Protein AF-A0A538GAC8-F1 (afdb_monomer_lite)

Secondary structure (DSSP, 8-state):
-----------SS-EEEEEES-SHHHHHHHHHHHHHTT--TT---TT-S-SEETTEEGGGEEEEEEEE-BTTTTTSBHHHHTTSTT------SPPPP-S-BEEE---TT-S-HHHHTTSPBPPSPPP-HHHHHHHTT--EEEE-PPTT-HHHHHHHHHHHHHHT-EEEE-SSS-STT-HHHHHHHHHHT-EEE-SSBPPTT-HHHHHHHHHHHHHHTTPEEEEEEEEEEE-SHHHHHTT-GGGGHHHHHHHHHHHHTTSSSPPPGGGEEEEEEEE-GGGTTEEEEEEEEEEEETTTEEEEEEEEEEEETTHHHHHHHHHHHHHHHHHHHTT--EE-HHHHHHHBSS-SS---HHHHHHHHHHHHHHH-TT-----SS----------------------PPPPPEEEEE-SS-TTS--HHHHHHHHHHHHHHHTT-EEEEEEEES-HHHHHHHHHHHHH-S--------SS----------------------PPPTT--EEEEEEE-----TT----S-HHHHHHHHHHHHHHT-SEEEEES--SS-HHHHHHHH-SSEEEEEE--GGG--SPPPHHHHHHHHTTEEEEEESSHHHHHHHHTTS-S-EEE----B-TTTS---SPEEEEEEE--TT-HHHHHHHHHHGGG-TT-EEEEEESSS--------GGGTTTEEEEE--SHHHHHHHHTTEEEEE--TT--HHHHHHHHHTT-EE---TTTTT-THHHHHHHHHHHH-HHHHHHHHHHHHHHHTTSBHHHHHHHHHHHHHHHHTTSPP---S-TTTTSPEEEEEEEE--TTSTT----HHHHHHHHHHTT-SEEEE--BT--HHHHHHHHS--SSEEEEEEEEEPSSS-EEEEES-SSPPPTT--HHHHHHHHHHTT-EEEE-STT-TTS----HHHHHHSTTT--EEEEEESS-S-HHHHHHHHHHHHHHTPEEEEE--BSSGGGTTSEEEEEE--SSHHHHHHHHTT-EEEEPPPPHHHHHHHHHHHHHHHH--

Foldseek 3Di:
DDDPLDPDPADPQALEEEEEALAQLVLLQLQVLVVCLPPDQPDDDPQAPTCQFLNHHSVRYAYQEYEDFFQQQAQDFSLNNNPTPPHQFDDPGRHDRRVYGHHHADCQCLQADQNCVVTPTHDDDHDLLLVSCQVSSHAEYEYPGAFLRQVRVVVVLVSCLSNLHEYEEQYLHDQQLDPVNLVSFVVSLAEYADDRFDFQDDQLLVLLVVLLVCQVQVWAWAAKEKEKEAAGPNLSSQVPVVRCPSVQCLSQCLNQVSHPDDHPPVRYYYGYHHHDNVRRQKMKMKMKTWTQDPPRDIDIDIDIDIDRNSNRRSSLVSLVSVLRSLCSVVSHTGYPQLSNQQTYSDGNDHDDNVSSVVSSVVSSVQRRPPPDDPDDDDDDDDDDDDDDDDDDDDDDDDDDDAAFQEEEEEQDACADQDLLNVLSLLLQLLSVVSPHRYEYEYAHQDPVLQVLLVCCLVVFVDDDDDDDDDDDDDDDDDDDDDDDDDDDDDDDDDDDPRGHNYRHLYHNDPPDLPDPDADDPSSLVSLLSCQVRSVGQEYEAELPEPPGSSLSNLLNHLHAYEYEFEALVSRHDADDPVSLVSSLLSHPAAEYQDPSRVVSVCVRRPDDYDHAHSADDLVLQAADAAALEEEEADDPVPLVLVVLQLVLCLVVVRHAYEHEYQDPDPDDRDHDPSCPVRYYYDYDNHSNSLSVPLLRHAEYEADPSGRSHSLLSSLSSLHQYLDDPCCVVPSSSSNVSSNVLSVDVVVSNVRSVVSNVVSVCRHSNNRNVVVVVVSVVVSVLADDQDDDLPLPVFDKFKEAEAEEDPQAPLFDHHLVNLQVLCVVVRGQEYEYAHEQDQVSLVVNVPDDHNHHYWGWYFAAEQQAGTKIWTNADDGDDHHHHPVVSLVRSVVRVTAIEQPLQQQPVTRHHDSVRCSVCVVSHQEFELEEQPDPDCVSSVVRVSNCSHRVHQYDKHQNDRDSLSHSQWIKTWGDDDDDVSVSSGSSPIDIDHHDRDPVNVVVVVVSVVVVVVVD

Structure (mmCIF, N/CA/C/O backbone):
data_AF-A0A538GAC8-F1
#
_entry.id   AF-A0A538GAC8-F1
#
loop_
_atom_site.group_PDB
_atom_site.id
_atom_site.type_symbol
_atom_site.label_atom_id
_atom_site.label_alt_id
_atom_site.label_comp_id
_atom_site.label_asym_id
_atom_site.label_entity_id
_atom_site.label_seq_id
_atom_site.pdbx_PDB_ins_code
_atom_site.Cartn_x
_atom_site.Cartn_y
_atom_site.Cartn_z
_atom_site.occupancy
_atom_site.B_iso_or_equiv
_atom_site.auth_seq_id
_atom_site.auth_comp_id
_atom_site.auth_asym_id
_atom_site.auth_atom_id
_atom_site.pdbx_PDB_model_num
ATOM 1 N N . MET A 1 1 ? -49.533 22.051 21.705 1.00 28.78 1 MET A N 1
ATOM 2 C CA . MET A 1 1 ? -49.902 21.331 20.468 1.00 28.78 1 MET A CA 1
ATOM 3 C C . MET A 1 1 ? -48.692 20.511 20.049 1.00 28.78 1 MET A C 1
ATOM 5 O O . MET A 1 1 ? -47.620 21.085 19.923 1.00 28.78 1 MET A O 1
ATOM 9 N N . ALA A 1 2 ? -48.817 19.185 19.990 1.00 24.05 2 ALA A N 1
ATOM 10 C CA . ALA A 1 2 ? -47.700 18.279 19.722 1.00 24.05 2 ALA A CA 1
ATOM 11 C C . ALA A 1 2 ? -47.305 18.351 18.238 1.00 24.05 2 ALA A C 1
ATOM 13 O O . ALA A 1 2 ? -48.169 18.181 17.379 1.00 24.05 2 ALA A O 1
ATOM 14 N N . SER A 1 3 ? -46.034 18.642 17.933 1.00 29.62 3 SER A N 1
ATOM 15 C CA . SER A 1 3 ? -45.563 18.709 16.549 1.00 29.62 3 SER A CA 1
ATOM 16 C C . SER A 1 3 ? -45.521 17.305 15.947 1.00 29.62 3 SER A C 1
ATOM 18 O O . SER A 1 3 ? -44.838 16.400 16.427 1.00 29.62 3 SER A O 1
ATOM 20 N N . THR A 1 4 ? -46.282 17.113 14.877 1.00 31.70 4 THR A N 1
ATOM 21 C CA . THR A 1 4 ? -46.161 15.968 13.979 1.00 31.70 4 THR A CA 1
ATOM 22 C C . THR A 1 4 ? -44.886 16.157 13.160 1.00 31.70 4 THR A C 1
ATOM 24 O O . THR A 1 4 ? -44.932 16.665 12.040 1.00 31.70 4 THR A O 1
ATOM 27 N N . ASN A 1 5 ? -43.726 15.827 13.735 1.00 37.88 5 ASN A N 1
ATOM 28 C CA . ASN A 1 5 ? -42.452 15.873 13.016 1.00 37.88 5 ASN A CA 1
ATOM 29 C C . ASN A 1 5 ? -42.439 14.789 11.920 1.00 37.88 5 ASN A C 1
ATOM 31 O O . ASN A 1 5 ? -42.078 13.642 12.163 1.00 37.88 5 ASN A O 1
ATOM 35 N N . GLY A 1 6 ? -42.919 15.171 10.733 1.00 38.47 6 GLY A N 1
ATOM 36 C CA . GLY A 1 6 ? -42.546 14.669 9.408 1.00 38.47 6 GLY A CA 1
ATOM 37 C C . GLY A 1 6 ? -42.301 13.168 9.243 1.00 38.47 6 GLY A C 1
ATOM 38 O O . GLY A 1 6 ? -41.176 12.764 8.977 1.00 38.47 6 GLY A O 1
ATOM 39 N N . LYS A 1 7 ? -43.358 12.346 9.254 1.00 40.88 7 LYS A N 1
ATOM 40 C CA . LYS A 1 7 ? -43.355 11.046 8.552 1.00 40.88 7 LYS A CA 1
ATOM 41 C C . LYS A 1 7 ? -43.738 11.248 7.079 1.00 40.88 7 LYS A C 1
ATOM 43 O O . LYS A 1 7 ? -44.753 10.724 6.629 1.00 40.88 7 LYS A O 1
ATOM 48 N N . ALA A 1 8 ? -42.992 12.071 6.344 1.00 47.50 8 ALA A N 1
ATOM 49 C CA . ALA A 1 8 ? -43.181 12.150 4.897 1.00 47.50 8 ALA A CA 1
ATOM 50 C C . ALA A 1 8 ? -42.764 10.809 4.268 1.00 47.50 8 ALA A C 1
ATOM 52 O O . ALA A 1 8 ? -41.764 10.216 4.676 1.00 47.50 8 ALA A O 1
ATOM 53 N N . THR A 1 9 ? -43.526 10.316 3.293 1.00 49.81 9 THR A N 1
ATOM 54 C CA . THR A 1 9 ? -43.126 9.189 2.440 1.00 49.81 9 THR A CA 1
ATOM 55 C C . THR A 1 9 ? -41.904 9.612 1.623 1.00 49.81 9 THR A C 1
ATOM 57 O O . THR A 1 9 ? -42.039 10.372 0.667 1.00 49.81 9 THR A O 1
ATOM 60 N N . ARG A 1 10 ? -40.707 9.189 2.044 1.00 65.50 10 ARG A N 1
ATOM 61 C CA . ARG A 1 10 ? -39.431 9.519 1.388 1.00 65.50 10 ARG A CA 1
ATOM 62 C C . ARG A 1 10 ? -39.167 8.562 0.227 1.00 65.50 10 ARG A C 1
ATOM 64 O O . ARG A 1 10 ? -39.532 7.392 0.298 1.00 65.50 10 ARG A O 1
ATOM 71 N N . SER A 1 11 ? -38.518 9.056 -0.827 1.00 64.56 11 SER A N 1
ATOM 72 C CA . SER A 1 11 ? -38.048 8.198 -1.919 1.00 64.56 11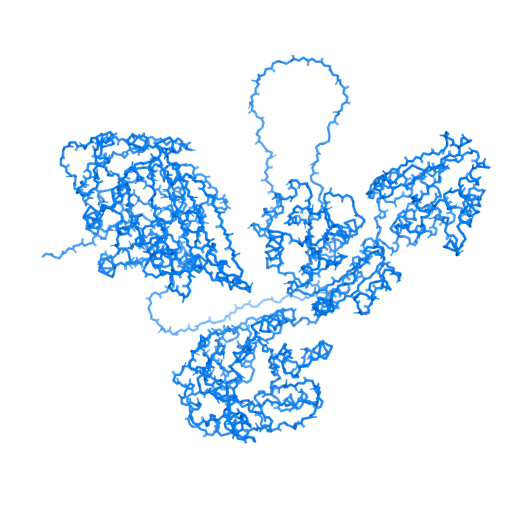 SER A CA 1
ATOM 73 C C . SER A 1 11 ? -36.941 7.276 -1.406 1.00 64.56 11 SER A C 1
ATOM 75 O O . SER A 1 11 ? -35.974 7.747 -0.803 1.00 64.56 11 SER A O 1
ATOM 77 N N . GLU A 1 12 ? -37.080 5.972 -1.637 1.00 68.81 12 GLU A N 1
ATOM 78 C CA . GLU A 1 12 ? -36.031 4.979 -1.366 1.00 68.81 12 GLU A CA 1
ATOM 79 C C . GLU A 1 12 ? -34.940 4.998 -2.451 1.00 68.81 12 GLU A C 1
ATOM 81 O O . GLU A 1 12 ? -33.831 4.539 -2.200 1.00 68.81 12 GLU A O 1
ATOM 86 N N . ASP A 1 13 ? -35.234 5.544 -3.637 1.00 79.75 13 ASP A N 1
ATOM 87 C CA .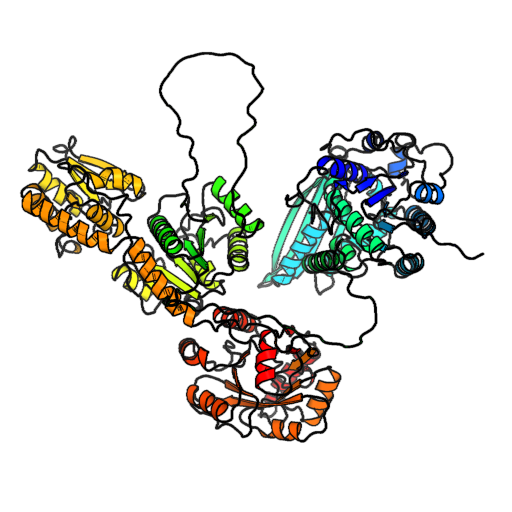 ASP A 1 13 ? -34.379 5.438 -4.827 1.00 79.75 13 ASP A CA 1
ATOM 88 C C . ASP A 1 13 ? -33.536 6.683 -5.116 1.00 79.75 13 ASP A C 1
ATOM 90 O O . ASP A 1 13 ? -32.589 6.606 -5.894 1.00 79.75 13 ASP A O 1
ATOM 94 N N . LYS A 1 14 ? -33.880 7.839 -4.535 1.00 92.50 14 LYS A N 1
ATOM 95 C CA . LYS A 1 14 ? -33.231 9.127 -4.828 1.00 92.50 14 LYS A CA 1
ATOM 96 C C . LYS A 1 14 ? -32.701 9.811 -3.575 1.00 92.50 14 LYS A C 1
ATOM 98 O O . LYS A 1 14 ? -33.267 9.683 -2.491 1.00 92.50 14 LYS A O 1
ATOM 103 N N . VAL A 1 15 ? -31.625 10.569 -3.757 1.00 96.12 15 VAL A N 1
ATOM 104 C CA . VAL A 1 15 ? -30.996 11.445 -2.769 1.00 96.12 15 VAL A CA 1
ATOM 105 C C . VAL A 1 15 ? -31.422 12.878 -3.100 1.00 96.12 15 VAL A C 1
ATOM 107 O O . VAL A 1 15 ? -30.804 13.536 -3.935 1.00 96.12 15 VAL A O 1
ATOM 110 N N . ARG A 1 16 ? -32.511 13.360 -2.492 1.00 97.50 16 ARG A N 1
ATOM 111 C CA . ARG A 1 16 ? -33.078 14.687 -2.791 1.00 97.50 16 ARG A CA 1
ATOM 112 C C . ARG A 1 16 ? -32.345 15.775 -2.004 1.00 97.50 16 ARG A C 1
ATOM 114 O O . ARG A 1 16 ? -32.455 15.825 -0.777 1.00 97.50 16 ARG A O 1
ATOM 121 N N . VAL A 1 17 ? -31.580 16.622 -2.688 1.00 98.50 17 VAL A N 1
ATOM 122 C CA . VAL A 1 17 ? -30.624 17.557 -2.079 1.00 98.50 17 VAL A CA 1
ATOM 123 C C . VAL A 1 17 ? -31.031 19.016 -2.265 1.00 98.50 17 VAL A C 1
ATOM 125 O O . VAL A 1 17 ? -31.218 19.479 -3.390 1.00 98.50 17 VAL A O 1
ATOM 128 N N . ALA A 1 18 ? -31.044 19.781 -1.171 1.00 98.62 18 ALA A N 1
ATOM 129 C CA . ALA A 1 18 ? -31.101 21.240 -1.226 1.00 98.62 18 ALA A CA 1
ATOM 130 C C . ALA A 1 18 ? -29.747 21.885 -0.899 1.00 98.62 18 ALA A C 1
ATOM 132 O O . ALA A 1 18 ? -28.981 21.371 -0.081 1.00 98.62 18 ALA A O 1
ATOM 133 N N . ILE A 1 19 ? -29.462 23.036 -1.511 1.00 98.75 19 ILE A N 1
ATOM 134 C CA . ILE A 1 19 ? -28.207 23.779 -1.324 1.00 98.75 19 ILE A CA 1
ATOM 135 C C . ILE A 1 19 ? -28.479 25.130 -0.660 1.00 98.75 19 ILE A C 1
ATOM 137 O O . ILE A 1 19 ? -29.290 25.919 -1.145 1.00 98.75 19 ILE A O 1
ATOM 141 N N . ILE A 1 20 ? -27.743 25.442 0.405 1.00 98.31 20 ILE A N 1
ATOM 142 C CA . ILE A 1 20 ? -27.698 26.782 1.002 1.00 98.31 20 ILE A CA 1
ATOM 143 C C . ILE A 1 20 ? -26.358 27.427 0.645 1.00 98.31 20 ILE A C 1
ATOM 145 O O . ILE A 1 20 ? -25.307 26.943 1.057 1.00 98.31 20 ILE A O 1
ATOM 149 N N . GLY A 1 21 ? -26.405 28.536 -0.093 1.00 97.50 21 GLY A N 1
ATOM 150 C CA . GLY A 1 21 ? -25.231 29.246 -0.602 1.00 97.50 21 GLY A CA 1
ATOM 151 C C . GLY A 1 21 ? -24.748 28.669 -1.933 1.00 97.50 21 GLY A C 1
ATOM 152 O O . GLY A 1 21 ? -24.025 27.675 -1.978 1.00 97.50 21 GLY A O 1
ATOM 153 N N . VAL A 1 22 ? -25.093 29.321 -3.046 1.00 98.00 22 VAL A N 1
ATOM 154 C CA . VAL A 1 22 ? -24.761 28.855 -4.404 1.00 98.00 22 VAL A CA 1
ATOM 155 C C . VAL A 1 22 ? -23.380 29.392 -4.818 1.00 98.00 22 VAL A C 1
ATOM 157 O O . VAL A 1 22 ? -23.232 30.114 -5.802 1.00 98.00 22 VAL A O 1
ATOM 160 N N . GLY A 1 23 ? -22.352 29.115 -4.009 1.00 96.38 23 GLY A N 1
ATOM 161 C CA . GLY A 1 23 ? -20.958 29.550 -4.210 1.00 96.38 23 GLY A CA 1
ATOM 162 C C . GLY A 1 23 ? -20.136 28.663 -5.162 1.00 96.38 23 GLY A C 1
ATOM 163 O O . GLY A 1 23 ? -20.680 27.800 -5.850 1.00 96.38 23 GLY A O 1
ATOM 164 N N . ASN A 1 24 ? -18.805 28.819 -5.165 1.00 97.62 24 ASN A N 1
ATOM 165 C CA . ASN A 1 24 ? -17.904 27.959 -5.952 1.00 97.62 24 ASN A CA 1
ATOM 166 C C . ASN A 1 24 ? -18.003 26.469 -5.576 1.00 97.62 24 ASN A C 1
ATOM 168 O O . ASN A 1 24 ? -17.979 25.618 -6.467 1.00 97.62 24 ASN A O 1
ATOM 172 N N . CYS A 1 25 ? -18.157 26.146 -4.285 1.00 97.25 25 CYS A N 1
ATOM 173 C CA . CYS A 1 25 ? -18.366 24.767 -3.829 1.00 97.25 25 CYS A CA 1
ATOM 174 C C . CYS A 1 25 ? -19.655 24.174 -4.404 1.00 97.25 25 CYS A C 1
ATOM 176 O O . CYS A 1 25 ? -19.622 23.079 -4.959 1.00 97.25 25 CYS A O 1
ATOM 178 N N . ALA A 1 26 ? -20.760 24.928 -4.367 1.00 98.00 26 ALA A N 1
ATOM 179 C CA . ALA A 1 26 ? -22.017 24.517 -4.990 1.00 98.00 26 ALA A CA 1
ATOM 180 C C . ALA A 1 26 ? -21.866 24.335 -6.507 1.00 98.00 26 ALA A C 1
ATOM 182 O O . ALA A 1 26 ? -22.337 23.342 -7.050 1.00 98.00 26 ALA A O 1
ATOM 183 N N . SER A 1 27 ? -21.154 25.243 -7.183 1.00 98.38 27 SER A N 1
ATOM 184 C CA . SER A 1 27 ? -20.862 25.115 -8.615 1.00 98.38 27 SER A CA 1
ATOM 185 C C . SER A 1 27 ? -20.102 23.829 -8.934 1.00 98.38 27 SER A C 1
ATOM 187 O O . SER A 1 27 ? -20.504 23.081 -9.819 1.00 98.38 27 SER A O 1
ATOM 189 N N . SER A 1 28 ? -19.057 23.515 -8.166 1.00 98.25 28 SER A N 1
ATOM 190 C CA . SER A 1 28 ? -18.277 22.286 -8.353 1.00 98.25 28 SER A CA 1
ATOM 191 C C . SER A 1 28 ? -19.083 21.024 -8.033 1.00 98.25 28 SER A C 1
ATOM 193 O O . SER A 1 28 ? -18.920 20.011 -8.704 1.00 98.25 28 SER A O 1
ATOM 195 N N . PHE A 1 29 ? -19.964 21.075 -7.029 1.00 98.31 29 PHE A N 1
ATOM 196 C CA . PHE A 1 29 ? -20.835 19.960 -6.660 1.00 98.31 29 PHE A CA 1
ATOM 197 C C . PHE A 1 29 ? -21.867 19.659 -7.755 1.00 98.31 29 PHE A C 1
ATOM 199 O O . PHE A 1 29 ? -21.964 18.518 -8.198 1.00 98.31 29 PHE A O 1
ATOM 206 N N . VAL A 1 30 ? -22.569 20.680 -8.257 1.00 98.38 30 VAL A N 1
ATOM 207 C CA . VAL A 1 30 ? -23.552 20.525 -9.343 1.00 98.38 30 VAL A CA 1
ATOM 208 C C . VAL A 1 30 ? -22.874 20.059 -10.636 1.00 98.38 30 VAL A C 1
ATOM 210 O O . VAL A 1 30 ? -23.352 19.122 -11.271 1.00 98.38 30 VAL A O 1
ATOM 213 N N . GLN A 1 31 ? -21.723 20.645 -10.993 1.00 98.25 31 GLN A N 1
ATOM 214 C CA . GLN A 1 31 ? -20.925 20.180 -12.132 1.00 98.25 31 GLN A CA 1
ATOM 215 C C . GLN A 1 31 ? -20.470 18.726 -11.960 1.00 98.25 31 GLN A C 1
ATOM 217 O O . GLN A 1 31 ? -20.518 17.967 -12.920 1.00 98.25 31 GLN A O 1
ATOM 222 N N . GLY A 1 32 ? -20.035 18.335 -10.757 1.00 97.19 32 GLY A N 1
ATOM 223 C CA . GLY A 1 32 ? -19.563 16.984 -10.452 1.00 97.19 32 GLY A CA 1
ATOM 224 C C . GLY A 1 32 ? -20.651 15.925 -10.594 1.00 97.19 32 GLY A C 1
ATOM 225 O O . GLY A 1 32 ? -20.401 14.884 -11.198 1.00 97.19 32 GLY A O 1
ATOM 226 N N . VAL A 1 33 ? -21.860 16.211 -10.100 1.00 97.69 33 VAL A N 1
ATOM 227 C CA . VAL A 1 33 ? -23.018 15.320 -10.274 1.00 97.69 33 VAL A CA 1
ATOM 228 C C . VAL A 1 33 ? -23.343 15.151 -11.756 1.00 97.69 33 VAL A C 1
ATOM 230 O O . VAL A 1 33 ? -23.476 14.023 -12.214 1.00 97.69 33 VAL A O 1
ATOM 233 N N . GLU A 1 34 ? -23.392 16.242 -12.525 1.00 97.56 34 GLU A N 1
ATOM 234 C CA . GLU A 1 34 ? -23.686 16.176 -13.962 1.00 97.56 34 GLU A CA 1
ATOM 235 C C . GLU A 1 34 ? -22.585 15.455 -14.756 1.00 97.56 34 GLU A C 1
ATOM 237 O O . GLU A 1 34 ? -22.880 14.660 -15.644 1.00 97.56 34 GLU A O 1
ATOM 242 N N . TYR A 1 35 ? -21.314 15.706 -14.430 1.00 97.19 35 TYR A N 1
ATOM 243 C CA . TYR A 1 35 ? -20.164 15.140 -15.140 1.00 97.19 35 TYR A CA 1
ATOM 244 C C . TYR A 1 35 ? -20.047 13.622 -14.966 1.00 97.19 35 TYR A C 1
ATOM 246 O O . TYR A 1 35 ? -19.684 12.922 -15.907 1.00 97.19 35 TYR A O 1
ATOM 254 N N . TYR A 1 36 ? -20.353 13.113 -13.768 1.00 97.00 36 TYR A N 1
ATOM 255 C CA . TYR A 1 36 ? -20.182 11.699 -13.418 1.00 97.00 36 TYR A CA 1
ATOM 256 C C . TYR A 1 36 ? -21.499 10.914 -13.330 1.00 97.00 36 TYR A C 1
ATOM 258 O O . TYR A 1 36 ? -21.492 9.768 -12.884 1.00 97.00 36 TYR A O 1
ATOM 266 N N . LYS A 1 37 ? -22.636 11.481 -13.755 1.00 94.31 37 LYS A N 1
ATOM 267 C CA . LYS A 1 37 ? -23.939 10.791 -13.683 1.00 94.31 37 LYS A CA 1
ATOM 268 C C . LYS A 1 37 ? -23.964 9.461 -14.448 1.00 94.31 37 LYS A C 1
ATOM 270 O O . LYS A 1 37 ? -24.620 8.527 -14.002 1.00 94.31 37 LYS A O 1
ATOM 275 N N . ASP A 1 38 ? -23.213 9.368 -15.545 1.00 93.50 38 ASP A N 1
ATOM 276 C CA . ASP A 1 38 ? -23.148 8.189 -16.419 1.00 93.50 38 ASP A CA 1
ATOM 277 C C . ASP A 1 38 ? -21.894 7.324 -16.171 1.00 93.50 38 ASP A C 1
ATOM 279 O O . ASP A 1 38 ? -21.586 6.437 -16.971 1.00 93.50 38 ASP A O 1
ATOM 283 N N . ALA A 1 39 ? -21.146 7.588 -15.089 1.00 92.69 39 ALA A N 1
ATOM 284 C CA . ALA A 1 39 ? -20.005 6.760 -14.693 1.00 92.69 39 ALA A CA 1
ATOM 285 C C . ALA A 1 39 ? -20.456 5.314 -14.436 1.00 92.69 39 ALA A C 1
ATOM 287 O O . ALA A 1 39 ? -21.589 5.077 -14.019 1.00 92.69 39 ALA A O 1
ATOM 288 N N . LYS A 1 40 ? -19.592 4.327 -14.686 1.00 89.00 40 LYS A N 1
ATOM 289 C CA . LYS A 1 40 ? -19.939 2.932 -14.355 1.00 89.00 40 LYS A CA 1
ATOM 290 C C . LYS A 1 40 ? -19.766 2.692 -12.858 1.00 89.00 40 LYS A C 1
ATOM 292 O O . LYS A 1 40 ? -18.844 3.228 -12.253 1.00 89.00 40 LYS A O 1
ATOM 297 N N . ALA A 1 41 ? -20.605 1.843 -12.267 1.00 82.44 41 ALA A N 1
ATOM 298 C CA . ALA A 1 41 ? -20.581 1.578 -10.824 1.00 82.44 41 ALA A CA 1
ATOM 299 C C . ALA A 1 41 ? -19.215 1.082 -10.300 1.00 82.44 41 ALA A C 1
ATOM 301 O O . ALA A 1 41 ? -18.856 1.368 -9.161 1.00 82.44 41 ALA A O 1
ATOM 302 N N . ASP A 1 42 ? -18.453 0.368 -11.131 1.00 82.06 42 ASP A N 1
ATOM 303 C CA . ASP A 1 42 ? -17.111 -0.154 -10.855 1.00 82.06 42 ASP A CA 1
ATOM 304 C C . ASP A 1 42 ? -15.973 0.746 -11.381 1.00 82.06 42 ASP A C 1
ATOM 306 O O . ASP A 1 42 ? -14.795 0.407 -11.259 1.00 82.06 42 ASP A O 1
ATOM 310 N N . GLU A 1 43 ? -16.298 1.900 -11.969 1.00 85.38 43 GLU A N 1
ATOM 311 C CA . GLU A 1 43 ? -15.316 2.849 -12.487 1.00 85.38 43 GLU A CA 1
ATOM 312 C C . GLU A 1 43 ? -14.619 3.604 -11.352 1.00 85.38 43 GLU A C 1
ATOM 314 O O . GLU A 1 43 ? -15.239 4.124 -10.425 1.00 85.38 43 GLU A O 1
ATOM 319 N N . PHE A 1 44 ? -13.297 3.738 -11.448 1.00 86.56 44 PHE A N 1
ATOM 320 C CA . PHE A 1 44 ? -12.558 4.628 -10.562 1.00 86.56 44 PHE A CA 1
ATOM 321 C C . PHE A 1 44 ? -12.779 6.092 -10.969 1.00 86.56 44 PHE A C 1
ATOM 323 O O . PHE A 1 44 ? -12.231 6.554 -11.973 1.00 86.56 44 PHE A O 1
ATOM 330 N N . VAL A 1 45 ? -13.511 6.844 -10.144 1.00 88.06 45 VAL A N 1
ATOM 331 C CA . VAL A 1 45 ? -13.670 8.296 -10.292 1.00 88.06 45 VAL A CA 1
ATOM 332 C C . VAL A 1 45 ? -12.744 9.029 -9.315 1.00 88.06 45 VAL A C 1
ATOM 334 O O . VAL A 1 45 ? -12.900 8.885 -8.098 1.00 88.06 45 VAL A O 1
ATOM 337 N N . PRO A 1 46 ? -11.783 9.844 -9.800 1.00 82.50 46 PRO A N 1
ATOM 338 C CA . PRO A 1 46 ? -10.880 10.581 -8.931 1.00 82.50 46 PRO A CA 1
ATOM 339 C C . PRO A 1 46 ? -11.639 11.460 -7.942 1.00 82.50 46 PRO A C 1
ATOM 341 O O . PRO A 1 46 ? -12.336 12.401 -8.325 1.00 82.50 46 PRO A O 1
ATOM 344 N N . GLY A 1 47 ? -11.444 11.172 -6.655 1.00 82.19 47 GLY A N 1
ATOM 345 C CA . GLY A 1 47 ? -11.960 12.014 -5.592 1.00 82.19 47 GLY A CA 1
ATOM 346 C C . GLY A 1 47 ? -13.325 11.637 -5.020 1.00 82.19 47 GLY A C 1
ATOM 347 O O . GLY A 1 47 ? -13.837 12.394 -4.193 1.00 82.19 47 GLY A O 1
ATOM 348 N N . LEU A 1 48 ? -13.873 10.493 -5.431 1.00 89.12 48 LEU A N 1
ATOM 349 C CA . LEU A 1 48 ? -14.984 9.807 -4.771 1.00 89.12 48 LEU A CA 1
ATOM 350 C C . LEU A 1 48 ? -14.477 8.540 -4.084 1.00 89.12 48 LEU A C 1
ATOM 352 O O . LEU A 1 48 ? -13.529 7.916 -4.564 1.00 89.12 48 LEU A O 1
ATOM 356 N N . MET A 1 49 ? -15.121 8.146 -2.984 1.00 89.75 49 MET A N 1
ATOM 357 C CA . MET A 1 49 ? -14.899 6.820 -2.401 1.00 89.75 49 MET A CA 1
ATOM 358 C C . MET A 1 49 ? -15.457 5.727 -3.311 1.00 89.75 49 MET A C 1
ATOM 360 O O . MET A 1 49 ? -14.735 4.799 -3.665 1.00 89.75 49 MET A O 1
ATOM 364 N N . HIS A 1 50 ? -16.721 5.886 -3.717 1.00 92.12 50 HIS A N 1
ATOM 365 C CA . HIS A 1 50 ? -17.458 4.931 -4.542 1.00 92.12 50 HIS A CA 1
ATOM 366 C C . HIS A 1 50 ? -18.346 5.661 -5.554 1.00 92.12 50 HIS A C 1
ATOM 368 O O . HIS A 1 50 ? -18.953 6.695 -5.236 1.00 92.12 50 HIS A O 1
ATOM 374 N N . VAL A 1 51 ? -18.452 5.118 -6.769 1.00 93.31 51 VAL A N 1
ATOM 375 C CA . VAL A 1 51 ? -19.430 5.591 -7.761 1.00 93.31 51 VAL A CA 1
ATOM 376 C C . VAL A 1 51 ? -20.842 5.181 -7.335 1.00 93.31 51 VAL A C 1
ATOM 378 O O . VAL A 1 51 ? -21.722 6.038 -7.249 1.00 93.31 51 VAL A O 1
ATOM 381 N N . ASP A 1 52 ? -21.025 3.917 -6.947 1.00 92.38 52 ASP A N 1
ATOM 382 C CA . ASP A 1 52 ? -22.210 3.435 -6.231 1.00 92.38 52 ASP A CA 1
ATOM 383 C C . ASP A 1 52 ? -21.904 3.291 -4.729 1.00 92.38 52 ASP A C 1
ATOM 385 O O . ASP A 1 52 ? -21.164 2.402 -4.310 1.00 92.38 52 ASP A O 1
ATOM 389 N N . LEU A 1 53 ? -22.463 4.187 -3.910 1.00 93.94 53 LEU A N 1
ATOM 390 C CA . LEU A 1 53 ? -22.262 4.203 -2.462 1.00 93.94 53 LEU A CA 1
ATOM 391 C C . LEU A 1 53 ? -23.475 3.591 -1.758 1.00 93.94 53 LEU A C 1
ATOM 393 O O . LEU A 1 53 ? -24.501 4.245 -1.571 1.00 93.94 53 LEU A O 1
ATOM 397 N N . GLY A 1 54 ? -23.344 2.331 -1.336 1.00 89.56 54 GLY A N 1
ATOM 398 C CA . GLY A 1 54 ? -24.382 1.630 -0.574 1.00 89.56 54 GLY A CA 1
ATOM 399 C C . GLY A 1 54 ? -25.700 1.440 -1.337 1.00 89.56 54 GLY A C 1
ATOM 400 O O . GLY A 1 54 ? -26.746 1.318 -0.698 1.00 89.56 54 GLY A O 1
ATOM 401 N N . GLY A 1 55 ? -25.665 1.427 -2.675 1.00 89.94 55 GLY A N 1
ATOM 402 C CA . GLY A 1 55 ? -26.834 1.372 -3.555 1.00 89.94 55 GLY A CA 1
ATOM 403 C C . GLY A 1 55 ? -27.327 2.744 -4.037 1.00 89.94 55 GLY A C 1
ATOM 404 O O . GLY A 1 55 ? -28.455 2.836 -4.528 1.00 89.94 55 GLY A O 1
ATOM 405 N N . TYR A 1 56 ? -26.543 3.809 -3.841 1.00 94.44 56 TYR A N 1
ATOM 406 C CA . TYR A 1 56 ? -26.798 5.141 -4.391 1.00 94.44 56 TYR A CA 1
ATOM 407 C C . TYR A 1 56 ? -25.706 5.529 -5.380 1.00 94.44 56 TYR A C 1
ATOM 409 O O . TYR A 1 56 ? -24.581 5.879 -4.997 1.00 94.44 56 TYR A O 1
ATOM 417 N N . HIS A 1 57 ? -26.074 5.548 -6.655 1.00 95.81 57 HIS A N 1
ATOM 418 C CA . HIS A 1 57 ? -25.223 6.073 -7.705 1.00 95.81 57 HIS A CA 1
ATOM 419 C C . HIS A 1 57 ? -25.170 7.607 -7.652 1.00 95.81 57 HIS A C 1
ATOM 421 O O . HIS A 1 57 ? -26.033 8.272 -7.075 1.00 95.81 57 HIS A O 1
ATOM 427 N N . ILE A 1 58 ? -24.185 8.210 -8.316 1.00 95.62 58 ILE A N 1
ATOM 428 C CA . ILE A 1 58 ? -24.074 9.674 -8.447 1.00 95.62 58 ILE A CA 1
ATOM 429 C C . ILE A 1 58 ? -25.329 10.268 -9.115 1.00 95.62 58 ILE A C 1
ATOM 431 O O . ILE A 1 58 ? -25.818 11.311 -8.687 1.00 95.62 58 ILE A O 1
ATOM 435 N N . HIS A 1 59 ? -25.907 9.566 -10.097 1.00 95.38 59 HIS A N 1
ATOM 436 C CA . HIS A 1 59 ? -27.149 9.967 -10.783 1.00 95.38 59 HIS A CA 1
ATOM 437 C C . HIS A 1 59 ? -28.408 9.888 -9.909 1.00 95.38 59 HIS A C 1
ATOM 439 O O . HIS A 1 59 ? -29.497 10.276 -10.338 1.00 95.38 59 HIS A O 1
ATOM 445 N N . ASP A 1 60 ? -28.308 9.320 -8.707 1.00 96.06 60 ASP A N 1
ATOM 446 C CA . ASP A 1 60 ? -29.419 9.308 -7.760 1.00 96.06 60 ASP A CA 1
ATOM 447 C C . ASP A 1 60 ? -29.507 10.599 -6.954 1.00 96.06 60 ASP A C 1
ATOM 449 O O . ASP A 1 60 ? -30.524 10.826 -6.302 1.00 96.06 60 ASP A O 1
ATOM 453 N N . ILE A 1 61 ? -28.496 11.469 -7.042 1.00 97.75 61 ILE A N 1
ATOM 454 C CA . ILE A 1 61 ? -28.542 12.818 -6.484 1.00 97.75 61 ILE A CA 1
ATOM 455 C C . ILE A 1 61 ? -29.425 13.702 -7.366 1.00 97.75 61 ILE A C 1
ATOM 457 O O . ILE A 1 61 ? -29.107 13.985 -8.519 1.00 97.75 61 ILE A O 1
ATOM 461 N N . GLU A 1 62 ? -30.528 14.170 -6.790 1.00 96.62 62 GLU A N 1
ATOM 462 C CA . GLU A 1 62 ? -31.492 15.068 -7.422 1.00 96.62 62 GLU A CA 1
ATOM 463 C C . GLU A 1 62 ? -31.525 16.376 -6.634 1.00 96.62 62 GLU A C 1
ATOM 465 O O . GLU A 1 62 ? -31.845 16.382 -5.446 1.00 96.62 62 GLU A O 1
ATOM 470 N N . PHE A 1 63 ? -31.208 17.498 -7.275 1.00 98.25 63 PHE A N 1
ATOM 471 C CA . PHE A 1 63 ? -31.347 18.798 -6.627 1.00 98.25 63 PHE A CA 1
ATOM 472 C C . PHE A 1 63 ? -32.828 19.183 -6.534 1.00 98.25 63 PHE A C 1
ATOM 474 O O . PHE A 1 63 ? -33.566 19.050 -7.505 1.00 98.25 63 PHE A O 1
ATOM 481 N N . THR A 1 64 ? -33.268 19.682 -5.380 1.00 97.75 64 THR A N 1
ATOM 482 C CA . THR A 1 64 ? -34.685 20.002 -5.127 1.00 97.75 64 THR A CA 1
ATOM 483 C C . THR A 1 64 ? -34.935 21.468 -4.810 1.00 97.75 64 THR A C 1
ATOM 485 O O . THR A 1 64 ? -35.972 22.012 -5.182 1.00 97.75 64 THR A O 1
ATOM 488 N N . ALA A 1 65 ? -33.992 22.128 -4.139 1.00 98.25 65 ALA A N 1
ATOM 489 C CA . ALA A 1 65 ? -34.087 23.539 -3.794 1.00 98.25 65 ALA A CA 1
ATOM 490 C C . ALA A 1 65 ? -32.697 24.176 -3.684 1.00 98.25 65 ALA A C 1
ATOM 492 O O . ALA A 1 65 ? -31.700 23.511 -3.398 1.00 98.25 65 ALA A O 1
ATOM 493 N N . ALA A 1 66 ? -32.624 25.488 -3.877 1.00 98.50 66 ALA A N 1
ATOM 494 C CA . ALA A 1 66 ? -31.402 26.252 -3.672 1.00 98.50 66 ALA A CA 1
ATOM 495 C C . ALA A 1 66 ? -31.722 27.619 -3.063 1.00 98.50 66 ALA A C 1
ATOM 497 O O . ALA A 1 66 ? -32.707 28.249 -3.447 1.00 98.50 66 ALA A O 1
ATOM 498 N N . PHE A 1 67 ? -30.880 28.089 -2.143 1.00 98.50 67 PHE A N 1
ATOM 499 C CA . PHE A 1 67 ? -31.058 29.361 -1.444 1.00 98.50 67 PHE A CA 1
ATOM 500 C C . PHE A 1 67 ? -29.802 30.222 -1.553 1.00 98.50 67 PHE A C 1
ATOM 502 O O . PHE A 1 67 ? -28.694 29.753 -1.295 1.00 98.50 67 PHE A O 1
ATOM 509 N N . ASP A 1 68 ? -29.975 31.499 -1.889 1.00 98.25 68 ASP A N 1
ATOM 510 C CA . ASP A 1 68 ? -28.890 32.482 -1.914 1.00 98.25 68 ASP A CA 1
ATOM 511 C C . ASP A 1 68 ? -29.404 33.874 -1.492 1.00 98.25 68 ASP A C 1
ATOM 513 O O . ASP A 1 68 ? -30.595 34.093 -1.240 1.00 98.25 68 ASP A O 1
ATOM 517 N N . VAL A 1 69 ? -28.488 34.829 -1.363 1.00 97.25 69 VAL A N 1
ATOM 518 C CA . VAL A 1 69 ? -28.763 36.200 -0.921 1.00 97.25 69 VAL A CA 1
ATOM 519 C C . VAL A 1 69 ? -28.255 37.250 -1.906 1.00 97.25 69 VAL A C 1
ATOM 521 O O . VAL A 1 69 ? -28.497 38.435 -1.687 1.00 97.25 69 VAL A O 1
ATOM 524 N N . VAL A 1 70 ? -27.566 36.844 -2.975 1.00 96.44 70 VAL A N 1
ATOM 525 C CA . VAL A 1 70 ? -26.996 37.735 -3.991 1.00 96.44 70 VAL A CA 1
ATOM 526 C C . VAL A 1 70 ? -28.002 37.986 -5.115 1.00 96.44 70 VAL A C 1
ATOM 528 O O . VAL A 1 70 ? -28.560 37.048 -5.682 1.00 96.44 70 VAL A O 1
ATOM 531 N N . GLU A 1 71 ? -28.205 39.256 -5.478 1.00 95.69 71 GLU A N 1
ATOM 532 C CA . GLU A 1 71 ? -29.160 39.692 -6.516 1.00 95.69 71 GLU A CA 1
ATOM 533 C C . GLU A 1 71 ? -28.918 39.007 -7.868 1.00 95.69 71 GLU A C 1
ATOM 535 O O . GLU A 1 71 ? -29.859 38.627 -8.554 1.00 95.69 71 GLU A O 1
ATOM 540 N N . GLY A 1 72 ? -27.655 38.761 -8.224 1.00 94.25 72 GLY A N 1
ATOM 541 C CA . GLY A 1 72 ? -27.282 38.066 -9.457 1.00 94.25 72 GLY A CA 1
ATOM 542 C C . GLY A 1 72 ? -27.556 36.556 -9.477 1.00 94.25 72 GLY A C 1
ATOM 543 O O . GLY A 1 72 ? -27.347 35.949 -10.530 1.00 94.25 72 GLY A O 1
ATOM 544 N N . LYS A 1 73 ? -27.981 35.956 -8.358 1.00 97.75 73 LYS A N 1
ATOM 545 C CA . LYS A 1 73 ? -28.250 34.513 -8.200 1.00 97.75 73 LYS A CA 1
ATOM 546 C C . LYS A 1 73 ? -29.718 34.232 -7.898 1.00 97.75 73 LYS A C 1
ATOM 548 O O . LYS A 1 73 ? -30.299 33.341 -8.506 1.00 97.75 73 LYS A O 1
ATOM 553 N N . VAL A 1 74 ? -30.311 34.992 -6.978 1.00 97.88 74 VAL A N 1
ATOM 554 C CA . VAL A 1 74 ? -31.718 34.842 -6.585 1.00 97.88 74 VAL A CA 1
ATOM 555 C C . VAL A 1 74 ? -32.633 35.057 -7.795 1.00 97.88 74 VAL A C 1
ATOM 557 O O . VAL A 1 74 ? -32.480 36.025 -8.533 1.00 97.88 74 VAL A O 1
ATOM 560 N N . GLY A 1 75 ? -33.587 34.148 -7.994 1.00 96.81 75 GLY A N 1
ATOM 561 C CA . GLY A 1 75 ? -34.528 34.162 -9.116 1.00 96.81 75 GLY A CA 1
ATOM 562 C C . GLY A 1 75 ? -34.014 33.514 -10.406 1.00 96.81 75 GLY A C 1
ATOM 563 O O . GLY A 1 75 ? -34.784 33.399 -11.355 1.00 96.81 75 GLY A O 1
ATOM 564 N N . LYS A 1 76 ? -32.751 33.069 -10.463 1.00 97.75 76 LYS A N 1
ATOM 565 C CA . LYS A 1 76 ? -32.214 32.309 -11.605 1.00 97.75 76 LYS A CA 1
ATOM 566 C C . LYS A 1 76 ? -32.377 30.807 -11.416 1.00 97.75 76 LYS A C 1
ATOM 568 O O . LYS A 1 76 ? -32.497 30.330 -10.289 1.00 97.75 76 LYS A O 1
ATOM 573 N N . ASP A 1 77 ? -32.322 30.071 -12.521 1.00 98.38 77 ASP A N 1
ATOM 574 C CA . ASP A 1 77 ? -32.166 28.616 -12.498 1.00 98.38 77 ASP A CA 1
ATOM 575 C C . ASP A 1 77 ? -30.834 28.239 -11.830 1.00 98.38 77 ASP A C 1
ATOM 577 O O . ASP A 1 77 ? -29.829 28.926 -12.028 1.00 98.38 77 ASP A O 1
ATOM 581 N N . LEU A 1 78 ? -30.793 27.157 -11.050 1.00 98.19 78 LEU A N 1
ATOM 582 C CA . LEU A 1 78 ? -29.573 26.705 -10.379 1.00 98.19 78 LEU A CA 1
ATOM 583 C C . LEU A 1 78 ? -28.429 26.469 -11.380 1.00 98.19 78 LEU A C 1
ATOM 585 O O . LEU A 1 78 ? -27.305 26.886 -11.103 1.00 98.19 78 LEU A O 1
ATOM 589 N N . GLY A 1 79 ? -28.710 25.886 -12.551 1.00 96.50 79 GLY A N 1
ATOM 590 C CA . GLY A 1 79 ? -27.724 25.657 -13.613 1.00 96.50 79 GLY A CA 1
ATOM 591 C C . GLY A 1 79 ? -27.147 26.949 -14.203 1.00 96.50 79 GLY A C 1
ATOM 592 O O . GLY A 1 79 ? -26.023 26.952 -14.697 1.00 96.50 79 GLY A O 1
ATOM 593 N N . GLU A 1 80 ? -27.861 28.072 -14.087 1.00 97.38 80 GLU A N 1
ATOM 594 C CA . GLU A 1 80 ? -27.376 29.409 -14.456 1.00 97.38 80 GLU A CA 1
ATOM 595 C C . GLU A 1 80 ? -26.675 30.109 -13.274 1.00 97.38 80 GLU A C 1
ATOM 597 O O . GLU A 1 80 ? -25.645 30.767 -13.441 1.00 97.38 80 GLU A O 1
ATOM 602 N N . ALA A 1 81 ? -27.212 29.965 -12.061 1.00 98.00 81 ALA A N 1
ATOM 603 C CA . ALA A 1 81 ? -26.732 30.634 -10.854 1.00 98.00 81 ALA A CA 1
ATOM 604 C C . ALA A 1 81 ? -25.344 30.154 -10.405 1.00 98.00 81 ALA A C 1
ATOM 606 O O . ALA A 1 81 ? -24.577 30.949 -9.856 1.00 98.00 81 ALA A O 1
ATOM 607 N N . ILE A 1 82 ? -24.982 28.894 -10.676 1.00 98.06 82 ILE A N 1
ATOM 608 C CA . ILE A 1 82 ? -23.642 28.361 -10.379 1.00 98.06 82 ILE A CA 1
ATOM 609 C C . ILE A 1 82 ? -22.514 29.079 -11.138 1.00 98.06 82 ILE A C 1
ATOM 611 O O . ILE A 1 82 ? -21.363 29.023 -10.698 1.00 98.06 82 ILE A O 1
ATOM 615 N N . TRP A 1 83 ? -22.836 29.791 -12.221 1.00 97.31 83 TRP A N 1
ATOM 616 C CA . TRP A 1 83 ? -21.900 30.602 -13.009 1.00 97.31 83 TRP A CA 1
ATOM 617 C C . TRP A 1 83 ? -21.963 32.093 -12.671 1.00 97.31 83 TRP A C 1
ATOM 619 O O . TRP A 1 83 ? -21.141 32.874 -13.147 1.00 97.31 83 TRP A O 1
ATOM 629 N N . ALA A 1 84 ? -22.949 32.517 -11.880 1.00 96.94 84 ALA A N 1
ATOM 630 C CA . ALA A 1 84 ? -23.126 33.921 -11.558 1.00 96.94 84 ALA A CA 1
ATOM 631 C C . ALA A 1 84 ? -22.039 34.405 -10.588 1.00 96.94 84 ALA A C 1
ATOM 633 O O . ALA A 1 84 ? -21.717 33.756 -9.587 1.00 96.94 84 ALA A O 1
ATOM 634 N N . TYR A 1 85 ? -21.513 35.597 -10.869 1.00 94.00 85 TYR A N 1
ATOM 635 C CA . TYR A 1 85 ? -20.550 36.288 -10.016 1.00 94.00 85 TYR A CA 1
ATOM 636 C C . TYR A 1 85 ? -21.032 36.322 -8.542 1.00 94.00 85 TYR A C 1
ATOM 638 O O . TYR A 1 85 ? -22.224 36.542 -8.298 1.00 94.00 85 TYR A O 1
ATOM 646 N N . PRO A 1 86 ? -20.154 36.097 -7.542 1.00 94.56 86 PRO A N 1
ATOM 647 C CA . PRO A 1 86 ? -18.691 36.061 -7.617 1.00 94.56 86 PRO A CA 1
ATOM 648 C C . PRO A 1 86 ? -18.093 34.673 -7.879 1.00 94.56 86 PRO A C 1
ATOM 650 O O . PRO A 1 86 ? -16.907 34.477 -7.616 1.00 94.56 86 PRO A O 1
ATOM 653 N N . ASN A 1 87 ? -18.880 33.707 -8.368 1.00 97.00 87 ASN A N 1
ATOM 654 C CA . ASN A 1 87 ? -18.341 32.384 -8.668 1.00 97.00 87 ASN A CA 1
ATOM 655 C C . ASN A 1 87 ? -17.292 32.469 -9.791 1.00 97.00 87 ASN A C 1
ATOM 657 O O . ASN A 1 87 ? -17.492 33.149 -10.795 1.00 97.00 87 ASN A O 1
ATOM 661 N N . ASN A 1 88 ? -16.169 31.787 -9.592 1.00 96.62 88 ASN A N 1
ATOM 662 C CA . ASN A 1 88 ? -14.992 31.783 -10.460 1.00 96.62 88 ASN A CA 1
ATOM 663 C C . ASN A 1 88 ? -14.217 30.453 -10.380 1.00 96.62 88 ASN A C 1
ATOM 665 O O . ASN A 1 88 ? -12.998 30.421 -10.533 1.00 96.62 88 ASN A O 1
ATOM 669 N N . THR A 1 89 ? -14.913 29.354 -10.077 1.00 97.31 89 THR A N 1
ATOM 670 C CA . THR A 1 89 ? -14.313 28.018 -10.137 1.00 97.31 89 THR A CA 1
ATOM 671 C C . THR A 1 89 ? -14.154 27.525 -11.570 1.00 97.31 89 THR A C 1
ATOM 673 O O . THR A 1 89 ? -14.795 28.030 -12.494 1.00 97.31 89 THR A O 1
ATOM 676 N N . ILE A 1 90 ? -13.280 26.538 -11.754 1.00 97.06 90 ILE A N 1
ATOM 677 C CA . ILE A 1 90 ? -13.020 25.934 -13.056 1.00 97.06 90 ILE A CA 1
ATOM 678 C C . ILE A 1 90 ? -14.291 25.284 -13.608 1.00 97.06 90 ILE A C 1
ATOM 680 O O . ILE A 1 90 ? -15.017 24.582 -12.903 1.00 97.06 90 ILE A O 1
ATOM 684 N N . LYS A 1 91 ? -14.537 25.511 -14.897 1.00 97.06 91 LYS A N 1
ATOM 685 C CA . LYS A 1 91 ? -15.592 24.842 -15.648 1.00 97.06 91 LYS A CA 1
ATOM 686 C C . LYS A 1 91 ? -15.066 23.520 -16.193 1.00 97.06 91 LYS A C 1
ATOM 688 O O . LYS A 1 91 ? -14.199 23.523 -17.064 1.00 97.06 91 LYS A O 1
ATOM 693 N N . PHE A 1 92 ? -15.592 22.409 -15.690 1.00 96.19 92 PHE A N 1
ATOM 694 C CA . PHE A 1 92 ? -15.266 21.065 -16.179 1.00 96.19 92 PHE A CA 1
ATOM 695 C C . PHE A 1 92 ? -16.489 20.295 -16.692 1.00 96.19 92 PHE A C 1
ATOM 697 O O . PHE A 1 92 ? -16.319 19.259 -17.326 1.00 96.19 92 PHE A O 1
ATOM 704 N N . SER A 1 93 ? -17.701 20.820 -16.478 1.00 95.94 93 SER A N 1
ATOM 705 C CA . SER A 1 93 ? -18.939 20.278 -17.040 1.00 95.94 93 SER A CA 1
ATOM 706 C C . SER A 1 93 ? -19.894 21.387 -17.481 1.00 95.94 93 SER A C 1
ATOM 708 O O . SER A 1 93 ? -19.946 22.457 -16.869 1.00 95.94 93 SER A O 1
ATOM 710 N N . GLU A 1 94 ? -20.654 21.130 -18.545 1.00 94.12 94 GLU A N 1
ATOM 711 C CA . GLU A 1 94 ? -21.811 21.944 -18.919 1.00 94.12 94 GLU A CA 1
ATOM 712 C C . GLU A 1 94 ? -23.023 21.450 -18.133 1.00 94.12 94 GLU A C 1
ATOM 714 O O . GLU A 1 94 ? -23.370 20.276 -18.212 1.00 94.12 94 GLU A O 1
ATOM 719 N N . VAL A 1 95 ? -23.673 22.341 -17.385 1.00 95.81 95 VAL A N 1
ATOM 720 C CA . VAL A 1 95 ? -24.845 21.990 -16.575 1.00 95.81 95 VAL A CA 1
ATOM 721 C C . VAL A 1 95 ? -26.103 22.484 -17.294 1.00 95.81 95 VAL A C 1
ATOM 723 O O . VAL A 1 95 ? -26.219 23.692 -17.526 1.00 95.81 95 VAL A O 1
ATOM 726 N N . PRO A 1 96 ? -27.039 21.592 -17.670 1.00 93.50 96 PRO A N 1
ATOM 727 C CA . PRO A 1 96 ? -28.297 21.998 -18.288 1.00 93.50 96 PRO A CA 1
ATOM 728 C C . PRO A 1 96 ? -29.191 22.751 -17.290 1.00 93.50 96 PRO A C 1
ATOM 730 O O . PRO A 1 96 ? -28.948 22.747 -16.083 1.00 93.50 96 PRO A O 1
ATOM 733 N N . LYS A 1 97 ? -30.261 23.387 -17.787 1.00 94.69 97 LYS A N 1
ATOM 734 C CA . LYS A 1 97 ? -31.279 23.987 -16.910 1.00 94.69 97 LYS A CA 1
ATOM 735 C C . LYS A 1 97 ? -31.859 22.925 -15.986 1.00 94.69 97 LYS A C 1
ATOM 737 O O . LYS A 1 97 ? -32.328 21.894 -16.463 1.00 94.69 97 LYS A O 1
ATOM 742 N N . THR A 1 98 ? -31.843 23.195 -14.687 1.00 94.75 98 THR A N 1
ATOM 743 C CA . THR A 1 98 ? -32.285 22.230 -13.675 1.00 94.75 98 THR A CA 1
ATOM 744 C C . THR A 1 98 ? -33.781 22.334 -13.382 1.00 94.75 98 THR A C 1
ATOM 746 O O . THR A 1 98 ? -34.358 21.412 -12.819 1.00 94.75 98 THR A O 1
ATOM 749 N N . GLY A 1 99 ? -34.415 23.455 -13.741 1.00 95.19 99 GLY A N 1
ATOM 750 C CA . GLY A 1 99 ? -35.790 23.787 -13.368 1.00 95.19 99 GLY A CA 1
ATOM 751 C C . GLY A 1 99 ? -35.923 24.328 -11.940 1.00 95.19 99 GLY A C 1
ATOM 752 O O . GLY A 1 99 ? -37.029 24.645 -11.506 1.00 95.19 99 GLY A O 1
ATOM 753 N N . ILE A 1 100 ? -34.816 24.462 -11.202 1.00 97.81 100 ILE A N 1
ATOM 754 C CA . ILE A 1 100 ? -34.811 24.853 -9.788 1.00 97.81 100 ILE A CA 1
ATOM 755 C C . ILE A 1 100 ? -34.478 26.331 -9.700 1.00 97.81 100 ILE A C 1
ATOM 757 O O . ILE A 1 100 ? -33.347 26.739 -9.962 1.00 97.81 100 ILE A O 1
ATOM 761 N N . THR A 1 101 ? -35.446 27.143 -9.289 1.00 98.06 101 THR A N 1
ATOM 762 C CA . THR A 1 101 ? -35.217 28.577 -9.085 1.00 98.06 101 THR A CA 1
ATOM 763 C C . THR A 1 101 ? -34.558 28.829 -7.730 1.00 98.06 101 THR A C 1
ATOM 765 O O . THR A 1 101 ? -35.069 28.414 -6.689 1.00 98.06 101 THR A O 1
ATOM 768 N N . VAL A 1 102 ? -33.431 29.544 -7.728 1.00 98.50 102 VAL A N 1
ATOM 769 C CA . VAL A 1 102 ? -32.721 29.925 -6.503 1.00 98.50 102 VAL A CA 1
ATOM 770 C C . VAL A 1 102 ? -33.570 30.910 -5.703 1.00 98.50 102 VAL A C 1
ATOM 772 O O . VAL A 1 102 ? -33.831 32.036 -6.131 1.00 98.50 102 VAL A O 1
ATOM 775 N N . SER A 1 103 ? -33.983 30.491 -4.514 1.00 98.25 103 SER A N 1
ATOM 776 C CA . SER A 1 103 ? -34.860 31.245 -3.627 1.00 98.25 103 SER A CA 1
ATOM 777 C C . SER A 1 103 ? -34.093 32.227 -2.740 1.00 98.25 103 SER A C 1
ATOM 779 O O . SER A 1 103 ? -32.912 32.046 -2.427 1.00 98.25 103 SER A O 1
ATOM 781 N N . ARG A 1 104 ? -34.781 33.288 -2.302 1.00 97.81 104 ARG A N 1
ATOM 782 C CA . ARG A 1 104 ? -34.217 34.317 -1.420 1.00 97.81 104 ARG A CA 1
ATOM 783 C C . ARG A 1 104 ? -34.086 33.784 0.013 1.00 97.81 104 ARG A C 1
ATOM 785 O O . ARG A 1 104 ? -35.048 33.803 0.774 1.00 97.81 104 ARG A O 1
ATOM 792 N N . GLY A 1 105 ? -32.889 33.339 0.389 1.00 96.50 105 GLY A N 1
ATOM 793 C CA . GLY A 1 105 ? -32.606 32.788 1.721 1.00 96.50 105 GLY A CA 1
ATOM 794 C C . GLY A 1 105 ? -32.479 33.838 2.834 1.00 96.50 105 GLY A C 1
ATOM 795 O O . GLY A 1 105 ? -32.546 35.040 2.592 1.00 96.50 105 GLY A O 1
ATOM 796 N N . MET A 1 106 ? -32.245 33.422 4.076 1.00 95.56 106 MET A N 1
ATOM 797 C CA . MET A 1 106 ? -31.908 34.352 5.157 1.00 95.56 106 MET A CA 1
ATOM 798 C C . MET A 1 106 ? -30.476 34.875 5.021 1.00 95.56 106 MET A C 1
ATOM 800 O O . MET A 1 106 ? -29.569 34.122 4.670 1.00 95.56 106 MET A O 1
ATOM 804 N N . THR A 1 107 ? -30.277 36.170 5.296 1.00 94.19 107 THR A N 1
ATOM 805 C CA . THR A 1 107 ? -28.953 36.809 5.216 1.00 94.19 107 THR A CA 1
ATOM 806 C C . THR A 1 107 ? -28.156 36.697 6.511 1.00 94.19 107 THR A C 1
ATOM 808 O O . THR A 1 107 ? -27.029 36.228 6.434 1.00 94.19 107 THR A O 1
ATOM 811 N N . HIS A 1 108 ? -28.709 37.116 7.661 1.00 93.69 108 HIS A N 1
ATOM 812 C CA . HIS A 1 108 ? -27.977 37.226 8.939 1.00 93.69 108 HIS A CA 1
ATOM 813 C C . HIS A 1 108 ? -26.543 37.772 8.748 1.00 93.69 108 HIS A C 1
ATOM 815 O O . HIS A 1 108 ? -26.345 38.737 8.005 1.00 93.69 108 HIS A O 1
ATOM 821 N N . ASP A 1 109 ? -25.559 37.129 9.366 1.00 91.69 109 ASP A N 1
ATOM 822 C CA . ASP A 1 109 ? -24.122 37.370 9.279 1.00 91.69 109 ASP A CA 1
ATOM 823 C C . ASP A 1 109 ? -23.461 36.715 8.049 1.00 91.69 109 ASP A C 1
ATOM 825 O O . ASP A 1 109 ? -22.234 36.675 7.946 1.00 91.69 109 ASP A O 1
ATOM 829 N N . GLY A 1 110 ? -24.258 36.246 7.082 1.00 89.38 110 GLY A N 1
ATOM 830 C CA . GLY A 1 110 ? -23.830 35.567 5.857 1.00 89.38 110 GLY A CA 1
ATOM 831 C C . GLY A 1 110 ? -23.072 36.427 4.844 1.00 89.38 110 GLY A C 1
ATOM 832 O O . GLY A 1 110 ? -22.443 35.890 3.938 1.00 89.38 110 GLY A O 1
ATOM 833 N N . LEU A 1 111 ? -23.117 37.756 4.967 1.00 90.06 111 LEU A N 1
ATOM 834 C CA . LEU A 1 111 ? -22.374 38.689 4.114 1.00 90.06 111 LEU A CA 1
ATOM 835 C C . LEU A 1 111 ? -21.382 39.487 4.967 1.00 90.06 111 LEU A C 1
ATOM 837 O O . LEU A 1 111 ? -21.765 40.464 5.605 1.00 90.06 111 LEU A O 1
ATOM 841 N N . GLY A 1 112 ? -20.113 39.066 4.963 1.00 86.00 112 GLY A N 1
ATOM 842 C CA . GLY A 1 112 ? -19.015 39.795 5.608 1.00 86.00 112 GLY A CA 1
ATOM 843 C C . GLY A 1 112 ? -18.688 41.118 4.910 1.00 86.00 112 GLY A C 1
ATOM 844 O O . GLY A 1 112 ? -19.134 41.373 3.784 1.00 86.00 112 GLY A O 1
ATOM 845 N N . LYS A 1 113 ? -17.861 41.947 5.555 1.00 87.44 113 LYS A N 1
ATOM 846 C CA . LYS A 1 113 ? -17.544 43.311 5.105 1.00 87.44 113 LYS A CA 1
ATOM 847 C C . LYS A 1 113 ? -17.027 43.328 3.667 1.00 87.44 113 LYS A C 1
ATOM 849 O O . LYS A 1 113 ? -17.646 43.928 2.792 1.00 87.44 113 LYS A O 1
ATOM 854 N N . TYR A 1 114 ? -15.948 42.596 3.397 1.00 87.88 114 TYR A N 1
ATOM 855 C CA . TYR A 1 114 ? -15.298 42.598 2.081 1.00 87.88 114 TYR A CA 1
ATOM 856 C C . TYR A 1 114 ? -16.150 41.960 0.981 1.00 87.88 114 TYR A C 1
ATOM 858 O O . TYR A 1 114 ? -16.086 42.375 -0.175 1.00 87.88 114 TYR A O 1
ATOM 866 N N . LEU A 1 115 ? -16.966 40.957 1.320 1.00 87.62 115 LEU A N 1
ATOM 867 C CA . LEU A 1 115 ? -17.866 40.339 0.350 1.00 87.62 115 LEU A CA 1
ATOM 868 C C . LEU A 1 115 ? -19.005 41.296 -0.023 1.00 87.62 115 LEU A C 1
ATOM 870 O O . LEU A 1 115 ? -19.335 41.406 -1.203 1.00 87.62 115 LEU A O 1
ATOM 874 N N . SER A 1 116 ? -19.551 42.033 0.949 1.00 89.62 116 SER A N 1
ATOM 875 C CA . SER A 1 116 ? -20.622 43.015 0.727 1.00 89.62 116 SER A CA 1
ATOM 876 C C . SER A 1 116 ? -20.216 44.172 -0.198 1.00 89.62 116 SER A C 1
ATOM 878 O O . SER A 1 116 ? -21.058 44.726 -0.896 1.00 89.62 116 SER A O 1
ATOM 880 N N . GLU A 1 117 ? -18.920 44.484 -0.282 1.00 91.19 117 GLU A N 1
ATOM 881 C CA . GLU A 1 117 ? -18.374 45.462 -1.234 1.00 91.19 117 GLU A CA 1
ATOM 882 C C . GLU A 1 117 ? -18.317 44.927 -2.675 1.00 91.19 117 GLU A C 1
ATOM 884 O O . GLU A 1 117 ? -18.209 45.701 -3.628 1.00 91.19 117 GLU A O 1
ATOM 889 N N . LYS A 1 118 ? -18.356 43.601 -2.857 1.00 90.31 118 LYS A N 1
ATOM 890 C CA . LYS A 1 118 ? -18.278 42.947 -4.171 1.00 90.31 118 LYS A CA 1
ATOM 891 C C . LYS A 1 118 ? -19.634 42.533 -4.720 1.00 90.31 118 LYS A C 1
ATOM 893 O O . LYS A 1 118 ? -19.755 42.429 -5.936 1.00 90.31 118 LYS A O 1
ATOM 898 N N . VAL A 1 119 ? -20.624 42.261 -3.872 1.00 93.62 119 VAL A N 1
ATOM 899 C CA . VAL A 1 119 ? -21.927 41.727 -4.296 1.00 93.62 119 VAL A CA 1
ATOM 900 C C . VAL A 1 119 ? -23.083 42.549 -3.745 1.00 93.62 119 VAL A C 1
ATOM 902 O O . VAL A 1 119 ? -23.050 43.015 -2.610 1.00 93.62 119 VAL A O 1
ATOM 905 N N . THR A 1 120 ? -24.154 42.668 -4.526 1.00 95.00 120 THR A N 1
ATOM 906 C CA . THR A 1 120 ? -25.388 43.327 -4.088 1.00 95.00 120 THR A CA 1
ATOM 907 C C . THR A 1 120 ? -26.346 42.309 -3.475 1.00 95.00 120 THR A C 1
ATOM 909 O O . THR A 1 120 ? -26.636 41.265 -4.067 1.00 95.00 120 THR A O 1
ATOM 912 N N . LYS A 1 121 ? -26.850 42.612 -2.274 1.00 95.31 121 LYS A N 1
ATOM 913 C CA . LYS A 1 121 ? -27.872 41.810 -1.591 1.00 95.31 121 LYS A CA 1
ATOM 914 C C . LYS A 1 121 ? -29.198 41.875 -2.358 1.00 95.31 121 LYS A C 1
ATOM 916 O O . LYS A 1 121 ? -29.699 42.960 -2.644 1.00 95.31 121 LYS A O 1
ATOM 921 N N . ALA A 1 122 ? -29.794 40.719 -2.630 1.00 95.12 122 ALA A N 1
ATOM 922 C CA . ALA A 1 122 ? -31.086 40.594 -3.289 1.00 95.12 122 ALA A CA 1
ATOM 923 C C . ALA A 1 122 ? -32.214 41.250 -2.472 1.00 95.12 122 ALA A C 1
ATOM 925 O O . ALA A 1 122 ? -32.305 41.089 -1.247 1.00 95.12 122 ALA A O 1
ATOM 926 N N . LYS A 1 123 ? -33.099 41.965 -3.174 1.00 91.62 123 LYS A N 1
ATOM 927 C CA . LYS A 1 123 ? -34.296 42.605 -2.607 1.00 91.62 123 LYS A CA 1
ATOM 928 C C . LYS A 1 123 ? -35.342 41.554 -2.201 1.00 91.62 123 LYS A C 1
ATOM 930 O O . LYS A 1 123 ? -35.298 40.418 -2.662 1.00 91.62 123 LYS A O 1
ATOM 935 N N . GLY A 1 124 ? -36.293 41.954 -1.356 1.00 89.31 124 GLY A N 1
ATOM 936 C CA . GLY A 1 124 ? -37.379 41.092 -0.874 1.00 89.31 124 GLY A CA 1
ATOM 937 C C . GLY A 1 124 ? -37.111 40.442 0.488 1.00 89.31 124 GLY A C 1
ATOM 938 O O . GLY A 1 124 ? -36.001 40.511 1.027 1.00 89.31 124 GLY A O 1
ATOM 939 N N . SER A 1 125 ? -38.161 39.851 1.058 1.00 91.44 125 SER A N 1
ATOM 940 C CA . SER A 1 125 ? -38.105 39.098 2.312 1.00 91.44 125 SER A CA 1
ATOM 941 C C . SER A 1 125 ? -37.509 37.706 2.105 1.00 91.44 125 SER A C 1
ATOM 943 O O . SER A 1 125 ? -37.508 37.166 0.999 1.00 91.44 125 SER A O 1
ATOM 945 N N . THR A 1 126 ? -37.005 37.122 3.187 1.00 94.19 126 THR A N 1
ATOM 946 C CA . THR A 1 126 ? -36.630 35.706 3.225 1.00 94.19 126 THR A CA 1
ATOM 947 C C . THR A 1 126 ? -37.860 34.835 2.965 1.00 94.19 126 THR A C 1
ATOM 949 O O . THR A 1 126 ? -38.925 35.112 3.516 1.00 94.19 126 THR A O 1
ATOM 952 N N . VAL A 1 127 ? -37.714 33.805 2.132 1.00 95.25 127 VAL A N 1
ATOM 953 C CA . VAL A 1 127 ? -38.766 32.801 1.892 1.00 95.25 127 VAL A CA 1
ATOM 954 C C . VAL A 1 127 ? -38.973 31.897 3.113 1.00 95.25 127 VAL A C 1
ATOM 956 O O . VAL A 1 127 ? -38.076 31.779 3.951 1.00 95.25 127 VAL A O 1
ATOM 959 N N . ASP A 1 128 ? -40.111 31.203 3.196 1.00 95.94 128 ASP A N 1
ATOM 960 C CA . ASP A 1 128 ? -40.271 30.123 4.174 1.00 95.94 128 ASP A CA 1
ATOM 961 C C . ASP A 1 128 ? -39.443 28.903 3.740 1.00 95.94 128 ASP A C 1
ATOM 963 O O . ASP A 1 128 ? -39.849 28.071 2.929 1.00 95.94 128 ASP A O 1
ATOM 967 N N . VAL A 1 129 ? -38.219 28.829 4.266 1.00 96.75 129 VAL A N 1
ATOM 968 C CA . VAL A 1 129 ? -37.278 27.738 3.980 1.00 96.75 129 VAL A CA 1
ATOM 969 C C . VAL A 1 129 ? -37.844 26.396 4.447 1.00 96.75 129 VAL A C 1
ATOM 971 O O . VAL A 1 129 ? -37.642 25.387 3.776 1.00 96.75 129 VAL A O 1
ATOM 974 N N . THR A 1 130 ? -38.564 26.369 5.572 1.00 96.88 130 THR A N 1
ATOM 975 C CA . THR A 1 130 ? -39.127 25.130 6.122 1.00 96.88 130 THR A CA 1
ATOM 976 C C . THR A 1 130 ? -40.219 24.584 5.205 1.00 96.88 130 THR A C 1
ATOM 978 O O . THR A 1 130 ? -40.252 23.381 4.945 1.00 96.88 130 THR A O 1
ATOM 981 N N . GLU A 1 131 ? -41.105 25.452 4.714 1.00 95.31 131 GLU A N 1
ATOM 982 C CA . GLU A 1 131 ? -42.181 25.087 3.791 1.00 95.31 131 GLU A CA 1
ATOM 983 C C . GLU A 1 131 ? -41.623 24.567 2.463 1.00 95.31 131 GLU A C 1
ATOM 985 O O . GLU A 1 131 ? -41.936 23.442 2.081 1.00 95.31 131 GLU A O 1
ATOM 990 N N . ILE A 1 132 ? -40.685 25.288 1.838 1.00 97.00 132 ILE A N 1
ATOM 991 C CA . ILE A 1 132 ? -40.067 24.865 0.569 1.00 97.00 132 ILE A CA 1
ATOM 992 C C . ILE A 1 132 ? -39.390 23.495 0.701 1.00 97.00 132 ILE A C 1
ATOM 994 O O . ILE A 1 132 ? -39.543 22.636 -0.169 1.00 97.00 132 ILE A O 1
ATOM 998 N N . LEU A 1 133 ? -38.643 23.250 1.784 1.00 97.25 133 LEU A N 1
ATOM 999 C CA . LEU A 1 133 ? -37.982 21.957 1.998 1.00 97.25 133 LEU A CA 1
ATOM 1000 C C . LEU A 1 133 ? -38.994 20.807 2.134 1.00 97.25 133 LEU A C 1
ATOM 1002 O O . LEU A 1 133 ? -38.742 19.711 1.627 1.00 97.25 133 LEU A O 1
ATOM 1006 N N . LYS A 1 134 ? -40.147 21.060 2.771 1.00 94.44 134 LYS A N 1
ATOM 1007 C CA . LYS A 1 134 ? -41.241 20.085 2.898 1.00 94.44 134 LYS A CA 1
ATOM 1008 C C . LYS A 1 134 ? -41.949 19.843 1.568 1.00 94.44 134 LYS A C 1
ATOM 1010 O O . LYS A 1 134 ? -42.129 18.688 1.195 1.00 94.44 134 LYS A O 1
ATOM 1015 N N . GLU A 1 135 ? -42.324 20.902 0.854 1.00 93.94 135 GLU A N 1
ATOM 1016 C CA . GLU A 1 135 ? -43.035 20.825 -0.431 1.00 93.94 135 GLU A CA 1
ATOM 1017 C C . GLU A 1 135 ? -42.211 20.107 -1.498 1.00 93.94 135 GLU A C 1
ATOM 1019 O O . GLU A 1 135 ? -42.724 19.283 -2.252 1.00 93.94 135 GLU A O 1
ATOM 1024 N N . THR A 1 136 ? -40.907 20.373 -1.523 1.00 94.38 136 THR A N 1
ATOM 1025 C CA . THR A 1 136 ? -39.980 19.732 -2.459 1.00 94.38 136 THR A CA 1
ATOM 1026 C C . THR A 1 136 ? -39.577 18.318 -2.035 1.00 94.38 136 THR A C 1
ATOM 1028 O O . THR A 1 136 ? -38.887 17.627 -2.788 1.00 94.38 136 THR A O 1
ATOM 1031 N N . GLY A 1 137 ? -39.997 17.859 -0.850 1.00 93.62 137 GLY A N 1
ATOM 1032 C CA . GLY A 1 137 ? -39.648 16.546 -0.312 1.00 93.62 137 GLY A CA 1
ATOM 1033 C C . GLY A 1 137 ? -38.138 16.351 -0.190 1.00 93.62 137 GLY A C 1
ATOM 1034 O O . GLY A 1 137 ? -37.621 15.323 -0.620 1.00 93.62 137 GLY A O 1
ATOM 1035 N N . THR A 1 138 ? -37.421 17.363 0.299 1.00 96.75 138 THR A N 1
ATOM 1036 C CA . THR A 1 138 ? -35.959 17.318 0.424 1.00 96.75 138 THR A CA 1
ATOM 1037 C C . THR A 1 138 ? -35.525 16.305 1.492 1.00 96.75 138 THR A C 1
ATOM 1039 O O . THR A 1 138 ? -36.133 16.217 2.557 1.00 96.75 138 THR A O 1
ATOM 1042 N N . ASP A 1 139 ? -34.453 15.551 1.225 1.00 96.56 139 ASP A N 1
ATOM 1043 C CA . ASP A 1 139 ? -33.866 14.599 2.174 1.00 96.56 139 ASP A CA 1
ATOM 1044 C C . ASP A 1 139 ? -32.680 15.196 2.938 1.00 96.56 139 ASP A C 1
ATOM 1046 O O . ASP A 1 139 ? -32.600 15.078 4.162 1.00 96.56 139 ASP A O 1
ATOM 1050 N N . VAL A 1 140 ? -31.739 15.807 2.210 1.00 98.25 140 VAL A N 1
ATOM 1051 C CA . VAL A 1 140 ? -30.449 16.269 2.738 1.00 98.25 140 VAL A CA 1
ATOM 1052 C C . VAL A 1 140 ? -30.213 17.717 2.328 1.00 98.25 140 VAL A C 1
ATOM 1054 O O . VAL A 1 140 ? -30.357 18.075 1.162 1.00 98.25 140 VAL A O 1
ATOM 1057 N N . VAL A 1 141 ? -29.806 18.558 3.275 1.00 98.75 141 VAL A N 1
ATOM 1058 C CA . VAL A 1 141 ? -29.458 19.958 3.015 1.00 98.75 141 VAL A CA 1
ATOM 1059 C C . VAL A 1 141 ? -27.956 20.163 3.181 1.00 98.75 141 VAL A C 1
ATOM 1061 O O . VAL A 1 141 ? -27.388 19.845 4.226 1.00 98.75 141 VAL A O 1
ATOM 1064 N N . VAL A 1 142 ? -27.309 20.707 2.151 1.00 98.75 142 VAL A N 1
ATOM 1065 C CA . VAL A 1 142 ? -25.878 21.036 2.152 1.00 98.75 142 VAL A CA 1
ATOM 1066 C C . VAL A 1 142 ? -25.692 22.515 2.480 1.00 98.75 142 VAL A C 1
ATOM 1068 O O . VAL A 1 142 ? -26.228 23.385 1.790 1.00 98.75 142 VAL A O 1
ATOM 1071 N N . ASN A 1 143 ? -24.915 22.804 3.525 1.00 98.25 143 ASN A N 1
ATOM 1072 C CA . ASN A 1 143 ? -24.606 24.168 3.953 1.00 98.25 143 ASN A CA 1
ATOM 1073 C C . ASN A 1 143 ? -23.241 24.639 3.426 1.00 98.25 143 ASN A C 1
ATOM 1075 O O . ASN A 1 143 ? -22.209 24.186 3.920 1.00 98.25 143 ASN A O 1
ATOM 1079 N N . TYR A 1 144 ? -23.249 25.592 2.489 1.00 97.44 144 TYR A N 1
ATOM 1080 C CA . TYR A 1 144 ? -22.078 26.267 1.911 1.00 97.44 144 TYR A CA 1
ATOM 1081 C C . TYR A 1 144 ? -22.071 27.786 2.171 1.00 97.44 144 TYR A C 1
ATOM 1083 O O . TYR A 1 144 ? -21.570 28.567 1.355 1.00 97.44 144 TYR A O 1
ATOM 1091 N N . LEU A 1 145 ? -22.651 28.240 3.285 1.00 95.25 145 LEU A N 1
ATOM 1092 C CA . LEU A 1 145 ? -22.597 29.655 3.667 1.00 95.25 145 LEU A CA 1
ATOM 1093 C C . LEU A 1 145 ? -21.152 30.168 3.789 1.00 95.25 145 LEU A C 1
ATOM 1095 O O . LEU A 1 145 ? -20.246 29.385 4.015 1.00 95.25 145 LEU A O 1
ATOM 1099 N N . PRO A 1 146 ? -20.876 31.475 3.689 1.00 90.62 146 PRO A N 1
ATOM 1100 C CA . PRO A 1 146 ? -19.516 31.979 3.884 1.00 90.62 146 PRO A CA 1
ATOM 1101 C C . PRO A 1 146 ? -18.959 31.691 5.290 1.00 90.62 146 PRO A C 1
ATOM 1103 O O . PRO A 1 146 ? -19.700 31.560 6.265 1.00 90.62 146 PRO A O 1
ATOM 1106 N N . VAL A 1 147 ? -17.635 31.627 5.436 1.00 86.19 147 VAL A N 1
ATOM 1107 C CA . VAL A 1 147 ? -16.981 31.492 6.756 1.00 86.19 147 VAL A CA 1
ATOM 1108 C C . VAL A 1 147 ? -17.411 32.620 7.711 1.00 86.19 147 VAL A C 1
ATOM 1110 O O . VAL A 1 147 ? -17.622 33.762 7.297 1.00 86.19 147 VAL A O 1
ATOM 1113 N N . GLY A 1 148 ? -17.563 32.300 8.997 1.00 82.69 148 GLY A N 1
ATOM 1114 C CA . GLY A 1 148 ? -18.007 33.256 10.018 1.00 82.69 148 GLY A CA 1
ATOM 1115 C C . GLY A 1 148 ? -19.509 33.555 10.004 1.00 82.69 148 GLY A C 1
ATOM 1116 O O . GLY A 1 148 ? -19.924 34.502 10.653 1.00 82.69 148 GLY A O 1
ATOM 1117 N N . SER A 1 149 ? -20.313 32.788 9.257 1.00 91.38 149 SER A N 1
ATOM 1118 C CA . SER A 1 149 ? -21.781 32.919 9.236 1.00 91.38 149 SER A CA 1
ATOM 1119 C C . SER A 1 149 ? -22.422 32.028 10.308 1.00 91.38 149 SER A C 1
ATOM 1121 O O . SER A 1 149 ? -23.035 31.000 9.999 1.00 91.38 149 SER A O 1
ATOM 1123 N N . GLU A 1 150 ? -22.183 32.351 11.575 1.00 91.19 150 GLU A N 1
ATOM 1124 C CA . GLU A 1 150 ? -22.604 31.560 12.730 1.00 91.19 150 GLU A CA 1
ATOM 1125 C C . GLU A 1 150 ? -24.110 31.676 12.995 1.00 91.19 150 GLU A C 1
ATOM 1127 O O . GLU A 1 150 ? -24.787 30.649 13.104 1.00 91.19 150 GLU A O 1
ATOM 1132 N N . GLU A 1 151 ? -24.651 32.896 13.032 1.00 93.44 151 GLU A N 1
ATOM 1133 C CA . GLU A 1 151 ? -26.087 33.137 13.205 1.00 93.44 151 GLU A CA 1
ATOM 1134 C C . GLU A 1 151 ? -26.881 32.521 12.057 1.00 93.44 151 GLU A C 1
ATOM 1136 O O . GLU A 1 151 ? -27.854 31.801 12.289 1.00 93.44 151 GLU A O 1
ATOM 1141 N N . ALA A 1 152 ? -26.436 32.748 10.816 1.00 95.69 152 ALA A N 1
ATOM 1142 C CA . ALA A 1 152 ? -27.066 32.178 9.637 1.00 95.69 152 ALA A CA 1
ATOM 1143 C C . ALA A 1 152 ? -27.067 30.645 9.710 1.00 95.69 152 ALA A C 1
ATOM 1145 O O . ALA A 1 152 ? -28.122 30.031 9.563 1.00 95.69 152 ALA A O 1
ATOM 1146 N N . THR A 1 153 ? -25.918 30.015 9.983 1.00 96.62 153 THR A N 1
ATOM 1147 C CA . THR A 1 153 ? -25.815 28.547 10.033 1.00 96.62 153 THR A CA 1
ATOM 1148 C C . THR A 1 153 ? -26.727 27.955 11.105 1.00 96.62 153 THR A C 1
ATOM 1150 O O . THR A 1 153 ? -27.460 27.005 10.822 1.00 96.62 153 THR A O 1
ATOM 1153 N N . LYS A 1 154 ? -26.746 28.525 12.316 1.00 96.44 154 LYS A N 1
ATOM 1154 C CA . LYS A 1 154 ? -27.632 28.064 13.398 1.00 96.44 154 LYS A CA 1
ATOM 1155 C C . LYS A 1 154 ? -29.106 28.271 13.041 1.00 96.44 154 LYS A C 1
ATOM 1157 O O . LYS A 1 154 ? -29.914 27.367 13.243 1.00 96.44 154 LYS A O 1
ATOM 1162 N N . TRP A 1 155 ? -29.455 29.408 12.437 1.00 97.56 155 TRP A N 1
ATOM 1163 C CA . TRP A 1 155 ? -30.820 29.688 11.990 1.00 97.56 155 TRP A CA 1
ATOM 1164 C C . TRP A 1 155 ? -31.295 28.710 10.908 1.00 97.56 155 TRP A C 1
ATOM 1166 O O . TRP A 1 155 ? -32.397 28.171 11.012 1.00 97.56 155 TRP A O 1
ATOM 1176 N N . TYR A 1 156 ? -30.466 28.428 9.896 1.00 98.25 156 TYR A N 1
ATOM 1177 C CA . TYR A 1 156 ? -30.789 27.431 8.872 1.00 98.25 156 TYR A CA 1
ATOM 1178 C C . TYR A 1 156 ? -30.876 26.025 9.461 1.00 98.25 156 TYR A C 1
ATOM 1180 O O . TYR A 1 156 ? -31.772 25.280 9.081 1.00 98.25 156 TYR A O 1
ATOM 1188 N N . THR A 1 157 ? -30.011 25.677 10.418 1.00 98.00 157 THR A N 1
ATOM 1189 C CA . THR A 1 157 ? -30.074 24.389 11.130 1.00 98.00 157 THR A CA 1
ATOM 1190 C C . THR A 1 157 ? -31.439 24.200 11.797 1.00 98.00 157 THR A C 1
ATOM 1192 O O . THR A 1 157 ? -32.041 23.135 11.678 1.00 98.00 157 THR A O 1
ATOM 1195 N N . GLU A 1 158 ? -31.990 25.245 12.421 1.00 96.62 158 GLU A N 1
ATOM 1196 C CA . GLU A 1 158 ? -33.351 25.216 12.972 1.00 96.62 158 GLU A CA 1
ATOM 1197 C C . GLU A 1 158 ? -34.419 24.984 11.887 1.00 96.62 158 GLU A C 1
ATOM 1199 O O . GLU A 1 158 ? -35.305 24.151 12.076 1.00 96.62 158 GLU A O 1
ATOM 1204 N N . GLN A 1 159 ? -34.321 25.646 10.726 1.00 97.69 159 GLN A N 1
ATOM 1205 C CA . GLN A 1 159 ? -35.274 25.433 9.621 1.00 97.69 159 GLN A CA 1
ATOM 1206 C C . GLN A 1 159 ? -35.197 24.007 9.054 1.00 97.69 159 GLN A C 1
ATOM 1208 O O . GLN A 1 159 ? -36.220 23.374 8.802 1.00 97.69 159 GLN A O 1
ATOM 1213 N N . ILE A 1 160 ? -33.983 23.469 8.909 1.00 97.88 160 ILE A N 1
ATOM 1214 C CA . ILE A 1 160 ? -33.722 22.103 8.436 1.00 97.88 160 ILE A CA 1
ATOM 1215 C C . ILE A 1 160 ? -34.340 21.075 9.395 1.00 97.88 160 ILE A C 1
ATOM 1217 O O . ILE A 1 160 ? -35.034 20.154 8.957 1.00 97.88 160 ILE A O 1
ATOM 1221 N N . LEU A 1 161 ? -34.159 21.262 10.708 1.00 96.19 161 LEU A N 1
ATOM 1222 C CA . LEU A 1 161 ? -34.766 20.407 11.732 1.00 96.19 161 LEU A CA 1
ATOM 1223 C C . LEU A 1 161 ? -36.300 20.492 11.708 1.00 96.19 161 LEU A C 1
ATOM 1225 O O . LEU A 1 161 ? -36.967 19.461 11.796 1.00 96.19 161 LEU A O 1
ATOM 1229 N N . ASN A 1 162 ? -36.870 21.690 11.534 1.00 93.94 162 ASN A N 1
ATOM 1230 C CA . ASN A 1 162 ? -38.321 21.890 11.416 1.00 93.94 162 ASN A CA 1
ATOM 1231 C C . ASN A 1 162 ? -38.914 21.252 10.148 1.00 93.94 162 ASN A C 1
ATOM 1233 O O . ASN A 1 162 ? -40.094 20.876 10.130 1.00 93.94 162 ASN A O 1
ATOM 1237 N N . ALA A 1 163 ? -38.108 21.128 9.091 1.00 94.38 163 ALA A N 1
ATOM 1238 C CA . ALA A 1 163 ? -38.449 20.422 7.860 1.00 94.38 163 ALA A CA 1
ATOM 1239 C C . ALA A 1 163 ? -38.289 18.896 7.968 1.00 94.38 163 ALA A C 1
ATOM 1241 O O . ALA A 1 163 ? -38.827 18.173 7.133 1.00 94.38 163 ALA A O 1
ATOM 1242 N N . GLY A 1 164 ? -37.599 18.390 8.996 1.00 93.94 164 GLY A N 1
ATOM 1243 C CA . GLY A 1 164 ? -37.291 16.963 9.127 1.00 93.94 164 GLY A CA 1
ATOM 1244 C C . GLY A 1 164 ? -36.292 16.477 8.073 1.00 93.94 164 GLY A C 1
ATOM 1245 O O . GLY A 1 164 ? -36.381 15.329 7.627 1.00 93.94 164 GLY A O 1
ATOM 1246 N N . CYS A 1 165 ? -35.374 17.355 7.665 1.00 97.25 165 CYS A N 1
ATOM 1247 C CA . CYS A 1 165 ? -34.301 17.069 6.717 1.00 97.25 165 CYS A CA 1
ATOM 1248 C C . CYS A 1 165 ? -32.991 16.758 7.455 1.00 97.25 165 CYS A C 1
ATOM 1250 O O . CYS A 1 165 ? -32.738 17.264 8.549 1.00 97.25 165 CYS A O 1
ATOM 1252 N N . ALA A 1 166 ? -32.138 15.947 6.839 1.00 97.94 166 ALA A N 1
ATOM 1253 C CA . ALA A 1 166 ? -30.772 15.735 7.290 1.00 97.94 166 ALA A CA 1
ATOM 1254 C C . ALA A 1 166 ? -29.851 16.884 6.847 1.00 97.94 166 ALA A C 1
ATOM 1256 O O . ALA A 1 166 ? -30.204 17.661 5.956 1.00 97.94 166 ALA A O 1
ATOM 1257 N N . MET A 1 167 ? -28.654 16.985 7.431 1.00 98.38 167 MET A N 1
ATOM 1258 C CA . MET A 1 167 ? -27.723 18.080 7.129 1.00 98.38 167 MET A CA 1
ATOM 1259 C C . MET A 1 167 ? -26.297 17.597 6.855 1.00 98.38 167 MET A C 1
ATOM 1261 O O . MET A 1 167 ? -25.761 16.761 7.578 1.00 98.38 167 MET A O 1
ATOM 1265 N N . VAL A 1 168 ? -25.655 18.200 5.854 1.00 98.62 168 VAL A N 1
ATOM 1266 C CA . VAL A 1 168 ? -24.200 18.157 5.659 1.00 98.62 168 VAL A CA 1
ATOM 1267 C C . VAL A 1 168 ? -23.658 19.566 5.884 1.00 98.62 168 VAL A C 1
ATOM 1269 O O . VAL A 1 168 ? -23.913 20.478 5.093 1.00 98.62 168 VAL A O 1
ATOM 1272 N N . ASN A 1 169 ? -22.928 19.761 6.982 1.00 97.75 169 ASN A N 1
ATOM 1273 C CA . ASN A 1 169 ? -22.385 21.064 7.348 1.00 97.75 169 ASN A CA 1
ATOM 1274 C C . ASN A 1 169 ? -20.944 21.226 6.851 1.00 97.75 169 ASN A C 1
ATOM 1276 O O . ASN A 1 169 ? -19.995 20.776 7.495 1.00 97.75 169 ASN A O 1
ATOM 1280 N N . CYS A 1 170 ? -20.763 21.907 5.718 1.00 96.31 170 CYS A N 1
ATOM 1281 C CA . CYS A 1 170 ? -19.433 22.127 5.152 1.00 96.31 170 CYS A CA 1
ATOM 1282 C C . CYS A 1 170 ? -18.667 23.283 5.814 1.00 96.31 170 CYS A C 1
ATOM 1284 O O . CYS A 1 170 ? -17.504 23.503 5.474 1.00 96.31 170 CYS A O 1
ATOM 1286 N N . MET A 1 171 ? -19.283 24.004 6.756 1.00 91.56 171 MET A N 1
ATOM 1287 C CA . MET A 1 171 ? -18.734 25.227 7.339 1.00 91.56 171 MET A CA 1
ATOM 1288 C C . MET A 1 171 ? -18.063 24.994 8.697 1.00 91.56 171 MET A C 1
ATOM 1290 O O . MET A 1 171 ? -18.482 24.106 9.435 1.00 91.56 171 MET A O 1
ATOM 1294 N N . PRO A 1 172 ? -17.060 25.812 9.085 1.00 89.06 172 PRO A N 1
ATOM 1295 C CA . PRO A 1 172 ? -16.402 25.743 10.392 1.00 89.06 172 PRO A CA 1
ATOM 1296 C C . PRO A 1 172 ? -17.236 26.414 11.495 1.00 89.06 172 PRO A C 1
ATOM 1298 O O . PRO A 1 172 ? -16.705 27.151 12.324 1.00 89.06 172 PRO A O 1
ATOM 1301 N N . VAL A 1 173 ? -18.547 26.175 11.475 1.00 90.81 173 VAL A N 1
ATOM 1302 C CA . VAL A 1 173 ? -19.482 26.506 12.551 1.00 90.81 173 VAL A CA 1
ATOM 1303 C C . VAL A 1 173 ? -19.823 25.193 13.233 1.00 90.81 173 VAL A C 1
ATOM 1305 O O . VAL A 1 173 ? -20.223 24.246 12.559 1.00 90.81 173 VAL A O 1
ATOM 1308 N N . PHE A 1 174 ? -19.620 25.122 14.544 1.00 91.81 174 PHE A N 1
ATOM 1309 C CA . PHE A 1 174 ? -19.746 23.871 15.276 1.00 91.81 174 PHE A CA 1
ATOM 1310 C C . PHE A 1 174 ? -21.222 23.517 15.493 1.00 91.81 174 PHE A C 1
ATOM 1312 O O . PHE A 1 174 ? -21.941 24.204 16.210 1.00 91.81 174 PHE A O 1
ATOM 1319 N N . ILE A 1 175 ? -21.665 22.452 14.827 1.00 94.62 175 ILE A N 1
ATOM 1320 C CA . ILE A 1 175 ? -23.009 21.879 14.891 1.00 94.62 175 ILE A CA 1
ATOM 1321 C C . ILE A 1 175 ? -22.858 20.375 15.139 1.00 94.62 175 ILE A C 1
ATOM 1323 O O . ILE A 1 175 ? -23.166 19.893 16.224 1.00 94.62 175 ILE A O 1
ATOM 1327 N N . GLY A 1 176 ? -22.305 19.626 14.179 1.00 91.69 176 GLY A N 1
ATOM 1328 C CA . GLY A 1 176 ? -22.131 18.176 14.269 1.00 91.69 176 GLY A CA 1
ATOM 1329 C C . GLY A 1 176 ? -21.278 17.741 15.462 1.00 91.69 176 GLY A C 1
ATOM 1330 O O . GLY A 1 176 ? -21.604 16.744 16.108 1.00 91.69 176 GLY A O 1
ATOM 1331 N N . ARG A 1 177 ? -20.231 18.500 15.810 1.00 90.19 177 ARG A N 1
ATOM 1332 C CA . ARG A 1 177 ? -19.382 18.187 16.976 1.00 90.19 177 ARG A CA 1
ATOM 1333 C C . ARG A 1 177 ? -19.973 18.596 18.324 1.00 90.19 177 ARG A C 1
ATOM 1335 O O . ARG A 1 177 ? -19.493 18.137 19.358 1.00 90.19 177 ARG A O 1
ATOM 1342 N N . GLU A 1 178 ? -20.966 19.483 18.341 1.00 92.12 178 GLU A N 1
ATOM 1343 C CA . GLU A 1 178 ? -21.565 19.958 19.585 1.00 92.12 178 GLU A CA 1
ATOM 1344 C C . GLU A 1 178 ? -22.659 19.008 20.054 1.00 92.12 178 GLU A C 1
ATOM 1346 O O . GLU A 1 178 ? -23.627 18.721 19.345 1.00 92.12 178 GLU A O 1
ATOM 1351 N N . LYS A 1 179 ? -22.555 18.578 21.314 1.00 91.25 179 LYS A N 1
ATOM 1352 C CA . LYS A 1 179 ? -23.548 17.689 21.920 1.00 91.25 179 LYS A CA 1
ATOM 1353 C C . LYS A 1 179 ? -24.968 18.267 21.853 1.00 91.25 179 LYS A C 1
ATOM 1355 O O . LYS A 1 179 ? -25.903 17.528 21.562 1.00 91.25 179 LYS A O 1
ATOM 1360 N N . TYR A 1 180 ? -25.120 19.578 22.073 1.00 95.31 180 TYR A N 1
ATOM 1361 C CA . TYR A 1 180 ? -26.414 20.269 22.022 1.00 95.31 180 TYR A CA 1
ATOM 1362 C C . TYR A 1 180 ? -27.135 20.051 20.683 1.00 95.31 180 TYR A C 1
ATOM 1364 O O . TYR A 1 180 ? -28.280 19.598 20.659 1.00 95.31 180 TYR A O 1
ATOM 1372 N N . TRP A 1 181 ? -26.457 20.320 19.567 1.00 96.25 181 TRP A N 1
ATOM 1373 C CA . TRP A 1 181 ? -27.030 20.135 18.238 1.00 96.25 181 TRP A CA 1
ATOM 1374 C C . TRP A 1 181 ? -27.185 18.657 17.891 1.00 96.25 181 TRP A C 1
ATOM 1376 O O . TRP A 1 181 ? -28.238 18.266 17.392 1.00 96.25 181 TRP A O 1
ATOM 1386 N N . SER A 1 182 ? -26.211 17.808 18.226 1.00 93.00 182 SER A N 1
ATOM 1387 C CA . SER A 1 182 ? -26.324 16.362 18.000 1.00 93.00 182 SER A CA 1
ATOM 1388 C C . SER A 1 182 ? -27.589 15.771 18.645 1.00 93.00 182 SER A C 1
ATOM 1390 O O . SER A 1 182 ? -28.331 15.026 18.001 1.00 93.00 182 SER A O 1
ATOM 1392 N N . ASP A 1 183 ? -27.908 16.171 19.881 1.00 94.12 183 ASP A N 1
ATOM 1393 C CA . ASP A 1 183 ? -29.118 15.733 20.589 1.00 94.12 183 ASP A CA 1
ATOM 1394 C C . ASP A 1 183 ? -30.408 16.263 19.934 1.00 94.12 183 ASP A C 1
ATOM 1396 O O . ASP A 1 183 ? -31.430 15.571 19.902 1.00 94.12 183 ASP A O 1
ATOM 1400 N N . ARG A 1 184 ? -30.368 17.467 19.351 1.00 97.12 184 ARG A N 1
ATOM 1401 C CA . ARG A 1 184 ? -31.479 18.033 18.569 1.00 97.12 184 ARG A CA 1
ATOM 1402 C C . ARG A 1 184 ? -31.741 17.233 17.289 1.00 97.12 184 ARG A C 1
ATOM 1404 O O . ARG A 1 184 ? -32.900 16.936 17.007 1.00 97.12 184 ARG A O 1
ATOM 1411 N N . PHE A 1 185 ? -30.693 16.843 16.560 1.00 97.06 185 PHE A N 1
ATOM 1412 C CA . PHE A 1 185 ? -30.791 15.979 15.374 1.00 97.06 185 PHE A CA 1
ATOM 1413 C C . PHE A 1 185 ? -31.360 14.595 15.731 1.00 97.06 185 PHE A C 1
ATOM 1415 O O . PHE A 1 185 ? -32.299 14.129 15.082 1.00 97.06 185 PHE A O 1
ATOM 1422 N N . LYS A 1 186 ? -30.902 13.991 16.840 1.00 94.88 186 LYS A N 1
ATOM 1423 C CA . LYS A 1 186 ? -31.481 12.744 17.381 1.00 94.88 186 LYS A CA 1
ATOM 1424 C C . LYS A 1 186 ? -32.972 12.887 17.682 1.00 94.88 186 LYS A C 1
ATOM 1426 O O . LYS A 1 186 ? -33.775 12.073 17.238 1.00 94.88 186 LYS A O 1
ATOM 1431 N N . LYS A 1 187 ? -33.361 13.955 18.388 1.00 93.56 187 LYS A N 1
ATOM 1432 C CA . LYS A 1 187 ? -34.765 14.231 18.736 1.00 93.56 187 LYS A CA 1
ATOM 1433 C C . LYS A 1 187 ? -35.646 14.459 17.504 1.00 93.56 187 LYS A C 1
ATOM 1435 O O . LYS A 1 187 ? -36.815 14.083 17.515 1.00 93.56 187 LYS A O 1
ATOM 1440 N N . ALA A 1 188 ? -35.104 15.085 16.464 1.00 92.75 188 ALA A N 1
ATOM 1441 C CA . ALA A 1 188 ? -35.802 15.308 15.203 1.00 92.75 188 ALA A CA 1
ATOM 1442 C C . ALA A 1 188 ? -35.858 14.057 14.305 1.00 92.75 188 ALA A C 1
ATOM 1444 O O . ALA A 1 188 ? -36.577 14.067 13.310 1.00 92.75 188 ALA A O 1
ATOM 1445 N N . GLY A 1 189 ? -35.150 12.979 14.657 1.00 93.50 189 GLY A N 1
ATOM 1446 C CA . GLY A 1 189 ? -35.160 11.737 13.891 1.00 93.50 189 GLY A CA 1
ATOM 1447 C C . GLY A 1 189 ? -34.335 11.802 12.603 1.00 93.50 189 GLY A C 1
ATOM 1448 O O . GLY A 1 189 ? -34.658 11.104 11.643 1.00 93.50 189 GLY A O 1
ATOM 1449 N N . VAL A 1 190 ? -33.311 12.663 12.551 1.00 96.56 190 VAL A N 1
ATOM 1450 C CA . VAL A 1 190 ? -32.515 12.922 11.340 1.00 96.56 190 VAL A CA 1
ATOM 1451 C C . VAL A 1 190 ? -31.006 12.943 11.633 1.00 96.56 190 VAL A C 1
ATOM 1453 O O . VAL A 1 190 ? -30.604 13.295 12.745 1.00 96.56 190 VAL A O 1
ATOM 1456 N N . PRO A 1 191 ? -30.150 12.542 10.676 1.00 97.75 191 PRO A N 1
ATOM 1457 C CA . PRO A 1 191 ? -28.701 12.545 10.834 1.00 97.75 191 PRO A CA 1
ATOM 1458 C C . PRO A 1 191 ? -28.042 13.872 10.422 1.00 97.75 191 PRO A C 1
ATOM 1460 O O . PRO A 1 191 ? -28.607 14.673 9.672 1.00 97.75 191 PRO A O 1
ATOM 1463 N N . ILE A 1 192 ? -26.806 14.065 10.886 1.00 98.12 192 ILE A N 1
ATOM 1464 C CA . ILE A 1 192 ? -25.898 15.131 10.448 1.00 98.12 192 ILE A CA 1
ATOM 1465 C C . ILE A 1 192 ? -24.480 14.592 10.220 1.00 98.12 192 ILE A C 1
ATOM 1467 O O . ILE A 1 192 ? -23.970 13.803 11.017 1.00 98.12 192 ILE A O 1
ATOM 1471 N N . ILE A 1 193 ? -23.825 15.067 9.157 1.00 98.31 193 ILE A N 1
ATOM 1472 C CA . ILE A 1 193 ? -22.367 14.994 8.988 1.00 98.31 193 ILE A CA 1
ATOM 1473 C C . ILE A 1 193 ? -21.804 16.416 9.108 1.00 98.31 193 ILE A C 1
ATOM 1475 O O . ILE A 1 193 ? -22.236 17.320 8.389 1.00 98.31 193 ILE A O 1
ATOM 1479 N N . GLY A 1 194 ? -20.839 16.620 10.005 1.00 94.19 194 GLY A N 1
ATOM 1480 C CA . GLY A 1 194 ? -20.210 17.921 10.260 1.00 94.19 194 GLY A CA 1
ATOM 1481 C C . GLY A 1 194 ? -19.058 17.824 11.276 1.00 94.19 194 GLY A C 1
ATOM 1482 O O . GLY A 1 194 ? -18.958 16.834 11.994 1.00 94.19 194 GLY A O 1
ATOM 1483 N N . ASP A 1 195 ? -18.139 18.790 11.367 1.00 92.44 195 ASP A N 1
ATOM 1484 C CA . ASP A 1 195 ? -18.168 20.123 10.737 1.00 92.44 195 ASP A CA 1
ATOM 1485 C C . ASP A 1 195 ? -16.865 20.479 9.989 1.00 92.44 195 ASP A C 1
ATOM 1487 O O . ASP A 1 195 ? -15.786 19.968 10.304 1.00 92.44 195 ASP A O 1
ATOM 1491 N N . ASP A 1 196 ? -16.956 21.435 9.055 1.00 91.62 196 ASP A N 1
ATOM 1492 C CA . ASP A 1 196 ? -15.884 21.910 8.158 1.00 91.62 196 ASP A CA 1
ATOM 1493 C C . ASP A 1 196 ? -15.373 20.828 7.189 1.00 91.62 196 ASP A C 1
ATOM 1495 O O . ASP A 1 196 ? -14.455 20.077 7.510 1.00 91.62 196 ASP A O 1
ATOM 1499 N N . ILE A 1 197 ? -15.923 20.767 5.973 1.00 92.69 197 ILE A N 1
ATOM 1500 C CA . ILE A 1 197 ? -15.631 19.699 4.996 1.00 92.69 197 ILE A CA 1
ATOM 1501 C C . ILE A 1 197 ? -14.130 19.577 4.688 1.00 92.69 197 ILE A C 1
ATOM 1503 O O . ILE A 1 197 ? -13.414 20.578 4.549 1.00 92.69 197 ILE A O 1
ATOM 1507 N N . LYS A 1 198 ? -13.617 18.347 4.577 1.00 90.31 198 LYS A N 1
ATOM 1508 C CA . LYS A 1 198 ? -12.256 18.096 4.089 1.00 90.31 198 LYS A CA 1
ATOM 1509 C C . LYS A 1 198 ? -12.169 18.330 2.579 1.00 90.31 198 LYS A C 1
ATOM 1511 O O . LYS A 1 198 ? -13.148 18.286 1.842 1.00 90.31 198 LYS A O 1
ATOM 1516 N N . SER A 1 199 ? -10.946 18.573 2.129 1.00 88.94 199 SER A N 1
ATOM 1517 C CA . SER A 1 199 ? -10.587 18.476 0.715 1.00 88.94 199 SER A CA 1
ATOM 1518 C C . SER A 1 199 ? -9.877 17.140 0.490 1.00 88.94 199 SER A C 1
ATOM 1520 O O . SER A 1 199 ? -9.201 16.682 1.411 1.00 88.94 199 SER A O 1
ATOM 1522 N N . GLN A 1 200 ? -9.962 16.559 -0.708 1.00 85.56 200 GLN A N 1
ATOM 1523 C CA . GLN A 1 200 ? -9.304 15.290 -1.054 1.00 85.56 200 GLN A CA 1
ATOM 1524 C C . GLN A 1 200 ? -7.804 15.365 -0.763 1.00 85.56 200 GLN A C 1
ATOM 1526 O O . GLN A 1 200 ? -7.267 14.579 0.011 1.00 85.56 200 GLN A O 1
ATOM 1531 N N . VAL A 1 201 ? -7.134 16.377 -1.324 1.00 86.75 201 VAL A N 1
ATOM 1532 C CA . VAL A 1 201 ? -5.739 16.696 -1.006 1.00 86.75 201 VAL A CA 1
ATOM 1533 C C . VAL A 1 201 ? -5.636 18.188 -0.724 1.00 86.75 201 VAL A C 1
ATOM 1535 O O . VAL A 1 201 ? -5.386 19.009 -1.602 1.00 86.75 201 VAL A O 1
ATOM 1538 N N . GLY A 1 202 ? -5.906 18.563 0.524 1.00 87.00 202 GLY A N 1
ATOM 1539 C CA . GLY A 1 202 ? -5.773 19.933 1.014 1.00 87.00 202 GLY A CA 1
ATOM 1540 C C . GLY A 1 202 ? -4.450 20.195 1.737 1.00 87.00 202 GLY A C 1
ATOM 1541 O O . GLY A 1 202 ? -3.702 19.282 2.090 1.00 87.00 202 GLY A O 1
ATOM 1542 N N . ALA A 1 203 ? -4.193 21.465 2.044 1.00 89.44 203 ALA A N 1
ATOM 1543 C CA . ALA A 1 203 ? -3.023 21.866 2.822 1.00 89.44 203 ALA A CA 1
ATOM 1544 C C . ALA A 1 203 ? -2.994 21.220 4.222 1.00 89.44 203 ALA A C 1
ATOM 1546 O O . ALA A 1 203 ? -1.960 20.715 4.638 1.00 89.44 203 ALA A O 1
ATOM 1547 N N . THR A 1 204 ? -4.138 21.164 4.915 1.00 85.62 204 THR A N 1
ATOM 1548 C CA . THR A 1 204 ? -4.226 20.608 6.277 1.00 85.62 204 THR A CA 1
ATOM 1549 C C . THR A 1 204 ? -3.914 19.109 6.319 1.00 85.62 204 THR A C 1
ATOM 1551 O O . THR A 1 204 ? -3.087 18.704 7.125 1.00 85.62 204 THR A O 1
ATOM 1554 N N . ILE A 1 205 ? -4.499 18.284 5.438 1.00 84.94 205 ILE A N 1
ATOM 1555 C CA . ILE A 1 205 ? -4.194 16.839 5.398 1.00 84.94 205 ILE A CA 1
ATOM 1556 C C . ILE A 1 205 ? -2.732 16.586 5.012 1.00 84.94 205 ILE A C 1
ATOM 1558 O O . ILE A 1 205 ? -2.051 15.795 5.655 1.00 84.94 205 ILE A O 1
ATOM 1562 N N . THR A 1 206 ? -2.208 17.337 4.040 1.00 89.94 206 THR A N 1
ATOM 1563 C CA . THR A 1 206 ? -0.798 17.245 3.636 1.00 89.94 206 THR A CA 1
ATOM 1564 C C . THR A 1 206 ? 0.137 17.568 4.804 1.00 89.94 206 THR A C 1
ATOM 1566 O O . THR A 1 206 ? 1.119 16.868 5.039 1.00 89.94 206 THR A O 1
ATOM 1569 N N . HIS A 1 207 ? -0.192 18.606 5.571 1.00 91.44 207 HIS A N 1
ATOM 1570 C CA . HIS A 1 207 ? 0.569 19.006 6.743 1.00 91.44 207 HIS A CA 1
ATOM 1571 C C . HIS A 1 207 ? 0.492 17.952 7.865 1.00 91.44 207 HIS A C 1
ATOM 1573 O O . HIS A 1 207 ? 1.534 17.575 8.400 1.00 91.44 207 HIS A O 1
ATOM 1579 N N . ARG A 1 208 ? -0.694 17.392 8.155 1.00 86.56 208 ARG A N 1
ATOM 1580 C CA . ARG A 1 208 ? -0.859 16.284 9.120 1.00 86.56 208 ARG A CA 1
ATOM 1581 C C . ARG A 1 208 ? -0.004 15.077 8.749 1.00 86.56 208 ARG A C 1
ATOM 1583 O O . ARG A 1 208 ? 0.724 14.573 9.595 1.00 86.56 208 ARG A O 1
ATOM 1590 N N . VAL A 1 209 ? -0.027 14.647 7.486 1.00 86.38 209 VAL A N 1
ATOM 1591 C CA . VAL A 1 209 ? 0.781 13.505 7.022 1.00 86.38 209 VAL A CA 1
ATOM 1592 C C . VAL A 1 209 ? 2.278 13.776 7.205 1.00 86.38 209 VAL A C 1
ATOM 1594 O O . VAL A 1 209 ? 3.003 12.909 7.689 1.00 86.38 209 VAL A O 1
ATOM 1597 N N . LEU A 1 210 ? 2.756 14.985 6.887 1.00 91.25 210 LEU A N 1
ATOM 1598 C CA . LEU A 1 210 ? 4.158 15.358 7.108 1.00 91.25 210 LEU A CA 1
ATOM 1599 C C . LEU A 1 210 ? 4.535 15.357 8.596 1.00 91.25 210 LEU A C 1
ATOM 1601 O O . LEU A 1 210 ? 5.587 14.824 8.950 1.00 91.25 210 LEU A O 1
ATOM 1605 N N . MET A 1 211 ? 3.679 15.895 9.469 1.00 89.94 211 MET A N 1
ATOM 1606 C CA . MET A 1 211 ? 3.890 15.828 10.919 1.00 89.94 211 MET A CA 1
ATOM 1607 C C . MET A 1 211 ? 3.882 14.390 11.440 1.00 89.94 211 MET A C 1
ATOM 1609 O O . MET A 1 211 ? 4.722 14.044 12.268 1.00 89.94 211 MET A O 1
ATOM 1613 N N . GLY A 1 212 ? 2.980 13.548 10.927 1.00 85.69 212 GLY A N 1
ATOM 1614 C CA . GLY A 1 212 ? 2.920 12.121 11.232 1.00 85.69 212 GLY A CA 1
ATOM 1615 C C . GLY A 1 212 ? 4.231 11.423 10.882 1.00 85.69 212 GLY A C 1
ATOM 1616 O O . GLY A 1 212 ? 4.799 10.744 11.726 1.00 85.69 212 GLY A O 1
ATOM 1617 N N . ILE A 1 213 ? 4.801 11.694 9.703 1.00 89.56 213 ILE A N 1
ATOM 1618 C CA . ILE A 1 213 ? 6.114 11.154 9.316 1.00 89.56 213 ILE A CA 1
ATOM 1619 C C . ILE A 1 213 ? 7.218 11.619 10.277 1.00 89.56 213 ILE A C 1
ATOM 1621 O O . ILE A 1 213 ? 8.065 10.811 10.652 1.00 89.56 213 ILE A O 1
ATOM 1625 N N . PHE A 1 214 ? 7.240 12.892 10.687 1.00 93.00 214 PHE A N 1
ATOM 1626 C CA . PHE A 1 214 ? 8.233 13.373 11.658 1.00 93.00 214 PHE A CA 1
ATOM 1627 C C . PHE A 1 214 ? 8.099 12.610 12.982 1.00 93.00 214 PHE A C 1
ATOM 1629 O O . PHE A 1 214 ? 9.074 12.014 13.444 1.00 93.00 214 PHE A O 1
ATOM 1636 N N . ARG A 1 215 ? 6.877 12.530 13.520 1.00 88.38 215 ARG A N 1
ATOM 1637 C CA . ARG A 1 215 ? 6.551 11.778 14.739 1.00 88.38 215 ARG A CA 1
ATOM 1638 C C . ARG A 1 215 ? 6.969 10.309 14.637 1.00 88.38 215 ARG A C 1
ATOM 1640 O O . ARG A 1 215 ? 7.728 9.831 15.475 1.00 88.38 215 ARG A O 1
ATOM 1647 N N . ASP A 1 216 ? 6.521 9.608 13.601 1.00 86.50 216 ASP A N 1
ATOM 1648 C CA . ASP A 1 216 ? 6.703 8.159 13.435 1.00 86.50 216 ASP A CA 1
ATOM 1649 C C . ASP A 1 216 ? 8.175 7.776 13.209 1.00 86.50 216 ASP A C 1
ATOM 1651 O O . ASP A 1 216 ? 8.580 6.628 13.400 1.00 86.50 216 ASP A O 1
ATOM 1655 N N . ARG A 1 217 ? 9.009 8.738 12.798 1.00 91.69 217 ARG A N 1
ATOM 1656 C CA . ARG A 1 217 ? 10.457 8.566 12.618 1.00 91.69 217 ARG A CA 1
ATOM 1657 C C . ARG A 1 217 ? 11.284 9.089 13.794 1.00 91.69 217 ARG A C 1
ATOM 1659 O O . ARG A 1 217 ? 12.511 9.070 13.698 1.00 91.69 217 ARG A O 1
ATOM 1666 N N . GLY A 1 218 ? 10.642 9.516 14.882 1.00 90.38 218 GLY A N 1
ATOM 1667 C CA . GLY A 1 218 ? 11.308 10.030 16.080 1.00 90.38 218 GLY A CA 1
ATOM 1668 C C . GLY A 1 218 ? 11.948 11.408 15.892 1.00 90.38 218 GLY A C 1
ATOM 1669 O O . GLY A 1 218 ? 12.895 11.737 16.600 1.00 90.38 218 GLY A O 1
ATOM 1670 N N . VAL A 1 219 ? 11.472 12.202 14.929 1.00 94.19 219 VAL A N 1
ATOM 1671 C CA . VAL A 1 219 ? 11.894 13.592 14.719 1.00 94.19 219 VAL A CA 1
ATOM 1672 C C . VAL A 1 219 ? 10.927 14.503 15.469 1.00 94.19 219 VAL A C 1
ATOM 1674 O O . VAL A 1 219 ? 9.734 14.539 15.165 1.00 94.19 219 VAL A O 1
ATOM 1677 N N . LYS A 1 220 ? 11.435 15.264 16.440 1.00 93.31 220 LYS A N 1
ATOM 1678 C CA . LYS A 1 220 ? 10.627 16.244 17.170 1.00 93.31 220 LYS A CA 1
ATOM 1679 C C . LYS A 1 220 ? 10.396 17.461 16.279 1.00 93.31 220 LYS A C 1
ATOM 1681 O O . LYS A 1 220 ? 11.354 18.113 15.893 1.00 93.31 220 LYS A O 1
ATOM 1686 N N . VAL A 1 221 ? 9.147 17.775 15.952 1.00 95.62 221 VAL A N 1
ATOM 1687 C CA . VAL A 1 221 ? 8.761 19.049 15.322 1.00 95.62 221 VAL A CA 1
ATOM 1688 C C . VAL A 1 221 ? 8.901 20.177 16.345 1.00 95.62 221 VAL A C 1
ATOM 1690 O O . VAL A 1 221 ? 8.257 20.129 17.392 1.00 95.62 221 VAL A O 1
ATOM 1693 N N . ASP A 1 222 ? 9.720 21.175 16.023 1.00 94.00 222 ASP A N 1
ATOM 1694 C CA . ASP A 1 222 ? 9.989 22.344 16.863 1.00 94.00 222 ASP A CA 1
ATOM 1695 C C . ASP A 1 222 ? 9.174 23.562 16.426 1.00 94.00 222 ASP A C 1
ATOM 1697 O O . ASP A 1 222 ? 8.666 24.302 17.266 1.00 94.00 222 ASP A O 1
ATOM 1701 N N . ARG A 1 223 ? 9.066 23.789 15.110 1.00 96.06 223 ARG A N 1
ATOM 1702 C CA . ARG A 1 223 ? 8.337 24.919 14.520 1.00 96.06 223 ARG A CA 1
ATOM 1703 C C . ARG A 1 223 ? 7.628 24.506 13.247 1.00 96.06 223 ARG A C 1
ATOM 1705 O O . ARG A 1 223 ? 8.132 23.690 12.475 1.00 96.06 223 ARG A O 1
ATOM 1712 N N . THR A 1 224 ? 6.486 25.124 12.983 1.00 96.44 224 THR A N 1
ATOM 1713 C CA . THR A 1 224 ? 5.793 24.942 11.719 1.00 96.44 224 THR A CA 1
ATOM 1714 C C . THR A 1 224 ? 4.917 26.126 11.328 1.00 96.44 224 THR A C 1
ATOM 1716 O O . THR A 1 224 ? 4.332 26.809 12.170 1.00 96.44 224 THR A O 1
ATOM 1719 N N . PHE A 1 225 ? 4.787 26.347 10.021 1.00 94.38 225 PHE A N 1
ATOM 1720 C CA . PHE A 1 225 ? 3.727 27.183 9.485 1.00 94.38 225 PHE A CA 1
ATOM 1721 C C . PHE A 1 225 ? 3.027 26.539 8.289 1.00 94.38 225 PHE A C 1
ATOM 1723 O O . PHE A 1 225 ? 3.603 25.739 7.554 1.00 94.38 225 PHE A O 1
ATOM 1730 N N . GLN A 1 226 ? 1.790 26.968 8.062 1.00 94.12 226 GLN A N 1
ATOM 1731 C CA . GLN A 1 226 ? 0.994 26.711 6.873 1.00 94.12 226 GLN A CA 1
ATOM 1732 C C . GLN A 1 226 ? 0.310 28.014 6.447 1.00 94.12 226 GLN A C 1
ATOM 1734 O O . GLN A 1 226 ? -0.699 28.427 7.030 1.00 94.12 226 GLN A O 1
ATOM 1739 N N . LEU A 1 227 ? 0.846 28.624 5.394 1.00 92.00 227 LEU A N 1
ATOM 1740 C CA . LEU A 1 227 ? 0.337 29.848 4.785 1.00 92.00 227 LEU A CA 1
ATOM 1741 C C . LEU A 1 227 ? -0.557 29.488 3.604 1.00 92.00 227 LEU A C 1
ATOM 1743 O O . LEU A 1 227 ? -0.115 28.746 2.733 1.00 92.00 227 LEU A O 1
ATOM 1747 N N . ASN A 1 228 ? -1.799 29.976 3.568 1.00 90.56 228 ASN A N 1
ATOM 1748 C CA . ASN A 1 228 ? -2.753 29.667 2.496 1.00 90.56 228 ASN A CA 1
ATOM 1749 C C . ASN A 1 228 ? -3.173 30.946 1.756 1.00 90.56 228 ASN A C 1
ATOM 1751 O O . ASN A 1 228 ? -3.605 31.904 2.390 1.00 90.56 228 ASN A O 1
ATOM 1755 N N . PHE A 1 229 ? -3.141 30.925 0.428 1.00 89.38 229 PHE A N 1
ATOM 1756 C CA . PHE A 1 229 ? -3.520 32.028 -0.460 1.00 89.38 229 PHE A CA 1
ATOM 1757 C C . PHE A 1 229 ? -4.589 31.551 -1.444 1.00 89.38 229 PHE A C 1
ATOM 1759 O O . PHE A 1 229 ? -4.536 30.397 -1.873 1.00 89.38 229 PHE A O 1
ATOM 1766 N N . GLY A 1 230 ? -5.512 32.420 -1.848 1.00 92.75 230 GLY A N 1
ATOM 1767 C CA . GLY A 1 230 ? -6.500 32.110 -2.886 1.00 92.75 230 GLY A CA 1
ATOM 1768 C C . GLY A 1 230 ? -7.206 33.357 -3.411 1.00 92.75 230 GLY A C 1
ATOM 1769 O O . GLY A 1 230 ? -7.064 34.433 -2.835 1.00 92.75 230 GLY A O 1
ATOM 1770 N N . GLY A 1 231 ? -7.929 33.233 -4.525 1.00 92.56 231 GLY A N 1
ATOM 1771 C CA . GLY A 1 231 ? -8.548 34.371 -5.223 1.00 92.56 231 GLY A CA 1
ATOM 1772 C C . GLY A 1 231 ? -10.078 34.425 -5.165 1.00 92.56 231 GLY A C 1
ATOM 1773 O O . GLY A 1 231 ? -10.672 35.385 -5.659 1.00 92.56 231 GLY A O 1
ATOM 1774 N N . ASN A 1 232 ? -10.737 33.430 -4.570 1.00 92.50 232 ASN A N 1
ATOM 1775 C CA . ASN A 1 232 ? -12.196 33.347 -4.521 1.00 92.50 232 ASN A CA 1
ATOM 1776 C C . ASN A 1 232 ? -12.813 34.200 -3.397 1.00 92.50 232 ASN A C 1
ATOM 1778 O O . ASN A 1 232 ? -12.123 34.796 -2.564 1.00 92.50 232 ASN A O 1
ATOM 1782 N N . SER A 1 233 ? -14.147 34.249 -3.373 1.00 89.44 233 SER A N 1
ATOM 1783 C CA . SER A 1 233 ? -14.911 34.975 -2.355 1.00 89.44 233 SER A CA 1
ATOM 1784 C C . SER A 1 233 ? -14.751 34.408 -0.940 1.00 89.44 233 SER A C 1
ATOM 1786 O O . SER A 1 233 ? -14.912 35.162 0.016 1.00 89.44 233 SER A O 1
ATOM 1788 N N . ASP A 1 234 ? -14.421 33.118 -0.781 1.00 86.00 234 ASP A N 1
ATOM 1789 C CA . ASP A 1 234 ? -14.146 32.530 0.540 1.00 86.00 234 ASP A CA 1
ATOM 1790 C C . ASP A 1 234 ? -12.850 33.113 1.122 1.00 86.00 234 ASP A C 1
ATOM 1792 O O . ASP A 1 234 ? -12.847 33.603 2.247 1.00 86.00 234 ASP A O 1
ATOM 1796 N N . PHE A 1 235 ? -11.770 33.181 0.334 1.00 87.69 235 PHE A N 1
ATOM 1797 C CA . PHE A 1 235 ? -10.519 33.834 0.744 1.00 87.69 235 PHE A CA 1
ATOM 1798 C C . PHE A 1 235 ? -10.676 35.334 0.992 1.00 87.69 235 PHE A C 1
ATOM 1800 O O . PHE A 1 235 ? -10.078 35.857 1.930 1.00 87.69 235 PHE A O 1
ATOM 1807 N N . LEU A 1 236 ? -11.512 36.018 0.207 1.00 85.50 236 LEU A N 1
ATOM 1808 C CA . LEU A 1 236 ? -11.826 37.427 0.446 1.00 85.50 236 LEU A CA 1
ATOM 1809 C C . LEU A 1 236 ? -12.522 37.626 1.801 1.00 85.50 236 LEU A C 1
ATOM 1811 O O . LEU A 1 236 ? -12.171 38.524 2.562 1.00 85.50 236 LEU A O 1
ATOM 1815 N N . ASN A 1 237 ? -13.480 36.758 2.126 1.00 82.69 237 ASN A N 1
ATOM 1816 C CA . ASN A 1 237 ? -14.176 36.768 3.408 1.00 82.69 237 ASN A CA 1
ATOM 1817 C C . ASN A 1 237 ? -13.244 36.393 4.580 1.00 82.69 237 ASN A C 1
ATOM 1819 O O . ASN A 1 237 ? -13.441 36.848 5.702 1.00 82.69 237 ASN A O 1
ATOM 1823 N N . MET A 1 238 ? -12.179 35.631 4.314 1.00 79.44 238 MET A N 1
ATOM 1824 C CA . MET A 1 238 ? -11.126 35.331 5.287 1.00 79.44 238 MET A CA 1
ATOM 1825 C C . MET A 1 238 ? -10.152 36.493 5.551 1.00 79.44 238 MET A C 1
ATOM 1827 O O . MET A 1 238 ? -9.369 36.395 6.489 1.00 79.44 238 MET A O 1
ATOM 1831 N N . LEU A 1 239 ? -10.171 37.602 4.803 1.00 82.69 239 LEU A N 1
ATOM 1832 C CA . LEU A 1 239 ? -9.373 38.782 5.184 1.00 82.69 239 LEU A CA 1
ATOM 1833 C C . LEU A 1 239 ? -9.876 39.425 6.488 1.00 82.69 239 LEU A C 1
ATOM 1835 O O . LEU A 1 239 ? -9.125 40.102 7.193 1.00 82.69 239 LEU A O 1
ATOM 1839 N N . GLU A 1 240 ? -11.142 39.196 6.830 1.00 83.44 240 GLU A N 1
ATOM 1840 C CA . GLU A 1 240 ? -11.768 39.691 8.048 1.00 83.44 240 GLU A CA 1
ATOM 1841 C C . GLU A 1 240 ? -11.399 38.792 9.237 1.00 83.44 240 GLU A C 1
ATOM 1843 O O . GLU A 1 240 ? -12.010 37.750 9.472 1.00 83.44 240 GLU A O 1
ATOM 1848 N N . ARG A 1 241 ? -10.361 39.183 9.989 1.00 76.31 241 ARG A N 1
ATOM 1849 C CA . ARG A 1 241 ? -9.798 38.367 11.084 1.00 76.31 241 ARG A CA 1
ATOM 1850 C C . ARG A 1 241 ? -10.819 37.977 12.157 1.00 76.31 241 ARG A C 1
ATOM 1852 O O . ARG A 1 241 ? -10.730 36.867 12.670 1.00 76.31 241 ARG A O 1
ATOM 1859 N N . GLU A 1 242 ? -11.785 38.844 12.451 1.00 75.88 242 GLU A N 1
ATOM 1860 C CA . GLU A 1 242 ? -12.863 38.587 13.422 1.00 75.88 242 GLU A CA 1
ATOM 1861 C C . GLU A 1 242 ? -13.730 37.381 13.015 1.00 75.88 242 GLU A C 1
ATOM 1863 O O . GLU A 1 242 ? -14.199 36.629 13.861 1.00 75.88 242 GLU A O 1
ATOM 1868 N N . ARG A 1 243 ? -13.858 37.103 11.711 1.00 76.44 243 ARG A N 1
ATOM 1869 C CA . ARG A 1 243 ? -14.635 35.972 11.173 1.00 76.44 243 ARG A CA 1
ATOM 1870 C C . ARG A 1 243 ? -13.851 34.652 11.132 1.00 76.44 243 ARG A C 1
ATOM 1872 O O . ARG A 1 243 ? -14.384 33.632 10.692 1.00 76.44 243 ARG A O 1
ATOM 1879 N N . LEU A 1 244 ? -12.576 34.652 11.537 1.00 75.69 244 LEU A N 1
ATOM 1880 C CA . LEU A 1 244 ? -11.657 33.519 11.377 1.00 75.69 244 LEU A CA 1
ATOM 1881 C C . LEU A 1 244 ? -11.386 32.707 12.636 1.00 75.69 244 LEU A C 1
ATOM 1883 O O . LEU A 1 244 ? -10.770 31.646 12.512 1.00 75.69 244 LEU A O 1
ATOM 1887 N N . GLU A 1 245 ? -11.791 33.175 13.814 1.00 74.12 245 GLU A N 1
ATOM 1888 C CA . GLU A 1 245 ? -11.374 32.592 15.095 1.00 74.12 245 GLU A CA 1
ATOM 1889 C C . GLU A 1 245 ? -11.626 31.077 15.146 1.00 74.12 245 GLU A C 1
ATOM 1891 O O . GLU A 1 245 ? -10.678 30.294 15.266 1.00 74.12 245 GLU A O 1
ATOM 1896 N N . SER A 1 246 ? -12.863 30.646 14.882 1.00 70.25 246 SER A N 1
ATOM 1897 C CA . SER A 1 246 ? -13.254 29.228 14.851 1.00 70.25 246 SER A CA 1
ATOM 1898 C C . SER A 1 246 ? -12.488 28.414 13.799 1.00 70.25 246 SER A C 1
ATOM 1900 O O . SER A 1 246 ? -12.083 27.276 14.051 1.00 70.25 246 SER A O 1
ATOM 1902 N N . LYS A 1 247 ? -12.211 29.002 12.624 1.00 72.56 247 LYS A N 1
ATOM 1903 C CA . LYS A 1 247 ? -11.479 28.337 11.526 1.00 72.56 247 LYS A CA 1
ATOM 1904 C C . LYS A 1 247 ? -9.986 28.202 11.833 1.00 72.56 247 LYS A C 1
ATOM 1906 O O . LYS A 1 247 ? -9.377 27.197 11.462 1.00 72.56 247 LYS A O 1
ATOM 1911 N N . LYS A 1 248 ? -9.385 29.190 12.504 1.00 77.25 248 LYS A N 1
ATOM 1912 C CA . LYS A 1 248 ? -7.992 29.137 12.968 1.00 77.25 248 LYS A CA 1
ATOM 1913 C C . LYS A 1 248 ? -7.841 28.071 14.052 1.00 77.25 248 LYS A C 1
ATOM 1915 O O . LYS A 1 248 ? -6.968 27.220 13.924 1.00 77.25 248 LYS A O 1
ATOM 1920 N N . ILE A 1 249 ? -8.739 28.061 15.041 1.00 74.19 249 ILE A N 1
ATOM 1921 C CA . ILE A 1 249 ? -8.770 27.052 16.111 1.00 74.19 249 ILE A CA 1
ATOM 1922 C C . ILE A 1 249 ? -8.881 25.644 15.518 1.00 74.19 249 ILE A C 1
ATOM 1924 O O . ILE A 1 249 ? -8.048 24.790 15.813 1.00 74.19 249 ILE A O 1
ATOM 1928 N N . SER A 1 250 ? -9.858 25.414 14.633 1.00 70.00 250 SER A N 1
ATOM 1929 C CA . SER A 1 250 ? -10.070 24.114 13.981 1.00 70.00 250 SER A CA 1
ATOM 1930 C C . SER A 1 250 ? -8.812 23.608 13.265 1.00 70.00 250 SER A C 1
ATOM 1932 O O . SER A 1 250 ? -8.381 22.471 13.473 1.00 70.00 250 SER A O 1
ATOM 1934 N N . LYS A 1 251 ? -8.168 24.464 12.461 1.00 77.38 251 LYS A N 1
ATOM 1935 C CA . LYS A 1 251 ? -6.976 24.073 11.703 1.00 77.38 251 LYS A CA 1
ATOM 1936 C C . LYS A 1 251 ? -5.766 23.839 12.598 1.00 77.38 251 LYS A C 1
ATOM 1938 O O . LYS A 1 251 ? -5.095 22.830 12.416 1.00 77.38 251 LYS A O 1
ATOM 1943 N N . THR A 1 252 ? -5.488 24.731 13.547 1.00 83.25 252 THR A N 1
ATOM 1944 C CA . THR A 1 252 ? -4.364 24.559 14.476 1.00 83.25 252 THR A CA 1
ATOM 1945 C C . THR A 1 252 ? -4.536 23.281 15.291 1.00 83.25 252 THR A C 1
ATOM 1947 O O . THR A 1 252 ? -3.609 22.481 15.349 1.00 83.25 252 THR A O 1
ATOM 1950 N N . TYR A 1 253 ? -5.734 23.023 15.822 1.00 78.75 253 TYR A N 1
ATOM 1951 C CA . TYR A 1 253 ? -6.033 21.801 16.571 1.00 78.75 253 TYR A CA 1
ATOM 1952 C C . TYR A 1 253 ? -5.854 20.531 15.723 1.00 78.75 253 TYR A C 1
ATOM 1954 O O . TYR A 1 253 ? -5.263 19.551 16.174 1.00 78.75 253 TYR A O 1
ATOM 1962 N N . SER A 1 254 ? -6.307 20.555 14.466 1.00 77.75 254 SER A N 1
ATOM 1963 C CA . SER A 1 254 ? -6.151 19.435 13.527 1.00 77.75 254 SER A CA 1
ATOM 1964 C C . SER A 1 254 ? -4.678 19.089 13.243 1.00 77.75 254 SER A C 1
ATOM 1966 O O . SER A 1 254 ? -4.334 17.919 13.092 1.00 77.75 254 SER A O 1
ATOM 1968 N N . ILE A 1 255 ? -3.798 20.093 13.207 1.00 82.25 255 ILE A N 1
ATOM 1969 C CA . ILE A 1 255 ? -2.348 19.921 13.035 1.00 82.25 255 ILE A CA 1
ATOM 1970 C C . ILE A 1 255 ? -1.702 19.456 14.352 1.00 82.25 255 ILE A C 1
ATOM 1972 O O . ILE A 1 255 ? -1.047 18.413 14.388 1.00 82.25 255 ILE A O 1
ATOM 1976 N N . GLN A 1 256 ? -1.966 20.167 15.449 1.00 84.94 256 GLN A N 1
ATOM 1977 C CA . GLN A 1 256 ? -1.401 19.913 16.776 1.00 84.94 256 GLN A CA 1
ATOM 1978 C C . GLN A 1 256 ? -1.714 18.509 17.308 1.00 84.94 256 GLN A C 1
ATOM 1980 O O . GLN A 1 256 ? -0.831 17.844 17.839 1.00 84.94 256 GLN A O 1
ATOM 1985 N N . SER A 1 257 ? -2.946 18.028 17.114 1.00 81.88 257 SER A N 1
ATOM 1986 C CA . SER A 1 257 ? -3.390 16.693 17.553 1.00 81.88 257 SER A CA 1
ATOM 1987 C C . SER A 1 257 ? -2.622 15.530 16.912 1.00 81.88 257 SER A C 1
ATOM 1989 O O . SER A 1 257 ? -2.761 14.391 17.347 1.00 81.88 257 SER A O 1
ATOM 1991 N N . THR A 1 258 ? -1.791 15.790 15.897 1.00 81.12 258 THR A N 1
ATOM 1992 C CA . THR A 1 258 ? -0.981 14.749 15.255 1.00 81.12 258 THR A CA 1
ATOM 1993 C C . THR A 1 258 ? 0.228 14.347 16.108 1.00 81.12 258 THR A C 1
ATOM 1995 O O . THR A 1 258 ? 0.701 13.219 15.979 1.00 81.12 258 THR A O 1
ATOM 1998 N N . VAL A 1 259 ? 0.733 15.223 16.985 1.00 83.12 259 VAL A N 1
ATOM 1999 C CA . VAL A 1 259 ? 1.905 14.958 17.841 1.00 83.12 259 VAL A CA 1
ATOM 2000 C C . VAL A 1 259 ? 1.500 14.741 19.306 1.00 83.12 259 VAL A C 1
ATOM 2002 O O . VAL A 1 259 ? 0.549 15.359 19.772 1.00 83.12 259 VAL A O 1
ATOM 2005 N N . PRO A 1 260 ? 2.216 13.891 20.069 1.00 81.56 260 PRO A N 1
ATOM 2006 C CA . PRO A 1 260 ? 1.852 13.559 21.452 1.00 81.56 260 PRO A CA 1
ATOM 2007 C C . PRO A 1 260 ? 2.291 14.614 22.487 1.00 81.56 260 PRO A C 1
ATOM 2009 O O . PRO A 1 260 ? 2.302 14.337 23.682 1.00 81.56 260 PRO A O 1
ATOM 2012 N N . TYR A 1 261 ? 2.715 15.800 22.049 1.00 85.94 261 TYR A N 1
ATOM 2013 C CA . TYR A 1 261 ? 3.221 16.883 22.894 1.00 85.94 261 TYR A CA 1
ATOM 2014 C C . TYR A 1 261 ? 2.725 18.233 22.376 1.00 85.94 261 TYR A C 1
ATOM 2016 O O . TYR A 1 261 ? 2.356 18.355 21.210 1.00 85.94 261 TYR A O 1
ATOM 2024 N N . GLU A 1 262 ? 2.742 19.255 23.228 1.00 85.44 262 GLU A N 1
ATOM 2025 C CA . GLU A 1 262 ? 2.314 20.608 22.874 1.00 85.44 262 GLU A CA 1
ATOM 2026 C C . GLU A 1 262 ? 3.421 21.383 22.137 1.00 85.44 262 GLU A C 1
ATOM 2028 O O . GLU A 1 262 ? 4.594 21.323 22.516 1.00 85.44 262 GLU A O 1
ATOM 2033 N N . ILE A 1 263 ? 3.060 22.099 21.067 1.00 88.88 263 ILE A N 1
ATOM 2034 C CA . ILE A 1 263 ? 3.931 23.062 20.384 1.00 88.88 263 ILE A CA 1
ATOM 2035 C C . ILE A 1 263 ? 3.472 24.448 20.833 1.00 88.88 263 ILE A C 1
ATOM 2037 O O . ILE A 1 263 ? 2.311 24.793 20.642 1.00 88.88 26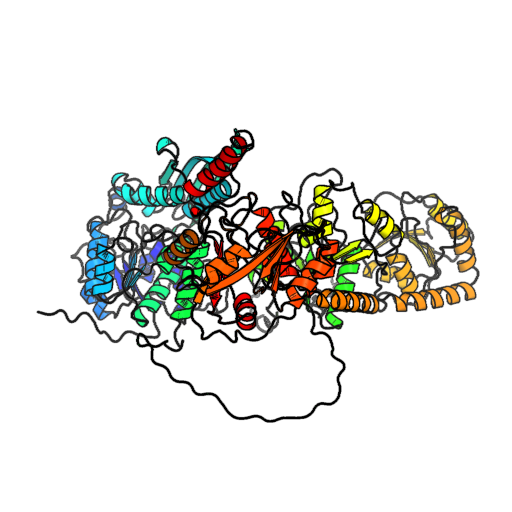3 ILE A O 1
ATOM 2041 N N . GLU A 1 264 ? 4.373 25.239 21.419 1.00 87.31 264 GLU A N 1
ATOM 2042 C CA . GLU A 1 264 ? 4.045 26.596 21.880 1.00 87.31 264 GLU A CA 1
ATOM 2043 C C . GLU A 1 264 ? 3.417 27.435 20.752 1.00 87.31 264 GLU A C 1
ATOM 2045 O O . GLU A 1 264 ? 3.921 27.424 19.629 1.00 87.31 264 GLU A O 1
ATOM 2050 N N . ASP A 1 265 ? 2.389 28.235 21.053 1.00 85.12 265 ASP A N 1
ATOM 2051 C CA . ASP A 1 265 ? 1.621 29.009 20.058 1.00 85.12 265 ASP A CA 1
ATOM 2052 C C . ASP A 1 265 ? 2.480 29.873 19.119 1.00 85.12 265 ASP A C 1
ATOM 2054 O O . ASP A 1 265 ? 2.171 30.034 17.939 1.00 85.12 265 ASP A O 1
ATOM 2058 N N . LYS A 1 266 ? 3.601 30.417 19.609 1.00 89.19 266 LYS A N 1
ATOM 2059 C CA . LYS A 1 266 ? 4.537 31.209 18.787 1.00 89.19 266 LYS A CA 1
ATOM 2060 C C . LYS A 1 266 ? 5.274 30.381 17.719 1.00 89.19 266 LYS A C 1
ATOM 2062 O O . LYS A 1 266 ? 5.843 30.956 16.796 1.00 89.19 266 LYS A O 1
ATOM 2067 N N . ASN A 1 267 ? 5.294 29.056 17.862 1.00 93.06 267 ASN A N 1
ATOM 2068 C CA . ASN A 1 267 ? 5.996 28.105 17.003 1.00 93.06 267 ASN A CA 1
ATOM 2069 C C . ASN A 1 267 ? 5.058 27.380 16.022 1.00 93.06 267 ASN A C 1
ATOM 2071 O O . ASN A 1 267 ? 5.547 26.622 15.185 1.00 93.06 267 ASN A O 1
ATOM 2075 N N . ILE A 1 268 ? 3.743 27.615 16.088 1.00 92.38 268 ILE A N 1
ATOM 2076 C CA . ILE A 1 268 ? 2.751 27.043 15.174 1.00 92.38 268 ILE A CA 1
ATOM 2077 C C . ILE A 1 268 ? 1.898 28.147 14.540 1.00 92.38 268 ILE A C 1
ATOM 2079 O O . ILE A 1 268 ? 1.173 28.882 15.203 1.00 92.38 268 ILE A O 1
ATOM 2083 N N . HIS A 1 269 ? 1.956 28.266 13.214 1.00 89.81 269 HIS A N 1
ATOM 2084 C CA . HIS A 1 269 ? 1.179 29.268 12.485 1.00 89.81 269 HIS A CA 1
ATOM 2085 C C . HIS A 1 269 ? 0.372 28.641 11.350 1.00 89.81 269 HIS A C 1
ATOM 2087 O O . HIS A 1 269 ? 0.908 28.347 10.287 1.00 89.81 269 HIS A O 1
ATOM 2093 N N . VAL A 1 270 ? -0.935 28.462 11.545 1.00 86.69 270 VAL A N 1
ATOM 2094 C CA . VAL A 1 270 ? -1.824 27.858 10.542 1.00 86.69 270 VAL A CA 1
ATOM 2095 C C . VAL A 1 270 ? -2.999 28.787 10.268 1.00 86.69 270 VAL A C 1
ATOM 2097 O O . VAL A 1 270 ? -3.774 29.108 11.167 1.00 86.69 270 VAL A O 1
ATOM 2100 N N . GLY A 1 271 ? -3.167 29.216 9.017 1.00 79.44 271 GLY A N 1
ATOM 2101 C CA . GLY A 1 271 ? -4.275 30.105 8.678 1.00 79.44 271 GLY A CA 1
ATOM 2102 C C . GLY A 1 271 ? -4.295 30.576 7.227 1.00 79.44 271 GLY A C 1
ATOM 2103 O O . GLY A 1 271 ? -3.355 30.325 6.471 1.00 79.44 271 GLY A O 1
ATOM 2104 N N . PRO A 1 272 ? -5.398 31.205 6.795 1.00 76.75 272 PRO A N 1
ATOM 2105 C CA . PRO A 1 272 ? -5.391 32.012 5.580 1.00 76.75 272 PRO A CA 1
ATOM 2106 C C . PRO A 1 272 ? -4.409 33.177 5.739 1.00 76.75 272 PRO A C 1
ATOM 2108 O O . PRO A 1 272 ? -4.290 33.756 6.818 1.00 76.75 272 PRO A O 1
ATOM 2111 N N . SER A 1 273 ? -3.687 33.471 4.668 1.00 80.69 273 SER A N 1
ATOM 2112 C CA . SER A 1 273 ? -2.599 34.444 4.654 1.00 80.69 273 SER A CA 1
ATOM 2113 C C . SER A 1 273 ? -2.962 35.672 3.839 1.00 80.69 273 SER A C 1
ATOM 2115 O O . SER A 1 273 ? -2.778 36.776 4.335 1.00 80.69 273 SER A O 1
ATOM 2117 N N . ASP A 1 274 ? -3.491 35.489 2.624 1.00 87.69 274 ASP A N 1
ATOM 2118 C CA . ASP A 1 274 ? -3.843 36.615 1.756 1.00 87.69 274 ASP A CA 1
ATOM 2119 C C . ASP A 1 274 ? -4.877 36.249 0.676 1.00 87.69 274 ASP A C 1
ATOM 2121 O O . ASP A 1 274 ? -5.118 35.067 0.394 1.00 87.69 274 ASP A O 1
ATOM 2125 N N . HIS A 1 275 ? -5.440 37.282 0.043 1.00 90.69 275 HIS A N 1
ATOM 2126 C CA . HIS A 1 275 ? -6.295 37.194 -1.140 1.00 90.69 275 HIS A CA 1
ATOM 2127 C C . HIS A 1 275 ? -5.527 37.644 -2.385 1.00 90.69 275 HIS A C 1
ATOM 2129 O O . HIS A 1 275 ? -5.034 38.766 -2.464 1.00 90.69 275 HIS A O 1
ATOM 2135 N N . VAL A 1 276 ? -5.440 36.768 -3.386 1.00 93.62 276 VAL A N 1
ATOM 2136 C CA . VAL A 1 276 ? -4.726 37.036 -4.641 1.00 93.62 276 VAL A CA 1
ATOM 2137 C C . VAL A 1 276 ? -5.710 36.873 -5.804 1.00 93.62 276 VAL A C 1
ATOM 2139 O O . VAL A 1 276 ? -5.947 35.744 -6.236 1.00 93.62 276 VAL A O 1
ATOM 2142 N N . PRO A 1 277 ? -6.293 37.967 -6.339 1.00 90.38 277 PRO A N 1
ATOM 2143 C CA . PRO A 1 277 ? -7.461 37.901 -7.223 1.00 90.38 277 PRO A CA 1
ATOM 2144 C C . PRO A 1 277 ? -7.310 36.993 -8.451 1.00 90.38 277 PRO A C 1
ATOM 2146 O O . PRO A 1 277 ? -8.225 36.246 -8.782 1.00 90.38 277 PRO A O 1
ATOM 2149 N N . TRP A 1 278 ? -6.147 37.012 -9.109 1.00 92.94 278 TRP A N 1
ATOM 2150 C CA . TRP A 1 278 ? -5.901 36.237 -10.332 1.00 92.94 278 TRP A CA 1
ATOM 2151 C C . TRP A 1 278 ? -5.754 34.727 -10.089 1.00 92.94 278 TRP A C 1
ATOM 2153 O O . TRP A 1 278 ? -5.733 33.949 -11.045 1.00 92.94 278 TRP A O 1
ATOM 2163 N N . LEU A 1 279 ? -5.655 34.280 -8.830 1.00 94.19 279 LEU A N 1
ATOM 2164 C CA . LEU A 1 279 ? -5.734 32.853 -8.521 1.00 94.19 279 LEU A CA 1
ATOM 2165 C C . LEU A 1 279 ? -7.138 32.296 -8.767 1.00 94.19 279 LEU A C 1
ATOM 2167 O O . LEU A 1 279 ? -7.246 31.093 -8.994 1.00 94.19 279 LEU A O 1
ATOM 2171 N N . GLU A 1 280 ? -8.171 33.144 -8.802 1.00 95.06 280 GLU A N 1
ATOM 2172 C CA . GLU A 1 280 ? -9.568 32.712 -8.906 1.00 95.06 280 GLU A CA 1
ATOM 2173 C C . GLU A 1 280 ? -9.873 31.672 -7.809 1.00 95.06 280 GLU A C 1
ATOM 2175 O O . GLU A 1 280 ? -9.489 31.865 -6.656 1.00 95.06 280 GLU A O 1
ATOM 2180 N N . ASP A 1 281 ? -10.509 30.547 -8.126 1.00 95.88 281 ASP A N 1
ATOM 2181 C CA . ASP A 1 281 ? -10.756 29.471 -7.159 1.00 95.88 281 ASP A CA 1
ATOM 2182 C C . ASP A 1 281 ? -9.539 28.576 -6.867 1.00 95.88 281 ASP A C 1
ATOM 2184 O O . ASP A 1 281 ? -9.638 27.606 -6.110 1.00 95.88 281 ASP A O 1
ATOM 2188 N N . ARG A 1 282 ? -8.361 28.887 -7.422 1.00 95.50 282 ARG A N 1
ATOM 2189 C CA . ARG A 1 282 ? -7.130 28.198 -7.029 1.00 95.50 282 ARG A CA 1
ATOM 2190 C C . ARG A 1 282 ? -6.683 28.645 -5.649 1.00 95.50 282 ARG A C 1
ATOM 2192 O O . ARG A 1 282 ? -6.794 29.808 -5.259 1.00 95.50 282 ARG A O 1
ATOM 2199 N N . LYS A 1 283 ? -6.083 27.695 -4.950 1.00 93.88 283 LYS A N 1
ATOM 2200 C CA . LYS A 1 283 ? -5.490 27.860 -3.638 1.00 93.88 283 LYS A CA 1
ATOM 2201 C C . LYS A 1 283 ? -4.077 27.340 -3.634 1.00 93.88 283 LYS A C 1
ATOM 2203 O O . LYS A 1 283 ? -3.807 26.205 -4.032 1.00 93.88 283 LYS A O 1
ATOM 2208 N N . TRP A 1 284 ? -3.185 28.175 -3.134 1.00 94.56 284 TRP A N 1
ATOM 2209 C CA . TRP A 1 284 ? -1.798 27.827 -2.895 1.00 94.56 284 TRP A CA 1
ATOM 2210 C C . TRP A 1 284 ? -1.569 27.725 -1.400 1.00 94.56 284 TRP A C 1
ATOM 2212 O O . TRP A 1 284 ? -2.042 28.573 -0.645 1.00 94.56 284 TRP A O 1
ATOM 2222 N N . ALA A 1 285 ? -0.828 26.713 -0.965 1.00 95.06 285 ALA A N 1
ATOM 2223 C CA . ALA A 1 285 ? -0.347 26.673 0.402 1.00 95.06 285 ALA A CA 1
ATOM 2224 C C . ALA A 1 285 ? 1.144 26.381 0.477 1.00 95.06 285 ALA A C 1
ATOM 2226 O O . ALA A 1 285 ? 1.644 25.487 -0.203 1.00 95.06 285 ALA A O 1
ATOM 2227 N N . TYR A 1 286 ? 1.827 27.140 1.327 1.00 95.19 286 TYR A N 1
ATOM 2228 C CA . TYR A 1 286 ? 3.221 26.937 1.690 1.00 95.19 286 TYR A CA 1
ATOM 2229 C C . TYR A 1 286 ? 3.267 26.378 3.102 1.00 95.19 286 TYR A C 1
ATOM 2231 O O . TYR A 1 286 ? 2.760 26.998 4.037 1.00 95.19 286 TYR A O 1
ATOM 2239 N N . ILE A 1 287 ? 3.847 25.194 3.238 1.00 95.94 287 ILE A N 1
ATOM 2240 C CA . ILE A 1 287 ? 3.982 24.475 4.497 1.00 95.94 287 ILE A CA 1
ATOM 2241 C C . ILE A 1 287 ? 5.466 24.352 4.797 1.00 95.94 287 ILE A C 1
ATOM 2243 O O . ILE A 1 287 ? 6.235 23.916 3.940 1.00 95.94 287 ILE A O 1
ATOM 2247 N N . ARG A 1 288 ? 5.858 24.692 6.021 1.00 96.44 288 ARG A N 1
ATOM 2248 C CA . ARG A 1 288 ? 7.218 24.495 6.515 1.00 96.44 288 ARG A CA 1
ATOM 2249 C C . ARG A 1 288 ? 7.180 23.781 7.852 1.00 96.44 288 ARG A C 1
ATOM 2251 O O . ARG A 1 288 ? 6.403 24.157 8.724 1.00 96.44 288 ARG A O 1
ATOM 2258 N N . LEU A 1 289 ? 8.033 22.778 8.012 1.00 96.50 289 LEU A N 1
ATOM 2259 C CA . LEU A 1 289 ? 8.286 22.088 9.269 1.00 96.50 289 LEU A CA 1
ATOM 2260 C C . LEU A 1 289 ? 9.777 22.172 9.568 1.00 96.50 289 LEU A C 1
ATOM 2262 O O . LEU A 1 289 ? 10.611 21.903 8.702 1.00 96.50 289 LEU A O 1
ATOM 2266 N N . GLU A 1 290 ? 10.100 22.509 10.802 1.00 97.00 290 GLU A N 1
ATOM 2267 C CA . GLU A 1 290 ? 11.450 22.457 11.340 1.00 97.00 290 GLU A CA 1
ATOM 2268 C C . GLU A 1 290 ? 11.421 21.520 12.536 1.00 97.00 290 GLU A C 1
ATOM 2270 O O . GLU A 1 290 ? 10.551 21.640 13.401 1.00 97.00 290 GLU A O 1
ATOM 2275 N N . GLY A 1 291 ? 12.342 20.568 12.567 1.00 95.25 291 GLY A N 1
ATOM 2276 C CA . GLY A 1 291 ? 12.436 19.607 13.646 1.00 95.25 291 GLY A CA 1
ATOM 2277 C C . GLY A 1 291 ? 13.865 19.225 13.982 1.00 95.25 291 GLY A C 1
ATOM 2278 O O . GLY A 1 291 ? 14.798 19.462 13.215 1.00 95.25 291 GLY A O 1
ATOM 2279 N N . THR A 1 292 ? 14.016 18.592 15.132 1.00 95.12 292 THR A N 1
ATOM 2280 C CA . THR A 1 292 ? 15.283 18.113 15.668 1.00 95.12 292 THR A CA 1
ATOM 2281 C C . THR A 1 292 ? 15.376 16.601 15.459 1.00 95.12 292 THR A C 1
ATOM 2283 O O . THR A 1 292 ? 14.496 15.842 15.873 1.00 95.12 292 THR A O 1
ATOM 2286 N N . SER A 1 293 ? 16.426 16.164 14.758 1.00 93.19 293 SER A N 1
ATOM 2287 C CA . SER A 1 293 ? 16.694 14.759 14.424 1.00 93.19 293 SER A CA 1
ATOM 2288 C C . SER A 1 293 ? 17.834 14.171 15.274 1.00 93.19 293 SER A C 1
ATOM 2290 O O . SER A 1 293 ? 18.282 14.788 16.237 1.00 93.19 293 SER A O 1
ATOM 2292 N N . PHE A 1 294 ? 18.302 12.958 14.950 1.00 89.56 294 PHE A N 1
ATOM 2293 C CA . PHE A 1 294 ? 19.347 12.266 15.715 1.00 89.56 294 PHE A CA 1
ATOM 2294 C C . PHE A 1 294 ? 20.618 13.119 15.885 1.00 89.56 294 PHE A C 1
ATOM 2296 O O . PHE A 1 294 ? 21.158 13.633 14.906 1.00 89.56 294 PHE A O 1
ATOM 2303 N N . GLY A 1 295 ? 21.114 13.209 17.123 1.00 92.44 295 GLY A N 1
ATOM 2304 C CA . GLY A 1 295 ? 22.275 14.036 17.475 1.00 92.44 295 GLY A CA 1
ATOM 2305 C C . GLY A 1 295 ? 21.966 15.533 17.528 1.00 92.44 295 GLY A C 1
ATOM 2306 O O . GLY A 1 295 ? 22.855 16.335 17.262 1.00 92.44 295 GLY A O 1
ATOM 2307 N N . ASP A 1 296 ? 20.707 15.889 17.796 1.00 90.81 296 ASP A N 1
ATOM 2308 C CA . ASP A 1 296 ? 20.197 17.262 17.834 1.00 90.81 296 ASP A CA 1
ATOM 2309 C C . ASP A 1 296 ? 20.409 18.040 16.521 1.00 90.81 296 ASP A C 1
ATOM 2311 O O . ASP A 1 296 ? 20.502 19.268 16.491 1.00 90.81 296 ASP A O 1
ATOM 2315 N N . VAL A 1 297 ? 20.486 17.315 15.399 1.00 93.38 297 VAL A N 1
ATOM 2316 C CA . VAL A 1 297 ? 20.728 17.904 14.079 1.00 93.38 297 VAL A CA 1
ATOM 2317 C C . VAL A 1 297 ? 19.419 18.465 13.511 1.00 93.38 297 VAL A C 1
ATOM 2319 O O . VAL A 1 297 ? 18.445 17.707 13.398 1.00 93.38 297 VAL A O 1
ATOM 2322 N N . PRO A 1 298 ? 19.381 19.743 13.084 1.00 94.81 298 PRO A N 1
ATOM 2323 C CA . PRO A 1 298 ? 18.198 20.335 12.470 1.00 94.81 298 PRO A CA 1
ATOM 2324 C C . PRO A 1 298 ? 17.790 19.629 11.174 1.00 94.81 298 PRO A C 1
ATOM 2326 O O . PRO A 1 298 ? 18.615 19.372 10.293 1.00 94.81 298 PRO A O 1
ATOM 2329 N N . LEU A 1 299 ? 16.493 19.381 11.030 1.00 95.00 299 LEU A N 1
ATOM 2330 C CA . LEU A 1 299 ? 15.854 18.838 9.842 1.00 95.00 299 LEU A CA 1
ATOM 2331 C C . LEU A 1 299 ? 14.714 19.768 9.436 1.00 95.00 299 LEU A C 1
ATOM 2333 O O . LEU A 1 299 ? 13.781 20.001 10.198 1.00 95.00 299 LEU A O 1
ATOM 2337 N N . ASN A 1 300 ? 14.776 20.271 8.206 1.00 95.31 300 ASN A N 1
ATOM 2338 C CA . ASN A 1 300 ? 13.766 21.171 7.662 1.00 95.31 300 ASN A CA 1
ATOM 2339 C C . ASN A 1 300 ? 13.059 20.509 6.478 1.00 95.31 300 ASN A C 1
ATOM 2341 O O . ASN A 1 300 ? 13.709 19.903 5.625 1.00 95.31 300 ASN A O 1
ATOM 2345 N N . ALA A 1 301 ? 11.742 20.672 6.403 1.00 95.38 301 ALA A N 1
ATOM 2346 C CA . ALA A 1 301 ? 10.929 20.301 5.256 1.00 95.38 301 ALA A CA 1
ATOM 2347 C C . ALA A 1 301 ? 10.088 21.503 4.823 1.00 95.38 301 ALA A C 1
ATOM 2349 O O . ALA A 1 301 ? 9.465 22.163 5.651 1.00 95.38 301 ALA A O 1
ATOM 2350 N N . GLU A 1 302 ? 10.059 21.777 3.523 1.00 95.25 302 GLU A N 1
ATOM 2351 C CA . GLU A 1 302 ? 9.246 22.844 2.949 1.00 95.25 302 GLU A CA 1
ATOM 2352 C C . GLU A 1 302 ? 8.527 22.331 1.704 1.00 95.25 302 GLU A C 1
ATOM 2354 O O . GLU A 1 302 ? 9.100 21.594 0.898 1.00 95.25 302 GLU A O 1
ATOM 2359 N N . LEU A 1 303 ? 7.254 22.690 1.575 1.00 95.44 303 LEU A N 1
ATOM 2360 C CA . LEU A 1 303 ? 6.369 22.211 0.527 1.00 95.44 303 LEU A CA 1
ATOM 2361 C C . LEU A 1 303 ? 5.460 23.340 0.047 1.00 95.44 303 LEU A C 1
ATOM 2363 O O . LEU A 1 303 ? 4.883 24.068 0.852 1.00 95.44 303 LEU A O 1
ATOM 2367 N N . LYS A 1 304 ? 5.264 23.416 -1.271 1.00 94.69 304 LYS A N 1
ATOM 2368 C CA . LYS A 1 304 ? 4.173 24.167 -1.893 1.00 94.69 304 LYS A CA 1
ATOM 2369 C C . LYS A 1 304 ? 3.143 23.185 -2.446 1.00 94.69 304 LYS A C 1
ATOM 2371 O O . LYS A 1 304 ? 3.516 22.244 -3.143 1.00 94.69 304 LYS A O 1
ATOM 2376 N N . ILE A 1 305 ? 1.865 23.430 -2.184 1.00 94.06 305 ILE A N 1
ATOM 2377 C CA . ILE A 1 305 ? 0.749 22.732 -2.828 1.00 94.06 305 ILE A CA 1
ATOM 2378 C C . ILE A 1 305 ? -0.132 23.732 -3.576 1.00 94.06 305 ILE A C 1
ATOM 2380 O O . ILE A 1 305 ? -0.409 24.820 -3.071 1.00 94.06 305 ILE A O 1
ATOM 2384 N N . GLU A 1 306 ? -0.567 23.357 -4.777 1.00 94.12 306 GLU A N 1
ATOM 2385 C CA . GLU A 1 306 ? -1.494 24.126 -5.606 1.00 94.12 306 GLU A CA 1
ATOM 2386 C C . GLU A 1 306 ? -2.701 23.260 -5.957 1.00 94.12 306 GLU A C 1
ATOM 2388 O O . GLU A 1 306 ? -2.541 22.151 -6.464 1.00 94.12 306 GLU A O 1
ATOM 2393 N N . VAL A 1 307 ? -3.905 23.758 -5.684 1.00 94.12 307 VAL A N 1
ATOM 2394 C CA . VAL A 1 307 ? -5.164 23.048 -5.947 1.00 94.12 307 VAL A CA 1
ATOM 2395 C C . VAL A 1 307 ? -6.236 24.012 -6.434 1.00 94.12 307 VAL A C 1
ATOM 2397 O O . VAL A 1 307 ? -6.151 25.211 -6.185 1.00 94.12 307 VAL A O 1
ATOM 2400 N N . TRP A 1 308 ? -7.274 23.487 -7.077 1.00 95.25 308 TRP A N 1
ATOM 2401 C CA . TRP A 1 308 ? -8.562 24.174 -7.190 1.00 95.25 308 TRP A CA 1
ATOM 2402 C C . TRP A 1 308 ? -9.364 23.892 -5.917 1.00 95.25 308 TRP A C 1
ATOM 2404 O O . TRP A 1 308 ? -9.617 22.729 -5.623 1.00 95.25 308 TRP A O 1
ATOM 2414 N N . ASP A 1 309 ? -9.698 24.912 -5.121 1.00 92.88 309 ASP A N 1
ATOM 2415 C CA . ASP A 1 309 ? -10.197 24.713 -3.748 1.00 92.88 309 ASP A CA 1
ATOM 2416 C C . ASP A 1 309 ? -11.579 24.046 -3.731 1.00 92.88 309 ASP A C 1
ATOM 2418 O O . ASP A 1 309 ? -11.794 23.091 -2.983 1.00 92.88 309 ASP A O 1
ATOM 2422 N N . SER A 1 310 ? -12.494 24.485 -4.600 1.00 94.69 310 SER A N 1
ATOM 2423 C CA . SER A 1 310 ? -13.882 24.016 -4.573 1.00 94.69 310 SER A CA 1
ATOM 2424 C C . SER A 1 310 ? -14.070 22.597 -5.137 1.00 94.69 310 SER A C 1
ATOM 2426 O O . SER A 1 310 ? -14.642 21.766 -4.420 1.00 94.69 310 SER A O 1
ATOM 2428 N N . PRO A 1 311 ? -13.530 22.230 -6.324 1.00 95.31 311 PRO A N 1
ATOM 2429 C CA . PRO A 1 311 ? -13.602 20.856 -6.839 1.00 95.31 311 PRO A CA 1
ATOM 2430 C C . PRO A 1 311 ? -12.938 19.831 -5.918 1.00 95.31 311 PRO A C 1
ATOM 2432 O O . PRO A 1 311 ? -13.402 18.699 -5.814 1.00 95.31 311 PRO A O 1
ATOM 2435 N N . ASN A 1 312 ? -11.904 20.246 -5.181 1.00 92.06 312 ASN A N 1
ATOM 2436 C CA . ASN A 1 312 ? -11.192 19.405 -4.220 1.00 92.06 312 ASN A CA 1
ATOM 2437 C C . ASN A 1 312 ? -12.068 19.001 -3.015 1.00 92.06 312 ASN A C 1
ATOM 2439 O O . ASN A 1 312 ? -11.687 18.104 -2.273 1.00 92.06 312 ASN A O 1
ATOM 2443 N N . SER A 1 313 ? -13.233 19.627 -2.806 1.00 93.81 313 SER A N 1
ATOM 2444 C CA . SER A 1 313 ? -14.230 19.212 -1.800 1.00 93.81 313 SER A CA 1
ATOM 2445 C C . SER A 1 313 ? -15.506 18.609 -2.399 1.00 93.81 313 SER A C 1
ATOM 2447 O O . SER A 1 313 ? -16.247 17.935 -1.689 1.00 93.81 313 SER A O 1
ATOM 2449 N N . ALA A 1 314 ? -15.762 18.807 -3.698 1.00 95.69 314 ALA A N 1
ATOM 2450 C CA . ALA A 1 314 ? -17.010 18.394 -4.339 1.00 95.69 314 ALA A CA 1
ATOM 2451 C C . ALA A 1 314 ? -17.243 16.882 -4.230 1.00 95.69 314 ALA A C 1
ATOM 2453 O O . ALA A 1 314 ? -18.320 16.466 -3.815 1.00 95.69 314 ALA A O 1
ATOM 2454 N N . GLY A 1 315 ? -16.219 16.066 -4.504 1.00 93.50 315 GLY A N 1
ATOM 2455 C CA . GLY A 1 315 ? -16.328 14.612 -4.358 1.00 93.50 315 GLY A CA 1
ATOM 2456 C C . GLY A 1 315 ? -16.621 14.165 -2.919 1.00 93.50 315 GLY A C 1
ATOM 2457 O O . GLY A 1 315 ? -17.504 13.345 -2.690 1.00 93.50 315 GLY A O 1
ATOM 2458 N N . VAL A 1 316 ? -15.989 14.814 -1.936 1.00 95.69 316 VAL A N 1
ATOM 2459 C CA . VAL A 1 316 ? -16.224 14.555 -0.504 1.00 95.69 316 VAL A CA 1
ATOM 2460 C C . VAL A 1 316 ? -17.679 14.859 -0.120 1.00 95.69 316 VAL A C 1
ATOM 2462 O O . VAL A 1 316 ? -18.275 14.144 0.682 1.00 95.69 316 VAL A O 1
ATOM 2465 N N . VAL A 1 317 ? -18.284 15.897 -0.709 1.00 97.94 317 VAL A N 1
ATOM 2466 C CA . VAL A 1 317 ? -19.699 16.225 -0.472 1.00 97.94 317 VAL A CA 1
ATOM 2467 C C . VAL A 1 317 ? -20.648 15.256 -1.174 1.00 97.94 317 VAL A C 1
ATOM 2469 O O . VAL A 1 317 ? -21.656 14.892 -0.572 1.00 97.94 317 VAL A O 1
ATOM 2472 N N . ILE A 1 318 ? -20.323 14.787 -2.384 1.00 98.12 318 ILE A N 1
ATOM 2473 C CA . ILE A 1 318 ? -21.088 13.726 -3.065 1.00 98.12 318 ILE A CA 1
ATOM 2474 C C . ILE A 1 318 ? -21.127 12.468 -2.174 1.00 98.12 318 ILE A C 1
ATOM 2476 O O . ILE A 1 318 ? -22.197 11.891 -1.976 1.00 98.12 318 ILE A O 1
ATOM 2480 N N . ASP A 1 319 ? -20.005 12.065 -1.566 1.00 97.56 319 ASP A N 1
ATOM 2481 C CA . ASP A 1 319 ? -19.980 10.980 -0.570 1.00 97.56 319 ASP A CA 1
ATOM 2482 C C . ASP A 1 319 ? -20.832 11.314 0.667 1.00 97.56 319 ASP A C 1
ATOM 2484 O O . ASP A 1 319 ? -21.687 10.520 1.070 1.00 97.56 319 ASP A O 1
ATOM 2488 N N . ALA A 1 320 ? -20.668 12.513 1.237 1.00 98.00 320 ALA A N 1
ATOM 2489 C CA . ALA A 1 320 ? -21.374 12.925 2.449 1.00 98.00 320 ALA A CA 1
ATOM 2490 C C . ALA A 1 320 ? -22.906 12.907 2.295 1.00 98.00 320 ALA A C 1
ATOM 2492 O O . ALA A 1 320 ? -23.602 12.410 3.184 1.00 98.00 320 ALA A O 1
ATOM 2493 N N . VAL A 1 321 ? -23.458 13.419 1.186 1.00 98.19 321 VAL A N 1
ATOM 2494 C CA . VAL A 1 321 ? -24.921 13.442 0.986 1.00 98.19 321 VAL A CA 1
ATOM 2495 C C . VAL A 1 321 ? -25.505 12.037 0.847 1.00 98.19 321 VAL A C 1
ATOM 2497 O O . VAL A 1 321 ? -26.564 11.761 1.412 1.00 98.19 321 VAL A O 1
ATOM 2500 N N . ARG A 1 322 ? -24.792 11.123 0.177 1.00 97.56 322 ARG A N 1
ATOM 2501 C CA . ARG A 1 322 ? -25.211 9.722 0.014 1.00 97.56 322 ARG A CA 1
ATOM 2502 C C . ARG A 1 322 ? -25.140 8.960 1.334 1.00 97.56 322 ARG A C 1
ATOM 2504 O O . ARG A 1 322 ? -26.106 8.296 1.691 1.00 97.56 322 ARG A O 1
ATOM 2511 N N . LEU A 1 323 ? -24.070 9.133 2.114 1.00 97.81 323 LEU A N 1
ATOM 2512 C CA . LEU A 1 323 ? -23.949 8.562 3.466 1.00 97.81 323 LEU A CA 1
ATOM 2513 C C . LEU A 1 323 ? -25.043 9.074 4.407 1.00 97.81 323 LEU A C 1
ATOM 2515 O O . LEU A 1 323 ? -25.648 8.301 5.149 1.00 97.81 323 LEU A O 1
ATOM 2519 N N . THR A 1 324 ? -25.336 10.374 4.345 1.00 96.88 324 THR A N 1
ATOM 2520 C CA . THR A 1 324 ? -26.397 10.997 5.146 1.00 96.88 324 THR A CA 1
ATOM 2521 C C . THR A 1 324 ? -27.772 10.443 4.767 1.00 96.88 324 THR A C 1
ATOM 2523 O O . THR A 1 324 ? -28.585 10.155 5.645 1.00 96.88 324 THR A O 1
ATOM 2526 N N . LYS A 1 325 ? -28.035 10.235 3.472 1.00 95.25 325 LYS A N 1
ATOM 2527 C CA . LYS A 1 325 ? -29.268 9.596 2.997 1.00 95.25 325 LYS A CA 1
ATOM 2528 C C . LYS A 1 325 ? -29.348 8.121 3.393 1.00 95.25 325 LYS A C 1
ATOM 2530 O O . LYS A 1 325 ? -30.409 7.662 3.811 1.00 95.25 325 LYS A O 1
ATOM 2535 N N . LEU A 1 326 ? -28.238 7.391 3.323 1.00 94.06 326 LEU A N 1
ATOM 2536 C CA . LEU A 1 326 ? -28.154 5.999 3.763 1.00 94.06 326 LEU A CA 1
ATOM 2537 C C . LEU A 1 326 ? -28.501 5.868 5.253 1.00 94.06 326 LEU A C 1
ATOM 2539 O O . LEU A 1 326 ? -29.312 5.023 5.629 1.00 94.06 326 LEU A O 1
ATOM 2543 N N . ALA A 1 327 ? -27.961 6.760 6.088 1.00 94.88 327 ALA A N 1
ATOM 2544 C CA . ALA A 1 327 ? -28.305 6.863 7.503 1.00 94.88 327 ALA A CA 1
ATOM 2545 C C . ALA A 1 327 ? -29.796 7.166 7.711 1.00 94.88 327 ALA A C 1
ATOM 2547 O O . ALA A 1 327 ? -30.465 6.507 8.508 1.00 94.88 327 ALA A O 1
ATOM 2548 N N . LEU A 1 328 ? -30.320 8.137 6.955 1.00 91.75 328 LEU A N 1
ATOM 2549 C CA . LEU A 1 328 ? -31.708 8.581 7.037 1.00 91.75 328 LEU A CA 1
ATOM 2550 C C . LEU A 1 328 ? -32.696 7.442 6.734 1.00 91.75 328 LEU A C 1
ATOM 2552 O O . LEU A 1 328 ? -33.672 7.281 7.467 1.00 91.75 328 LEU A O 1
ATOM 2556 N N . ASN A 1 329 ? -32.437 6.632 5.701 1.00 90.00 329 ASN A N 1
ATOM 2557 C CA . ASN A 1 329 ? -33.295 5.494 5.340 1.00 90.00 329 ASN A CA 1
ATOM 2558 C C . ASN A 1 329 ? -33.197 4.332 6.341 1.00 90.00 329 ASN A C 1
ATOM 2560 O O . ASN A 1 329 ? -34.165 3.598 6.536 1.00 90.00 329 ASN A O 1
ATOM 2564 N N . ASN A 1 330 ? -32.059 4.189 7.022 1.00 88.94 330 ASN A N 1
ATOM 2565 C CA . ASN A 1 330 ? -31.868 3.177 8.062 1.00 88.94 330 ASN A CA 1
ATOM 2566 C C . ASN A 1 330 ? -32.298 3.647 9.464 1.00 88.94 330 ASN A C 1
ATOM 2568 O O . ASN A 1 330 ? -32.154 2.906 10.434 1.00 88.94 330 ASN A O 1
ATOM 2572 N N . GLY A 1 331 ? -32.867 4.852 9.591 1.00 89.31 331 GLY A N 1
ATOM 2573 C CA . GLY A 1 331 ? -33.341 5.388 10.871 1.00 89.31 331 GLY A CA 1
ATOM 2574 C C . GLY A 1 331 ? -32.218 5.771 11.840 1.00 89.31 331 GLY A C 1
ATOM 2575 O O . GLY A 1 331 ? -32.453 5.857 13.045 1.00 89.31 331 GLY A O 1
ATOM 2576 N N . ILE A 1 332 ? -31.006 6.000 11.331 1.00 94.25 332 ILE A N 1
ATOM 2577 C CA . ILE A 1 332 ? -29.854 6.463 12.108 1.00 94.25 332 ILE A CA 1
ATOM 2578 C C . ILE A 1 332 ? -29.934 7.987 12.236 1.00 94.25 332 ILE A C 1
ATOM 2580 O O . ILE A 1 332 ? -30.218 8.694 11.269 1.00 94.25 332 ILE A O 1
ATOM 2584 N N . THR A 1 333 ? -29.708 8.504 13.444 1.00 96.06 333 THR A N 1
ATOM 2585 C CA . THR A 1 333 ? -29.986 9.906 13.794 1.00 96.06 333 THR A CA 1
ATOM 2586 C C . THR A 1 333 ? -28.848 10.520 14.603 1.00 96.06 333 THR A C 1
ATOM 2588 O O . THR A 1 333 ? -28.046 9.805 15.207 1.00 96.06 333 THR A O 1
ATOM 2591 N N . GLY A 1 334 ? -28.784 11.852 14.644 1.00 95.81 334 GLY A N 1
ATOM 2592 C CA . GLY A 1 334 ? -27.668 12.556 15.274 1.00 95.81 334 GLY A CA 1
ATOM 2593 C C . GLY A 1 334 ? -26.410 12.566 14.412 1.00 95.81 334 GLY A C 1
ATOM 2594 O O . GLY A 1 334 ? -26.458 12.328 13.204 1.00 95.81 334 GLY A O 1
ATOM 2595 N N . THR A 1 335 ? -25.278 12.884 15.032 1.00 97.31 335 THR A N 1
ATOM 2596 C CA . THR A 1 335 ? -24.008 12.986 14.307 1.00 97.31 335 THR A CA 1
ATOM 2597 C C . THR A 1 335 ? -23.495 11.611 13.902 1.00 97.31 335 THR A C 1
ATOM 2599 O O . THR A 1 335 ? -23.323 10.739 14.751 1.00 97.31 335 THR A O 1
ATOM 2602 N N . LEU A 1 336 ? -23.202 11.433 12.613 1.00 97.25 336 LEU A N 1
ATOM 2603 C CA . LEU A 1 336 ? -22.567 10.219 12.108 1.00 97.25 336 LEU A CA 1
ATOM 2604 C C . LEU A 1 336 ? -21.063 10.297 12.373 1.00 97.25 336 LEU A C 1
ATOM 2606 O O . LEU A 1 336 ? -20.337 10.948 11.623 1.00 97.25 336 LEU A O 1
ATOM 2610 N N . GLU A 1 337 ? -20.607 9.680 13.460 1.00 93.56 337 GLU A N 1
ATOM 2611 C CA . GLU A 1 337 ? -19.237 9.827 13.967 1.00 93.56 337 GLU A CA 1
ATOM 2612 C C . GLU A 1 337 ? -18.169 9.382 12.958 1.00 93.56 337 GLU A C 1
ATOM 2614 O O . GLU A 1 337 ? -17.341 10.204 12.571 1.00 93.56 337 GLU A O 1
ATOM 2619 N N . GLY A 1 338 ? -18.239 8.140 12.461 1.00 93.19 338 GLY A N 1
ATOM 2620 C CA . GLY A 1 338 ? -17.305 7.605 11.456 1.00 93.19 338 GLY A CA 1
ATOM 2621 C C . GLY A 1 338 ? -17.262 8.439 10.166 1.00 93.19 338 GLY A C 1
ATOM 2622 O O . GLY A 1 338 ? -16.208 8.987 9.830 1.00 93.19 338 GLY A O 1
ATOM 2623 N N . PRO A 1 339 ? -18.406 8.646 9.480 1.00 96.12 339 PRO A N 1
ATOM 2624 C CA . PRO A 1 339 ? -18.492 9.548 8.329 1.00 96.12 339 PRO A CA 1
ATOM 2625 C C . PRO A 1 339 ? -17.976 10.964 8.589 1.00 96.12 339 PRO A C 1
ATOM 2627 O O . PRO A 1 339 ? -17.264 11.517 7.752 1.00 96.12 339 PRO A O 1
ATOM 2630 N N . SER A 1 340 ? -18.268 11.554 9.751 1.00 95.88 340 SER A N 1
ATOM 2631 C CA . SER A 1 340 ? -17.755 12.885 10.094 1.00 95.88 340 SER A CA 1
ATOM 2632 C C . SER A 1 340 ? -16.240 12.864 10.293 1.00 95.88 340 SER A C 1
ATOM 2634 O O . SER A 1 340 ? -15.559 13.758 9.803 1.00 95.88 340 SER A O 1
ATOM 2636 N N . ALA A 1 341 ? -15.685 11.841 10.945 1.00 91.19 341 ALA A N 1
ATOM 2637 C CA . ALA A 1 341 ? -14.245 11.717 11.161 1.00 91.19 341 ALA A CA 1
ATOM 2638 C C . ALA A 1 341 ? -13.449 11.647 9.854 1.00 91.19 341 ALA A C 1
ATOM 2640 O O . ALA A 1 341 ? -12.386 12.266 9.721 1.00 91.19 341 ALA A O 1
ATOM 2641 N N . TYR A 1 342 ? -13.982 10.933 8.862 1.00 92.25 342 TYR A N 1
ATOM 2642 C CA . TYR A 1 342 ? -13.328 10.816 7.568 1.00 92.25 342 TYR A CA 1
ATOM 2643 C C . TYR A 1 342 ? -13.519 12.056 6.693 1.00 92.25 342 TYR A C 1
ATOM 2645 O O . TYR A 1 342 ? -12.544 12.545 6.122 1.00 92.25 342 TYR A O 1
ATOM 2653 N N . LEU A 1 343 ? -14.736 12.604 6.626 1.00 93.94 343 LEU A N 1
ATOM 2654 C CA . LEU A 1 343 ? -15.109 13.630 5.645 1.00 93.94 343 LEU A CA 1
ATOM 2655 C C . LEU A 1 343 ? -14.977 15.072 6.161 1.00 93.94 343 LEU A C 1
ATOM 2657 O O . LEU A 1 343 ? -14.945 15.998 5.352 1.00 93.94 343 LEU A O 1
ATOM 2661 N N . MET A 1 344 ? -14.874 15.292 7.475 1.00 92.62 344 MET A N 1
ATOM 2662 C CA . MET A 1 344 ? -14.890 16.622 8.105 1.00 92.62 344 MET A CA 1
ATOM 2663 C C . MET A 1 344 ? -13.607 16.894 8.906 1.00 92.62 344 MET A C 1
ATOM 2665 O O . MET A 1 344 ? -12.983 15.986 9.445 1.00 92.62 344 MET A O 1
ATOM 2669 N N . LYS A 1 345 ? -13.165 18.156 8.977 1.00 87.19 345 LYS A N 1
ATOM 2670 C CA . LYS A 1 345 ? -11.953 18.567 9.713 1.00 87.19 345 LYS A CA 1
ATOM 2671 C C . LYS A 1 345 ? -12.183 18.625 11.223 1.00 87.19 345 LYS A C 1
ATOM 2673 O O . LYS A 1 345 ? -11.237 18.440 11.989 1.00 87.19 345 LYS A O 1
ATOM 2678 N N . SER A 1 346 ? -13.418 18.910 11.639 1.00 88.44 346 SER A N 1
ATOM 2679 C CA . SER A 1 346 ? -13.813 19.066 13.044 1.00 88.44 346 SER A CA 1
ATOM 2680 C C . SER A 1 346 ? -14.916 18.072 13.426 1.00 88.44 346 SER A C 1
ATOM 2682 O O . SER A 1 346 ? -16.025 18.500 13.753 1.00 88.44 346 SER A O 1
ATOM 2684 N N . PRO A 1 347 ? -14.652 16.756 13.365 1.00 91.81 347 PRO A N 1
ATOM 2685 C CA . PRO A 1 347 ? -15.586 15.752 13.861 1.00 91.81 347 PRO A CA 1
ATOM 2686 C C . PRO A 1 347 ? -15.735 15.824 15.394 1.00 91.81 347 PRO A C 1
ATOM 2688 O O . PRO A 1 347 ? -14.892 16.430 16.067 1.00 91.81 347 PRO A O 1
ATOM 2691 N N . PRO A 1 348 ? -16.764 15.172 15.972 1.00 87.94 348 PRO A N 1
ATOM 2692 C CA . PRO A 1 348 ? -16.870 14.981 17.422 1.00 87.94 348 PRO A CA 1
ATOM 2693 C C . PRO A 1 348 ? -15.649 14.266 18.016 1.00 87.94 348 PRO A C 1
ATOM 2695 O O . PRO A 1 348 ? -15.155 14.660 19.071 1.00 87.94 348 PRO A O 1
ATOM 2698 N N . VAL A 1 349 ? -15.156 13.243 17.311 1.00 87.00 349 VAL A N 1
ATOM 2699 C CA . VAL A 1 349 ? -13.999 12.425 17.688 1.00 87.00 349 VAL A CA 1
ATOM 2700 C C . VAL A 1 349 ? -13.008 12.423 16.527 1.00 87.00 349 VAL A C 1
ATOM 2702 O O . VAL A 1 349 ? -13.383 12.188 15.379 1.00 87.00 349 VAL A O 1
ATOM 2705 N N . GLN A 1 350 ? -11.744 12.736 16.819 1.00 81.94 350 GLN A N 1
ATOM 2706 C CA . GLN A 1 350 ? -10.670 12.727 15.828 1.00 81.94 350 GLN A CA 1
ATOM 2707 C C . GLN A 1 350 ? -10.104 11.315 15.690 1.00 81.94 350 GLN A C 1
ATOM 2709 O O . GLN A 1 350 ? -9.662 10.729 16.674 1.00 81.94 350 GLN A O 1
ATOM 2714 N N . TYR A 1 351 ? -10.054 10.828 14.456 1.00 83.31 351 TYR A N 1
ATOM 2715 C CA . TYR A 1 351 ? -9.392 9.582 14.083 1.00 83.31 351 TYR A CA 1
ATOM 2716 C C . TYR A 1 351 ? -8.230 9.875 13.131 1.00 83.31 351 TYR A C 1
ATOM 2718 O O . TYR A 1 351 ? -8.145 10.961 12.530 1.00 83.31 351 TYR A O 1
ATOM 2726 N N . THR A 1 352 ? -7.319 8.914 12.975 1.00 80.38 352 THR A N 1
ATOM 2727 C CA . THR A 1 352 ? -6.421 8.945 11.816 1.00 80.38 352 THR A CA 1
ATOM 2728 C C . THR A 1 352 ? -7.242 8.794 10.533 1.00 80.38 352 THR A C 1
ATOM 2730 O O . THR A 1 352 ? -8.356 8.270 10.549 1.00 80.38 352 THR A O 1
ATOM 2733 N N . ASP A 1 353 ? -6.733 9.302 9.408 1.00 79.25 353 ASP A N 1
ATOM 2734 C CA . ASP A 1 353 ? -7.510 9.270 8.164 1.00 79.25 353 ASP A CA 1
ATOM 2735 C C . ASP A 1 353 ? -7.726 7.823 7.655 1.00 79.25 353 ASP A C 1
ATOM 2737 O O . ASP A 1 353 ? -8.745 7.568 7.016 1.00 79.25 353 ASP A O 1
ATOM 2741 N N . ASP A 1 354 ? -6.836 6.876 7.991 1.00 79.56 354 ASP A N 1
ATOM 2742 C CA . ASP A 1 354 ? -6.983 5.447 7.666 1.00 79.56 354 ASP A CA 1
ATOM 2743 C C . ASP A 1 354 ? -8.100 4.787 8.495 1.00 79.56 354 ASP A C 1
ATOM 2745 O O . ASP A 1 354 ? -9.016 4.200 7.923 1.00 79.56 354 ASP A O 1
ATOM 2749 N N . GLU A 1 355 ? -8.095 4.965 9.822 1.00 85.00 355 GLU A N 1
ATOM 2750 C CA . GLU A 1 355 ? -9.171 4.481 10.708 1.00 85.00 355 GLU A CA 1
ATOM 2751 C C . GLU A 1 355 ? -10.522 5.102 10.334 1.00 85.00 355 GLU A C 1
ATOM 2753 O O . GLU A 1 355 ? -11.539 4.417 10.258 1.00 85.00 355 GLU A O 1
ATOM 2758 N N . GLY A 1 356 ? -10.538 6.411 10.053 1.00 87.75 356 GLY A N 1
ATOM 2759 C CA . GLY A 1 356 ? -11.740 7.106 9.606 1.00 87.75 356 GLY A CA 1
ATOM 2760 C C . GLY A 1 356 ? -12.309 6.492 8.327 1.00 87.75 356 GLY A C 1
ATOM 2761 O O . GLY A 1 356 ? -13.524 6.348 8.211 1.00 87.75 356 GLY A O 1
ATOM 2762 N N . ARG A 1 357 ? -11.448 6.090 7.383 1.00 90.75 357 ARG A N 1
ATOM 2763 C CA . ARG A 1 357 ? -11.883 5.425 6.152 1.00 90.75 357 ARG A CA 1
ATOM 2764 C C . ARG A 1 357 ? -12.529 4.076 6.444 1.00 90.75 357 ARG A C 1
ATOM 2766 O O . ARG A 1 357 ? -13.603 3.813 5.915 1.00 90.75 357 ARG A O 1
ATOM 2773 N N . GLU A 1 358 ? -11.898 3.251 7.276 1.00 91.69 358 GLU A N 1
ATOM 2774 C CA . GLU A 1 358 ? -12.431 1.938 7.665 1.00 91.69 358 GLU A CA 1
ATOM 2775 C C . GLU A 1 358 ? -13.817 2.069 8.311 1.00 91.69 358 GLU A C 1
ATOM 2777 O O . GLU A 1 358 ? -14.751 1.387 7.896 1.00 91.69 358 GLU A O 1
ATOM 2782 N N . LEU A 1 359 ? -14.000 3.039 9.217 1.00 93.19 359 LEU A N 1
ATOM 2783 C CA . LEU A 1 359 ? -15.301 3.321 9.836 1.00 93.19 359 LEU A CA 1
ATOM 2784 C C . LEU A 1 359 ? -16.390 3.686 8.814 1.00 93.19 359 LEU A C 1
ATOM 2786 O O . LEU A 1 359 ? -17.565 3.382 9.029 1.00 93.19 359 LEU A O 1
ATOM 2790 N N . VAL A 1 360 ? -16.031 4.357 7.716 1.00 94.69 360 VAL A N 1
ATOM 2791 C CA . VAL A 1 360 ? -16.981 4.682 6.643 1.00 94.69 360 VAL A CA 1
ATOM 2792 C C . VAL A 1 360 ? -17.312 3.461 5.795 1.00 94.69 360 VAL A C 1
ATOM 2794 O O . VAL A 1 360 ? -18.485 3.260 5.490 1.00 94.69 360 VAL A O 1
ATOM 2797 N N . GLU A 1 361 ? -16.327 2.637 5.442 1.00 95.31 361 GLU A N 1
ATOM 2798 C CA . GLU A 1 361 ? -16.570 1.397 4.691 1.00 95.31 361 GLU A CA 1
ATOM 2799 C C . GLU A 1 361 ? -17.463 0.432 5.485 1.00 95.31 361 GLU A C 1
ATOM 2801 O O . GLU A 1 361 ? -18.442 -0.093 4.951 1.00 95.31 361 GLU A O 1
ATOM 2806 N N . ASP A 1 362 ? -17.205 0.285 6.787 1.00 92.56 362 ASP A N 1
ATOM 2807 C CA . ASP A 1 362 ? -18.045 -0.498 7.695 1.00 92.56 362 ASP A CA 1
ATOM 2808 C C . ASP A 1 362 ? -19.468 0.068 7.769 1.00 92.56 362 ASP A C 1
ATOM 2810 O O . ASP A 1 362 ? -20.450 -0.677 7.689 1.00 92.56 362 ASP A O 1
ATOM 2814 N N . PHE A 1 363 ? -19.598 1.396 7.871 1.00 94.94 363 PHE A N 1
ATOM 2815 C CA . PHE A 1 363 ? -20.895 2.067 7.867 1.00 94.94 363 PHE A CA 1
ATOM 2816 C C . PHE A 1 363 ? -21.670 1.806 6.567 1.00 94.94 363 PHE A C 1
ATOM 2818 O O . PHE A 1 363 ? -22.875 1.549 6.619 1.00 94.94 363 PHE A O 1
ATOM 2825 N N . ILE A 1 364 ? -21.005 1.842 5.408 1.00 94.00 364 ILE A N 1
ATOM 2826 C CA . ILE A 1 364 ? -21.623 1.551 4.106 1.00 94.00 364 ILE A CA 1
ATOM 2827 C C . ILE A 1 364 ? -22.075 0.092 4.053 1.00 94.00 364 ILE A C 1
ATOM 2829 O O . ILE A 1 364 ? -23.236 -0.173 3.742 1.00 94.00 364 ILE A O 1
ATOM 2833 N N . ALA A 1 365 ? -21.194 -0.850 4.397 1.00 89.69 365 ALA A N 1
ATOM 2834 C CA . ALA A 1 365 ? -21.480 -2.280 4.334 1.00 89.69 365 ALA A CA 1
ATOM 2835 C C . ALA A 1 365 ? -22.672 -2.682 5.219 1.00 89.69 365 ALA A C 1
ATOM 2837 O O . ALA A 1 365 ? -23.506 -3.491 4.811 1.00 89.69 365 ALA A O 1
ATOM 2838 N N . GLN A 1 366 ? -22.787 -2.090 6.411 1.00 89.88 366 GLN A N 1
ATOM 2839 C CA . GLN A 1 366 ? -23.873 -2.371 7.356 1.00 89.88 366 GLN A CA 1
ATOM 2840 C C . GLN A 1 366 ? -25.230 -1.811 6.912 1.00 89.88 366 GLN A C 1
ATOM 2842 O O . GLN A 1 366 ? -26.266 -2.363 7.279 1.00 89.88 366 GLN A O 1
ATOM 2847 N N . ASN A 1 367 ? -25.232 -0.718 6.146 1.00 88.94 367 ASN A N 1
ATOM 2848 C CA . ASN A 1 367 ? -26.440 0.056 5.850 1.00 88.94 367 ASN A CA 1
ATOM 2849 C C . ASN A 1 367 ? -26.850 0.034 4.369 1.00 88.94 367 ASN A C 1
ATOM 2851 O O . ASN A 1 367 ? -27.838 0.679 4.012 1.00 88.94 367 ASN A O 1
ATOM 2855 N N . ALA A 1 368 ? -26.118 -0.692 3.518 1.00 88.56 368 ALA A N 1
ATOM 2856 C CA . ALA A 1 368 ? -26.362 -0.787 2.082 1.00 88.56 368 ALA A CA 1
ATOM 2857 C C . ALA A 1 368 ? -27.789 -1.253 1.740 1.00 88.56 368 ALA A C 1
ATOM 2859 O O . ALA A 1 368 ? -28.373 -2.127 2.392 1.00 88.56 368 ALA A O 1
ATOM 2860 N N . ARG A 1 369 ? -28.353 -0.695 0.664 1.00 81.31 369 ARG A N 1
ATOM 2861 C CA . ARG A 1 369 ? -29.695 -1.038 0.176 1.00 81.31 369 ARG A CA 1
ATOM 2862 C C . ARG A 1 369 ? -29.755 -2.519 -0.218 1.00 81.31 369 ARG A C 1
ATOM 2864 O O . ARG A 1 369 ? -28.930 -3.005 -0.983 1.00 81.31 369 ARG A O 1
ATOM 2871 N N . GLY A 1 370 ? -30.739 -3.247 0.311 1.00 63.59 370 GLY A N 1
ATOM 2872 C CA . GLY A 1 370 ? -30.908 -4.684 0.055 1.00 63.59 370 GLY A CA 1
ATOM 2873 C C . GLY A 1 370 ? -30.092 -5.611 0.965 1.00 63.59 370 GLY A C 1
ATOM 2874 O O . GLY A 1 370 ? -30.288 -6.828 0.908 1.00 63.59 370 GLY A O 1
ATOM 2875 N N . ALA A 1 371 ? -29.247 -5.078 1.855 1.00 51.34 371 ALA A N 1
ATOM 2876 C CA . ALA A 1 371 ? -28.687 -5.867 2.945 1.00 51.34 371 ALA A CA 1
ATOM 2877 C C . ALA A 1 371 ? -29.830 -6.376 3.844 1.00 51.34 371 ALA A C 1
ATOM 2879 O O . ALA A 1 371 ? -30.754 -5.632 4.191 1.00 51.34 371 ALA A O 1
ATOM 2880 N N . LYS A 1 372 ? -29.810 -7.666 4.211 1.00 38.12 372 LYS A N 1
ATOM 2881 C CA . LYS A 1 372 ? -30.780 -8.214 5.172 1.00 38.12 372 LYS A CA 1
ATOM 2882 C C . LYS A 1 372 ? -30.641 -7.423 6.471 1.00 38.12 372 LYS A C 1
ATOM 2884 O O . LYS A 1 372 ? -29.600 -7.520 7.114 1.00 38.12 372 LYS A O 1
ATOM 2889 N N . LYS A 1 373 ? -31.682 -6.674 6.859 1.00 36.84 373 LYS A N 1
ATOM 2890 C CA . LYS A 1 373 ? -31.745 -6.014 8.169 1.00 36.84 373 LYS A CA 1
ATOM 2891 C C . LYS A 1 373 ? -31.436 -7.054 9.245 1.00 36.84 373 LYS A C 1
ATOM 2893 O O . LYS A 1 373 ? -32.232 -7.969 9.458 1.00 36.84 373 LYS A O 1
ATOM 2898 N N . ALA A 1 374 ? -30.297 -6.913 9.917 1.00 33.84 374 ALA A N 1
ATOM 2899 C CA . ALA A 1 374 ? -30.135 -7.532 11.220 1.00 33.84 374 ALA A CA 1
ATOM 2900 C C . ALA A 1 374 ? -31.237 -6.939 12.116 1.00 33.84 374 ALA A C 1
ATOM 2902 O O . ALA A 1 374 ? -31.421 -5.717 12.113 1.00 33.84 374 ALA A O 1
ATOM 2903 N N . PRO A 1 375 ? -32.042 -7.761 12.807 1.00 31.20 375 PRO A N 1
ATOM 2904 C CA . PRO A 1 375 ? -33.134 -7.244 13.610 1.00 31.20 375 PRO A CA 1
ATOM 2905 C C . PRO A 1 375 ? -32.570 -6.343 14.709 1.00 31.20 375 PRO A C 1
ATOM 2907 O O . PRO A 1 375 ? -31.709 -6.737 15.494 1.00 31.20 375 PRO A O 1
ATOM 2910 N N . THR A 1 376 ? -33.069 -5.114 14.759 1.00 32.69 376 THR A N 1
ATOM 2911 C CA . THR A 1 376 ? -32.840 -4.198 15.868 1.00 32.69 376 THR A CA 1
ATOM 2912 C C . THR A 1 376 ? -33.567 -4.733 17.103 1.00 32.69 376 THR A C 1
ATOM 2914 O O . THR A 1 376 ? -34.779 -4.572 17.220 1.00 32.69 376 THR A O 1
ATOM 2917 N N . GLY A 1 377 ? -32.808 -5.348 18.012 1.00 30.16 377 GLY A N 1
ATOM 2918 C CA . GLY A 1 377 ? -33.188 -5.609 19.403 1.00 30.16 377 GLY A CA 1
ATOM 2919 C C . GLY A 1 377 ? -33.879 -6.950 19.674 1.00 30.16 377 GLY A C 1
ATOM 2920 O O . GLY A 1 377 ? -34.992 -7.190 19.220 1.00 30.16 377 GLY A O 1
ATOM 2921 N N . GLY A 1 378 ? -33.239 -7.774 20.512 1.00 24.45 378 GLY A N 1
ATOM 2922 C CA . GLY A 1 378 ? -33.859 -8.923 21.179 1.00 24.45 378 GLY A CA 1
ATOM 2923 C C . GLY A 1 378 ? -33.143 -10.247 20.925 1.00 24.45 378 GLY A C 1
ATOM 2924 O O . GLY A 1 378 ? -33.549 -11.023 20.067 1.00 24.45 378 GLY A O 1
ATOM 2925 N N . LEU A 1 379 ? -32.098 -10.523 21.706 1.00 32.41 379 LEU A N 1
ATOM 2926 C CA . LEU A 1 379 ? -31.510 -11.857 21.844 1.00 32.41 379 LEU A CA 1
ATOM 2927 C C . LEU A 1 379 ? -32.592 -12.854 22.289 1.00 32.41 379 LEU A C 1
ATOM 2929 O O . LEU A 1 379 ? -33.042 -12.774 23.425 1.00 32.41 379 LEU A O 1
ATOM 2933 N N . THR A 1 380 ? -32.979 -13.805 21.433 1.00 24.02 380 THR A N 1
ATOM 2934 C CA . THR A 1 380 ? -33.467 -15.129 21.862 1.00 24.02 380 THR A CA 1
ATOM 2935 C C . THR A 1 380 ? -33.174 -16.198 20.801 1.00 24.02 380 THR A C 1
ATOM 2937 O O . THR A 1 380 ? -33.374 -16.003 19.606 1.00 24.02 380 THR A O 1
ATOM 2940 N N . HIS A 1 381 ? -32.647 -17.325 21.285 1.00 31.22 381 HIS A N 1
ATOM 2941 C CA . HIS A 1 381 ? -32.305 -18.565 20.585 1.00 31.22 381 HIS A CA 1
ATOM 2942 C C . HIS A 1 381 ? -33.427 -19.117 19.685 1.00 31.22 381 HIS A C 1
ATOM 2944 O O . HIS A 1 381 ? -34.554 -19.238 20.151 1.00 31.22 381 HIS A O 1
ATOM 2950 N N . GLN A 1 382 ? -33.081 -19.655 18.504 1.00 25.81 382 GLN A N 1
ATOM 2951 C CA . GLN A 1 382 ? -33.210 -21.102 18.241 1.00 25.81 382 GLN A CA 1
ATOM 2952 C C . GLN A 1 382 ? -32.625 -21.546 16.885 1.00 25.81 382 GLN A C 1
ATOM 2954 O O . GLN A 1 382 ? -32.695 -20.858 15.872 1.00 25.81 382 GLN A O 1
ATOM 2959 N N . SER A 1 383 ? -32.034 -22.742 16.931 1.00 29.22 383 SER A N 1
ATOM 2960 C CA . SER A 1 383 ? -31.408 -23.535 15.871 1.00 29.22 383 SER A CA 1
ATOM 2961 C C . SER A 1 383 ? -32.357 -23.943 14.745 1.00 29.22 383 SER A C 1
ATOM 2963 O O . SER A 1 383 ? -33.535 -24.133 15.022 1.00 29.22 383 SER A O 1
ATOM 2965 N N . LEU A 1 384 ? -31.811 -24.296 13.573 1.00 24.47 384 LEU A N 1
ATOM 2966 C CA . LEU A 1 384 ? -32.164 -25.531 12.848 1.00 24.47 384 LEU A CA 1
ATOM 2967 C C . LEU A 1 384 ? -31.107 -25.841 11.767 1.00 24.47 384 LEU A C 1
ATOM 2969 O O . LEU A 1 384 ? -30.789 -25.012 10.921 1.00 24.47 384 LEU A O 1
ATOM 2973 N N . CYS A 1 385 ? -30.563 -27.057 11.832 1.00 22.97 385 CYS A N 1
ATOM 2974 C CA . CYS A 1 385 ? -29.602 -27.664 10.903 1.00 22.97 385 CYS A CA 1
ATOM 2975 C C . CYS A 1 385 ? -30.304 -28.851 10.159 1.00 22.97 385 CYS A C 1
ATOM 2977 O O . CYS A 1 385 ? -31.494 -29.071 10.388 1.00 22.97 385 CYS A O 1
ATOM 2979 N N . PRO A 1 386 ? -29.657 -29.626 9.261 1.00 48.31 386 PRO A N 1
ATOM 2980 C CA . PRO A 1 386 ? -29.929 -29.639 7.813 1.00 48.31 386 PRO A CA 1
ATOM 2981 C C . PRO A 1 386 ? -30.278 -31.044 7.266 1.00 48.31 386 PRO A C 1
ATOM 2983 O O . PRO A 1 386 ? -30.137 -32.025 7.992 1.00 48.31 386 PRO A O 1
ATOM 2986 N N . ARG A 1 387 ? -30.624 -31.200 5.970 1.00 24.20 387 ARG A N 1
ATOM 2987 C CA . ARG A 1 387 ? -30.513 -32.498 5.247 1.00 24.20 387 ARG A CA 1
ATOM 2988 C C . ARG A 1 387 ? -30.341 -32.354 3.728 1.00 24.20 387 ARG A C 1
ATOM 2990 O O . ARG A 1 387 ? -31.066 -31.590 3.104 1.00 24.20 387 ARG A O 1
ATOM 2997 N N . GLY A 1 388 ? -29.486 -33.208 3.147 1.00 26.16 388 GLY A N 1
ATOM 2998 C CA . GLY A 1 388 ? -29.600 -33.644 1.746 1.00 26.16 388 GLY A CA 1
ATOM 2999 C C . GLY A 1 388 ? -28.286 -33.971 1.030 1.00 26.16 388 GLY A C 1
ATOM 3000 O O . GLY A 1 388 ? -27.824 -33.186 0.216 1.00 26.16 388 GLY A O 1
ATOM 3001 N N . ALA A 1 389 ? -27.695 -35.135 1.312 1.00 25.70 389 ALA A N 1
ATOM 3002 C CA . ALA A 1 389 ? -26.502 -35.663 0.648 1.00 25.70 389 ALA A CA 1
ATOM 3003 C C . ALA A 1 389 ? -26.824 -36.355 -0.691 1.00 25.70 389 ALA A C 1
ATOM 3005 O O . ALA A 1 389 ? -27.775 -37.126 -0.744 1.00 25.70 389 ALA A O 1
ATOM 3006 N N . HIS A 1 390 ? -25.948 -36.228 -1.697 1.00 25.78 390 HIS A N 1
ATOM 3007 C CA . HIS A 1 390 ? -25.755 -37.270 -2.715 1.00 25.78 390 HIS A CA 1
ATOM 3008 C C . HIS A 1 390 ? -24.276 -37.423 -3.098 1.00 25.78 390 HIS A C 1
ATOM 3010 O O . HIS A 1 390 ? -23.592 -36.477 -3.479 1.00 25.78 390 HIS A O 1
ATOM 3016 N N . ARG A 1 391 ? -23.793 -38.662 -2.947 1.00 26.39 391 ARG A N 1
ATOM 3017 C CA . ARG A 1 391 ? -22.459 -39.157 -3.307 1.00 26.39 391 ARG A CA 1
ATOM 3018 C C . ARG A 1 391 ? -22.397 -39.485 -4.801 1.00 26.39 391 ARG A C 1
ATOM 3020 O O . ARG A 1 391 ? -23.279 -40.181 -5.289 1.00 26.39 391 ARG A O 1
ATOM 3027 N N . HIS A 1 392 ? -21.275 -39.172 -5.448 1.00 26.12 392 HIS A N 1
ATOM 3028 C CA . HIS A 1 392 ? -20.760 -39.958 -6.573 1.00 26.12 392 HIS A CA 1
ATOM 3029 C C . HIS A 1 392 ? -19.262 -40.243 -6.395 1.00 26.12 392 HIS A C 1
ATOM 3031 O O . HIS A 1 392 ? -18.497 -39.417 -5.902 1.00 26.12 392 HIS A O 1
ATOM 3037 N N . VAL A 1 393 ? -18.887 -41.480 -6.723 1.00 25.86 393 VAL A N 1
ATOM 3038 C CA . VAL A 1 393 ? -17.591 -42.120 -6.469 1.00 25.86 393 VAL A CA 1
ATOM 3039 C C . VAL A 1 393 ? -16.591 -41.806 -7.591 1.00 25.86 393 VAL A C 1
ATOM 3041 O O . VAL A 1 393 ? -16.947 -41.765 -8.765 1.00 25.86 393 VAL A O 1
ATOM 3044 N N . LYS A 1 394 ? -15.336 -41.584 -7.178 1.00 26.02 394 LYS A N 1
ATOM 3045 C CA . LYS A 1 394 ? -14.138 -41.205 -7.953 1.00 26.02 394 LYS A CA 1
ATOM 3046 C C . LYS A 1 394 ? -13.644 -42.279 -8.940 1.00 26.02 394 LYS A C 1
ATOM 3048 O O . LYS A 1 394 ? -13.825 -43.464 -8.673 1.00 26.02 394 LYS A O 1
ATOM 3053 N N . PRO A 1 395 ? -12.777 -41.887 -9.892 1.00 25.16 395 PRO A N 1
ATOM 3054 C CA . PRO A 1 395 ? -11.588 -42.654 -10.258 1.00 25.16 395 PRO A CA 1
ATOM 3055 C C . PRO A 1 395 ? -10.285 -41.920 -9.843 1.00 25.16 395 PRO A C 1
ATOM 3057 O O . PRO A 1 395 ? -10.321 -40.749 -9.450 1.00 25.16 395 PRO A O 1
ATOM 3060 N N . PRO A 1 396 ? -9.127 -42.605 -9.826 1.00 30.56 396 PRO A N 1
ATOM 3061 C CA . PRO A 1 396 ? -7.986 -42.220 -9.008 1.00 30.56 396 PRO A CA 1
ATOM 3062 C C . PRO A 1 396 ? -7.131 -41.170 -9.719 1.00 30.56 396 PRO A C 1
ATOM 3064 O O . PRO A 1 396 ? -6.460 -41.467 -10.701 1.00 30.56 396 PRO A O 1
ATOM 3067 N N . TYR A 1 397 ? -7.107 -39.948 -9.192 1.00 27.73 397 TYR A N 1
ATOM 3068 C CA . TYR A 1 397 ? -6.085 -38.971 -9.553 1.00 27.73 397 TYR A CA 1
ATOM 3069 C C . TYR A 1 397 ? -5.134 -38.770 -8.379 1.00 27.73 397 TYR A C 1
ATOM 3071 O O . TYR A 1 397 ? -5.517 -38.338 -7.290 1.00 27.73 397 TYR A O 1
ATOM 3079 N N . THR A 1 398 ? -3.871 -39.101 -8.632 1.00 29.52 398 THR A N 1
ATOM 3080 C CA . THR A 1 398 ? -2.698 -38.621 -7.903 1.00 29.52 398 THR A CA 1
ATOM 3081 C C . THR A 1 398 ? -2.875 -37.142 -7.563 1.00 29.52 398 THR A C 1
ATOM 3083 O O . THR A 1 398 ? -3.077 -36.328 -8.465 1.00 29.52 398 THR A O 1
ATOM 3086 N N . ARG A 1 399 ? -2.830 -36.806 -6.267 1.00 29.17 399 ARG A N 1
ATOM 3087 C CA . ARG A 1 399 ? -2.921 -35.437 -5.730 1.00 29.17 399 ARG A CA 1
ATOM 3088 C C . ARG A 1 399 ? -1.940 -34.517 -6.475 1.00 29.17 399 ARG A C 1
ATOM 3090 O O . ARG A 1 399 ? -0.750 -34.511 -6.172 1.00 29.17 399 ARG A O 1
ATOM 3097 N N . ARG A 1 400 ? -2.436 -33.743 -7.446 1.00 35.47 400 ARG A N 1
ATOM 3098 C CA . ARG A 1 400 ? -1.761 -32.537 -7.942 1.00 35.47 400 ARG A CA 1
ATOM 3099 C C . ARG A 1 400 ? -1.788 -31.527 -6.796 1.00 35.47 400 ARG A C 1
ATOM 3101 O O . ARG A 1 400 ? -2.846 -31.302 -6.211 1.00 35.47 400 ARG A O 1
ATOM 3108 N N . VAL A 1 401 ? -0.630 -30.983 -6.441 1.00 45.44 401 VAL A N 1
ATOM 3109 C CA . VAL A 1 401 ? -0.544 -29.844 -5.523 1.00 45.44 401 VAL A CA 1
ATOM 3110 C C . VAL A 1 401 ? -1.333 -28.697 -6.161 1.00 45.44 401 VAL A C 1
ATOM 3112 O O . VAL A 1 401 ? -1.232 -28.473 -7.365 1.00 45.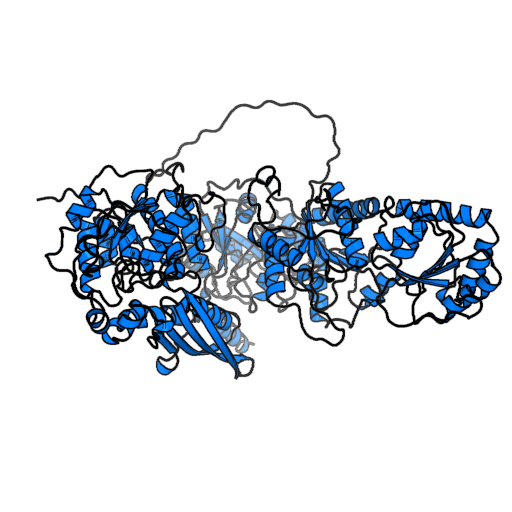44 401 VAL A O 1
ATOM 3115 N N . VAL A 1 402 ? -2.185 -28.045 -5.371 1.00 59.81 402 VAL A N 1
ATOM 3116 C CA . VAL A 1 402 ? -2.930 -26.843 -5.768 1.00 59.81 402 VAL A CA 1
ATOM 3117 C C . VAL A 1 402 ? -1.926 -25.794 -6.264 1.00 59.81 402 VAL A C 1
ATOM 3119 O O . VAL A 1 402 ? -0.843 -25.675 -5.692 1.00 59.81 402 VAL A O 1
ATOM 3122 N N . GLY A 1 403 ? -2.245 -25.074 -7.343 1.00 80.69 403 GLY A N 1
ATOM 3123 C CA . GLY A 1 403 ? -1.355 -24.054 -7.903 1.00 80.69 403 GLY A CA 1
ATOM 3124 C C . GLY A 1 403 ? -0.940 -23.023 -6.849 1.00 80.69 403 GLY A C 1
ATOM 3125 O O . GLY A 1 403 ? -1.793 -22.392 -6.238 1.00 80.69 403 GLY A O 1
ATOM 3126 N N . LEU A 1 404 ? 0.369 -22.891 -6.613 1.00 89.81 404 LEU A N 1
ATOM 3127 C CA . LEU A 1 404 ? 0.949 -21.876 -5.717 1.00 89.81 404 LEU A CA 1
ATOM 3128 C C . LEU A 1 404 ? 0.938 -20.475 -6.346 1.00 89.81 404 LEU A C 1
ATOM 3130 O O . LEU A 1 404 ? 1.093 -20.353 -7.564 1.00 89.81 404 LEU A O 1
ATOM 3134 N N . ARG A 1 405 ? 0.886 -19.440 -5.501 1.00 92.31 405 ARG A N 1
ATOM 3135 C CA . ARG A 1 405 ? 1.117 -18.034 -5.869 1.00 92.31 405 ARG A CA 1
ATOM 3136 C C . ARG A 1 405 ? 2.599 -17.694 -5.730 1.00 92.31 405 ARG A C 1
ATOM 3138 O O . ARG A 1 405 ? 3.144 -17.652 -4.624 1.00 92.31 405 ARG A O 1
ATOM 3145 N N . VAL A 1 406 ? 3.277 -17.465 -6.849 1.00 95.31 406 VAL A N 1
ATOM 3146 C CA . VAL A 1 406 ? 4.732 -17.295 -6.924 1.00 95.31 406 VAL A CA 1
ATOM 3147 C C . VAL A 1 406 ? 5.083 -15.891 -7.403 1.00 95.31 406 VAL A C 1
ATOM 3149 O O . VAL A 1 406 ? 4.722 -15.477 -8.499 1.00 95.31 406 VAL A O 1
ATOM 3152 N N . CYS A 1 407 ? 5.876 -15.175 -6.616 1.00 96.94 407 CYS A N 1
ATOM 3153 C CA . CYS A 1 407 ? 6.440 -13.888 -6.997 1.00 96.94 407 CYS A CA 1
ATOM 3154 C C . CYS A 1 407 ? 7.910 -14.044 -7.384 1.00 96.94 407 CYS A C 1
ATOM 3156 O O . CYS A 1 407 ? 8.739 -14.437 -6.564 1.00 96.94 407 CYS A O 1
ATOM 3158 N N . LEU A 1 408 ? 8.245 -13.724 -8.631 1.00 98.00 408 LEU A N 1
ATOM 3159 C CA . LEU A 1 408 ? 9.617 -13.684 -9.128 1.00 98.00 408 LEU A CA 1
ATOM 3160 C C . LEU A 1 408 ? 10.109 -12.235 -9.140 1.00 98.00 408 LEU A C 1
ATOM 3162 O O . LEU A 1 408 ? 9.444 -11.361 -9.688 1.00 98.00 408 LEU A O 1
ATOM 3166 N N . VAL A 1 409 ? 11.283 -11.962 -8.574 1.00 96.06 409 VAL A N 1
ATOM 3167 C CA . VAL A 1 409 ? 11.793 -10.590 -8.428 1.00 96.06 409 VAL A CA 1
ATOM 3168 C C . VAL A 1 409 ? 13.150 -10.438 -9.092 1.00 96.06 409 VAL A C 1
ATOM 3170 O O . VAL A 1 409 ? 14.115 -11.095 -8.703 1.00 96.06 409 VAL A O 1
ATOM 3173 N N . THR A 1 410 ? 13.245 -9.534 -10.067 1.00 92.69 410 THR A N 1
ATOM 3174 C CA . THR A 1 410 ? 14.506 -9.194 -10.742 1.00 92.69 410 THR A CA 1
ATOM 3175 C C . THR A 1 410 ? 14.936 -7.763 -10.411 1.00 92.69 410 THR A C 1
ATOM 3177 O O . THR A 1 410 ? 14.109 -6.848 -10.411 1.00 92.69 410 THR A O 1
ATOM 3180 N N . PRO A 1 411 ? 16.232 -7.507 -10.152 1.00 89.25 411 PRO A N 1
ATOM 3181 C CA . PRO A 1 411 ? 16.730 -6.167 -9.879 1.00 89.25 411 PRO A CA 1
ATOM 3182 C C . PRO A 1 411 ? 17.036 -5.396 -11.173 1.00 89.25 411 PRO A C 1
ATOM 3184 O O . PRO A 1 411 ? 17.404 -4.222 -11.116 1.00 89.25 411 PRO A O 1
ATOM 3187 N N . PHE A 1 412 ? 16.912 -6.038 -12.338 1.00 88.25 412 PHE A N 1
ATOM 3188 C CA . PHE A 1 412 ? 17.277 -5.472 -13.633 1.00 88.25 412 PHE A CA 1
ATOM 3189 C C . PHE A 1 412 ? 16.058 -4.908 -14.359 1.00 88.25 412 PHE A C 1
ATOM 3191 O O . PHE A 1 412 ? 14.964 -5.460 -14.300 1.00 88.25 412 PHE A O 1
ATOM 3198 N N . ALA A 1 413 ? 16.258 -3.799 -15.076 1.00 89.19 413 ALA A N 1
ATOM 3199 C CA . ALA A 1 413 ? 15.192 -3.113 -15.802 1.00 89.19 413 ALA A CA 1
ATOM 3200 C C . ALA A 1 413 ? 14.506 -4.049 -16.808 1.00 89.19 413 ALA A C 1
ATOM 3202 O O . ALA A 1 413 ? 15.147 -4.458 -17.773 1.00 89.19 413 ALA A O 1
ATOM 3203 N N . TRP A 1 414 ? 13.215 -4.334 -16.626 1.00 91.56 414 TRP A N 1
ATOM 3204 C CA . TRP A 1 414 ? 12.444 -5.231 -17.494 1.00 91.56 414 TRP A CA 1
ATOM 3205 C C . TRP A 1 414 ? 12.426 -4.769 -18.952 1.00 91.56 414 TRP A C 1
ATOM 3207 O O . TRP A 1 414 ? 12.509 -5.559 -19.884 1.00 91.56 414 TRP A O 1
ATOM 3217 N N . SER A 1 415 ? 12.414 -3.455 -19.157 1.00 87.31 415 SER A N 1
ATOM 3218 C CA . SER A 1 415 ? 12.453 -2.822 -20.472 1.00 87.31 415 SER A CA 1
ATOM 3219 C C . SER A 1 415 ? 13.781 -2.931 -21.225 1.00 87.31 415 SER A C 1
ATOM 3221 O O . SER A 1 415 ? 13.903 -2.365 -22.313 1.00 87.31 415 SER A O 1
ATOM 3223 N N . ARG A 1 416 ? 14.819 -3.538 -20.641 1.00 85.75 416 ARG A N 1
ATOM 3224 C CA . ARG A 1 416 ? 16.130 -3.693 -21.280 1.00 85.75 416 ARG A CA 1
ATOM 3225 C C . ARG A 1 416 ? 16.485 -5.177 -21.383 1.00 85.75 416 ARG A C 1
ATOM 3227 O O . ARG A 1 416 ? 16.291 -5.897 -20.406 1.00 85.75 416 ARG A O 1
ATOM 3234 N N . PRO A 1 417 ? 17.076 -5.618 -22.511 1.00 86.19 417 PRO A N 1
ATOM 3235 C CA . PRO A 1 417 ? 17.611 -6.969 -22.625 1.00 86.19 417 PRO A CA 1
ATOM 3236 C C . PRO A 1 417 ? 18.603 -7.268 -21.500 1.00 86.19 417 PRO A C 1
ATOM 3238 O O . PRO A 1 417 ? 19.559 -6.509 -21.291 1.00 86.19 417 PRO A O 1
ATOM 3241 N N . HIS A 1 418 ? 18.348 -8.350 -20.769 1.00 87.38 418 HIS A N 1
ATOM 3242 C CA . HIS A 1 418 ? 19.192 -8.826 -19.684 1.00 87.38 418 HIS A CA 1
ATOM 3243 C C . HIS A 1 418 ? 18.993 -10.334 -19.507 1.00 87.38 418 HIS A C 1
ATOM 3245 O O . HIS A 1 418 ? 17.863 -10.804 -19.415 1.00 87.38 418 HIS A O 1
ATOM 3251 N N . ASP A 1 419 ? 20.082 -11.085 -19.386 1.00 86.62 419 ASP A N 1
ATOM 3252 C CA . ASP A 1 419 ? 20.091 -12.550 -19.268 1.00 86.62 419 ASP A CA 1
ATOM 3253 C C . ASP A 1 419 ? 19.317 -13.073 -18.048 1.00 86.62 419 ASP A C 1
ATOM 3255 O O . ASP A 1 419 ? 18.683 -14.125 -18.113 1.00 86.62 419 ASP A O 1
ATOM 3259 N N . VAL A 1 420 ? 19.330 -12.319 -16.945 1.00 90.25 420 VAL A N 1
ATOM 3260 C CA . VAL A 1 420 ? 18.502 -12.617 -15.762 1.00 90.25 420 VAL A CA 1
ATOM 3261 C C . VAL A 1 420 ? 17.013 -12.428 -16.055 1.00 90.25 420 VAL A C 1
ATOM 3263 O O . VAL A 1 420 ? 16.216 -13.256 -15.637 1.00 90.25 420 VAL A O 1
ATOM 3266 N N . ASN A 1 421 ? 16.624 -11.395 -16.810 1.00 92.25 421 ASN A N 1
ATOM 3267 C CA . ASN A 1 421 ? 15.217 -11.192 -17.168 1.00 92.25 421 ASN A CA 1
ATOM 3268 C C . ASN A 1 421 ? 14.732 -12.290 -18.121 1.00 92.25 421 ASN A C 1
ATOM 3270 O O . ASN A 1 421 ? 13.619 -12.769 -17.960 1.00 92.25 421 ASN A O 1
ATOM 3274 N N . GLU A 1 422 ? 15.583 -12.747 -19.044 1.00 91.25 422 GLU A N 1
ATOM 3275 C CA . GLU A 1 422 ? 15.283 -13.901 -19.902 1.00 91.25 422 GLU A CA 1
ATOM 3276 C C . GLU A 1 422 ? 15.098 -15.195 -19.093 1.00 91.25 422 GLU A C 1
ATOM 3278 O O . GLU A 1 422 ? 14.188 -15.975 -19.365 1.00 91.25 422 GLU A O 1
ATOM 3283 N N . HIS A 1 423 ? 15.931 -15.416 -18.069 1.00 93.81 423 HIS A N 1
ATOM 3284 C CA . HIS A 1 423 ? 15.771 -16.550 -17.157 1.00 93.81 423 HIS A CA 1
ATOM 3285 C C . HIS A 1 423 ? 14.446 -16.480 -16.386 1.00 93.81 423 HIS A C 1
ATOM 3287 O O . HIS A 1 423 ? 13.714 -17.466 -16.326 1.00 93.81 423 HIS A O 1
ATOM 3293 N N . VAL A 1 424 ? 14.138 -15.310 -15.818 1.00 95.81 424 VAL A N 1
ATOM 3294 C CA . VAL A 1 424 ? 12.906 -15.060 -15.059 1.00 95.81 424 VAL A CA 1
ATOM 3295 C C . VAL A 1 424 ? 11.673 -15.236 -15.937 1.00 95.81 424 VAL A C 1
ATOM 3297 O O . VAL A 1 424 ? 10.729 -15.896 -15.518 1.00 95.81 424 VAL A O 1
ATOM 3300 N N . ASP A 1 425 ? 11.686 -14.694 -17.154 1.00 94.38 425 ASP A N 1
ATOM 3301 C CA . ASP A 1 425 ? 10.584 -14.815 -18.107 1.00 94.38 425 ASP A CA 1
ATOM 3302 C C . ASP A 1 425 ? 10.327 -16.275 -18.508 1.00 94.38 425 ASP A C 1
ATOM 3304 O O . ASP A 1 425 ? 9.198 -16.762 -18.414 1.00 94.38 425 ASP A O 1
ATOM 3308 N N . GLY A 1 426 ? 11.379 -17.007 -18.887 1.00 93.88 426 GLY A N 1
ATOM 3309 C CA . GLY A 1 426 ? 11.254 -18.415 -19.254 1.00 93.88 426 GLY A CA 1
ATOM 3310 C C . GLY A 1 426 ? 10.773 -19.289 -18.091 1.00 93.88 426 GLY A C 1
ATOM 3311 O O . GLY A 1 426 ? 9.891 -20.132 -18.275 1.00 93.88 426 GLY A O 1
ATOM 3312 N N . LEU A 1 427 ? 11.278 -19.053 -16.874 1.00 96.38 427 LEU A N 1
ATOM 3313 C CA . LEU A 1 427 ? 10.796 -19.739 -15.674 1.00 96.38 427 LEU A CA 1
ATOM 3314 C C . LEU A 1 427 ? 9.329 -19.397 -15.374 1.00 96.38 427 LEU A C 1
ATOM 3316 O O . LEU A 1 427 ? 8.548 -20.300 -15.081 1.00 96.38 427 LEU A O 1
ATOM 3320 N N . ALA A 1 428 ? 8.940 -18.121 -15.475 1.00 96.50 428 ALA A N 1
ATOM 3321 C CA . ALA A 1 428 ? 7.568 -17.681 -15.236 1.00 96.50 428 ALA A CA 1
ATOM 3322 C C . ALA A 1 428 ? 6.584 -18.363 -16.195 1.00 96.50 428 ALA A C 1
ATOM 3324 O O . ALA A 1 428 ? 5.558 -18.881 -15.757 1.00 96.50 428 ALA A O 1
ATOM 3325 N N . ARG A 1 429 ? 6.911 -18.414 -17.496 1.00 94.44 429 ARG A N 1
ATOM 3326 C CA . ARG A 1 429 ? 6.112 -19.125 -18.507 1.00 94.44 429 ARG A CA 1
ATOM 3327 C C . ARG A 1 429 ? 5.977 -20.612 -18.173 1.00 94.44 429 ARG A C 1
ATOM 3329 O O . ARG A 1 429 ? 4.868 -21.143 -18.192 1.00 94.44 429 ARG A O 1
ATOM 3336 N N . GLY A 1 430 ? 7.078 -21.268 -17.804 1.00 94.50 430 GLY A N 1
ATOM 3337 C CA . GLY A 1 430 ? 7.067 -22.686 -17.441 1.00 94.50 430 GLY A CA 1
ATOM 3338 C C . GLY A 1 430 ? 6.253 -22.994 -16.177 1.00 94.50 430 GLY A C 1
ATOM 3339 O O . GLY A 1 430 ? 5.504 -23.966 -16.162 1.00 94.50 430 GLY A O 1
ATOM 3340 N N . LEU A 1 431 ? 6.349 -22.162 -15.136 1.00 95.44 431 LEU A N 1
ATOM 3341 C CA . LEU A 1 431 ? 5.577 -22.328 -13.897 1.00 95.44 431 LEU A CA 1
ATOM 3342 C C . LEU A 1 431 ? 4.074 -22.102 -14.124 1.00 95.44 431 LEU A C 1
ATOM 3344 O O . LEU A 1 431 ? 3.261 -22.881 -13.630 1.00 95.44 431 LEU A O 1
ATOM 3348 N N . ARG A 1 432 ? 3.688 -21.104 -14.931 1.00 93.50 432 ARG A N 1
ATOM 3349 C CA . ARG A 1 432 ? 2.276 -20.912 -15.311 1.00 93.50 432 ARG A CA 1
ATOM 3350 C C . ARG A 1 432 ? 1.724 -22.109 -16.079 1.00 93.50 432 ARG A C 1
ATOM 3352 O O . ARG A 1 432 ? 0.613 -22.548 -15.804 1.00 93.50 432 ARG A O 1
ATOM 3359 N N . ALA A 1 433 ? 2.516 -22.701 -16.976 1.00 92.19 433 ALA A N 1
ATOM 3360 C CA . ALA A 1 433 ? 2.124 -23.917 -17.692 1.00 92.19 433 ALA A CA 1
ATOM 3361 C C . ALA A 1 433 ? 1.911 -25.133 -16.764 1.00 92.19 433 ALA A C 1
ATOM 3363 O O . ALA A 1 433 ? 1.179 -26.058 -17.118 1.00 92.19 433 ALA A O 1
ATOM 3364 N N . LEU A 1 434 ? 2.519 -25.136 -15.572 1.00 92.94 434 LEU A N 1
ATOM 3365 C CA . LEU A 1 434 ? 2.292 -26.146 -14.532 1.00 92.94 434 LEU A CA 1
ATOM 3366 C C . LEU A 1 434 ? 1.073 -25.842 -13.640 1.00 92.94 434 LEU A C 1
ATOM 3368 O O . LEU A 1 434 ? 0.680 -26.702 -12.854 1.00 92.94 434 LEU A O 1
ATOM 3372 N N . GLY A 1 435 ? 0.433 -24.678 -13.805 1.00 90.94 435 GLY A N 1
ATOM 3373 C CA . GLY A 1 435 ? -0.776 -24.272 -13.082 1.00 90.94 435 GLY A CA 1
ATOM 3374 C C . GLY A 1 435 ? -0.540 -23.324 -11.904 1.00 90.94 435 GLY A C 1
ATOM 3375 O O . GLY A 1 435 ? -1.455 -23.130 -11.110 1.00 90.94 435 GLY A O 1
ATOM 3376 N N . HIS A 1 436 ? 0.658 -22.749 -11.763 1.00 91.56 436 HIS A N 1
ATOM 3377 C CA . HIS A 1 436 ? 0.937 -21.722 -10.753 1.00 91.56 436 HIS A CA 1
ATOM 3378 C C . HIS A 1 436 ? 0.458 -20.337 -11.199 1.00 91.56 436 HIS A C 1
ATOM 3380 O O . HIS A 1 436 ? 0.573 -19.978 -12.373 1.00 91.56 436 HIS A O 1
ATOM 3386 N N . GLU A 1 437 ? 0.019 -19.520 -10.245 1.00 92.75 437 GLU A N 1
ATOM 3387 C CA . GLU A 1 437 ? -0.150 -18.083 -10.450 1.00 92.75 437 GLU A CA 1
ATOM 3388 C C . GLU A 1 437 ? 1.220 -17.426 -10.269 1.00 92.75 437 GLU A C 1
ATOM 3390 O O . GLU A 1 437 ? 1.864 -17.600 -9.235 1.00 92.75 437 GLU A O 1
ATOM 3395 N N . VAL A 1 438 ? 1.715 -16.716 -11.285 1.00 94.44 438 VAL A N 1
ATOM 3396 C CA . VAL A 1 438 ? 3.066 -16.142 -11.247 1.00 94.44 438 VAL A CA 1
ATOM 3397 C C . VAL A 1 438 ? 3.015 -14.649 -11.515 1.00 94.44 438 VAL A C 1
ATOM 3399 O O . VAL A 1 438 ? 2.556 -14.232 -12.578 1.00 94.44 438 VAL A O 1
ATOM 3402 N N . THR A 1 439 ? 3.582 -13.858 -10.611 1.00 94.56 439 THR A N 1
ATOM 3403 C CA . THR A 1 439 ? 3.772 -12.410 -10.767 1.00 94.56 439 THR A CA 1
ATOM 3404 C C . THR A 1 439 ? 5.261 -12.098 -10.844 1.00 94.56 439 THR A C 1
ATOM 3406 O O . THR A 1 439 ? 6.056 -12.640 -10.077 1.00 94.56 439 THR A O 1
ATOM 3409 N N . VAL A 1 440 ? 5.661 -11.213 -11.756 1.00 96.19 440 VAL A N 1
ATOM 3410 C CA . VAL A 1 440 ? 7.050 -10.753 -11.866 1.00 96.19 440 VAL A CA 1
ATOM 3411 C C . VAL A 1 440 ? 7.155 -9.311 -11.381 1.00 96.19 440 VAL A C 1
ATOM 3413 O O . VAL A 1 440 ? 6.514 -8.419 -11.928 1.00 96.19 440 VAL A O 1
ATOM 3416 N N . LEU A 1 441 ? 7.994 -9.054 -10.378 1.00 95.12 441 LEU A N 1
ATOM 3417 C CA . LEU A 1 441 ? 8.296 -7.705 -9.899 1.00 95.12 441 LEU A CA 1
ATOM 3418 C C . LEU A 1 441 ? 9.650 -7.250 -10.442 1.00 95.12 441 LEU A C 1
ATOM 3420 O O . LEU A 1 441 ? 10.675 -7.908 -10.243 1.00 95.12 441 LEU A O 1
ATOM 3424 N N . ALA A 1 442 ? 9.664 -6.100 -11.112 1.00 93.19 442 ALA A N 1
ATOM 3425 C CA . ALA A 1 442 ? 10.867 -5.571 -11.746 1.00 93.19 442 ALA A CA 1
ATOM 3426 C C . ALA A 1 442 ? 10.872 -4.034 -11.774 1.00 93.19 442 ALA A C 1
ATOM 3428 O O . ALA A 1 442 ? 9.813 -3.405 -11.759 1.00 93.19 442 ALA A O 1
ATOM 3429 N N . PRO A 1 443 ? 12.040 -3.376 -11.856 1.00 91.69 443 PRO A N 1
ATOM 3430 C CA . PRO A 1 443 ? 12.099 -1.988 -12.298 1.00 91.69 443 PRO A CA 1
ATOM 3431 C C . PRO A 1 443 ? 11.897 -1.893 -13.820 1.00 91.69 443 PRO A C 1
ATOM 3433 O O . PRO A 1 443 ? 12.128 -2.857 -14.545 1.00 91.69 443 PRO A O 1
ATOM 3436 N N . SER A 1 444 ? 11.542 -0.720 -14.346 1.00 89.31 444 SER A N 1
ATOM 3437 C CA . SER A 1 444 ? 11.496 -0.480 -15.799 1.00 89.31 444 SER A CA 1
ATOM 3438 C C . SER A 1 444 ? 11.960 0.931 -16.159 1.00 89.31 444 SER A C 1
ATOM 3440 O O . SER A 1 444 ? 11.878 1.849 -15.354 1.00 89.31 444 SER A O 1
ATOM 3442 N N . THR A 1 445 ? 12.484 1.125 -17.369 1.00 85.62 445 THR A N 1
ATOM 3443 C CA . THR A 1 445 ? 12.752 2.451 -17.956 1.00 85.62 445 THR A CA 1
ATOM 3444 C C . THR A 1 445 ? 11.698 2.867 -18.984 1.00 85.62 445 THR A C 1
ATOM 3446 O O . THR A 1 445 ? 11.816 3.951 -19.546 1.00 85.62 445 THR A O 1
ATOM 3449 N N . ARG A 1 446 ? 10.701 2.022 -19.286 1.00 84.75 446 ARG A N 1
ATOM 3450 C CA . ARG A 1 446 ? 9.602 2.352 -20.211 1.00 84.75 446 ARG A CA 1
ATOM 3451 C C . ARG A 1 446 ? 8.432 2.943 -19.434 1.00 84.75 446 ARG A C 1
ATOM 3453 O O . ARG A 1 446 ? 7.918 2.304 -18.526 1.00 84.75 446 ARG A O 1
ATOM 3460 N N . ALA A 1 447 ? 7.974 4.128 -19.836 1.00 78.06 447 ALA A N 1
ATOM 3461 C CA . ALA A 1 447 ? 6.839 4.795 -19.196 1.00 78.06 447 ALA A CA 1
ATOM 3462 C C . ALA A 1 447 ? 5.558 3.940 -19.218 1.00 78.06 447 ALA A C 1
ATOM 3464 O O . ALA A 1 447 ? 4.861 3.877 -18.211 1.00 78.06 447 ALA A O 1
ATOM 3465 N N . ALA A 1 448 ? 5.293 3.233 -20.323 1.00 76.94 448 ALA A N 1
ATOM 3466 C CA . ALA A 1 448 ? 4.139 2.341 -20.446 1.00 76.94 448 ALA A CA 1
ATOM 3467 C C . ALA A 1 448 ? 4.128 1.242 -19.367 1.00 76.94 448 ALA A C 1
ATOM 3469 O O . ALA A 1 448 ? 3.107 1.045 -18.714 1.00 76.94 448 ALA A O 1
ATOM 3470 N N . ASP A 1 449 ? 5.275 0.598 -19.116 1.00 82.69 449 ASP A N 1
ATOM 3471 C CA . ASP A 1 449 ? 5.403 -0.423 -18.070 1.00 82.69 449 ASP A CA 1
ATOM 3472 C C . ASP A 1 449 ? 5.131 0.171 -16.682 1.00 82.69 449 ASP A C 1
ATOM 3474 O O . ASP A 1 449 ? 4.466 -0.455 -15.867 1.00 82.69 449 ASP A O 1
ATOM 3478 N N . LEU A 1 450 ? 5.624 1.385 -16.409 1.00 83.44 450 LEU A N 1
ATOM 3479 C CA . LEU A 1 450 ? 5.434 2.060 -15.119 1.00 83.44 450 LEU A CA 1
ATOM 3480 C C . LEU A 1 450 ? 3.968 2.429 -14.868 1.00 83.44 450 LEU A C 1
ATOM 3482 O O . LEU A 1 450 ? 3.487 2.308 -13.742 1.00 83.44 450 LEU A O 1
ATOM 3486 N N . VAL A 1 451 ? 3.254 2.864 -15.910 1.00 76.19 451 VAL A N 1
ATOM 3487 C CA . VAL A 1 451 ? 1.813 3.143 -15.836 1.00 76.19 451 VAL A CA 1
ATOM 3488 C C . VAL A 1 451 ? 1.032 1.849 -15.612 1.00 76.19 451 VAL A C 1
ATOM 3490 O O . VAL A 1 451 ? 0.185 1.805 -14.724 1.00 76.19 451 VAL A O 1
ATOM 3493 N N . ALA A 1 452 ? 1.348 0.789 -16.364 1.00 76.56 452 ALA A N 1
ATOM 3494 C CA . ALA A 1 452 ? 0.717 -0.519 -16.203 1.00 76.56 452 ALA A CA 1
ATOM 3495 C C . ALA A 1 452 ? 0.972 -1.109 -14.807 1.00 76.56 452 ALA A C 1
ATOM 3497 O O . ALA A 1 452 ? 0.037 -1.553 -14.151 1.00 76.56 452 ALA A O 1
ATOM 3498 N N . GLY A 1 453 ? 2.212 -1.029 -14.313 1.00 81.25 453 GLY A N 1
ATOM 3499 C CA . GLY A 1 453 ? 2.579 -1.469 -12.969 1.00 81.25 453 GLY A CA 1
ATOM 3500 C C . GLY A 1 453 ? 1.845 -0.694 -11.877 1.00 81.25 453 GLY A C 1
ATOM 3501 O O . GLY A 1 453 ? 1.355 -1.296 -10.928 1.00 81.25 453 GLY A O 1
ATOM 3502 N N . ARG A 1 454 ? 1.694 0.631 -12.022 1.00 79.75 454 ARG A N 1
ATOM 3503 C CA . ARG A 1 454 ? 0.907 1.433 -11.074 1.00 79.75 454 ARG A CA 1
ATOM 3504 C C . ARG A 1 454 ? -0.572 1.035 -11.079 1.00 79.75 454 ARG A C 1
ATOM 3506 O O . ARG A 1 454 ? -1.137 0.934 -9.999 1.00 79.75 454 ARG A O 1
ATOM 3513 N N . ARG A 1 455 ? -1.179 0.796 -12.247 1.00 76.12 455 ARG A N 1
ATOM 3514 C CA . ARG A 1 455 ? -2.573 0.317 -12.342 1.00 76.12 455 ARG A CA 1
ATOM 3515 C C . ARG A 1 455 ? -2.746 -1.041 -11.665 1.00 76.12 455 ARG A C 1
ATOM 3517 O O . ARG A 1 455 ? -3.532 -1.146 -10.739 1.00 76.12 455 ARG A O 1
ATOM 3524 N N . ALA A 1 456 ? -1.898 -2.015 -11.999 1.00 75.69 456 ALA A N 1
ATOM 3525 C CA . ALA A 1 456 ? -1.923 -3.340 -11.372 1.00 75.69 456 ALA A CA 1
ATOM 3526 C C . ALA A 1 456 ? -1.786 -3.286 -9.836 1.00 75.69 456 ALA A C 1
ATOM 3528 O O . ALA A 1 456 ? -2.387 -4.083 -9.120 1.00 75.69 456 ALA A O 1
ATOM 3529 N N . LEU A 1 457 ? -1.014 -2.329 -9.308 1.00 76.12 457 LEU A N 1
ATOM 3530 C CA . LEU A 1 457 ? -0.904 -2.117 -7.864 1.00 76.12 457 LEU A CA 1
ATOM 3531 C C . LEU A 1 457 ? -2.140 -1.471 -7.240 1.00 76.12 457 LEU A C 1
ATOM 3533 O O . LEU A 1 457 ? -2.380 -1.735 -6.066 1.00 76.12 457 LEU A O 1
ATOM 3537 N N . LEU A 1 458 ? -2.882 -0.633 -7.969 1.00 67.81 458 LEU A N 1
ATOM 3538 C CA . LEU A 1 458 ? -4.077 0.071 -7.488 1.00 67.81 458 LEU A CA 1
ATOM 3539 C C . LEU A 1 458 ? -5.329 -0.809 -7.558 1.00 67.81 458 LEU A C 1
ATOM 3541 O O . LEU A 1 458 ? -6.068 -0.858 -6.575 1.00 67.81 458 LEU A O 1
ATOM 3545 N N . ASP A 1 459 ? -5.484 -1.564 -8.642 1.00 57.09 459 ASP A N 1
ATOM 3546 C CA . ASP A 1 459 ? -6.702 -2.319 -8.963 1.00 57.09 459 ASP A CA 1
ATOM 3547 C C . ASP A 1 459 ? -6.776 -3.680 -8.234 1.00 57.09 459 ASP A C 1
ATOM 3549 O O . ASP A 1 459 ? -7.817 -4.326 -8.210 1.00 57.09 459 ASP A O 1
ATOM 3553 N N . GLY A 1 460 ? -5.682 -4.106 -7.583 1.00 47.06 460 GLY A N 1
ATOM 3554 C CA . GLY A 1 460 ? -5.550 -5.462 -7.038 1.00 47.06 460 GLY A CA 1
ATOM 3555 C C . GLY A 1 460 ? -5.216 -6.452 -8.158 1.00 47.06 460 GLY A C 1
ATOM 3556 O O . GLY A 1 460 ? -5.622 -6.275 -9.299 1.00 47.06 460 GLY A O 1
ATOM 3557 N N . ALA A 1 461 ? -4.415 -7.480 -7.876 1.00 40.88 461 ALA A N 1
ATOM 3558 C CA . ALA A 1 461 ? -3.854 -8.380 -8.893 1.00 40.88 461 ALA A CA 1
ATOM 3559 C C . ALA A 1 461 ? -4.878 -9.334 -9.564 1.00 40.88 461 ALA A C 1
ATOM 3561 O O . ALA A 1 461 ? -4.493 -10.392 -10.050 1.00 40.88 461 ALA A O 1
ATOM 3562 N N . GLU A 1 462 ? -6.163 -8.980 -9.605 1.00 33.34 462 GLU A N 1
ATOM 3563 C CA . GLU A 1 462 ? -7.244 -9.777 -10.186 1.00 33.34 462 GLU A CA 1
ATOM 3564 C C . GLU A 1 462 ? -8.212 -8.874 -10.967 1.00 33.34 462 GLU A C 1
ATOM 3566 O O . GLU A 1 462 ? -9.277 -8.504 -10.488 1.00 33.34 462 GLU A O 1
ATOM 3571 N N . ALA A 1 463 ? -7.854 -8.525 -12.203 1.00 25.64 463 ALA A N 1
ATOM 3572 C CA . ALA A 1 463 ? -8.828 -8.073 -13.193 1.00 25.64 463 ALA A CA 1
ATOM 3573 C C . ALA A 1 463 ? -8.439 -8.628 -14.575 1.00 25.64 463 ALA A C 1
ATOM 3575 O O . ALA A 1 463 ? -7.388 -8.254 -15.109 1.00 25.64 463 ALA A O 1
ATOM 3576 N N . PRO A 1 464 ? -9.232 -9.540 -15.169 1.00 26.09 464 PRO A N 1
ATOM 3577 C CA . PRO A 1 464 ? -8.997 -9.991 -16.533 1.00 26.09 464 PRO A CA 1
ATOM 3578 C C . PRO A 1 464 ? -9.247 -8.833 -17.507 1.00 26.09 464 PRO A C 1
ATOM 3580 O O . PRO A 1 464 ? -10.288 -8.181 -17.476 1.00 26.09 464 PRO A O 1
ATOM 3583 N N . LEU A 1 465 ? -8.283 -8.580 -18.393 1.00 30.92 465 LEU A N 1
ATOM 3584 C CA . LEU A 1 465 ? -8.433 -7.627 -19.489 1.00 30.92 465 LEU A CA 1
ATOM 3585 C C . LEU A 1 465 ? -9.022 -8.343 -20.705 1.00 30.92 465 LEU A C 1
ATOM 3587 O O . LEU A 1 465 ? -8.263 -8.809 -21.548 1.00 30.92 465 LEU A O 1
ATOM 3591 N N . ASP A 1 466 ? -10.347 -8.374 -20.817 1.00 27.16 466 ASP A N 1
ATOM 3592 C CA . ASP A 1 466 ? -11.024 -8.631 -22.089 1.00 27.16 466 ASP A CA 1
ATOM 3593 C C . ASP A 1 466 ? -12.173 -7.638 -22.299 1.00 27.16 466 ASP A C 1
ATOM 3595 O O . ASP A 1 466 ? -13.039 -7.467 -21.446 1.00 27.16 466 ASP A O 1
ATOM 3599 N N . GLY A 1 467 ? -12.186 -7.014 -23.482 1.00 30.39 467 GLY A N 1
ATOM 3600 C CA . GLY A 1 467 ? -13.376 -6.370 -24.039 1.00 30.39 467 GLY A CA 1
ATOM 3601 C C . GLY A 1 467 ? -13.414 -4.841 -24.016 1.00 30.39 467 GLY A C 1
ATOM 3602 O O . GLY A 1 467 ? -14.296 -4.258 -23.395 1.00 30.39 467 GLY A O 1
ATOM 3603 N N . ALA A 1 468 ? -12.551 -4.178 -24.790 1.00 25.77 468 ALA A N 1
ATOM 3604 C CA . ALA A 1 468 ? -12.881 -2.861 -25.336 1.00 25.77 468 ALA A CA 1
ATOM 3605 C C . ALA A 1 468 ? -12.383 -2.731 -26.786 1.00 25.77 468 ALA A C 1
ATOM 3607 O O . ALA A 1 468 ? -11.214 -2.969 -27.082 1.00 25.77 468 ALA A O 1
ATOM 3608 N N . ASP A 1 469 ? -13.315 -2.336 -27.653 1.00 29.12 469 ASP A N 1
ATOM 3609 C CA . ASP A 1 469 ? -13.143 -1.777 -28.997 1.00 29.12 469 ASP A CA 1
ATOM 3610 C C . ASP A 1 469 ? -13.035 -2.715 -30.210 1.00 29.12 469 ASP A C 1
ATOM 3612 O O . ASP A 1 469 ? -12.052 -2.759 -30.950 1.00 29.12 469 ASP A O 1
ATOM 3616 N N . GLN A 1 470 ? -14.184 -3.307 -30.552 1.00 29.73 470 GLN A N 1
ATOM 3617 C CA . GLN A 1 470 ? -14.654 -3.316 -31.942 1.00 29.73 470 GLN A CA 1
ATOM 3618 C C . GLN A 1 470 ? -16.011 -2.608 -32.043 1.00 29.73 470 GLN A C 1
ATOM 3620 O O . GLN A 1 470 ? -17.049 -3.260 -31.983 1.00 29.73 470 GLN A O 1
ATOM 3625 N N . LYS A 1 471 ? -16.003 -1.276 -32.192 1.00 28.20 471 LYS A N 1
ATOM 3626 C CA . LYS A 1 471 ? -16.980 -0.456 -32.948 1.00 28.20 471 LYS A CA 1
ATOM 3627 C C . LYS A 1 471 ? -16.756 1.019 -32.616 1.00 28.20 471 LYS A C 1
ATOM 3629 O O . LYS A 1 471 ? -16.980 1.430 -31.490 1.00 28.20 471 LYS A O 1
ATOM 3634 N N . GLY A 1 472 ? -16.355 1.810 -33.612 1.00 24.84 472 GLY A N 1
ATOM 3635 C CA . GLY A 1 472 ? -16.291 3.268 -33.453 1.00 24.84 472 GLY A CA 1
ATOM 3636 C C . GLY A 1 472 ? -15.241 3.993 -34.290 1.00 24.84 472 GLY A C 1
ATOM 3637 O O . GLY A 1 472 ? -14.616 4.923 -33.801 1.00 24.84 472 GLY A O 1
ATOM 3638 N N . ARG A 1 473 ? -15.016 3.594 -35.548 1.00 26.05 473 ARG A N 1
ATOM 3639 C CA . ARG A 1 473 ? -14.434 4.501 -36.551 1.00 26.05 473 ARG A CA 1
ATOM 3640 C C . ARG A 1 473 ? -15.540 4.933 -37.507 1.00 26.05 473 ARG A C 1
ATOM 3642 O O . ARG A 1 473 ? -15.840 4.213 -38.454 1.00 26.05 473 ARG A O 1
ATOM 3649 N N . ALA A 1 474 ? -16.113 6.102 -37.249 1.00 27.09 474 ALA A N 1
ATOM 3650 C CA . ALA A 1 474 ? -16.805 6.925 -38.233 1.00 27.09 474 ALA A CA 1
ATOM 3651 C C . ALA A 1 474 ? -16.656 8.397 -37.817 1.00 27.09 474 ALA A C 1
ATOM 3653 O O . ALA A 1 474 ? -16.854 8.717 -36.652 1.00 27.09 474 ALA A O 1
ATOM 3654 N N . ASP A 1 475 ? -16.282 9.223 -38.796 1.00 26.48 475 ASP A N 1
ATOM 3655 C CA . ASP A 1 475 ? -16.064 10.676 -38.770 1.00 26.48 475 ASP A CA 1
ATOM 3656 C C . ASP A 1 475 ? -14.933 11.183 -37.860 1.00 26.48 475 ASP A C 1
ATOM 3658 O O . ASP A 1 475 ? -14.925 11.019 -36.653 1.00 26.48 475 ASP A O 1
ATOM 3662 N N . LEU A 1 476 ? -13.869 11.789 -38.392 1.00 27.61 476 LEU A N 1
ATOM 3663 C CA . LEU A 1 476 ? -13.917 13.026 -39.170 1.00 27.61 476 LEU A CA 1
ATOM 3664 C C . LEU A 1 476 ? -12.907 13.029 -40.334 1.00 27.61 476 LEU A C 1
ATOM 3666 O O . LEU A 1 476 ? -11.722 12.731 -40.170 1.00 27.61 476 LEU A O 1
ATOM 3670 N N . ARG A 1 477 ? -13.390 13.414 -41.521 1.00 26.20 477 ARG A N 1
ATOM 3671 C CA . ARG A 1 477 ? -12.583 13.794 -42.692 1.00 26.20 477 ARG A CA 1
ATOM 3672 C C . ARG A 1 477 ? -12.242 15.289 -42.658 1.00 26.20 477 ARG A C 1
ATOM 3674 O O . ARG A 1 477 ? -13.091 16.103 -42.317 1.00 26.20 477 ARG A O 1
ATOM 3681 N N . GLY A 1 478 ? -11.053 15.618 -43.172 1.00 22.83 478 GLY A N 1
ATOM 3682 C CA . GLY A 1 478 ? -10.618 16.956 -43.607 1.00 22.83 478 GLY A CA 1
ATOM 3683 C C . GLY A 1 478 ? -9.299 17.342 -42.929 1.00 22.83 478 GLY A C 1
ATOM 3684 O O . GLY A 1 478 ? -9.301 17.671 -41.757 1.00 22.83 478 GLY A O 1
ATOM 3685 N N . ALA A 1 479 ? -8.123 17.260 -43.558 1.00 26.27 479 ALA A N 1
ATOM 3686 C CA . ALA A 1 479 ? -7.771 17.960 -44.788 1.00 26.27 479 ALA A CA 1
ATOM 3687 C C . ALA A 1 479 ? -6.668 17.260 -45.623 1.00 26.27 479 ALA A C 1
ATOM 3689 O O . ALA A 1 479 ? -5.865 16.473 -45.125 1.00 26.27 479 ALA A O 1
ATOM 3690 N N . ALA A 1 480 ? -6.684 17.593 -46.917 1.00 26.34 480 ALA A N 1
ATOM 3691 C CA . ALA A 1 480 ? -5.847 17.171 -48.046 1.00 26.34 480 ALA A CA 1
ATOM 3692 C C . ALA A 1 480 ? -4.318 17.195 -47.778 1.00 26.34 480 ALA A C 1
ATOM 3694 O O . ALA A 1 480 ? -3.804 18.146 -47.204 1.00 26.34 480 ALA A O 1
ATOM 3695 N N . ALA A 1 481 ? -3.570 16.112 -48.031 1.00 25.31 481 ALA A N 1
ATOM 3696 C CA . ALA A 1 481 ? -3.009 15.603 -49.301 1.00 25.31 481 ALA A CA 1
ATOM 3697 C C . ALA A 1 481 ? -1.603 16.143 -49.664 1.00 25.31 481 ALA A C 1
ATOM 3699 O O . ALA A 1 481 ? -1.450 17.319 -49.978 1.00 25.31 481 ALA A O 1
ATOM 3700 N N . LYS A 1 482 ? -0.613 15.231 -49.739 1.00 24.64 482 LYS A N 1
ATOM 3701 C CA . LYS A 1 482 ? 0.388 15.109 -50.826 1.00 24.64 482 LYS A CA 1
ATOM 3702 C C . LYS A 1 482 ? 1.034 13.695 -50.820 1.00 24.64 482 LYS A C 1
ATOM 3704 O O . LYS A 1 482 ? 1.226 13.159 -49.730 1.00 24.64 482 LYS A O 1
ATOM 3709 N N . PRO A 1 483 ? 1.327 13.071 -51.986 1.00 25.81 483 PRO A N 1
ATOM 3710 C CA . PRO A 1 483 ? 1.634 11.637 -52.102 1.00 25.81 483 PRO A CA 1
ATOM 3711 C C . PRO A 1 483 ? 3.123 11.304 -52.359 1.00 25.81 483 PRO A C 1
ATOM 3713 O O . PRO A 1 483 ? 3.863 12.123 -52.898 1.00 25.81 483 PRO A O 1
ATOM 3716 N N . GLY A 1 484 ? 3.502 10.052 -52.056 1.00 23.09 484 GLY A N 1
ATOM 3717 C CA . GLY A 1 484 ? 4.782 9.391 -52.387 1.00 23.09 484 GLY A CA 1
ATOM 3718 C C . GLY A 1 484 ? 5.655 9.204 -51.140 1.00 23.09 484 GLY A C 1
ATOM 3719 O O . GLY A 1 484 ? 6.097 10.184 -50.563 1.00 23.09 484 GLY A O 1
ATOM 3720 N N . VAL A 1 485 ? 5.900 8.006 -50.599 1.00 25.72 485 VAL A N 1
ATOM 3721 C CA . VAL A 1 485 ? 6.486 6.809 -51.223 1.00 25.72 485 VAL A CA 1
ATOM 3722 C C . VAL A 1 485 ? 5.925 5.549 -50.543 1.00 25.72 485 VAL A C 1
ATOM 3724 O O . VAL A 1 485 ? 5.810 5.485 -49.320 1.00 25.72 485 VAL A O 1
ATOM 3727 N N . ALA A 1 486 ? 5.558 4.554 -51.348 1.00 24.27 486 ALA A N 1
ATOM 3728 C CA . ALA A 1 486 ? 5.037 3.265 -50.910 1.00 24.27 486 ALA A CA 1
ATOM 3729 C C . ALA A 1 486 ? 6.142 2.350 -50.350 1.00 24.27 486 ALA A C 1
ATOM 3731 O O . ALA A 1 486 ? 7.225 2.279 -50.927 1.00 24.27 486 ALA A O 1
ATOM 3732 N N . GLY A 1 487 ? 5.827 1.598 -49.285 1.00 25.88 487 GLY A N 1
ATOM 3733 C CA . GLY A 1 487 ? 6.565 0.379 -48.926 1.00 25.88 487 GLY A CA 1
ATOM 3734 C C . GLY A 1 487 ? 6.925 0.168 -47.451 1.00 25.88 487 GLY A C 1
ATOM 3735 O O . GLY A 1 487 ? 8.083 -0.104 -47.162 1.00 25.88 487 GLY A O 1
ATOM 3736 N N . ALA A 1 488 ? 5.969 0.243 -46.518 1.00 23.48 488 ALA A N 1
ATOM 3737 C CA . ALA A 1 488 ? 6.098 -0.385 -45.194 1.00 23.48 488 ALA A CA 1
ATOM 3738 C C . ALA A 1 488 ? 4.701 -0.681 -44.622 1.00 23.48 488 ALA A C 1
ATOM 3740 O O . ALA A 1 488 ? 4.071 0.165 -43.991 1.00 23.48 488 ALA A O 1
ATOM 3741 N N . THR A 1 489 ? 4.173 -1.873 -44.895 1.00 26.09 489 THR A N 1
ATOM 3742 C CA . THR A 1 489 ? 2.935 -2.357 -44.276 1.00 26.09 489 THR A CA 1
ATOM 3743 C C . THR A 1 489 ? 3.190 -2.679 -42.808 1.00 26.09 489 THR A C 1
ATOM 3745 O O . THR A 1 489 ? 4.073 -3.471 -42.481 1.00 26.09 489 THR A O 1
ATOM 3748 N N . GLY A 1 490 ? 2.422 -2.027 -41.936 1.00 22.47 490 GLY A N 1
ATOM 3749 C CA . GLY A 1 490 ? 2.515 -2.153 -40.491 1.00 22.47 490 GLY A CA 1
ATOM 3750 C C . GLY A 1 490 ? 2.085 -3.515 -39.951 1.00 22.47 490 GLY A C 1
ATOM 3751 O O . GLY A 1 490 ? 1.183 -4.164 -40.474 1.00 22.47 490 GLY A O 1
ATOM 3752 N N . GLY A 1 491 ? 2.707 -3.897 -38.838 1.00 22.67 491 GLY A N 1
ATOM 3753 C CA . GLY A 1 491 ? 2.201 -4.915 -37.927 1.00 22.67 491 GLY A CA 1
ATOM 3754 C C . GLY A 1 491 ? 1.582 -4.237 -36.709 1.00 22.67 491 GLY A C 1
ATOM 3755 O O . GLY A 1 491 ? 2.286 -3.612 -35.919 1.00 22.67 491 GLY A O 1
ATOM 3756 N N . HIS A 1 492 ? 0.262 -4.344 -36.570 1.00 23.03 492 HIS A N 1
ATOM 3757 C CA . HIS A 1 492 ? -0.427 -4.146 -35.298 1.00 23.03 492 HIS A CA 1
ATOM 3758 C C . HIS A 1 492 ? 0.060 -5.219 -34.315 1.00 23.03 492 HIS A C 1
ATOM 3760 O O . HIS A 1 492 ? -0.103 -6.411 -34.576 1.00 23.03 492 HIS A O 1
ATOM 3766 N N . ALA A 1 493 ? 0.652 -4.816 -33.191 1.00 24.03 493 ALA A N 1
ATOM 3767 C CA . ALA A 1 493 ? 0.974 -5.735 -32.106 1.00 24.03 493 ALA A CA 1
ATOM 3768 C C . ALA A 1 493 ? -0.296 -6.017 -31.289 1.00 24.03 493 ALA A C 1
ATOM 3770 O O . ALA A 1 493 ? -0.580 -5.348 -30.298 1.00 24.03 493 ALA A O 1
ATOM 3771 N N . ALA A 1 494 ? -1.071 -7.008 -31.730 1.00 23.88 494 ALA A N 1
ATOM 3772 C CA . ALA A 1 494 ? -1.961 -7.743 -30.843 1.00 23.88 494 ALA A CA 1
ATOM 3773 C C . ALA A 1 494 ? -1.114 -8.392 -29.731 1.00 23.88 494 ALA A C 1
ATOM 3775 O O . ALA A 1 494 ? -0.069 -8.985 -30.021 1.00 23.88 494 ALA A O 1
ATOM 3776 N N . ARG A 1 495 ? -1.537 -8.268 -28.465 1.00 26.66 495 ARG A N 1
ATOM 3777 C CA . ARG A 1 495 ? -0.916 -8.985 -27.340 1.00 26.66 495 ARG A CA 1
ATOM 3778 C C . ARG A 1 495 ? -0.916 -10.484 -27.648 1.00 26.66 495 ARG A C 1
ATOM 3780 O O . ARG A 1 495 ? -1.969 -11.062 -27.903 1.00 26.66 495 ARG A O 1
ATOM 3787 N N . ARG A 1 496 ? 0.262 -11.115 -27.624 1.00 27.61 496 ARG A N 1
ATOM 3788 C CA . ARG A 1 496 ? 0.380 -12.577 -27.633 1.00 27.61 496 ARG A CA 1
ATOM 3789 C C . ARG A 1 496 ? -0.035 -13.080 -26.252 1.00 27.61 496 ARG A C 1
ATOM 3791 O O . ARG A 1 496 ? 0.558 -12.686 -25.252 1.00 27.61 496 ARG A O 1
ATOM 3798 N N . SER A 1 497 ? -1.035 -13.950 -26.201 1.00 26.84 497 SER A N 1
ATOM 3799 C CA . SER A 1 497 ? -1.356 -14.764 -25.028 1.00 26.84 497 SER A CA 1
ATOM 3800 C C . SER A 1 497 ? -0.085 -15.471 -24.533 1.00 26.84 497 SER A C 1
ATOM 3802 O O . SER A 1 497 ? 0.453 -16.317 -25.249 1.00 26.84 497 SER A O 1
ATOM 3804 N N . GLY A 1 498 ? 0.426 -15.095 -23.355 1.00 35.25 498 GLY A N 1
ATOM 3805 C CA . GLY A 1 498 ? 1.617 -15.711 -22.751 1.00 35.25 498 GLY A CA 1
ATOM 3806 C C . GLY A 1 498 ? 2.715 -14.766 -22.243 1.00 35.25 498 GLY A C 1
ATOM 3807 O O . GLY A 1 498 ? 3.721 -15.270 -21.742 1.00 35.25 498 GLY A O 1
ATOM 3808 N N . GLU A 1 499 ? 2.570 -13.437 -22.335 1.00 39.78 499 GLU A N 1
ATOM 3809 C CA . GLU A 1 499 ? 3.486 -12.520 -21.631 1.00 39.78 499 GLU A CA 1
ATOM 3810 C C . GLU A 1 499 ? 3.282 -12.592 -20.105 1.00 39.78 499 GLU A C 1
ATOM 3812 O O . GLU A 1 499 ? 2.150 -12.745 -19.643 1.00 39.78 499 GLU A O 1
ATOM 3817 N N . PRO A 1 500 ? 4.356 -12.512 -19.297 1.00 48.72 500 PRO A N 1
ATOM 3818 C CA . PRO A 1 500 ? 4.232 -12.524 -17.849 1.00 48.72 500 PRO A CA 1
ATOM 3819 C C . PRO A 1 500 ? 3.489 -11.298 -17.310 1.00 48.72 500 PRO A C 1
ATOM 3821 O O . PRO A 1 500 ? 3.747 -10.181 -17.755 1.00 48.72 500 PRO A O 1
ATOM 3824 N N . ASP A 1 501 ? 2.666 -11.498 -16.272 1.00 74.19 501 ASP A N 1
ATOM 3825 C CA . ASP A 1 501 ? 2.154 -10.418 -15.420 1.00 74.19 501 ASP A CA 1
ATOM 3826 C C . ASP A 1 501 ? 3.320 -9.750 -14.693 1.00 74.19 501 ASP A C 1
ATOM 3828 O O . ASP A 1 501 ? 3.765 -10.176 -13.621 1.00 74.19 501 ASP A O 1
ATOM 3832 N N . VAL A 1 502 ? 3.883 -8.737 -15.346 1.00 87.69 502 VAL A N 1
ATOM 3833 C CA . VAL A 1 502 ? 5.009 -7.957 -14.847 1.00 87.69 502 VAL A CA 1
ATOM 3834 C C . VAL A 1 502 ? 4.475 -6.671 -14.247 1.00 87.69 502 VAL A C 1
ATOM 3836 O O . VAL A 1 502 ? 3.921 -5.822 -14.944 1.00 87.69 502 VAL A O 1
ATOM 3839 N N . ILE A 1 503 ? 4.728 -6.485 -12.957 1.00 90.88 503 ILE A N 1
ATOM 3840 C CA . ILE A 1 503 ? 4.438 -5.241 -12.257 1.00 90.88 503 ILE A CA 1
ATOM 3841 C C . ILE A 1 503 ? 5.731 -4.435 -12.176 1.00 90.88 503 ILE A C 1
ATOM 3843 O O . ILE A 1 503 ? 6.661 -4.759 -11.428 1.00 90.88 503 ILE A O 1
ATOM 3847 N N . ALA A 1 504 ? 5.793 -3.358 -12.959 1.00 91.94 504 ALA A N 1
ATOM 3848 C CA . ALA A 1 504 ? 6.915 -2.438 -12.901 1.00 91.94 504 ALA A CA 1
ATOM 3849 C C . ALA A 1 504 ? 6.794 -1.525 -11.670 1.00 91.94 504 ALA A C 1
ATOM 3851 O O . ALA A 1 504 ? 5.957 -0.625 -11.625 1.00 91.94 504 ALA A O 1
ATOM 3852 N N . LEU A 1 505 ? 7.655 -1.731 -10.674 1.00 88.94 505 LEU A N 1
ATOM 3853 C CA . LEU A 1 505 ? 7.560 -1.040 -9.380 1.00 88.94 505 LEU A CA 1
ATOM 3854 C C . LEU A 1 505 ? 8.136 0.382 -9.392 1.00 88.94 505 LEU A C 1
ATOM 3856 O O . LEU A 1 505 ? 7.938 1.147 -8.448 1.00 88.94 505 LEU A O 1
ATOM 3860 N N . GLY A 1 506 ? 8.860 0.752 -10.445 1.00 86.19 506 GLY A N 1
ATOM 3861 C CA . GLY A 1 506 ? 9.399 2.095 -10.602 1.00 86.19 506 GLY A CA 1
ATOM 3862 C C . GLY A 1 506 ? 10.573 2.187 -11.571 1.00 86.19 506 GLY A C 1
ATOM 3863 O O . GLY A 1 506 ? 10.978 1.178 -12.164 1.00 86.19 506 GLY A O 1
ATOM 3864 N N . PRO A 1 507 ? 11.117 3.404 -11.753 1.00 80.31 507 PRO A N 1
ATOM 3865 C CA . PRO A 1 507 ? 12.192 3.648 -12.696 1.00 80.31 507 PRO A CA 1
ATOM 3866 C C . PRO A 1 507 ? 13.433 2.833 -12.332 1.00 80.31 507 PRO A C 1
ATOM 3868 O O . PRO A 1 507 ? 13.840 2.779 -11.169 1.00 80.31 507 PRO A O 1
ATOM 3871 N N . ALA A 1 508 ? 14.068 2.224 -13.333 1.00 70.75 508 ALA A N 1
ATOM 3872 C CA . ALA A 1 508 ? 15.344 1.560 -13.115 1.00 70.75 508 ALA A CA 1
ATOM 3873 C C . ALA A 1 508 ? 16.430 2.594 -12.808 1.00 70.75 508 ALA A C 1
ATOM 3875 O O . ALA A 1 508 ? 16.837 3.364 -13.680 1.00 70.75 508 ALA A O 1
ATOM 3876 N N . LEU A 1 509 ? 16.913 2.595 -11.567 1.00 61.28 509 LEU A N 1
ATOM 3877 C CA . LEU A 1 509 ? 18.059 3.405 -11.191 1.00 61.28 509 LEU A CA 1
ATOM 3878 C C . LEU A 1 509 ? 19.362 2.654 -11.473 1.00 61.28 509 LEU A C 1
ATOM 3880 O O . LEU A 1 509 ? 19.474 1.472 -11.141 1.00 61.28 509 LEU A O 1
ATOM 3884 N N . PRO A 1 510 ? 20.369 3.319 -12.060 1.00 53.06 510 PRO A N 1
ATOM 3885 C CA . PRO A 1 510 ? 21.676 2.718 -12.245 1.00 53.06 510 PRO A CA 1
ATOM 3886 C C . PRO A 1 510 ? 22.336 2.485 -10.879 1.00 53.06 510 PRO A C 1
ATOM 3888 O O . PRO A 1 510 ? 22.861 3.407 -10.253 1.00 53.06 510 PRO A O 1
ATOM 3891 N N . VAL A 1 511 ? 22.339 1.232 -10.423 1.00 50.62 511 VAL A N 1
ATOM 3892 C CA . VAL A 1 511 ? 23.104 0.807 -9.247 1.00 50.62 511 VAL A CA 1
ATOM 3893 C C . VAL A 1 511 ? 24.576 0.718 -9.659 1.00 50.62 511 VAL A C 1
ATOM 3895 O O . VAL A 1 511 ? 25.059 -0.295 -10.156 1.00 50.62 511 VAL A O 1
ATOM 3898 N N . SER A 1 512 ? 25.297 1.832 -9.541 1.00 44.47 512 SER A N 1
ATOM 3899 C CA . SER A 1 512 ? 26.752 1.849 -9.716 1.00 44.47 512 SER A CA 1
ATOM 3900 C C . SER A 1 512 ? 27.428 1.171 -8.523 1.00 44.47 512 SER A C 1
ATOM 3902 O O . SER A 1 512 ? 27.054 1.428 -7.383 1.00 44.47 512 SER A O 1
ATOM 3904 N N . ARG A 1 513 ? 28.504 0.404 -8.767 1.00 45.16 513 ARG A N 1
ATOM 3905 C CA . ARG A 1 513 ? 29.386 -0.158 -7.718 1.00 45.16 513 ARG A CA 1
ATOM 3906 C C . ARG A 1 513 ? 29.978 0.909 -6.774 1.00 45.16 513 ARG A C 1
ATOM 3908 O O . ARG A 1 513 ? 30.516 0.557 -5.733 1.00 45.16 513 ARG A O 1
ATOM 3915 N N . ARG A 1 514 ? 29.909 2.196 -7.145 1.00 39.12 514 ARG A N 1
ATOM 3916 C CA . ARG A 1 514 ? 30.360 3.352 -6.345 1.00 39.12 514 ARG A CA 1
ATOM 3917 C C . ARG A 1 514 ? 29.212 4.159 -5.726 1.00 39.12 514 ARG A C 1
ATOM 3919 O O . ARG A 1 514 ? 29.471 5.089 -4.972 1.00 39.12 514 ARG A O 1
ATOM 3926 N N . SER A 1 515 ? 27.961 3.846 -6.063 1.00 45.06 515 SER A N 1
ATOM 3927 C CA . SER A 1 515 ? 26.791 4.574 -5.575 1.00 45.06 515 SER A CA 1
ATOM 3928 C C . SER A 1 515 ? 26.269 3.941 -4.289 1.00 45.06 515 SER A C 1
ATOM 3930 O O . SER A 1 515 ? 25.988 2.747 -4.248 1.00 45.06 515 SER A O 1
ATOM 3932 N N . ARG A 1 516 ? 26.108 4.756 -3.242 1.00 51.03 516 ARG A N 1
ATOM 3933 C CA . ARG A 1 516 ? 25.405 4.386 -1.999 1.00 51.03 516 ARG A CA 1
ATOM 3934 C C . ARG A 1 516 ? 23.899 4.674 -2.071 1.00 51.03 516 ARG A C 1
ATOM 3936 O O . ARG A 1 516 ? 23.214 4.579 -1.056 1.00 51.03 516 ARG A O 1
ATOM 3943 N N . ILE A 1 517 ? 23.382 5.060 -3.241 1.00 54.12 517 ILE A N 1
ATOM 3944 C CA . ILE A 1 517 ? 21.962 5.374 -3.425 1.00 54.12 517 ILE A CA 1
ATOM 3945 C C . ILE A 1 517 ? 21.173 4.067 -3.303 1.00 54.12 517 ILE A C 1
ATOM 3947 O O . ILE A 1 517 ? 21.281 3.179 -4.146 1.00 54.12 517 ILE A O 1
ATOM 3951 N N . GLY A 1 518 ? 20.417 3.931 -2.213 1.00 64.06 518 GLY A N 1
ATOM 3952 C CA . GLY A 1 518 ? 19.521 2.798 -2.003 1.00 64.06 518 GLY A CA 1
ATOM 3953 C C . GLY A 1 518 ? 18.312 2.829 -2.941 1.00 64.06 518 GLY A C 1
ATOM 3954 O O . GLY A 1 518 ? 18.081 3.794 -3.665 1.00 64.06 518 GLY A O 1
ATOM 3955 N N . VAL A 1 519 ? 17.493 1.777 -2.890 1.00 74.38 519 VAL A N 1
ATOM 3956 C CA . VAL A 1 519 ? 16.220 1.731 -3.631 1.00 74.38 519 VAL A CA 1
ATOM 3957 C C . VAL A 1 519 ? 15.333 2.919 -3.208 1.00 74.38 519 VAL A C 1
ATOM 3959 O O . VAL A 1 519 ? 15.185 3.112 -1.993 1.00 74.38 519 VAL A O 1
ATOM 3962 N N . PRO A 1 520 ? 14.754 3.702 -4.144 1.00 80.56 520 PRO A N 1
ATOM 3963 C CA . PRO A 1 520 ? 13.960 4.891 -3.825 1.00 80.56 520 PRO A CA 1
ATOM 3964 C C . PRO A 1 520 ? 12.745 4.570 -2.973 1.00 80.56 520 PRO A C 1
ATOM 3966 O O . PRO A 1 520 ? 12.134 3.519 -3.147 1.00 80.56 520 PRO A O 1
ATOM 3969 N N . VAL A 1 521 ? 12.345 5.511 -2.116 1.00 79.94 521 VAL A N 1
ATOM 3970 C CA . VAL A 1 521 ? 11.213 5.340 -1.191 1.00 79.94 521 VAL A CA 1
ATOM 3971 C C . VAL A 1 521 ? 9.934 4.938 -1.928 1.00 79.94 521 VAL A C 1
ATOM 3973 O O . VAL A 1 521 ? 9.305 3.964 -1.535 1.00 79.94 521 VAL A O 1
ATOM 3976 N N . GLY A 1 522 ? 9.607 5.587 -3.052 1.00 79.44 522 GLY A N 1
ATOM 3977 C CA . GLY A 1 522 ? 8.430 5.223 -3.853 1.00 79.44 522 GLY A CA 1
ATOM 3978 C C . GLY A 1 522 ? 8.477 3.793 -4.407 1.00 79.44 522 GLY A C 1
ATOM 3979 O O . GLY A 1 522 ? 7.470 3.098 -4.402 1.00 79.44 522 GLY A O 1
ATOM 3980 N N . VAL A 1 523 ? 9.659 3.309 -4.806 1.00 83.94 523 VAL A N 1
ATOM 3981 C CA . VAL A 1 523 ? 9.834 1.919 -5.270 1.00 83.94 523 VAL A CA 1
ATOM 3982 C C . VAL A 1 523 ? 9.694 0.935 -4.109 1.00 83.94 523 VAL A C 1
ATOM 3984 O O . VAL A 1 523 ? 9.133 -0.142 -4.287 1.00 83.94 523 VAL A O 1
ATOM 3987 N N . ARG A 1 524 ? 10.160 1.303 -2.908 1.00 85.62 524 ARG A N 1
ATOM 3988 C CA . ARG A 1 524 ? 9.966 0.490 -1.697 1.00 85.62 524 ARG A CA 1
ATOM 3989 C C . ARG A 1 524 ? 8.503 0.422 -1.279 1.00 85.62 524 ARG A C 1
ATOM 3991 O O . ARG A 1 524 ? 8.049 -0.655 -0.923 1.00 85.62 524 ARG A O 1
ATOM 3998 N N . ALA A 1 525 ? 7.782 1.540 -1.345 1.00 83.06 525 ALA A N 1
ATOM 3999 C CA . ALA A 1 525 ? 6.354 1.585 -1.050 1.00 83.06 525 ALA A CA 1
ATOM 4000 C C . ALA A 1 525 ? 5.565 0.704 -2.030 1.00 83.06 525 ALA A C 1
ATOM 4002 O O . ALA A 1 525 ? 4.787 -0.142 -1.604 1.00 83.06 525 ALA A O 1
ATOM 4003 N N . ASN A 1 526 ? 5.856 0.817 -3.330 1.00 88.44 526 ASN A N 1
ATOM 4004 C CA . ASN A 1 526 ? 5.252 -0.037 -4.352 1.00 88.44 526 ASN A CA 1
ATOM 4005 C C . ASN A 1 526 ? 5.582 -1.520 -4.135 1.00 88.44 526 ASN A C 1
ATOM 4007 O O . ASN A 1 526 ? 4.710 -2.364 -4.300 1.00 88.44 526 ASN A O 1
ATOM 4011 N N . LEU A 1 527 ? 6.821 -1.846 -3.747 1.00 90.44 527 LEU A N 1
ATOM 4012 C CA . LEU A 1 527 ? 7.210 -3.215 -3.404 1.00 90.44 527 LEU A CA 1
ATOM 4013 C C . LEU A 1 527 ? 6.431 -3.741 -2.193 1.00 90.44 527 LEU A C 1
ATOM 4015 O O . LEU A 1 527 ? 5.922 -4.854 -2.247 1.00 90.44 527 LEU A O 1
ATOM 4019 N N . ALA A 1 528 ? 6.339 -2.960 -1.115 1.00 86.88 528 ALA A N 1
ATOM 4020 C CA . ALA A 1 528 ? 5.601 -3.348 0.084 1.00 86.88 528 ALA A CA 1
ATOM 4021 C C . ALA A 1 528 ? 4.123 -3.608 -0.243 1.00 86.88 528 ALA A C 1
ATOM 4023 O O . ALA A 1 528 ? 3.591 -4.653 0.124 1.00 86.88 528 ALA A O 1
ATOM 4024 N N . LEU A 1 529 ? 3.507 -2.718 -1.027 1.00 84.06 529 LEU A N 1
ATOM 4025 C CA . LEU A 1 529 ? 2.134 -2.871 -1.497 1.00 84.06 529 LEU A CA 1
ATOM 4026 C C . LEU A 1 529 ? 1.960 -4.126 -2.367 1.00 84.06 529 LEU A C 1
ATOM 4028 O O . LEU A 1 529 ? 1.014 -4.883 -2.164 1.00 84.06 529 LEU A O 1
ATOM 4032 N N . ALA A 1 530 ? 2.891 -4.381 -3.295 1.00 87.44 530 ALA A N 1
ATOM 4033 C CA . ALA A 1 530 ? 2.875 -5.567 -4.151 1.00 87.44 530 ALA A CA 1
ATOM 4034 C C . ALA A 1 530 ? 2.943 -6.865 -3.335 1.00 87.44 530 ALA A C 1
ATOM 4036 O O . ALA A 1 530 ? 2.186 -7.798 -3.585 1.00 87.44 530 ALA A O 1
ATOM 4037 N N . LEU A 1 531 ? 3.845 -6.921 -2.351 1.00 88.94 531 LEU A N 1
ATOM 4038 C CA . LEU A 1 531 ? 4.022 -8.088 -1.486 1.00 88.94 531 LEU A CA 1
ATOM 4039 C C . LEU A 1 531 ? 2.810 -8.317 -0.579 1.00 88.94 531 LEU A C 1
ATOM 4041 O O . LEU A 1 531 ? 2.412 -9.463 -0.387 1.00 88.94 531 LEU A O 1
ATOM 4045 N N . GLN A 1 532 ? 2.222 -7.244 -0.045 1.00 82.06 532 GLN A N 1
ATOM 4046 C CA . GLN A 1 532 ? 1.048 -7.322 0.821 1.00 82.06 532 GLN A CA 1
ATOM 4047 C C . GLN A 1 532 ? -0.197 -7.781 0.052 1.00 82.06 532 GLN A C 1
ATOM 4049 O O . GLN A 1 532 ? -0.920 -8.649 0.533 1.00 82.06 532 GLN A O 1
ATOM 4054 N N . ARG A 1 533 ? -0.434 -7.233 -1.148 1.00 78.69 533 ARG A N 1
ATOM 4055 C CA . ARG A 1 533 ? -1.609 -7.564 -1.973 1.00 78.69 533 ARG A CA 1
ATOM 4056 C C . ARG A 1 533 ? -1.487 -8.903 -2.692 1.00 78.69 533 ARG A C 1
ATOM 4058 O O . ARG A 1 533 ? -2.488 -9.584 -2.871 1.00 78.69 533 ARG A O 1
ATOM 4065 N N . GLY A 1 534 ? -0.278 -9.285 -3.099 1.00 76.56 534 GLY A N 1
ATOM 4066 C CA . GLY A 1 534 ? -0.063 -10.506 -3.875 1.00 76.56 534 GLY A CA 1
ATOM 4067 C C . GLY A 1 534 ? -0.244 -11.805 -3.089 1.00 76.56 534 GLY A C 1
ATOM 4068 O O . GLY A 1 534 ? -0.340 -12.857 -3.709 1.00 76.56 534 GLY A O 1
ATOM 4069 N N . LEU A 1 535 ? -0.284 -11.749 -1.745 1.00 81.75 535 LEU A N 1
ATOM 4070 C CA . LEU A 1 535 ? -0.471 -12.903 -0.845 1.00 81.75 535 LEU A CA 1
ATOM 4071 C C . LEU A 1 535 ? 0.339 -14.141 -1.280 1.00 81.75 535 LEU A C 1
ATOM 4073 O O . LEU A 1 535 ? -0.170 -15.261 -1.320 1.00 81.75 535 LEU A O 1
ATOM 4077 N N . PHE A 1 536 ? 1.598 -13.916 -1.654 1.00 90.19 536 PHE A N 1
ATOM 4078 C CA . PHE A 1 536 ? 2.430 -14.931 -2.288 1.00 90.19 536 PHE A CA 1
ATOM 4079 C C . PHE A 1 536 ? 2.785 -16.073 -1.330 1.00 90.19 536 P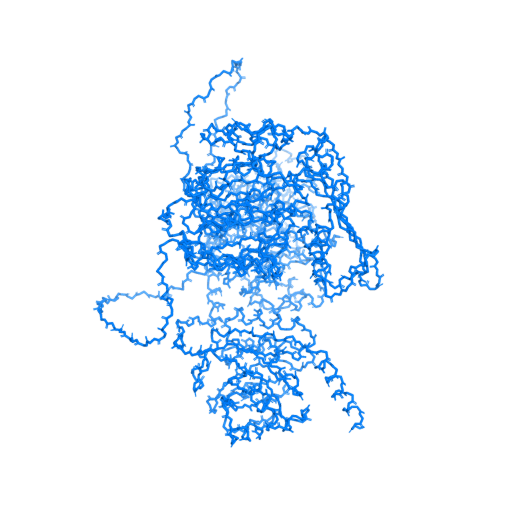HE A C 1
ATOM 4081 O O . PHE A 1 536 ? 3.142 -15.844 -0.173 1.00 90.19 536 PHE A O 1
ATOM 4088 N N . ASP A 1 537 ? 2.780 -17.303 -1.843 1.00 91.25 537 ASP A N 1
ATOM 4089 C CA . ASP A 1 537 ? 3.301 -18.474 -1.138 1.00 91.25 537 ASP A CA 1
ATOM 4090 C C . ASP A 1 537 ? 4.831 -18.522 -1.208 1.00 91.25 537 ASP A C 1
ATOM 4092 O O . ASP A 1 537 ? 5.498 -18.861 -0.226 1.00 91.25 537 ASP A O 1
ATOM 4096 N N . ILE A 1 538 ? 5.382 -18.147 -2.368 1.00 94.75 538 ILE A N 1
ATOM 4097 C CA . ILE A 1 538 ? 6.818 -18.096 -2.652 1.00 94.75 538 ILE A CA 1
ATOM 4098 C C . ILE A 1 538 ? 7.202 -16.691 -3.129 1.00 94.75 538 ILE A C 1
ATOM 4100 O O . ILE A 1 538 ? 6.593 -16.160 -4.055 1.00 94.75 538 ILE A O 1
ATOM 4104 N N . VAL A 1 539 ? 8.277 -16.125 -2.576 1.00 97.00 539 VAL A N 1
ATOM 4105 C CA . VAL A 1 539 ? 9.002 -14.989 -3.167 1.00 97.00 539 VAL A CA 1
ATOM 4106 C C . VAL A 1 539 ? 10.400 -15.451 -3.559 1.00 97.00 539 VAL A C 1
ATOM 4108 O O . VAL A 1 539 ? 11.214 -15.824 -2.715 1.00 97.00 539 VAL A O 1
ATOM 4111 N N . HIS A 1 540 ? 10.688 -15.416 -4.855 1.00 97.94 540 HIS A N 1
ATOM 4112 C CA . HIS A 1 540 ? 11.950 -15.838 -5.441 1.00 97.94 540 HIS A CA 1
ATOM 4113 C C . HIS A 1 540 ? 12.717 -14.629 -5.988 1.00 97.94 540 HIS A C 1
ATOM 4115 O O . HIS A 1 540 ? 12.369 -14.069 -7.027 1.00 97.94 540 HIS A O 1
ATOM 4121 N N . GLY A 1 541 ? 13.779 -14.223 -5.293 1.00 95.94 541 GLY A N 1
ATOM 4122 C CA . GLY A 1 541 ? 14.651 -13.133 -5.721 1.00 95.94 541 GLY A CA 1
ATOM 4123 C C . GLY A 1 541 ? 15.830 -13.621 -6.560 1.00 95.94 541 GLY A C 1
ATOM 4124 O O . GLY A 1 541 ? 16.579 -14.507 -6.152 1.00 95.94 541 GLY A O 1
ATOM 4125 N N . PHE A 1 542 ? 16.045 -12.993 -7.710 1.00 93.88 542 PHE A N 1
ATOM 4126 C CA . PHE A 1 542 ? 17.184 -13.264 -8.585 1.00 93.88 542 PHE A CA 1
ATOM 4127 C C . PHE A 1 542 ? 18.275 -12.228 -8.340 1.00 93.88 542 PHE A C 1
ATOM 4129 O O . PHE A 1 542 ? 17.975 -11.038 -8.241 1.00 93.88 542 PHE A O 1
ATOM 4136 N N . GLU A 1 543 ? 19.528 -12.668 -8.226 1.00 88.69 543 GLU A N 1
ATOM 4137 C CA . GLU A 1 543 ? 20.693 -11.811 -7.962 1.00 88.69 543 GLU A CA 1
ATOM 4138 C C . GLU A 1 543 ? 20.452 -10.792 -6.821 1.00 88.69 543 GLU A C 1
ATOM 4140 O O . GLU A 1 543 ? 20.548 -9.580 -7.052 1.00 88.69 543 GLU A O 1
ATOM 4145 N N . PRO A 1 544 ? 20.114 -11.226 -5.584 1.00 86.12 544 PRO A N 1
ATOM 4146 C CA . PRO A 1 544 ? 19.798 -10.333 -4.464 1.00 86.12 544 PRO A CA 1
ATOM 4147 C C . PRO A 1 544 ? 21.030 -9.629 -3.870 1.00 86.12 544 PRO A C 1
ATOM 4149 O O . PRO A 1 544 ? 21.277 -9.659 -2.665 1.00 86.12 544 PRO A O 1
ATOM 4152 N N . GLY A 1 545 ? 21.806 -8.949 -4.717 1.00 72.75 545 GLY A N 1
ATOM 4153 C CA . GLY A 1 545 ? 22.888 -8.058 -4.312 1.00 72.75 545 GLY A CA 1
ATOM 4154 C C . GLY A 1 545 ? 22.377 -6.877 -3.483 1.00 72.75 545 GLY A C 1
ATOM 4155 O O . GLY A 1 545 ? 21.195 -6.537 -3.502 1.00 72.75 545 GLY A O 1
ATOM 4156 N N . LEU A 1 546 ? 23.268 -6.229 -2.737 1.00 64.69 546 LEU A N 1
ATOM 4157 C CA . LEU A 1 546 ? 22.907 -5.217 -1.746 1.00 64.69 546 LEU A CA 1
ATOM 4158 C C . LEU A 1 546 ? 23.383 -3.808 -2.148 1.00 64.69 546 LEU A C 1
ATOM 4160 O O . LEU A 1 546 ? 24.567 -3.659 -2.449 1.00 64.69 546 LEU A O 1
ATOM 4164 N N . PRO A 1 547 ? 22.525 -2.762 -2.094 1.00 69.50 547 PRO A N 1
ATOM 4165 C CA . PRO A 1 547 ? 21.058 -2.781 -1.996 1.00 69.50 547 PRO A CA 1
ATOM 4166 C C . PRO A 1 547 ? 20.379 -3.008 -3.367 1.00 69.50 547 PRO A C 1
ATOM 4168 O O . PRO A 1 547 ? 20.677 -2.303 -4.327 1.00 69.50 547 PRO A O 1
ATOM 4171 N N . SER A 1 548 ? 19.419 -3.939 -3.455 1.00 82.06 548 SER A N 1
ATOM 4172 C CA . SER A 1 548 ? 18.624 -4.199 -4.672 1.00 82.06 548 SER A CA 1
ATOM 4173 C C . SER A 1 548 ? 17.148 -4.476 -4.371 1.00 82.06 548 SER A C 1
ATOM 4175 O O . SER A 1 548 ? 16.772 -4.703 -3.218 1.00 82.06 548 SER A O 1
ATOM 4177 N N . LEU A 1 549 ? 16.313 -4.473 -5.418 1.00 87.44 549 LEU A N 1
ATOM 4178 C CA . LEU A 1 549 ? 14.894 -4.822 -5.324 1.00 87.44 549 LEU A CA 1
ATOM 4179 C C . LEU A 1 549 ? 14.696 -6.262 -4.824 1.00 87.44 549 LEU A C 1
ATOM 4181 O O . LEU A 1 549 ? 13.919 -6.473 -3.899 1.00 87.44 549 LEU A O 1
ATOM 4185 N N . SER A 1 550 ? 15.452 -7.224 -5.363 1.00 90.31 550 SER A N 1
ATOM 4186 C CA . SER A 1 550 ? 15.407 -8.631 -4.941 1.00 90.31 550 SER A CA 1
ATOM 4187 C C . SER A 1 550 ? 15.779 -8.810 -3.469 1.00 90.31 550 SER A C 1
ATOM 4189 O O . SER A 1 550 ? 15.113 -9.559 -2.761 1.00 90.31 550 SER A O 1
ATOM 4191 N N . TYR A 1 551 ? 16.797 -8.087 -2.982 1.00 88.25 551 TYR A N 1
ATOM 4192 C CA . TYR A 1 551 ? 17.146 -8.096 -1.557 1.00 88.25 551 TYR A CA 1
ATOM 4193 C C . TYR A 1 551 ? 15.984 -7.607 -0.686 1.00 88.25 551 TYR A C 1
ATOM 4195 O O . TYR A 1 551 ? 15.639 -8.258 0.297 1.00 88.25 551 TYR A O 1
ATOM 4203 N N . LEU A 1 552 ? 15.383 -6.463 -1.034 1.00 88.69 552 LEU A N 1
ATOM 4204 C CA . LEU A 1 552 ? 14.278 -5.908 -0.252 1.00 88.69 552 LEU A CA 1
ATOM 4205 C C . LEU A 1 552 ? 13.060 -6.827 -0.281 1.00 88.69 552 LEU A C 1
ATOM 4207 O O . LEU A 1 552 ? 12.457 -7.044 0.762 1.00 88.69 552 LEU A O 1
ATOM 4211 N N . ALA A 1 553 ? 12.751 -7.421 -1.435 1.00 92.06 553 ALA A N 1
ATOM 4212 C CA . ALA A 1 553 ? 11.620 -8.327 -1.561 1.00 92.06 553 ALA A CA 1
ATOM 4213 C C . ALA A 1 553 ? 11.773 -9.557 -0.663 1.00 92.06 553 ALA A C 1
ATOM 4215 O O . ALA A 1 553 ? 10.854 -9.899 0.072 1.00 92.06 553 ALA A O 1
ATOM 4216 N N . LEU A 1 554 ? 12.956 -10.174 -0.656 1.00 91.75 554 LEU A N 1
ATOM 4217 C CA . LEU A 1 554 ? 13.246 -11.325 0.202 1.00 91.75 554 LEU A CA 1
ATOM 4218 C C . LEU A 1 554 ? 13.291 -10.956 1.689 1.00 91.75 554 LEU A C 1
ATOM 4220 O O . LEU A 1 554 ? 12.904 -11.755 2.536 1.00 91.75 554 LEU A O 1
ATOM 4224 N N . ARG A 1 555 ? 13.753 -9.747 2.020 1.00 87.19 555 ARG A N 1
ATOM 4225 C CA . ARG A 1 555 ? 13.824 -9.264 3.403 1.00 87.19 555 ARG A CA 1
ATOM 4226 C C . ARG A 1 555 ? 12.445 -8.936 3.984 1.00 87.19 555 ARG A C 1
ATOM 4228 O O . ARG A 1 555 ? 12.206 -9.227 5.154 1.00 87.19 555 ARG A O 1
ATOM 4235 N N . ASP A 1 556 ? 11.597 -8.282 3.193 1.00 87.00 556 ASP A N 1
ATOM 4236 C CA . ASP A 1 556 ? 10.339 -7.681 3.654 1.00 87.00 556 ASP A CA 1
ATOM 4237 C C . ASP A 1 556 ? 9.125 -8.606 3.457 1.00 87.00 556 ASP A C 1
ATOM 4239 O O . ASP A 1 556 ? 8.097 -8.408 4.101 1.00 87.00 556 ASP A O 1
ATOM 4243 N N . SER A 1 557 ? 9.243 -9.639 2.615 1.00 89.06 557 SER A N 1
ATOM 4244 C CA . SER A 1 557 ? 8.172 -10.608 2.373 1.00 89.06 557 SER A CA 1
ATOM 4245 C C . SER A 1 557 ? 7.831 -11.466 3.602 1.00 89.06 557 SER A C 1
ATOM 4247 O O . SER A 1 557 ? 8.678 -11.773 4.445 1.00 89.06 557 SER A O 1
ATOM 4249 N N . HIS A 1 558 ? 6.567 -11.891 3.672 1.00 85.69 558 HIS A N 1
ATOM 4250 C CA . HIS A 1 558 ? 6.076 -12.927 4.588 1.00 85.69 558 HIS A CA 1
ATOM 4251 C C . HIS A 1 558 ? 5.976 -14.307 3.919 1.00 85.69 558 HIS A C 1
ATOM 4253 O O . HIS A 1 558 ? 5.501 -15.240 4.541 1.00 85.69 558 HIS A O 1
ATOM 4259 N N . ALA A 1 559 ? 6.387 -14.449 2.661 1.00 90.50 559 ALA A N 1
ATOM 4260 C CA . ALA A 1 559 ? 6.358 -15.708 1.920 1.00 90.50 559 ALA A CA 1
ATOM 4261 C C . ALA A 1 559 ? 7.607 -16.568 2.184 1.00 90.50 559 ALA A C 1
ATOM 4263 O O . ALA A 1 559 ? 8.592 -16.109 2.774 1.00 90.50 559 ALA A O 1
ATOM 4264 N N . LEU A 1 560 ? 7.604 -17.805 1.681 1.00 93.25 560 LEU A N 1
ATOM 4265 C CA . LEU A 1 560 ? 8.813 -18.629 1.619 1.00 93.25 560 LEU A CA 1
ATOM 4266 C C . LEU A 1 560 ? 9.809 -18.004 0.627 1.00 93.25 560 LEU A C 1
ATOM 4268 O O . LEU A 1 560 ? 9.466 -17.718 -0.521 1.00 93.25 560 LEU A O 1
ATOM 4272 N N . GLY A 1 561 ? 11.036 -17.760 1.079 1.00 94.88 561 GLY A N 1
ATOM 4273 C CA . GLY A 1 561 ? 12.062 -17.016 0.355 1.00 94.88 561 GLY A CA 1
ATOM 4274 C C . GLY A 1 561 ? 13.023 -17.930 -0.396 1.00 94.88 561 GLY A C 1
ATOM 4275 O O . GLY A 1 561 ? 13.663 -18.794 0.200 1.00 94.88 561 GLY A O 1
ATOM 4276 N N . VAL A 1 562 ? 13.199 -17.709 -1.696 1.00 97.06 562 VAL A N 1
ATOM 4277 C CA . VAL A 1 562 ? 14.190 -18.423 -2.519 1.00 97.06 562 VAL A CA 1
ATOM 4278 C C . VAL A 1 562 ? 15.119 -17.411 -3.177 1.00 97.06 562 VAL A C 1
ATOM 4280 O O . VAL A 1 562 ? 14.666 -16.354 -3.611 1.00 97.06 562 VAL A O 1
ATOM 4283 N N . ALA A 1 563 ? 16.414 -17.709 -3.260 1.00 95.50 563 ALA A N 1
ATOM 4284 C CA . ALA A 1 563 ? 17.374 -16.856 -3.955 1.00 95.50 563 ALA A CA 1
ATOM 4285 C C . ALA A 1 563 ? 18.151 -17.629 -5.025 1.00 95.50 563 ALA A C 1
ATOM 4287 O O . ALA A 1 563 ? 18.720 -18.675 -4.720 1.00 95.50 563 ALA A O 1
ATOM 4288 N N . THR A 1 564 ? 18.226 -17.080 -6.243 1.00 95.50 564 THR A N 1
ATOM 4289 C CA . THR A 1 564 ? 19.035 -17.633 -7.347 1.00 95.50 564 THR A CA 1
ATOM 4290 C C . THR A 1 564 ? 20.150 -16.683 -7.765 1.00 95.50 564 THR A C 1
ATOM 4292 O O . THR A 1 564 ? 19.914 -15.493 -7.988 1.00 95.50 564 THR A O 1
ATOM 4295 N N . PHE A 1 565 ? 21.351 -17.230 -7.951 1.00 92.38 565 PHE A N 1
ATOM 4296 C CA . PHE A 1 565 ? 22.526 -16.526 -8.469 1.00 92.38 565 PHE A CA 1
ATOM 4297 C C . PHE A 1 565 ? 22.938 -17.083 -9.832 1.00 92.38 565 PHE A C 1
ATOM 4299 O O . PHE A 1 565 ? 23.129 -18.287 -9.988 1.00 92.38 565 PHE A O 1
ATOM 4306 N N . LEU A 1 566 ? 23.075 -16.206 -10.825 1.00 89.12 566 LEU A N 1
ATOM 4307 C CA . LEU A 1 566 ? 23.313 -16.597 -12.213 1.00 89.12 566 LEU A CA 1
ATOM 4308 C C . LEU A 1 566 ? 24.749 -16.325 -12.665 1.00 89.12 566 LEU A C 1
ATOM 4310 O O . LEU A 1 566 ? 25.197 -16.889 -13.657 1.00 89.12 566 LEU A O 1
ATOM 4314 N N . SER A 1 567 ? 25.474 -15.429 -11.988 1.00 83.62 567 SER A N 1
ATOM 4315 C CA . SER A 1 567 ? 26.811 -15.026 -12.428 1.00 83.62 567 SER A CA 1
ATOM 4316 C C . SER A 1 567 ? 27.754 -14.686 -11.282 1.00 83.62 567 SER A C 1
ATOM 4318 O O . SER A 1 567 ? 27.535 -13.727 -10.539 1.00 83.62 567 SER A O 1
ATOM 4320 N N . ALA A 1 568 ? 28.917 -15.342 -11.266 1.00 79.19 568 ALA A N 1
ATOM 4321 C CA . ALA A 1 568 ? 30.009 -15.032 -10.344 1.00 79.19 568 ALA A CA 1
ATOM 4322 C C . ALA A 1 568 ? 30.486 -13.562 -10.441 1.00 79.19 568 ALA A C 1
ATOM 4324 O O . ALA A 1 568 ? 30.760 -12.934 -9.420 1.00 79.19 568 ALA A O 1
ATOM 4325 N N . GLU A 1 569 ? 30.506 -12.963 -11.644 1.00 72.75 569 GLU A N 1
ATOM 4326 C CA . GLU A 1 569 ? 30.964 -11.572 -11.863 1.00 72.75 569 GLU A CA 1
ATOM 4327 C C . GLU A 1 569 ? 30.090 -10.491 -11.197 1.00 72.75 569 GLU A C 1
ATOM 4329 O O . GLU A 1 569 ? 30.542 -9.361 -10.961 1.00 72.75 569 GLU A O 1
ATOM 4334 N N . ARG A 1 570 ? 28.801 -10.790 -10.978 1.00 75.06 570 ARG A N 1
ATOM 4335 C CA . ARG A 1 570 ? 27.789 -9.806 -10.550 1.00 75.06 570 ARG A CA 1
ATOM 4336 C C . ARG A 1 570 ? 27.695 -9.687 -9.033 1.00 75.06 570 ARG A C 1
ATOM 4338 O O . ARG A 1 570 ? 27.125 -8.722 -8.525 1.00 75.06 570 ARG A O 1
ATOM 4345 N N . LEU A 1 571 ? 28.336 -10.603 -8.319 1.00 70.31 571 LEU A N 1
ATOM 4346 C CA . LEU A 1 571 ? 28.433 -10.620 -6.871 1.00 70.31 571 LEU A CA 1
ATOM 4347 C C . LEU A 1 571 ? 29.427 -9.541 -6.401 1.00 70.31 571 LEU A C 1
ATOM 4349 O O . LEU A 1 571 ? 30.635 -9.760 -6.309 1.00 70.31 571 LEU A O 1
ATOM 4353 N N . GLY A 1 572 ? 28.913 -8.332 -6.146 1.00 58.50 572 GLY A N 1
ATOM 4354 C CA . GLY A 1 572 ? 29.669 -7.166 -5.658 1.00 58.50 572 GLY A CA 1
ATOM 4355 C C . GLY A 1 572 ? 30.254 -7.316 -4.241 1.00 58.50 572 GLY A C 1
ATOM 4356 O O . GLY A 1 572 ? 30.369 -8.425 -3.722 1.00 58.50 572 GLY A O 1
ATOM 4357 N N . TYR A 1 573 ? 30.663 -6.199 -3.621 1.00 55.69 573 TYR A N 1
ATOM 4358 C CA . TYR A 1 573 ? 31.273 -6.172 -2.278 1.00 55.69 573 TYR A CA 1
ATOM 4359 C C . TYR A 1 573 ? 30.417 -6.907 -1.230 1.00 55.69 573 TYR A C 1
ATOM 4361 O O . TYR A 1 573 ? 29.187 -6.822 -1.288 1.00 55.69 573 TYR A O 1
ATOM 4369 N N . PRO A 1 574 ? 31.045 -7.620 -0.275 1.00 55.69 574 PRO A N 1
ATOM 4370 C CA . PRO A 1 574 ? 30.315 -8.364 0.736 1.00 55.69 574 PRO A CA 1
ATOM 4371 C C . PRO A 1 574 ? 29.495 -7.397 1.599 1.00 55.69 574 PRO A C 1
ATOM 4373 O O . PRO A 1 574 ? 30.010 -6.355 2.016 1.00 55.69 574 PRO A O 1
ATOM 4376 N N . PRO A 1 575 ? 28.223 -7.713 1.874 1.00 63.72 575 PRO A N 1
ATOM 4377 C CA . PRO A 1 575 ? 27.436 -6.912 2.793 1.00 63.72 575 PRO A CA 1
ATOM 4378 C C . PRO A 1 575 ? 28.011 -6.973 4.208 1.00 63.72 575 PRO A C 1
ATOM 4380 O O . PRO A 1 575 ? 28.696 -7.928 4.580 1.00 63.72 575 PRO A O 1
ATOM 4383 N N . GLY A 1 576 ? 27.693 -5.966 5.023 1.00 67.38 576 GLY A N 1
ATOM 4384 C CA . GLY A 1 576 ? 28.008 -6.021 6.449 1.00 67.38 576 GLY A CA 1
ATOM 4385 C C . GLY A 1 576 ? 27.367 -7.256 7.094 1.00 67.38 576 GLY A C 1
ATOM 4386 O O . GLY A 1 576 ? 26.234 -7.611 6.753 1.00 67.38 576 GLY A O 1
ATOM 4387 N N . LYS A 1 577 ? 28.072 -7.885 8.045 1.00 72.31 577 LYS A N 1
ATOM 4388 C CA . LYS A 1 577 ? 27.620 -9.084 8.783 1.00 72.31 577 LYS A CA 1
ATOM 4389 C C . LYS A 1 577 ? 26.135 -9.020 9.216 1.00 72.31 577 LYS A C 1
ATOM 4391 O O . LYS A 1 577 ? 25.419 -9.969 8.900 1.00 72.31 577 LYS A O 1
ATOM 4396 N N . PRO A 1 578 ? 25.614 -7.898 9.762 1.00 70.56 578 PRO A N 1
ATOM 4397 C CA . PRO A 1 578 ? 24.209 -7.814 10.176 1.00 70.56 578 PRO A CA 1
ATOM 4398 C C . PRO A 1 578 ? 23.198 -7.896 9.023 1.00 70.56 578 PRO A C 1
ATOM 4400 O O . PRO A 1 578 ? 22.116 -8.452 9.174 1.00 70.56 578 PRO A O 1
ATOM 4403 N N . GLN A 1 579 ? 23.515 -7.333 7.853 1.00 73.00 579 GLN A N 1
ATOM 4404 C CA . GLN A 1 579 ? 22.611 -7.361 6.693 1.00 73.00 579 GLN A CA 1
ATOM 4405 C C . GLN A 1 579 ? 22.553 -8.756 6.073 1.00 73.00 579 GLN A C 1
ATOM 4407 O O . GLN A 1 579 ? 21.492 -9.204 5.644 1.00 73.00 579 GLN A O 1
ATOM 4412 N N . ARG A 1 580 ? 23.698 -9.446 6.063 1.00 76.50 580 ARG A N 1
ATOM 4413 C CA . ARG A 1 580 ? 23.809 -10.833 5.618 1.00 76.50 580 ARG A CA 1
ATOM 4414 C C . ARG A 1 580 ? 22.981 -11.767 6.490 1.00 76.50 580 ARG A C 1
ATOM 4416 O O . ARG A 1 580 ? 22.184 -12.529 5.961 1.00 76.50 580 ARG A O 1
ATOM 4423 N N . GLU A 1 581 ? 23.156 -11.690 7.805 1.00 76.69 581 GLU A N 1
ATOM 4424 C CA . GLU A 1 581 ? 22.438 -12.542 8.760 1.00 76.69 581 GLU A CA 1
ATOM 4425 C C . GLU A 1 581 ? 20.925 -12.329 8.672 1.00 76.69 581 GLU A C 1
ATOM 4427 O O . GLU A 1 581 ? 20.171 -13.298 8.622 1.00 76.69 581 GLU A O 1
ATOM 4432 N N . ARG A 1 582 ? 20.484 -11.072 8.520 1.00 77.44 582 ARG A N 1
ATOM 4433 C CA . ARG A 1 582 ? 19.070 -10.741 8.293 1.00 77.44 582 ARG A CA 1
ATOM 4434 C C . ARG A 1 582 ? 18.501 -11.302 6.995 1.00 77.44 582 ARG A C 1
ATOM 4436 O O . ARG A 1 582 ? 17.316 -11.600 6.957 1.00 77.44 582 ARG A O 1
ATOM 4443 N N . LEU A 1 583 ? 19.287 -11.388 5.920 1.00 82.69 583 LEU A N 1
ATOM 4444 C CA . LEU A 1 583 ? 18.813 -12.014 4.684 1.00 82.69 583 LEU A CA 1
ATOM 4445 C C . LEU A 1 583 ? 18.780 -13.535 4.831 1.00 82.69 583 LEU A C 1
ATOM 4447 O O . LEU A 1 583 ? 17.792 -14.156 4.464 1.00 82.69 583 LEU A O 1
ATOM 4451 N N . LEU A 1 584 ? 19.829 -14.135 5.397 1.00 82.75 584 LEU A N 1
ATOM 4452 C CA . LEU A 1 584 ? 19.911 -15.585 5.590 1.00 82.75 584 LEU A CA 1
ATOM 4453 C C . LEU A 1 584 ? 18.781 -16.117 6.471 1.00 82.75 584 LEU A C 1
ATOM 4455 O O . LEU A 1 584 ? 18.239 -17.175 6.169 1.00 82.75 584 LEU A O 1
ATOM 4459 N N . SER A 1 585 ? 18.364 -15.376 7.502 1.00 79.12 585 SER A N 1
ATOM 4460 C CA . SER A 1 585 ? 17.214 -15.773 8.325 1.00 79.12 585 SER A CA 1
ATOM 4461 C C . SER A 1 585 ? 15.891 -15.801 7.549 1.00 79.12 585 SER A C 1
ATOM 4463 O O . SER A 1 585 ? 14.933 -16.440 7.984 1.00 79.12 585 SER A O 1
ATOM 4465 N N . ARG A 1 586 ? 15.829 -15.145 6.382 1.00 85.19 586 ARG A N 1
ATOM 4466 C CA . ARG A 1 586 ? 14.633 -15.060 5.534 1.00 85.19 586 ARG A CA 1
ATOM 4467 C C . ARG A 1 586 ? 14.587 -16.123 4.441 1.00 85.19 586 ARG A C 1
ATOM 4469 O O . ARG A 1 586 ? 13.491 -16.428 3.976 1.00 85.19 586 ARG A O 1
ATOM 4476 N N . LEU A 1 587 ? 15.724 -16.697 4.051 1.00 90.00 587 LEU A N 1
ATOM 4477 C CA . LEU A 1 587 ? 15.820 -17.636 2.931 1.00 90.00 587 LEU A CA 1
ATOM 4478 C C . LEU A 1 587 ? 15.546 -19.085 3.354 1.00 90.00 587 LEU A C 1
ATOM 4480 O O . LEU A 1 587 ? 16.051 -19.562 4.365 1.00 90.00 587 LEU A O 1
ATOM 4484 N N . ASP A 1 588 ? 14.776 -19.792 2.530 1.00 92.31 588 ASP A N 1
ATOM 4485 C CA . ASP A 1 588 ? 14.438 -21.211 2.678 1.00 92.31 588 ASP A CA 1
ATOM 4486 C C . ASP A 1 588 ? 15.212 -22.116 1.716 1.00 92.31 588 ASP A C 1
ATOM 4488 O O . ASP A 1 588 ? 15.332 -23.317 1.979 1.00 92.31 588 ASP A O 1
ATOM 4492 N N . ALA A 1 589 ? 15.705 -21.555 0.605 1.00 94.81 589 ALA A N 1
ATOM 4493 C CA . ALA A 1 589 ? 16.521 -22.243 -0.389 1.00 94.81 589 ALA A CA 1
ATOM 4494 C C . ALA A 1 589 ? 17.468 -21.282 -1.132 1.00 94.81 589 ALA A C 1
ATOM 4496 O O . ALA A 1 589 ? 17.112 -20.141 -1.443 1.00 94.81 589 ALA A O 1
ATOM 4497 N N . LEU A 1 590 ? 18.662 -21.788 -1.453 1.00 95.56 590 LEU A N 1
ATOM 4498 C CA . LEU A 1 590 ? 19.693 -21.112 -2.237 1.00 95.56 590 LEU A CA 1
ATOM 4499 C C . LEU A 1 590 ? 19.959 -21.901 -3.522 1.00 95.56 590 LEU A C 1
ATOM 4501 O O . LEU A 1 590 ? 20.158 -23.118 -3.495 1.00 95.56 590 LEU A O 1
ATOM 4505 N N . LEU A 1 591 ? 19.963 -21.199 -4.649 1.00 96.56 591 LEU A N 1
ATOM 4506 C CA . LEU A 1 591 ? 20.132 -21.758 -5.984 1.00 96.56 591 LEU A CA 1
ATOM 4507 C C . LEU A 1 591 ? 21.250 -21.029 -6.729 1.00 96.56 591 LEU A C 1
ATOM 4509 O O . LEU A 1 591 ? 21.471 -19.830 -6.542 1.00 96.56 591 LEU A O 1
ATOM 4513 N N . ALA A 1 592 ? 21.941 -21.744 -7.610 1.00 94.56 592 ALA A N 1
ATOM 4514 C CA . ALA A 1 592 ? 22.920 -21.154 -8.515 1.00 94.56 592 ALA A CA 1
ATOM 4515 C C . ALA A 1 592 ? 22.913 -21.857 -9.872 1.00 94.56 592 ALA A C 1
ATOM 4517 O O . ALA A 1 592 ? 22.666 -23.058 -9.934 1.00 94.56 592 ALA A O 1
ATOM 4518 N N . THR A 1 593 ? 23.211 -21.142 -10.958 1.00 92.69 593 THR A N 1
ATOM 4519 C CA . THR A 1 593 ? 23.213 -21.752 -12.302 1.00 92.69 593 THR A CA 1
ATOM 4520 C C . THR A 1 593 ? 24.497 -22.504 -12.655 1.00 92.69 593 THR A C 1
ATOM 4522 O O . THR A 1 593 ? 24.554 -23.185 -13.676 1.00 92.69 593 THR A O 1
ATOM 4525 N N . SER A 1 594 ? 25.545 -22.363 -11.840 1.00 89.25 594 SER A N 1
ATOM 4526 C CA . SER A 1 594 ? 26.827 -23.044 -12.023 1.00 89.25 594 SER A CA 1
ATOM 4527 C C . SER A 1 594 ? 27.573 -23.206 -10.692 1.00 89.25 594 SER A C 1
ATOM 4529 O O . SER A 1 594 ? 27.337 -22.430 -9.755 1.00 89.25 594 SER A O 1
ATOM 4531 N N . PRO A 1 595 ? 28.487 -24.189 -10.582 1.00 90.00 595 PRO A N 1
ATOM 4532 C CA . PRO A 1 595 ? 29.350 -24.343 -9.411 1.00 90.00 595 PRO A CA 1
ATOM 4533 C C . PRO A 1 595 ? 30.167 -23.083 -9.101 1.00 90.00 595 PRO A C 1
ATOM 4535 O O . PRO A 1 595 ? 30.335 -22.729 -7.936 1.00 90.00 595 PRO A O 1
ATOM 4538 N N . GLU A 1 596 ? 30.630 -22.360 -10.122 1.00 86.88 596 GLU A N 1
ATOM 4539 C CA . GLU A 1 596 ? 31.357 -21.103 -9.945 1.00 86.88 596 GLU A CA 1
ATOM 4540 C C . GLU A 1 596 ? 30.480 -19.998 -9.352 1.00 86.88 596 GLU A C 1
ATOM 4542 O O . GLU A 1 596 ? 30.923 -19.279 -8.451 1.00 86.88 596 GLU A O 1
ATOM 4547 N N . ALA A 1 597 ? 29.232 -19.868 -9.815 1.00 87.94 597 ALA A N 1
ATOM 4548 C CA . ALA A 1 597 ? 28.281 -18.922 -9.238 1.00 87.94 597 ALA A CA 1
ATOM 4549 C C . ALA A 1 597 ? 27.957 -19.282 -7.779 1.00 87.94 597 ALA A C 1
ATOM 4551 O O . ALA A 1 597 ? 27.942 -18.392 -6.928 1.00 87.94 597 ALA A O 1
ATOM 4552 N N . ALA A 1 598 ? 27.780 -20.573 -7.472 1.00 91.44 598 ALA A N 1
ATOM 4553 C CA . ALA A 1 598 ? 27.562 -21.058 -6.110 1.00 91.44 598 ALA A CA 1
ATOM 4554 C C . ALA A 1 598 ? 28.749 -20.746 -5.192 1.00 91.44 598 ALA A C 1
ATOM 4556 O O . ALA A 1 598 ? 28.561 -20.164 -4.127 1.00 91.44 598 ALA A O 1
ATOM 4557 N N . ALA A 1 599 ? 29.976 -21.064 -5.615 1.00 89.94 599 ALA A N 1
ATOM 4558 C CA . ALA A 1 599 ? 31.182 -20.800 -4.835 1.00 89.94 599 ALA A CA 1
ATOM 4559 C C . ALA A 1 599 ? 31.359 -19.298 -4.566 1.00 89.94 599 ALA A C 1
ATOM 4561 O O . ALA A 1 599 ? 31.606 -18.883 -3.432 1.00 89.94 599 ALA A O 1
ATOM 4562 N N . ALA A 1 600 ? 31.164 -18.457 -5.585 1.00 86.56 600 ALA A N 1
ATOM 4563 C CA . ALA A 1 600 ? 31.247 -17.010 -5.431 1.00 86.56 600 ALA A CA 1
ATOM 4564 C C . ALA A 1 600 ? 30.142 -16.449 -4.511 1.00 86.56 600 ALA A C 1
ATOM 4566 O O . ALA A 1 600 ? 30.394 -15.495 -3.760 1.00 86.56 600 ALA A O 1
ATOM 4567 N N . ALA A 1 601 ? 28.934 -17.022 -4.558 1.00 88.19 601 ALA A N 1
ATOM 4568 C CA . ALA A 1 601 ? 27.808 -16.628 -3.715 1.00 88.19 601 ALA A CA 1
ATOM 4569 C C . ALA A 1 601 ? 28.010 -17.074 -2.260 1.00 88.19 601 ALA A C 1
ATOM 4571 O O . ALA A 1 601 ? 27.832 -16.258 -1.357 1.00 88.19 601 ALA A O 1
ATOM 4572 N N . ALA A 1 602 ? 28.490 -18.298 -2.025 1.00 88.88 602 ALA A N 1
ATOM 4573 C CA . ALA A 1 602 ? 28.747 -18.867 -0.701 1.00 88.88 602 ALA A CA 1
ATOM 4574 C C . ALA A 1 602 ? 29.755 -18.053 0.127 1.00 88.88 602 ALA A C 1
ATOM 4576 O O . ALA A 1 602 ? 29.586 -17.907 1.337 1.00 88.88 602 ALA A O 1
ATOM 4577 N N . LEU A 1 603 ? 30.746 -17.424 -0.521 1.00 84.31 603 LEU A N 1
ATOM 4578 C CA . LEU A 1 603 ? 31.675 -16.490 0.139 1.00 84.31 603 LEU A CA 1
ATOM 4579 C C . LEU A 1 603 ? 30.969 -15.276 0.773 1.00 84.31 603 LEU A C 1
ATOM 4581 O O . LEU A 1 603 ? 31.513 -14.631 1.669 1.00 84.31 603 LEU A O 1
ATOM 4585 N N . ARG A 1 604 ? 29.773 -14.925 0.290 1.00 77.94 604 ARG A N 1
ATOM 4586 C CA . ARG A 1 604 ? 29.003 -13.744 0.715 1.00 77.94 604 ARG A CA 1
ATOM 4587 C C . ARG A 1 604 ? 27.750 -14.113 1.489 1.00 77.94 604 ARG A C 1
ATOM 4589 O O . ARG A 1 604 ? 27.397 -13.391 2.412 1.00 77.94 604 ARG A O 1
ATOM 4596 N N . LEU A 1 605 ? 27.091 -15.201 1.115 1.00 83.62 605 LEU A N 1
ATOM 4597 C CA . LEU A 1 605 ? 25.890 -15.759 1.724 1.00 83.62 605 LEU A CA 1
ATOM 4598 C C . LEU A 1 605 ? 26.143 -17.256 1.950 1.00 83.62 605 LEU A C 1
ATOM 4600 O O . LEU A 1 605 ? 25.839 -18.057 1.065 1.00 83.62 605 LEU A O 1
ATOM 4604 N N . PRO A 1 606 ? 26.749 -17.627 3.094 1.00 85.00 606 PRO A N 1
ATOM 4605 C CA . PRO A 1 606 ? 27.007 -19.022 3.426 1.00 85.00 606 PRO A CA 1
ATOM 4606 C C . PRO A 1 606 ? 25.717 -19.844 3.446 1.00 85.00 606 PRO A C 1
ATOM 4608 O O . PRO A 1 606 ? 24.703 -19.392 3.978 1.00 85.00 606 PRO A O 1
ATOM 4611 N N . GLY A 1 607 ? 25.770 -21.049 2.886 1.00 85.75 607 GLY A N 1
ATOM 4612 C CA . GLY A 1 607 ? 24.659 -21.993 2.866 1.00 85.75 607 GLY A CA 1
ATOM 4613 C C . GLY A 1 607 ? 24.821 -23.035 1.764 1.00 85.75 607 GLY A C 1
ATOM 4614 O O . GLY A 1 607 ? 25.763 -22.967 0.972 1.00 85.75 607 GLY A O 1
ATOM 4615 N N . ASP A 1 608 ? 23.888 -23.980 1.716 1.00 89.94 608 ASP A N 1
ATOM 4616 C CA . ASP A 1 608 ? 23.901 -25.068 0.741 1.00 89.94 608 ASP A CA 1
ATOM 4617 C C . ASP A 1 608 ? 23.205 -24.641 -0.553 1.00 89.94 608 ASP A C 1
ATOM 4619 O O . ASP A 1 608 ? 21.997 -24.391 -0.579 1.00 89.94 608 ASP A O 1
ATOM 4623 N N . TYR A 1 609 ? 23.977 -24.561 -1.638 1.00 94.25 609 TYR A N 1
ATOM 4624 C CA . TYR A 1 609 ? 23.480 -24.165 -2.953 1.00 94.25 609 TYR A CA 1
ATOM 4625 C C . TYR A 1 609 ? 23.118 -25.389 -3.780 1.00 94.25 609 TYR A C 1
ATOM 4627 O O . TYR A 1 609 ? 23.959 -26.248 -4.049 1.00 94.25 609 TYR A O 1
ATOM 4635 N N . ARG A 1 610 ? 21.880 -25.429 -4.269 1.00 96.00 610 ARG A N 1
ATOM 4636 C CA . ARG A 1 610 ? 21.493 -26.380 -5.311 1.00 96.00 610 ARG A CA 1
ATOM 4637 C C . ARG A 1 610 ? 21.821 -25.795 -6.684 1.00 96.00 610 ARG A C 1
ATOM 4639 O O . ARG A 1 610 ? 21.392 -24.691 -7.019 1.00 96.00 610 ARG A O 1
ATOM 4646 N N . ILE A 1 611 ? 22.569 -26.555 -7.479 1.00 95.12 611 ILE A N 1
ATOM 4647 C CA . ILE A 1 611 ? 22.895 -26.179 -8.856 1.00 95.12 611 ILE A CA 1
ATOM 4648 C C . ILE A 1 611 ? 21.696 -26.473 -9.762 1.00 95.12 611 ILE A C 1
ATOM 4650 O O . ILE A 1 611 ? 21.150 -27.575 -9.731 1.00 95.12 611 ILE A O 1
ATOM 4654 N N . ILE A 1 612 ? 21.300 -25.480 -10.553 1.00 94.75 612 ILE A N 1
ATOM 4655 C CA . ILE A 1 612 ? 20.266 -25.551 -11.594 1.00 94.75 612 ILE A CA 1
ATOM 4656 C C . ILE A 1 612 ? 20.879 -25.148 -12.939 1.00 94.75 612 ILE A C 1
ATOM 4658 O O . ILE A 1 612 ? 21.953 -24.561 -12.973 1.00 94.75 612 ILE A O 1
ATOM 4662 N N . PHE A 1 613 ? 20.221 -25.428 -14.061 1.00 92.25 613 PHE A N 1
ATOM 4663 C CA . PHE A 1 613 ? 20.679 -24.953 -15.374 1.00 92.25 613 PHE A CA 1
ATOM 4664 C C . PHE A 1 613 ? 19.998 -23.623 -15.775 1.00 92.25 613 PHE A C 1
ATOM 4666 O O . PHE A 1 613 ? 18.917 -23.306 -15.274 1.00 92.25 613 PHE A O 1
ATOM 4673 N N . PRO A 1 614 ? 20.579 -22.828 -16.699 1.00 89.75 614 PRO A N 1
ATOM 4674 C CA . PRO A 1 614 ? 20.021 -21.527 -17.098 1.00 89.75 614 PRO A CA 1
ATOM 4675 C C . PRO A 1 614 ? 18.650 -21.576 -17.797 1.00 89.75 614 PRO A C 1
ATOM 4677 O O . PRO A 1 614 ? 17.937 -20.569 -17.795 1.00 89.75 614 PRO A O 1
ATOM 4680 N N . GLY A 1 615 ? 18.285 -22.708 -18.402 1.00 93.00 615 GLY A N 1
ATOM 4681 C CA . GLY A 1 615 ? 17.055 -22.876 -19.183 1.00 93.00 615 GLY A CA 1
ATOM 4682 C C . GLY A 1 615 ? 17.191 -22.349 -20.615 1.00 93.00 615 GLY A C 1
ATOM 4683 O O . GLY A 1 615 ? 17.740 -21.267 -20.815 1.00 93.00 615 GLY A O 1
ATOM 4684 N N . VAL A 1 616 ? 16.686 -23.085 -21.607 1.00 94.62 616 VAL A N 1
ATOM 4685 C CA . VAL A 1 616 ? 16.647 -22.664 -23.022 1.00 94.62 616 VAL A CA 1
ATOM 4686 C C . VAL A 1 616 ? 15.248 -22.801 -23.626 1.00 94.62 616 VAL A C 1
ATOM 4688 O O . VAL A 1 616 ? 14.475 -23.684 -23.245 1.00 94.62 616 VAL A O 1
ATOM 4691 N N . ASP A 1 617 ? 14.929 -21.913 -24.566 1.00 94.12 617 ASP A N 1
ATOM 4692 C CA . ASP A 1 617 ? 13.733 -21.987 -25.406 1.00 94.12 617 ASP A CA 1
ATOM 4693 C C . ASP A 1 617 ? 14.070 -22.788 -26.676 1.00 94.12 617 ASP A C 1
ATOM 4695 O O . ASP A 1 617 ? 14.647 -22.265 -27.628 1.00 94.12 617 ASP A O 1
ATOM 4699 N N . ALA A 1 618 ? 13.784 -24.091 -26.651 1.00 89.50 618 ALA A N 1
ATOM 4700 C CA . ALA A 1 618 ? 14.134 -25.005 -27.740 1.00 89.50 618 ALA A CA 1
ATOM 4701 C C . ALA A 1 618 ? 13.306 -24.782 -29.020 1.00 89.50 618 ALA A C 1
ATOM 4703 O O . ALA A 1 618 ? 13.678 -25.284 -30.079 1.00 89.50 618 ALA A O 1
ATOM 4704 N N . GLU A 1 619 ? 12.192 -24.048 -28.941 1.00 91.12 619 GLU A N 1
ATOM 4705 C CA . GLU A 1 619 ? 11.398 -23.689 -30.119 1.00 91.12 619 GLU A CA 1
ATOM 4706 C C . GLU A 1 619 ? 11.996 -22.475 -30.831 1.00 91.12 619 GLU A C 1
ATOM 4708 O O . GLU A 1 619 ? 12.052 -22.442 -32.063 1.00 91.12 619 GLU A O 1
ATOM 4713 N N . LEU A 1 620 ? 12.481 -21.500 -30.055 1.00 94.06 620 LEU A N 1
ATOM 4714 C CA . LEU A 1 620 ? 13.189 -20.333 -30.575 1.00 94.06 620 LEU A CA 1
ATOM 4715 C C . LEU A 1 620 ? 14.560 -20.713 -31.162 1.00 94.06 620 LEU A C 1
ATOM 4717 O O . LEU A 1 620 ? 14.912 -20.277 -32.261 1.00 94.06 620 LEU A O 1
ATOM 4721 N N . PHE A 1 621 ? 15.320 -21.541 -30.441 1.00 95.56 621 PHE A N 1
ATOM 4722 C CA . PHE A 1 621 ? 16.637 -22.024 -30.857 1.00 95.56 621 PHE A CA 1
ATOM 4723 C C . PHE A 1 621 ? 16.530 -23.400 -31.500 1.00 95.56 621 PHE A C 1
ATOM 4725 O O . PHE A 1 621 ? 16.767 -24.429 -30.865 1.00 95.56 621 PHE A O 1
ATOM 4732 N N . ARG A 1 622 ? 16.174 -23.399 -32.781 1.00 91.81 622 ARG A N 1
ATOM 4733 C CA . ARG A 1 622 ? 15.991 -24.602 -33.592 1.00 91.81 622 ARG A CA 1
ATOM 4734 C C . ARG A 1 622 ? 17.050 -24.659 -34.693 1.00 91.81 622 ARG A C 1
ATOM 4736 O O . ARG A 1 622 ? 17.388 -23.624 -35.264 1.00 91.81 622 ARG A O 1
ATOM 4743 N N . PRO A 1 623 ? 17.584 -25.840 -35.030 1.00 88.88 623 PRO A N 1
ATOM 4744 C CA . PRO A 1 623 ? 18.519 -25.944 -36.138 1.00 88.88 623 PRO A CA 1
ATOM 4745 C C . PRO A 1 623 ? 17.820 -25.641 -37.457 1.00 88.88 623 PRO A C 1
ATOM 4747 O O . PRO A 1 623 ? 16.817 -26.266 -37.802 1.00 88.88 623 PRO A O 1
ATOM 4750 N N . GLU A 1 624 ? 18.407 -24.713 -38.199 1.00 90.94 624 GLU A N 1
ATOM 4751 C CA . GLU A 1 624 ? 18.080 -24.427 -39.590 1.00 90.94 624 GLU A CA 1
ATOM 4752 C C . GLU A 1 624 ? 19.250 -24.872 -40.486 1.00 90.94 624 GLU A C 1
ATOM 4754 O O . GLU A 1 624 ? 20.197 -25.517 -40.018 1.00 90.94 624 GLU A O 1
ATOM 4759 N N . GLY A 1 625 ? 19.180 -24.580 -41.788 1.00 89.25 625 GLY A N 1
ATOM 4760 C CA . GLY A 1 625 ? 20.258 -24.903 -42.725 1.00 89.25 625 GLY A CA 1
ATOM 4761 C C . GLY A 1 625 ? 21.586 -24.303 -42.257 1.00 89.25 625 GLY A C 1
ATOM 4762 O O . GLY A 1 625 ? 21.715 -23.086 -42.132 1.00 89.25 625 GLY A O 1
ATOM 4763 N N . LYS A 1 626 ? 22.573 -25.157 -41.962 1.00 93.50 626 LYS A N 1
ATOM 4764 C CA . LYS A 1 626 ? 23.853 -24.716 -41.401 1.00 93.50 626 LYS A CA 1
ATOM 4765 C C . LYS A 1 626 ? 24.719 -24.059 -42.466 1.00 93.50 626 LYS A C 1
ATOM 4767 O O . LYS A 1 626 ? 25.104 -24.691 -43.445 1.00 93.50 626 LYS A O 1
ATOM 4772 N N . LEU A 1 627 ? 25.061 -22.796 -42.240 1.00 94.50 627 LEU A N 1
ATOM 4773 C CA . LEU A 1 627 ? 26.034 -22.062 -43.040 1.00 94.50 627 LEU A CA 1
ATOM 4774 C C . LEU A 1 627 ? 27.444 -22.340 -42.510 1.00 94.50 627 LEU A C 1
ATOM 4776 O O . LEU A 1 627 ? 27.614 -22.580 -41.312 1.00 94.50 627 LEU A O 1
ATOM 4780 N N . LYS A 1 628 ? 28.468 -22.249 -43.372 1.00 96.06 628 LYS A N 1
ATOM 4781 C CA . LYS A 1 628 ? 29.896 -22.289 -42.985 1.00 96.06 628 LYS A CA 1
ATOM 4782 C C . LYS A 1 628 ? 30.282 -21.024 -42.196 1.00 96.06 628 LYS A C 1
ATOM 4784 O O . LYS A 1 628 ? 31.064 -20.182 -42.630 1.00 96.06 628 LYS A O 1
ATOM 4789 N N . ARG A 1 629 ? 29.672 -20.865 -41.023 1.00 96.50 629 ARG A N 1
ATOM 4790 C CA . ARG A 1 629 ? 29.744 -19.701 -40.145 1.00 96.50 629 ARG A CA 1
ATOM 4791 C C . ARG A 1 629 ? 30.223 -20.135 -38.766 1.00 96.50 629 ARG A C 1
ATOM 4793 O O . ARG A 1 629 ? 29.643 -21.031 -38.148 1.00 96.50 629 ARG A O 1
ATOM 4800 N N . ILE A 1 630 ? 31.256 -19.450 -38.288 1.00 98.00 630 ILE A N 1
ATOM 4801 C CA . ILE A 1 630 ? 31.783 -19.548 -36.928 1.00 98.00 630 ILE A CA 1
ATOM 4802 C C . ILE A 1 630 ? 31.291 -18.333 -36.144 1.00 98.00 630 ILE A C 1
ATOM 4804 O O . ILE A 1 630 ? 31.574 -17.192 -36.509 1.00 98.00 630 ILE A O 1
ATOM 4808 N N . VAL A 1 631 ? 30.580 -18.553 -35.045 1.00 97.75 631 VAL A N 1
ATOM 4809 C CA . VAL A 1 631 ? 30.208 -17.483 -34.113 1.00 97.75 631 VAL A CA 1
ATOM 4810 C C . VAL A 1 631 ? 31.105 -17.569 -32.891 1.00 97.75 631 VAL A C 1
ATOM 4812 O O . VAL A 1 631 ? 31.100 -18.572 -32.189 1.00 97.75 631 VAL A O 1
ATOM 4815 N N . LEU A 1 632 ? 31.858 -16.508 -32.616 1.00 95.56 632 LEU A N 1
ATOM 4816 C CA . LEU A 1 632 ? 32.682 -16.396 -31.415 1.00 95.56 632 LEU A CA 1
ATOM 4817 C C . LEU A 1 632 ? 32.052 -15.376 -30.473 1.00 95.56 632 LEU A C 1
ATOM 4819 O O . LEU A 1 632 ? 31.908 -14.210 -30.850 1.00 95.56 632 LEU A O 1
ATOM 4823 N N . GLU A 1 633 ? 31.697 -15.785 -29.252 1.00 93.94 633 GLU A N 1
ATOM 4824 C CA . GLU A 1 633 ? 31.327 -14.820 -28.217 1.00 93.94 633 GLU A CA 1
ATOM 4825 C C . GLU A 1 633 ? 32.562 -13.980 -27.874 1.00 93.94 633 GLU A C 1
ATOM 4827 O O . GLU A 1 633 ? 33.592 -14.477 -27.431 1.00 93.94 633 GLU A O 1
ATOM 4832 N N . TRP A 1 634 ? 32.479 -12.680 -28.140 1.00 91.94 634 TRP A N 1
ATOM 4833 C CA . TRP A 1 634 ? 33.614 -11.778 -28.059 1.00 91.94 634 TRP A CA 1
ATOM 4834 C C . TRP A 1 634 ? 33.578 -10.931 -26.788 1.00 91.94 634 TRP A C 1
ATOM 4836 O O . TRP A 1 634 ? 32.610 -10.213 -26.504 1.00 91.94 634 TRP A O 1
ATOM 4846 N N . ARG A 1 635 ? 34.705 -10.933 -26.071 1.00 86.88 635 ARG A N 1
ATOM 4847 C CA . ARG A 1 635 ? 34.988 -10.067 -24.922 1.00 86.88 635 ARG A CA 1
ATOM 4848 C C . ARG A 1 635 ? 36.248 -9.227 -25.188 1.00 86.88 635 ARG A C 1
ATOM 4850 O O . ARG A 1 635 ? 37.242 -9.760 -25.681 1.00 86.88 635 ARG A O 1
ATOM 4857 N N . PRO A 1 636 ? 36.273 -7.929 -24.824 1.00 84.44 636 PRO A N 1
ATOM 4858 C CA . PRO A 1 636 ? 37.470 -7.094 -24.986 1.00 84.44 636 PRO A CA 1
ATOM 4859 C C . PRO A 1 636 ? 38.695 -7.575 -24.193 1.00 84.44 636 PRO A C 1
ATOM 4861 O O . PRO A 1 636 ? 39.829 -7.285 -24.588 1.00 84.44 636 PRO A O 1
ATOM 4864 N N . THR A 1 637 ? 38.459 -8.263 -23.072 1.00 84.69 637 THR A N 1
ATOM 4865 C CA . THR A 1 637 ? 39.470 -8.824 -22.164 1.00 84.69 637 THR A CA 1
ATOM 4866 C C . THR A 1 637 ? 40.108 -10.101 -22.715 1.00 84.69 637 THR A C 1
ATOM 4868 O O . THR A 1 637 ? 41.264 -10.380 -22.419 1.00 84.69 637 THR A O 1
ATOM 4871 N N . GLU A 1 638 ? 39.429 -10.822 -23.610 1.00 87.62 638 GLU A N 1
ATOM 4872 C CA . GLU A 1 638 ? 39.827 -12.156 -24.081 1.00 87.62 638 GLU A CA 1
ATOM 4873 C C . GLU A 1 638 ? 40.463 -12.119 -25.481 1.00 87.62 638 GLU A C 1
ATOM 4875 O O . GLU A 1 638 ? 40.092 -12.838 -26.411 1.00 87.62 638 GLU A O 1
ATOM 4880 N N . ARG A 1 639 ? 41.454 -11.240 -25.667 1.00 87.62 639 ARG A N 1
ATOM 4881 C CA . ARG A 1 639 ? 42.079 -11.026 -26.988 1.00 87.62 639 ARG A CA 1
ATOM 4882 C C . ARG A 1 639 ? 42.797 -12.266 -27.519 1.00 87.62 639 ARG A C 1
ATOM 4884 O O . ARG A 1 639 ? 42.861 -12.439 -28.733 1.00 87.62 639 ARG A O 1
ATOM 4891 N N . GLN A 1 640 ? 43.363 -13.085 -26.635 1.00 89.06 640 GLN A N 1
ATOM 4892 C CA . GLN A 1 640 ? 44.114 -14.288 -27.001 1.00 89.06 640 GLN A CA 1
ATOM 4893 C C . GLN A 1 640 ? 43.204 -15.347 -27.634 1.00 89.06 640 GLN A C 1
ATOM 4895 O O . GLN A 1 640 ? 43.534 -15.853 -28.704 1.00 89.06 640 GLN A O 1
ATOM 4900 N N . LEU A 1 641 ? 42.019 -15.571 -27.054 1.00 91.81 641 LEU A N 1
ATOM 4901 C CA . LEU A 1 641 ? 40.993 -16.466 -27.593 1.00 91.81 641 LEU A CA 1
ATOM 4902 C C . LEU A 1 641 ? 40.574 -16.043 -29.010 1.00 91.81 641 LEU A C 1
ATOM 4904 O O . LEU A 1 641 ? 40.697 -16.811 -29.963 1.00 91.81 641 LEU A O 1
ATOM 4908 N N . ALA A 1 642 ? 40.170 -14.777 -29.174 1.00 91.25 642 ALA A N 1
ATOM 4909 C CA . ALA A 1 642 ? 39.758 -14.253 -30.476 1.00 91.25 642 ALA A CA 1
ATOM 4910 C C . ALA A 1 642 ? 40.891 -14.309 -31.517 1.00 91.25 642 ALA A C 1
ATOM 4912 O O . ALA A 1 642 ? 40.655 -14.642 -32.677 1.00 91.25 642 ALA A O 1
ATOM 4913 N N . ARG A 1 643 ? 42.137 -14.006 -31.123 1.00 91.75 643 ARG A N 1
ATOM 4914 C CA . ARG A 1 643 ? 43.304 -14.088 -32.017 1.00 91.75 643 ARG A CA 1
ATOM 4915 C C . ARG A 1 643 ? 43.600 -15.515 -32.461 1.00 91.75 643 ARG A C 1
ATOM 4917 O O . ARG A 1 643 ? 43.941 -15.691 -33.626 1.00 91.75 643 ARG A O 1
ATOM 4924 N N . SER A 1 644 ? 43.486 -16.492 -31.562 1.00 92.75 644 SER A N 1
ATOM 4925 C CA . SER A 1 644 ? 43.705 -17.901 -31.889 1.00 92.75 644 SER A CA 1
ATOM 4926 C C . SER A 1 644 ? 42.714 -18.374 -32.953 1.00 92.75 644 SER A C 1
ATOM 4928 O O . SER A 1 644 ? 43.137 -18.846 -34.003 1.00 92.75 644 SER A O 1
ATOM 4930 N N . VAL A 1 645 ? 41.415 -18.130 -32.759 1.00 94.00 645 VAL A N 1
ATOM 4931 C CA . VAL A 1 645 ? 40.382 -18.524 -33.732 1.00 94.00 645 VAL A CA 1
ATOM 4932 C C . VAL A 1 645 ? 40.561 -17.803 -35.071 1.00 94.00 645 VAL A C 1
ATOM 4934 O O . VAL A 1 645 ? 40.551 -18.431 -36.127 1.00 94.00 645 VAL A O 1
ATOM 4937 N N . LEU A 1 646 ? 40.813 -16.489 -35.052 1.00 93.75 646 LEU A N 1
ATOM 4938 C CA . LEU A 1 646 ? 41.063 -15.720 -36.277 1.00 93.75 646 LEU A CA 1
ATOM 4939 C C . LEU A 1 646 ? 42.363 -16.119 -36.994 1.00 93.75 646 LEU A C 1
ATOM 4941 O O . LEU A 1 646 ? 42.514 -15.797 -38.171 1.00 93.75 646 LEU A O 1
ATOM 4945 N N . ARG A 1 647 ? 43.323 -16.762 -36.319 1.00 92.62 647 ARG A N 1
ATOM 4946 C CA . ARG A 1 647 ? 44.526 -17.294 -36.971 1.00 92.62 647 ARG A CA 1
ATOM 4947 C C . ARG A 1 647 ? 44.170 -18.509 -37.819 1.00 92.62 647 ARG A C 1
ATOM 4949 O O . ARG A 1 647 ? 44.526 -18.518 -38.992 1.00 92.62 647 ARG A O 1
ATOM 4956 N N . GLU A 1 648 ? 43.420 -19.454 -37.262 1.00 93.25 648 GLU A N 1
ATOM 4957 C CA . GLU A 1 648 ? 43.040 -20.688 -37.960 1.00 93.25 648 GLU A CA 1
ATOM 4958 C C . GLU A 1 648 ? 42.094 -20.416 -39.144 1.00 93.25 648 GLU A C 1
ATOM 4960 O O . GLU A 1 648 ? 42.282 -20.945 -40.235 1.00 93.25 648 GLU A O 1
ATOM 4965 N N . VAL A 1 649 ? 41.158 -19.469 -39.004 1.00 92.12 649 VAL A N 1
ATOM 4966 C CA . VAL A 1 649 ? 40.220 -19.079 -40.082 1.00 92.12 649 VAL A CA 1
ATOM 4967 C C . VAL A 1 649 ? 40.917 -18.537 -41.341 1.00 92.12 649 VAL A C 1
ATOM 4969 O O . VAL A 1 649 ? 40.355 -18.571 -42.441 1.00 92.12 649 VAL A O 1
ATOM 4972 N N . ARG A 1 650 ? 42.167 -18.063 -41.239 1.00 90.94 650 ARG A N 1
ATOM 4973 C CA . ARG A 1 650 ? 42.949 -17.674 -42.429 1.00 90.94 650 ARG A CA 1
ATOM 4974 C C . ARG A 1 650 ? 43.148 -18.837 -43.394 1.00 90.94 650 ARG A C 1
ATOM 4976 O O . ARG A 1 650 ? 43.229 -18.586 -44.591 1.00 90.94 650 ARG A O 1
ATOM 4983 N N . HIS A 1 651 ? 43.184 -20.060 -42.876 1.00 91.50 651 HIS A N 1
ATOM 4984 C CA . HIS A 1 651 ? 43.370 -21.291 -43.638 1.00 91.50 651 HIS A CA 1
ATOM 4985 C C . HIS A 1 651 ? 42.040 -21.931 -44.077 1.00 91.50 651 HIS A C 1
ATOM 4987 O O . HIS A 1 651 ? 42.052 -22.916 -44.802 1.00 91.50 651 HIS A O 1
ATOM 4993 N N . LEU A 1 652 ? 40.899 -21.335 -43.706 1.00 92.19 652 LEU A N 1
ATOM 4994 C CA . LEU A 1 652 ? 39.549 -21.811 -44.016 1.00 92.19 652 LEU A CA 1
ATOM 4995 C C . LEU A 1 652 ? 38.844 -20.814 -44.960 1.00 92.19 652 LEU A C 1
ATOM 4997 O O . LEU A 1 652 ? 38.169 -19.905 -44.471 1.00 92.19 652 LEU A O 1
ATOM 5001 N N . PRO A 1 653 ? 39.022 -20.895 -46.294 1.00 85.94 653 PRO A N 1
ATOM 5002 C CA . PRO A 1 653 ? 38.604 -19.839 -47.227 1.00 85.94 653 PRO A CA 1
ATOM 5003 C C . PRO A 1 653 ? 37.082 -19.652 -47.325 1.00 85.94 653 PRO A C 1
ATOM 5005 O O . PRO A 1 653 ? 36.630 -18.514 -47.437 1.00 85.94 653 PRO A O 1
ATOM 5008 N N . ASP A 1 654 ? 36.307 -20.732 -47.196 1.00 90.81 654 ASP A N 1
ATOM 5009 C CA . ASP A 1 654 ? 34.838 -20.720 -47.315 1.00 90.81 654 ASP A CA 1
ATOM 5010 C C . ASP A 1 654 ? 34.109 -20.327 -46.023 1.00 90.81 654 ASP A C 1
ATOM 5012 O O . ASP A 1 654 ? 32.879 -20.332 -45.975 1.00 90.81 654 ASP A O 1
ATOM 5016 N N . TRP A 1 655 ? 34.854 -20.063 -44.947 1.00 95.75 655 TRP A N 1
ATOM 5017 C CA . TRP A 1 655 ? 34.281 -19.835 -43.628 1.00 95.75 655 TRP A CA 1
ATOM 5018 C C . TRP A 1 655 ? 34.216 -18.348 -43.284 1.00 95.75 655 TRP A C 1
ATOM 5020 O O . TRP A 1 655 ? 35.192 -17.599 -43.434 1.00 95.75 655 TRP A O 1
ATOM 5030 N N . GLU A 1 656 ? 33.058 -17.944 -42.766 1.00 96.31 656 GLU A N 1
ATOM 5031 C CA . GLU A 1 656 ? 32.803 -16.617 -42.209 1.00 96.31 656 GLU A CA 1
ATOM 5032 C C . GLU A 1 656 ? 32.862 -16.642 -40.681 1.00 96.31 656 GLU A C 1
ATOM 5034 O O . GLU A 1 656 ? 32.495 -17.630 -40.043 1.00 96.31 656 GLU A O 1
ATOM 5039 N N . VAL A 1 657 ? 33.267 -15.525 -40.074 1.00 96.69 657 VAL A N 1
ATOM 5040 C CA . VAL A 1 657 ? 33.292 -15.359 -38.617 1.00 96.69 657 VAL A CA 1
ATOM 5041 C C . VAL A 1 657 ? 32.396 -14.209 -38.199 1.00 96.69 657 VAL A C 1
ATOM 5043 O O . VAL A 1 657 ? 32.506 -13.090 -38.702 1.00 96.69 657 VAL A O 1
ATOM 5046 N N . VAL A 1 658 ? 31.558 -14.456 -37.200 1.00 96.50 658 VAL A N 1
ATOM 5047 C CA . VAL A 1 658 ? 30.795 -13.423 -36.508 1.00 96.50 658 VAL A CA 1
ATOM 5048 C C . VAL A 1 658 ? 31.321 -13.291 -35.087 1.00 96.50 658 VAL A C 1
ATOM 5050 O O . VAL A 1 658 ? 31.194 -14.198 -34.269 1.00 96.50 658 VAL A O 1
ATOM 5053 N N . LEU A 1 659 ? 31.891 -12.130 -34.775 1.00 94.44 659 LEU A N 1
ATOM 5054 C CA . LEU A 1 659 ? 32.230 -11.751 -33.408 1.00 94.44 659 LEU A CA 1
ATOM 5055 C C . LEU A 1 659 ? 30.950 -11.267 -32.717 1.00 94.44 659 LEU A C 1
ATOM 5057 O O . LEU A 1 659 ? 30.501 -10.134 -32.933 1.00 94.44 659 LEU A O 1
ATOM 5061 N N . LEU A 1 660 ? 30.343 -12.146 -31.922 1.00 93.44 660 LEU A N 1
ATOM 5062 C CA . LEU A 1 660 ? 29.090 -11.909 -31.217 1.00 93.44 660 LEU A CA 1
ATOM 5063 C C . LEU A 1 660 ? 29.337 -11.149 -29.914 1.00 93.44 660 LEU A C 1
ATOM 5065 O O . LEU A 1 660 ? 30.072 -11.590 -29.037 1.00 93.44 660 LEU A O 1
ATOM 5069 N N . ARG A 1 661 ? 28.662 -10.015 -29.747 1.00 89.94 661 ARG A N 1
ATOM 5070 C CA . ARG A 1 661 ? 28.683 -9.218 -28.519 1.00 89.94 661 ARG A CA 1
ATOM 5071 C C . ARG A 1 661 ? 27.357 -9.342 -27.788 1.00 89.94 661 ARG A C 1
ATOM 5073 O O . ARG A 1 661 ? 26.331 -8.879 -28.285 1.00 89.94 661 ARG A O 1
ATOM 5080 N N . THR A 1 662 ? 27.424 -9.874 -26.575 1.00 85.94 662 THR A N 1
ATOM 5081 C CA . THR A 1 662 ? 26.288 -10.036 -25.653 1.00 85.94 662 THR A CA 1
ATOM 5082 C C . THR A 1 662 ? 26.116 -8.837 -24.708 1.00 85.94 662 THR A C 1
ATOM 5084 O O . THR A 1 662 ? 25.066 -8.664 -24.096 1.00 85.94 662 THR A O 1
ATOM 5087 N N . LYS A 1 663 ? 27.122 -7.950 -24.622 1.00 76.88 663 LYS A N 1
ATOM 5088 C CA . LYS A 1 663 ? 27.121 -6.706 -23.823 1.00 76.88 663 LYS A CA 1
ATOM 5089 C C . LYS A 1 663 ? 27.261 -5.456 -24.737 1.00 76.88 663 LYS A C 1
ATOM 5091 O O . LYS A 1 663 ? 27.722 -5.585 -25.875 1.00 76.88 663 LYS A O 1
ATOM 5096 N N . PRO A 1 664 ? 26.853 -4.245 -24.287 1.00 68.50 664 PRO A N 1
ATOM 5097 C CA . PRO A 1 664 ? 27.027 -2.986 -25.032 1.00 68.50 664 PRO A CA 1
ATOM 5098 C C . PRO A 1 664 ? 28.492 -2.649 -25.373 1.00 68.50 664 PRO A C 1
ATOM 5100 O O . PRO A 1 664 ? 29.422 -3.233 -24.824 1.00 68.50 664 PRO A O 1
ATOM 5103 N N . LEU A 1 665 ? 28.690 -1.690 -26.284 1.00 64.12 665 LEU A N 1
ATOM 5104 C CA . LEU A 1 665 ? 29.979 -1.369 -26.908 1.00 64.12 665 LEU A CA 1
ATOM 5105 C C . LEU A 1 665 ? 31.045 -0.925 -25.881 1.00 64.12 665 LEU A C 1
ATOM 5107 O O . LEU A 1 665 ? 30.969 0.172 -25.340 1.00 64.12 665 LEU A O 1
ATOM 5111 N N . SER A 1 666 ? 32.055 -1.767 -25.653 1.00 65.25 666 SER A N 1
ATOM 5112 C CA . SER A 1 666 ? 33.192 -1.509 -24.747 1.00 65.25 666 SER A CA 1
ATOM 5113 C C . SER A 1 666 ? 34.556 -1.512 -25.455 1.00 65.25 666 SER A C 1
ATOM 5115 O O . SER A 1 666 ? 35.597 -1.389 -24.817 1.00 65.25 666 SER A O 1
ATOM 5117 N N . GLY A 1 667 ? 34.564 -1.641 -26.786 1.00 70.94 667 GLY A N 1
ATOM 5118 C CA . GLY A 1 667 ? 35.766 -1.619 -27.619 1.00 70.94 667 GLY A CA 1
ATOM 5119 C C . GLY A 1 667 ? 35.496 -2.113 -29.041 1.00 70.94 667 GLY A C 1
ATOM 5120 O O . GLY A 1 667 ? 34.429 -2.664 -29.328 1.00 70.94 667 GLY A O 1
ATOM 5121 N N . ARG A 1 668 ? 36.466 -1.914 -29.943 1.00 78.38 668 ARG A N 1
ATOM 5122 C CA . ARG A 1 668 ? 36.451 -2.493 -31.295 1.00 78.38 668 ARG A CA 1
ATOM 5123 C C . ARG A 1 668 ? 37.370 -3.721 -31.338 1.00 78.38 668 ARG A C 1
ATOM 5125 O O . ARG A 1 668 ? 38.514 -3.607 -30.896 1.00 78.38 668 ARG A O 1
ATOM 5132 N N . PRO A 1 669 ? 36.910 -4.875 -31.851 1.00 83.00 669 PRO A N 1
ATOM 5133 C CA . PRO A 1 669 ? 37.787 -6.019 -32.059 1.00 83.00 669 PRO A CA 1
ATOM 5134 C C . PRO A 1 669 ? 38.852 -5.694 -33.108 1.00 83.00 669 PRO A C 1
ATOM 5136 O O . PRO A 1 669 ? 38.592 -4.991 -34.084 1.00 83.00 669 PRO A O 1
ATOM 5139 N N . THR A 1 670 ? 40.058 -6.225 -32.919 1.00 83.88 670 THR A N 1
ATOM 5140 C CA . THR A 1 670 ? 41.119 -6.139 -33.926 1.00 83.88 670 THR A CA 1
ATOM 5141 C C . THR A 1 670 ? 40.904 -7.229 -34.971 1.00 83.88 670 THR A C 1
ATOM 5143 O O . THR A 1 670 ? 41.068 -8.409 -34.667 1.00 83.88 670 THR A O 1
ATOM 5146 N N . ILE A 1 671 ? 40.556 -6.836 -36.197 1.00 88.75 671 ILE A N 1
ATOM 5147 C CA . ILE A 1 671 ? 40.344 -7.755 -37.323 1.00 88.75 671 ILE A CA 1
ATOM 5148 C C . ILE A 1 671 ? 41.575 -7.700 -38.245 1.00 88.75 671 ILE A C 1
ATOM 5150 O O . ILE A 1 671 ? 41.937 -6.612 -38.698 1.00 88.75 671 ILE A O 1
ATOM 5154 N N . PRO A 1 672 ? 42.244 -8.834 -38.535 1.00 87.62 672 PRO A N 1
ATOM 5155 C CA . PRO A 1 672 ? 43.332 -8.870 -39.508 1.00 87.62 672 PRO A CA 1
ATOM 5156 C C . PRO A 1 672 ? 42.874 -8.416 -40.900 1.00 87.62 672 PRO A C 1
ATOM 5158 O O . PRO A 1 672 ? 41.823 -8.845 -41.366 1.00 87.62 672 PRO A O 1
ATOM 5161 N N . ARG A 1 673 ? 43.693 -7.624 -41.609 1.00 86.62 673 ARG A N 1
ATOM 5162 C CA . ARG A 1 673 ? 43.366 -7.114 -42.959 1.00 86.62 673 ARG A CA 1
ATOM 5163 C C . ARG A 1 673 ? 43.025 -8.227 -43.959 1.00 86.62 673 ARG A C 1
ATOM 5165 O O . ARG A 1 673 ? 42.143 -8.038 -44.781 1.00 86.62 673 ARG A O 1
ATOM 5172 N N . ALA A 1 674 ? 43.668 -9.390 -43.844 1.00 87.25 674 ALA A N 1
ATOM 5173 C CA . ALA A 1 674 ? 43.392 -10.562 -44.683 1.00 87.25 674 ALA A CA 1
ATOM 5174 C C . ALA A 1 674 ? 41.980 -11.159 -44.491 1.00 87.25 674 ALA A C 1
ATOM 5176 O O . ALA A 1 674 ? 41.541 -11.966 -45.301 1.00 87.25 674 ALA A O 1
ATOM 5177 N N . LEU A 1 675 ? 41.278 -10.786 -43.417 1.00 90.44 675 LEU A N 1
ATOM 5178 C CA . LEU A 1 675 ? 39.963 -11.311 -43.049 1.00 90.44 675 LEU A CA 1
ATOM 5179 C C . LEU A 1 675 ? 38.866 -10.235 -43.047 1.00 90.44 675 LEU A C 1
ATOM 5181 O O . LEU A 1 675 ? 37.744 -10.514 -42.630 1.00 90.44 675 LEU A O 1
ATOM 5185 N N . SER A 1 676 ? 39.152 -9.010 -43.503 1.00 84.38 676 SER A N 1
ATOM 5186 C CA . SER A 1 676 ? 38.220 -7.875 -43.399 1.00 84.38 676 SER A CA 1
ATOM 5187 C C . SER A 1 676 ? 36.887 -8.083 -44.128 1.00 84.38 676 SER A C 1
ATOM 5189 O O . SER A 1 676 ? 35.893 -7.498 -43.715 1.00 84.38 676 SER A O 1
ATOM 5191 N N . GLY A 1 677 ? 36.853 -8.919 -45.172 1.00 88.75 677 GLY A N 1
ATOM 5192 C CA . GLY A 1 677 ? 35.629 -9.286 -45.896 1.00 88.75 677 GLY A CA 1
ATOM 5193 C C . GLY A 1 677 ? 34.892 -10.518 -45.356 1.00 88.75 677 GLY A C 1
ATOM 5194 O O . GLY A 1 677 ? 33.796 -10.797 -45.819 1.00 88.75 677 GLY A O 1
ATOM 5195 N N . ARG A 1 678 ? 35.475 -11.255 -44.397 1.00 93.38 678 ARG A N 1
ATOM 5196 C CA . ARG A 1 678 ? 34.927 -12.522 -43.860 1.00 93.38 678 ARG A CA 1
ATOM 5197 C C . ARG A 1 678 ? 34.621 -12.479 -42.364 1.00 93.38 678 ARG A C 1
ATOM 5199 O O . ARG A 1 678 ? 34.061 -13.425 -41.822 1.00 93.38 678 ARG A O 1
ATOM 5206 N N . VAL A 1 679 ? 35.002 -11.399 -41.681 1.00 94.50 679 VAL A N 1
ATOM 5207 C CA . VAL A 1 679 ? 34.757 -11.205 -40.249 1.00 94.50 679 VAL A CA 1
ATOM 5208 C C . VAL A 1 679 ? 33.791 -10.047 -40.068 1.00 94.50 679 VAL A C 1
ATOM 5210 O O . VAL A 1 679 ? 34.103 -8.907 -40.410 1.00 94.50 679 VAL A O 1
ATOM 5213 N N . SER A 1 680 ? 32.640 -10.325 -39.466 1.00 92.81 680 SER A N 1
ATOM 5214 C CA . SER A 1 680 ? 31.666 -9.309 -39.072 1.00 92.81 680 SER A CA 1
ATOM 5215 C C . SER A 1 680 ? 31.525 -9.246 -37.553 1.00 92.81 680 SER A C 1
ATOM 5217 O O . SER A 1 680 ? 31.871 -10.177 -36.827 1.00 92.81 680 SER A O 1
ATOM 5219 N N . VAL A 1 681 ? 31.036 -8.117 -37.045 1.00 91.19 681 VAL A N 1
ATOM 5220 C CA . VAL A 1 681 ? 30.760 -7.928 -35.617 1.00 91.19 681 VAL A CA 1
ATOM 5221 C C . VAL A 1 681 ? 29.267 -7.722 -35.463 1.00 91.19 681 VAL A C 1
ATOM 5223 O O . VAL A 1 681 ? 28.725 -6.762 -36.011 1.00 91.19 681 VAL A O 1
ATOM 5226 N N . ARG A 1 682 ? 28.603 -8.583 -34.692 1.00 91.25 682 ARG A N 1
ATOM 5227 C CA . ARG A 1 682 ? 27.173 -8.443 -34.397 1.00 91.25 682 ARG A CA 1
ATOM 5228 C C . ARG A 1 682 ? 26.940 -8.272 -32.908 1.00 91.25 682 ARG A C 1
ATOM 5230 O O . ARG A 1 682 ? 27.641 -8.838 -32.077 1.00 91.25 682 ARG A O 1
ATOM 5237 N N . THR A 1 683 ? 25.957 -7.450 -32.565 1.00 89.94 683 THR A N 1
ATOM 5238 C CA . THR A 1 683 ? 25.493 -7.286 -31.187 1.00 89.94 683 THR A CA 1
ATOM 5239 C C . THR A 1 683 ? 24.104 -7.881 -31.089 1.00 89.94 683 THR A C 1
ATOM 5241 O O . THR A 1 683 ? 23.186 -7.347 -31.698 1.00 89.94 683 THR A O 1
ATOM 5244 N N . ALA A 1 684 ? 23.961 -8.943 -30.303 1.00 90.62 684 ALA A N 1
ATOM 5245 C CA . ALA A 1 684 ? 22.679 -9.561 -29.997 1.00 90.62 684 ALA A CA 1
ATOM 5246 C C . ALA A 1 684 ? 22.588 -9.734 -28.478 1.00 90.62 684 ALA A C 1
ATOM 5248 O O . ALA A 1 684 ? 23.394 -10.436 -27.868 1.00 90.62 684 ALA A O 1
ATOM 5249 N N . ARG A 1 685 ? 21.665 -8.987 -27.862 1.00 86.12 685 ARG A N 1
ATOM 5250 C CA . ARG A 1 685 ? 21.553 -8.848 -26.398 1.00 86.12 685 ARG A CA 1
ATOM 5251 C C . ARG A 1 685 ? 20.351 -9.577 -25.808 1.00 86.12 685 ARG A C 1
ATOM 5253 O O . ARG A 1 685 ? 20.317 -9.737 -24.598 1.00 86.12 685 ARG A O 1
ATOM 5260 N N . ASP A 1 686 ? 19.409 -9.994 -26.645 1.00 88.31 686 ASP A N 1
ATOM 5261 C CA . ASP A 1 686 ? 18.239 -10.798 -26.289 1.00 88.31 686 ASP A CA 1
ATOM 5262 C C . ASP A 1 686 ? 18.249 -12.122 -27.065 1.00 88.31 686 ASP A C 1
ATOM 5264 O O . ASP A 1 686 ? 19.003 -12.280 -28.031 1.00 88.31 686 ASP A O 1
ATOM 5268 N N . GLY A 1 687 ? 17.450 -13.087 -26.604 1.00 90.12 687 GLY A N 1
ATOM 5269 C CA . GLY A 1 687 ? 17.377 -14.419 -27.200 1.00 90.12 687 GLY A CA 1
ATOM 5270 C C . GLY A 1 687 ? 16.953 -14.406 -28.669 1.00 90.12 687 GLY A C 1
ATOM 5271 O O . GLY A 1 687 ? 17.545 -15.124 -29.463 1.00 90.12 687 GLY A O 1
ATOM 5272 N N . ALA A 1 688 ? 16.007 -13.546 -29.061 1.00 90.56 688 ALA A N 1
ATOM 5273 C CA . ALA A 1 688 ? 15.526 -13.472 -30.443 1.00 90.56 688 ALA A CA 1
ATOM 5274 C C . ALA A 1 688 ? 16.640 -13.050 -31.415 1.00 90.56 688 ALA A C 1
ATOM 5276 O O . ALA A 1 688 ? 16.924 -13.761 -32.375 1.00 90.56 688 ALA A O 1
ATOM 5277 N N . ALA A 1 689 ? 17.362 -11.967 -31.108 1.00 91.69 689 ALA A N 1
ATOM 5278 C CA . ALA A 1 689 ? 18.486 -11.523 -31.931 1.00 91.69 689 ALA A CA 1
ATOM 5279 C C . ALA A 1 689 ? 19.643 -12.538 -31.961 1.00 91.69 689 ALA A C 1
ATOM 5281 O O . ALA A 1 689 ? 20.447 -12.539 -32.896 1.00 91.69 689 ALA A O 1
ATOM 5282 N N . ARG A 1 690 ? 19.780 -13.371 -30.918 1.00 95.25 690 ARG A N 1
ATOM 5283 C CA . ARG A 1 690 ? 20.757 -14.468 -30.902 1.00 95.25 690 ARG A CA 1
ATOM 5284 C C . ARG A 1 690 ? 20.272 -15.648 -31.740 1.00 95.25 690 ARG A C 1
ATOM 5286 O O . ARG A 1 690 ? 21.091 -16.212 -32.454 1.00 95.25 690 ARG A O 1
ATOM 5293 N N . ALA A 1 691 ? 18.987 -15.989 -31.712 1.00 95.12 691 ALA A N 1
ATOM 5294 C CA . ALA A 1 691 ? 18.406 -17.075 -32.501 1.00 95.12 691 ALA A CA 1
ATOM 5295 C C . ALA A 1 691 ? 18.559 -16.832 -34.009 1.00 95.12 691 ALA A C 1
ATOM 5297 O O . ALA A 1 691 ? 19.044 -17.722 -34.705 1.00 95.12 691 ALA A O 1
ATOM 5298 N N . ASP A 1 692 ? 18.305 -15.598 -34.470 1.00 92.50 692 ASP A N 1
ATOM 5299 C CA . ASP A 1 692 ? 18.526 -15.161 -35.862 1.00 92.50 692 ASP A CA 1
ATOM 5300 C C . ASP A 1 692 ? 19.952 -15.456 -36.366 1.00 92.50 692 ASP A C 1
ATOM 5302 O O . ASP A 1 692 ? 20.190 -15.607 -37.561 1.00 92.50 692 ASP A O 1
ATOM 5306 N N . LEU A 1 693 ? 20.930 -15.514 -35.456 1.00 94.62 693 LEU A N 1
ATOM 5307 C CA . LEU A 1 693 ? 22.318 -15.833 -35.771 1.00 94.62 693 LEU A CA 1
ATOM 5308 C C . LEU A 1 693 ? 22.642 -17.318 -35.544 1.00 94.62 693 LEU A C 1
ATOM 5310 O O . LEU A 1 693 ? 23.293 -17.951 -36.378 1.00 94.62 693 LEU A O 1
ATOM 5314 N N . LEU A 1 694 ? 22.254 -17.865 -34.392 1.00 96.88 694 LEU A N 1
ATOM 5315 C CA . LEU A 1 694 ? 22.687 -19.179 -33.917 1.00 96.88 694 LEU A CA 1
ATOM 5316 C C . LEU A 1 694 ? 21.988 -20.334 -34.649 1.00 96.88 694 LEU A C 1
ATOM 5318 O O . LEU A 1 694 ? 22.623 -21.371 -34.854 1.00 96.88 694 LEU A O 1
ATOM 5322 N N . ASN A 1 695 ? 20.750 -20.153 -35.119 1.00 96.62 695 ASN A N 1
ATOM 5323 C CA . ASN A 1 695 ? 19.985 -21.198 -35.815 1.00 96.62 695 ASN A CA 1
ATOM 5324 C C . ASN A 1 695 ? 20.685 -21.689 -37.097 1.00 96.62 695 ASN A C 1
ATOM 5326 O O . ASN A 1 695 ? 20.722 -22.894 -37.359 1.00 96.62 695 ASN A O 1
ATOM 5330 N N . GLU A 1 696 ? 21.369 -20.795 -37.816 1.00 95.75 696 GLU A N 1
ATOM 5331 C CA . GLU A 1 696 ? 22.167 -21.100 -39.018 1.00 95.75 696 GLU A CA 1
ATOM 5332 C C . GLU A 1 696 ? 23.653 -21.391 -38.723 1.00 95.75 696 GLU A C 1
ATOM 5334 O O . GLU A 1 696 ? 24.420 -21.734 -39.623 1.00 95.75 696 GLU A O 1
ATOM 5339 N N . THR A 1 697 ? 24.107 -21.223 -37.478 1.00 97.44 697 THR A N 1
ATOM 5340 C CA . THR A 1 697 ? 25.531 -21.326 -37.124 1.00 97.44 697 THR A CA 1
ATOM 5341 C C . THR A 1 697 ? 25.987 -22.779 -37.047 1.00 97.44 697 THR A C 1
ATOM 5343 O O . THR A 1 697 ? 25.356 -23.594 -36.369 1.00 97.44 697 THR A O 1
ATOM 5346 N N . ALA A 1 698 ? 27.105 -23.093 -37.709 1.00 97.38 698 ALA A N 1
ATOM 5347 C CA . ALA A 1 698 ? 27.704 -24.425 -37.692 1.00 97.38 698 ALA A CA 1
ATOM 5348 C C . ALA A 1 698 ? 28.643 -24.640 -36.495 1.00 97.38 698 ALA A C 1
ATOM 5350 O O . ALA A 1 698 ? 28.611 -25.709 -35.887 1.00 97.38 698 ALA A O 1
ATOM 5351 N N . ILE A 1 699 ? 29.457 -23.636 -36.141 1.00 98.25 699 ILE A N 1
ATOM 5352 C CA . ILE A 1 699 ? 30.418 -23.720 -35.029 1.00 98.25 699 ILE A CA 1
ATOM 5353 C C . ILE A 1 699 ? 30.253 -22.510 -34.109 1.00 98.25 699 ILE A C 1
ATOM 5355 O O . ILE A 1 699 ? 30.275 -21.367 -34.567 1.00 98.25 699 ILE A O 1
ATOM 5359 N N . PHE A 1 700 ? 30.132 -22.754 -32.808 1.00 97.94 700 PHE A N 1
ATOM 5360 C CA . PHE A 1 700 ? 30.112 -21.721 -31.780 1.00 97.94 700 PHE A CA 1
ATOM 5361 C C . PHE A 1 700 ? 31.330 -21.840 -30.860 1.00 97.94 700 PHE A C 1
ATOM 5363 O O . PHE A 1 700 ? 31.657 -22.922 -30.373 1.00 97.94 700 PHE A O 1
ATOM 5370 N N . VAL A 1 701 ? 31.987 -20.711 -30.598 1.00 97.06 701 VAL A N 1
ATOM 5371 C CA . VAL A 1 701 ? 33.123 -20.595 -29.679 1.00 97.06 701 VAL A CA 1
ATOM 5372 C C . VAL A 1 701 ? 32.687 -19.744 -28.478 1.00 97.06 701 VAL A C 1
ATOM 5374 O O . VAL A 1 701 ? 32.485 -18.535 -28.649 1.00 97.06 701 VAL A O 1
ATOM 5377 N N . PRO A 1 702 ? 32.517 -20.326 -27.276 1.00 94.19 702 PRO A N 1
ATOM 5378 C CA . PRO A 1 702 ? 32.164 -19.559 -26.085 1.00 94.19 702 PRO A CA 1
ATOM 5379 C C . PRO A 1 702 ? 33.338 -18.703 -25.598 1.00 94.19 702 PRO A C 1
ATOM 5381 O O . PRO A 1 702 ? 34.501 -19.082 -25.742 1.00 94.19 702 PRO A O 1
ATOM 5384 N N . ALA A 1 703 ? 33.019 -17.571 -24.973 1.00 90.38 703 ALA A N 1
ATOM 5385 C CA . ALA A 1 703 ? 33.989 -16.784 -24.218 1.00 90.38 703 ALA A CA 1
ATOM 5386 C C . ALA A 1 703 ? 34.341 -17.484 -22.891 1.00 90.38 703 ALA A C 1
ATOM 5388 O O . ALA A 1 703 ? 33.523 -18.218 -22.335 1.00 90.38 703 ALA A O 1
ATOM 5389 N N . LEU A 1 704 ? 35.538 -17.228 -22.357 1.00 86.56 704 LEU A N 1
ATOM 5390 C CA . LEU A 1 704 ? 36.000 -17.784 -21.074 1.00 86.56 704 LEU A CA 1
ATOM 5391 C C . LEU A 1 704 ? 35.130 -17.311 -19.901 1.00 86.56 704 LEU A C 1
ATOM 5393 O O . LEU A 1 704 ? 34.791 -18.099 -19.018 1.00 86.56 704 LEU A O 1
ATOM 5397 N N . GLU A 1 705 ? 34.768 -16.028 -19.924 1.00 79.69 705 GLU A N 1
ATOM 5398 C CA . GLU A 1 705 ? 33.833 -15.348 -19.020 1.00 79.69 705 GLU A CA 1
ATOM 5399 C C . GLU A 1 705 ? 32.539 -14.980 -19.789 1.00 79.69 705 GLU A C 1
ATOM 5401 O O . GLU A 1 705 ? 31.955 -13.883 -19.700 1.00 79.69 705 GLU A O 1
ATOM 5406 N N . GLY A 1 706 ? 32.133 -15.898 -20.670 1.00 80.31 706 GLY A N 1
ATOM 5407 C CA . GLY A 1 706 ? 30.899 -15.839 -21.445 1.00 80.31 706 GLY A CA 1
ATOM 5408 C C . GLY A 1 706 ? 29.653 -16.058 -20.596 1.00 80.31 706 GLY A C 1
ATOM 5409 O O . GLY A 1 706 ? 29.716 -16.326 -19.399 1.00 80.31 706 GLY A O 1
ATOM 5410 N N . LEU A 1 707 ? 28.487 -15.909 -21.219 1.00 82.31 707 LEU A N 1
ATOM 5411 C CA . LEU A 1 707 ? 27.231 -16.300 -20.581 1.00 82.31 707 LEU A CA 1
ATOM 5412 C C . LEU A 1 707 ? 26.968 -17.782 -20.871 1.00 82.31 707 LEU A C 1
ATOM 5414 O O . LEU A 1 707 ? 26.758 -18.134 -22.030 1.00 82.31 707 LEU A O 1
ATOM 5418 N N . ASP A 1 708 ? 26.874 -18.624 -19.835 1.00 85.62 708 ASP A N 1
ATOM 5419 C CA . ASP A 1 708 ? 26.581 -20.067 -19.976 1.00 85.62 708 ASP A CA 1
ATOM 5420 C C . ASP A 1 708 ? 25.328 -20.336 -20.833 1.00 85.62 708 ASP A C 1
ATOM 5422 O O . ASP A 1 708 ? 25.272 -21.282 -21.620 1.00 85.62 708 ASP A O 1
ATOM 5426 N N . ARG A 1 709 ? 24.336 -19.439 -20.742 1.00 90.50 709 ARG A N 1
ATOM 5427 C CA . ARG A 1 709 ? 23.119 -19.440 -21.567 1.00 90.50 709 ARG A CA 1
ATOM 5428 C C . ARG A 1 709 ? 23.417 -19.475 -23.069 1.00 90.50 709 ARG A C 1
ATOM 5430 O O . ARG A 1 709 ? 22.744 -20.198 -23.787 1.00 90.50 709 ARG A O 1
ATOM 5437 N N . VAL A 1 710 ? 24.394 -18.715 -23.556 1.00 92.69 710 VAL A N 1
ATOM 5438 C CA . VAL A 1 710 ? 24.627 -18.562 -25.003 1.00 92.69 710 VAL A CA 1
ATOM 5439 C C . VAL A 1 710 ? 25.224 -19.839 -25.594 1.00 92.69 710 VAL A C 1
ATOM 5441 O O . VAL A 1 710 ? 24.862 -20.234 -26.699 1.00 92.69 710 VAL A O 1
ATOM 5444 N N . ALA A 1 711 ? 26.071 -20.540 -24.833 1.00 93.06 711 ALA A N 1
ATOM 5445 C CA . ALA A 1 711 ? 26.541 -21.869 -25.213 1.00 93.06 711 ALA A CA 1
ATOM 5446 C C . ALA A 1 711 ? 25.386 -22.885 -25.255 1.00 93.06 711 ALA A C 1
ATOM 5448 O O . ALA A 1 711 ? 25.312 -23.692 -26.181 1.00 93.06 711 ALA A O 1
ATOM 5449 N N . LEU A 1 712 ? 24.457 -22.815 -24.294 1.00 94.62 712 LEU A N 1
ATOM 5450 C CA . LEU A 1 712 ? 23.262 -23.661 -24.272 1.00 94.62 712 LEU A CA 1
ATOM 5451 C C . LEU A 1 712 ? 22.314 -23.373 -25.453 1.00 94.62 712 LEU A C 1
ATOM 5453 O O . LEU A 1 712 ? 21.757 -24.299 -26.034 1.00 94.62 712 LEU A O 1
ATOM 5457 N N . GLU A 1 713 ? 22.159 -22.109 -25.840 1.00 96.50 713 GLU A N 1
ATOM 5458 C CA . GLU A 1 713 ? 21.377 -21.678 -27.006 1.00 96.50 713 GLU A CA 1
ATOM 5459 C C . GLU A 1 713 ? 21.997 -22.141 -28.324 1.00 96.50 713 GLU A C 1
ATOM 5461 O O . GLU A 1 713 ? 21.298 -22.676 -29.182 1.00 96.50 713 GLU A O 1
ATOM 5466 N N . ALA A 1 714 ? 23.318 -22.007 -28.471 1.00 97.00 714 ALA A N 1
ATOM 5467 C CA . ALA A 1 714 ? 24.041 -22.531 -29.625 1.00 97.00 714 ALA A CA 1
ATOM 5468 C C . ALA A 1 714 ? 23.919 -24.062 -29.714 1.00 97.00 714 ALA A C 1
ATOM 5470 O O . ALA A 1 714 ? 23.729 -24.611 -30.800 1.00 97.00 714 ALA A O 1
ATOM 5471 N N . ALA A 1 715 ? 23.968 -24.749 -28.568 1.00 96.44 715 ALA A N 1
ATOM 5472 C CA . ALA A 1 715 ? 23.740 -26.185 -28.485 1.00 96.44 715 ALA A CA 1
ATOM 5473 C C . ALA A 1 715 ? 22.304 -26.566 -28.888 1.00 96.44 715 ALA A C 1
ATOM 5475 O O . ALA A 1 715 ? 22.135 -27.487 -29.682 1.00 96.44 715 ALA A O 1
ATOM 5476 N N . ALA A 1 716 ? 21.280 -25.844 -28.414 1.00 96.62 716 ALA A N 1
ATOM 5477 C CA . ALA A 1 716 ? 19.879 -26.060 -28.802 1.00 96.62 716 ALA A CA 1
ATOM 5478 C C . ALA A 1 716 ? 19.660 -25.853 -30.308 1.00 96.62 716 ALA A C 1
ATOM 5480 O O . ALA A 1 716 ? 19.055 -26.692 -30.976 1.00 96.62 716 ALA A O 1
ATOM 5481 N N . ALA A 1 717 ? 20.280 -24.809 -30.861 1.00 96.88 717 ALA A N 1
ATOM 5482 C CA . ALA A 1 717 ? 20.323 -24.553 -32.291 1.00 96.88 717 ALA A CA 1
ATOM 5483 C C . ALA A 1 717 ? 21.111 -25.617 -33.078 1.00 96.88 717 ALA A C 1
ATOM 5485 O O . ALA A 1 717 ? 21.118 -25.575 -34.303 1.00 96.88 717 ALA A O 1
ATOM 5486 N N . GLY A 1 718 ? 21.788 -26.572 -32.432 1.00 96.12 718 GLY A N 1
ATOM 5487 C CA . GLY A 1 718 ? 22.522 -27.658 -33.087 1.00 96.12 718 GLY A CA 1
ATOM 5488 C C . GLY A 1 718 ? 23.890 -27.260 -33.646 1.00 96.12 718 GLY A C 1
ATOM 5489 O O . GLY A 1 718 ? 24.356 -27.888 -34.594 1.00 96.12 718 GLY A O 1
ATOM 5490 N N . ALA A 1 719 ? 24.522 -26.213 -33.111 1.00 97.06 719 ALA A N 1
ATOM 5491 C CA . ALA A 1 719 ? 25.907 -25.878 -33.436 1.00 97.06 719 ALA A CA 1
ATOM 5492 C C . ALA A 1 719 ? 26.893 -26.822 -32.719 1.00 97.06 719 ALA A C 1
ATOM 5494 O O . ALA A 1 719 ? 26.663 -27.257 -31.584 1.00 97.06 719 ALA A O 1
ATOM 5495 N N . ALA A 1 720 ? 28.028 -27.110 -33.358 1.00 97.50 720 ALA A N 1
ATOM 5496 C CA . ALA A 1 720 ? 29.167 -27.710 -32.668 1.00 97.50 720 ALA A CA 1
ATOM 5497 C C . ALA A 1 720 ? 29.826 -26.663 -31.753 1.00 97.50 720 ALA A C 1
ATOM 5499 O O . ALA A 1 720 ? 29.936 -25.493 -32.129 1.00 97.50 720 ALA A O 1
ATOM 5500 N N . ILE A 1 721 ? 30.251 -27.063 -30.553 1.00 96.81 721 ILE A N 1
ATOM 5501 C CA . ILE A 1 721 ? 30.788 -26.144 -29.539 1.00 96.81 721 ILE A CA 1
ATOM 5502 C C . ILE A 1 721 ? 32.301 -26.347 -29.424 1.00 96.81 721 ILE A C 1
ATOM 5504 O O . ILE A 1 721 ? 32.764 -27.360 -28.907 1.00 96.81 721 ILE A O 1
ATOM 5508 N N . ALA A 1 722 ? 33.084 -25.356 -29.847 1.00 95.94 722 ALA A N 1
ATOM 5509 C CA . ALA A 1 722 ? 34.546 -25.396 -29.802 1.00 95.94 722 ALA A CA 1
ATOM 5510 C C . ALA A 1 722 ? 35.085 -24.985 -28.415 1.00 95.94 722 ALA A C 1
ATOM 5512 O O . ALA A 1 722 ? 35.733 -23.949 -28.261 1.00 95.94 722 ALA A O 1
ATOM 5513 N N . ALA A 1 723 ? 34.797 -25.798 -27.394 1.00 92.31 723 ALA A N 1
ATOM 5514 C CA . ALA A 1 723 ? 35.199 -25.562 -26.003 1.00 92.31 723 ALA A CA 1
ATOM 5515 C C . ALA A 1 723 ? 35.883 -26.795 -25.377 1.00 92.31 723 ALA A C 1
ATOM 5517 O O . ALA A 1 723 ? 35.304 -27.452 -24.510 1.00 92.31 723 ALA A O 1
ATOM 5518 N N . PRO A 1 724 ? 37.102 -27.157 -25.821 1.00 92.25 724 PRO A N 1
ATOM 5519 C CA . PRO A 1 724 ? 37.800 -28.331 -25.305 1.00 92.25 724 PRO A CA 1
ATOM 5520 C C . PRO A 1 724 ? 38.202 -28.170 -23.823 1.00 92.25 724 PRO A C 1
ATOM 5522 O O . PRO A 1 724 ? 38.377 -27.043 -23.344 1.00 92.25 724 PRO A O 1
ATOM 5525 N N . PRO A 1 725 ? 38.405 -29.276 -23.079 1.00 87.56 725 PRO A N 1
ATOM 5526 C CA . PRO A 1 725 ? 38.935 -29.225 -21.717 1.00 87.56 725 PRO A CA 1
ATOM 5527 C C . PRO A 1 725 ? 40.253 -28.439 -21.637 1.00 87.56 725 PRO A C 1
ATOM 5529 O O . PRO A 1 725 ? 41.095 -28.535 -22.525 1.00 87.56 725 PRO A O 1
ATOM 5532 N N . GLY A 1 726 ? 40.441 -27.664 -20.564 1.00 86.19 726 GLY A N 1
ATOM 5533 C CA . GLY A 1 726 ? 41.648 -26.848 -20.364 1.00 86.19 726 GLY A CA 1
ATOM 5534 C C . GLY A 1 726 ? 41.619 -25.463 -21.022 1.00 86.19 726 GLY A C 1
ATOM 5535 O O . GLY A 1 726 ? 42.587 -24.717 -20.885 1.00 86.19 726 GLY A O 1
ATOM 5536 N N . LEU A 1 727 ? 40.509 -25.069 -21.660 1.00 86.25 727 LEU A N 1
ATOM 5537 C CA . LEU A 1 727 ? 40.383 -23.790 -22.373 1.00 86.25 727 LEU A CA 1
ATOM 5538 C C . LEU A 1 727 ? 40.757 -22.549 -21.532 1.00 86.25 727 LEU A C 1
ATOM 5540 O O . LEU A 1 727 ? 41.373 -21.624 -22.054 1.00 86.25 727 LEU A O 1
ATOM 5544 N N . ARG A 1 728 ? 40.440 -22.536 -20.225 1.00 83.06 728 ARG A N 1
ATOM 5545 C CA . ARG A 1 728 ? 40.821 -21.438 -19.307 1.00 83.06 728 ARG A CA 1
ATOM 5546 C C . ARG A 1 728 ? 42.340 -21.311 -19.112 1.00 83.06 728 ARG A C 1
ATOM 5548 O O . ARG A 1 728 ? 42.815 -20.213 -18.853 1.00 83.06 728 ARG A O 1
ATOM 5555 N N . MET A 1 729 ? 43.085 -22.410 -19.234 1.00 87.56 729 MET A N 1
ATOM 5556 C CA . MET A 1 729 ? 44.545 -22.438 -19.081 1.00 87.56 729 MET A CA 1
ATOM 5557 C C . MET A 1 729 ? 45.263 -22.174 -20.407 1.00 87.56 729 MET A C 1
ATOM 5559 O O . MET A 1 729 ? 46.309 -21.531 -20.417 1.00 87.56 729 MET A O 1
ATOM 5563 N N . GLN A 1 730 ? 44.700 -22.660 -21.519 1.00 91.38 730 GLN A N 1
ATOM 5564 C CA . GLN A 1 730 ? 45.283 -22.544 -22.855 1.00 91.38 730 GLN A CA 1
ATOM 5565 C C . GLN A 1 730 ? 44.206 -22.168 -23.895 1.00 91.38 730 GLN A C 1
ATOM 5567 O O . GLN A 1 730 ? 43.620 -23.048 -24.535 1.00 91.38 730 GLN A O 1
ATOM 5572 N N . PRO A 1 731 ? 43.931 -20.863 -24.092 1.00 88.06 731 PRO A N 1
ATOM 5573 C CA . PRO A 1 731 ? 42.906 -20.388 -25.026 1.00 88.06 731 PRO A CA 1
ATOM 5574 C C . PRO A 1 731 ? 43.135 -20.808 -26.486 1.00 88.06 731 PRO A C 1
ATOM 5576 O O . PRO A 1 731 ? 42.189 -20.850 -27.270 1.00 88.06 731 PRO A O 1
ATOM 5579 N N . GLU A 1 732 ? 44.373 -21.141 -26.867 1.00 89.94 732 GLU A N 1
ATOM 5580 C CA . GLU A 1 732 ? 44.730 -21.612 -28.209 1.00 89.94 732 GLU A CA 1
ATOM 5581 C C . GLU A 1 732 ? 44.022 -22.910 -28.611 1.00 89.94 732 GLU A C 1
ATOM 5583 O O . GLU A 1 732 ? 43.837 -23.170 -29.803 1.00 89.94 732 GLU A O 1
ATOM 5588 N N . LEU A 1 733 ? 43.597 -23.710 -27.629 1.00 92.56 733 LEU A N 1
ATOM 5589 C CA . LEU A 1 733 ? 42.874 -24.954 -27.871 1.00 92.56 733 LEU A CA 1
ATOM 5590 C C . LEU A 1 733 ? 41.535 -24.712 -28.584 1.00 92.56 733 LEU A C 1
ATOM 5592 O O . LEU A 1 733 ? 41.117 -25.553 -29.378 1.00 92.56 733 LEU A O 1
ATOM 5596 N N . ALA A 1 734 ? 40.886 -23.558 -28.378 1.00 92.94 734 ALA A N 1
ATOM 5597 C CA . ALA A 1 734 ? 39.668 -23.209 -29.114 1.00 92.94 734 ALA A CA 1
ATOM 5598 C C . ALA A 1 734 ? 39.924 -23.003 -30.611 1.00 92.94 734 ALA A C 1
ATOM 5600 O O . ALA A 1 734 ? 39.082 -23.386 -31.422 1.00 92.94 734 ALA A O 1
ATOM 5601 N N . GLY A 1 735 ? 41.075 -22.439 -30.998 1.00 93.25 735 GLY A N 1
ATOM 5602 C CA . GLY A 1 735 ? 41.455 -22.319 -32.407 1.00 93.25 735 GLY A CA 1
ATOM 5603 C C . GLY A 1 735 ? 41.597 -23.692 -33.058 1.00 93.25 735 GLY A C 1
ATOM 5604 O O . GLY A 1 735 ? 40.941 -23.960 -34.062 1.00 93.25 735 GLY A O 1
ATOM 5605 N N . ALA A 1 736 ? 42.371 -24.587 -32.437 1.00 93.38 736 ALA A N 1
ATOM 5606 C CA . ALA A 1 736 ? 42.571 -25.950 -32.935 1.00 93.38 736 ALA A CA 1
ATOM 5607 C C . ALA A 1 736 ? 41.258 -26.753 -33.008 1.00 93.38 736 ALA A C 1
ATOM 5609 O O . ALA A 1 736 ? 41.001 -27.430 -34.002 1.00 93.38 736 ALA A O 1
ATOM 5610 N N . ALA A 1 737 ? 40.395 -26.642 -31.992 1.00 95.56 737 ALA A N 1
ATOM 5611 C CA . ALA A 1 737 ? 39.072 -27.267 -32.004 1.00 95.56 737 ALA A CA 1
ATOM 5612 C C . ALA A 1 737 ? 38.180 -26.701 -33.121 1.00 95.56 737 ALA A C 1
ATOM 5614 O O . ALA A 1 737 ? 37.499 -27.459 -33.805 1.00 95.56 737 ALA A O 1
ATOM 5615 N N . THR A 1 738 ? 38.223 -25.384 -33.349 1.00 96.62 738 THR A N 1
ATOM 5616 C CA . THR A 1 738 ? 37.480 -24.732 -34.438 1.00 96.62 738 THR A CA 1
ATOM 5617 C C . THR A 1 738 ? 37.946 -25.228 -35.805 1.00 96.62 738 THR A C 1
ATOM 5619 O O . THR A 1 738 ? 37.106 -25.558 -36.636 1.00 96.62 738 THR A O 1
ATOM 5622 N N . ALA A 1 739 ? 39.262 -25.318 -36.033 1.00 95.50 739 ALA A N 1
ATOM 5623 C CA . ALA A 1 739 ? 39.827 -25.835 -37.280 1.00 95.50 739 ALA A CA 1
ATOM 5624 C C . ALA A 1 739 ? 39.384 -27.281 -37.535 1.00 95.50 739 ALA A C 1
ATOM 5626 O O . ALA A 1 739 ? 38.817 -27.580 -38.582 1.00 95.50 739 ALA A O 1
ATOM 5627 N N . ARG A 1 740 ? 39.523 -28.146 -36.523 1.00 96.06 740 ARG A N 1
ATOM 5628 C CA . ARG A 1 740 ? 39.110 -29.551 -36.605 1.00 96.06 740 ARG A CA 1
ATOM 5629 C C . ARG A 1 740 ? 37.627 -29.706 -36.955 1.00 96.06 740 ARG A C 1
ATOM 5631 O O . ARG A 1 740 ? 37.284 -30.524 -37.798 1.00 96.06 740 ARG A O 1
ATOM 5638 N N . LEU A 1 741 ? 36.749 -28.921 -36.329 1.00 96.81 741 LEU A N 1
ATOM 5639 C CA . LEU A 1 741 ? 35.310 -28.942 -36.621 1.00 96.81 741 LEU A CA 1
ATOM 5640 C C . LEU A 1 741 ? 34.973 -28.360 -37.999 1.00 96.81 741 LEU A C 1
ATOM 5642 O O . LEU A 1 741 ? 33.960 -28.724 -38.593 1.00 96.81 741 LEU A O 1
ATOM 5646 N N . ALA A 1 742 ? 35.785 -27.438 -38.510 1.00 95.81 742 ALA A N 1
ATOM 5647 C CA . ALA A 1 742 ? 35.592 -26.860 -39.834 1.00 95.81 742 ALA A CA 1
ATOM 5648 C C . ALA A 1 742 ? 36.029 -27.804 -40.968 1.00 95.81 742 ALA A C 1
ATOM 5650 O O . ALA A 1 742 ? 35.472 -27.716 -42.062 1.00 95.81 742 ALA A O 1
ATOM 5651 N N . GLU A 1 743 ? 37.001 -28.680 -40.706 1.00 95.31 743 GLU A N 1
ATOM 5652 C CA . GLU A 1 743 ? 37.554 -29.651 -41.661 1.00 95.31 743 GLU A CA 1
ATOM 5653 C C . GLU A 1 743 ? 36.797 -30.991 -41.678 1.00 95.31 743 GLU A C 1
ATOM 5655 O O . GLU A 1 743 ? 36.717 -31.626 -42.727 1.00 95.31 743 GLU A O 1
ATOM 5660 N N . ASP A 1 744 ? 36.228 -31.416 -40.543 1.00 96.38 744 ASP A N 1
ATOM 5661 C CA . ASP A 1 744 ? 35.526 -32.699 -40.390 1.00 96.38 744 ASP A CA 1
ATOM 5662 C C . ASP A 1 744 ? 34.006 -32.494 -40.234 1.00 96.38 744 ASP A C 1
ATOM 5664 O O . ASP A 1 744 ? 33.490 -32.189 -39.152 1.00 96.38 744 ASP A O 1
ATOM 5668 N N . ASP A 1 745 ? 33.283 -32.655 -41.346 1.00 94.62 745 ASP A N 1
ATOM 5669 C CA . ASP A 1 745 ? 31.828 -32.489 -41.413 1.00 94.62 745 ASP A CA 1
ATOM 5670 C C . ASP A 1 745 ? 31.079 -33.525 -40.557 1.00 94.62 745 ASP A C 1
ATOM 5672 O O . ASP A 1 745 ? 30.128 -33.168 -39.856 1.00 94.62 745 ASP A O 1
ATOM 5676 N N . GLU A 1 746 ? 31.525 -34.786 -40.548 1.00 96.12 746 GLU A N 1
ATOM 5677 C CA . GLU A 1 746 ? 30.874 -35.863 -39.792 1.00 96.12 746 GLU A CA 1
ATOM 5678 C C . GLU A 1 746 ? 31.009 -35.631 -38.282 1.00 96.12 746 GLU A C 1
ATOM 5680 O O . GLU A 1 746 ? 30.031 -35.748 -37.531 1.00 96.12 746 GLU A O 1
ATOM 5685 N N . LEU A 1 747 ? 32.207 -35.242 -37.830 1.00 96.06 747 LEU A N 1
ATOM 5686 C CA . LEU A 1 747 ? 32.450 -34.849 -36.446 1.00 96.06 747 LEU A CA 1
ATOM 5687 C C . LEU A 1 747 ? 31.577 -33.658 -36.055 1.00 96.06 747 LEU A C 1
ATOM 5689 O O . LEU A 1 747 ? 30.923 -33.712 -35.010 1.00 96.06 747 LEU A O 1
ATOM 5693 N N . ARG A 1 748 ? 31.541 -32.607 -36.882 1.00 96.38 748 ARG A N 1
ATOM 5694 C CA . ARG A 1 748 ? 30.771 -31.389 -36.605 1.00 96.38 748 ARG A CA 1
ATOM 5695 C C . ARG A 1 748 ? 29.282 -31.678 -36.473 1.00 96.38 748 ARG A C 1
ATOM 5697 O O . ARG A 1 748 ? 28.649 -31.220 -35.522 1.00 96.38 748 ARG A O 1
ATOM 5704 N N . GLU A 1 749 ? 28.715 -32.460 -37.385 1.00 95.12 749 GLU A N 1
ATOM 5705 C CA . GLU A 1 749 ? 27.307 -32.840 -37.314 1.00 95.12 749 GLU A CA 1
ATOM 5706 C C . GLU A 1 749 ? 27.002 -33.741 -36.116 1.00 95.12 749 GLU A C 1
ATOM 5708 O O . GLU A 1 749 ? 25.972 -33.573 -35.456 1.00 95.12 749 GLU A O 1
ATOM 5713 N N . ARG A 1 750 ? 27.887 -34.698 -35.807 1.00 96.50 750 ARG A N 1
ATOM 5714 C CA . ARG A 1 750 ? 27.740 -35.563 -34.631 1.00 96.50 750 ARG A CA 1
ATOM 5715 C C . ARG A 1 750 ? 27.753 -34.742 -33.346 1.00 96.50 750 ARG A C 1
ATOM 5717 O O . ARG A 1 750 ? 26.874 -34.939 -32.509 1.00 96.50 750 ARG A O 1
ATOM 5724 N N . GLU A 1 751 ? 28.697 -33.815 -33.200 1.00 95.69 751 GLU A N 1
ATOM 5725 C CA . GLU A 1 751 ? 28.748 -32.915 -32.047 1.00 95.69 751 GLU A CA 1
ATOM 5726 C C . GLU A 1 751 ? 27.511 -32.020 -31.968 1.00 95.69 751 GLU A C 1
ATOM 5728 O O . GLU A 1 751 ? 26.903 -31.932 -30.904 1.00 95.69 751 GLU A O 1
ATOM 5733 N N . GLY A 1 752 ? 27.075 -31.424 -33.083 1.00 95.31 752 GLY A N 1
ATOM 5734 C CA . GLY A 1 752 ? 25.850 -30.621 -33.131 1.00 95.31 752 GLY A CA 1
ATOM 5735 C C . GLY A 1 752 ? 24.609 -31.401 -32.677 1.00 95.31 752 GLY A C 1
ATOM 5736 O O . GLY A 1 752 ? 23.829 -30.905 -31.860 1.00 95.31 752 GLY A O 1
ATOM 5737 N N . ARG A 1 753 ? 24.453 -32.657 -33.128 1.00 95.00 753 ARG A N 1
ATOM 5738 C CA . ARG A 1 753 ? 23.358 -33.547 -32.695 1.00 95.00 753 ARG A CA 1
ATOM 5739 C C . ARG A 1 753 ? 23.425 -33.868 -31.201 1.00 95.00 753 ARG A C 1
ATOM 5741 O O . ARG A 1 753 ? 22.397 -33.823 -30.526 1.00 95.00 753 ARG A O 1
ATOM 5748 N N . GLU A 1 754 ? 24.603 -34.186 -30.671 1.00 95.38 754 GLU A N 1
ATOM 5749 C CA . GLU A 1 754 ? 24.770 -34.500 -29.245 1.00 95.38 754 GLU A CA 1
ATOM 5750 C C . GLU A 1 754 ? 24.570 -33.270 -28.347 1.00 95.38 754 GLU A C 1
ATOM 5752 O O . GLU A 1 754 ? 23.916 -33.362 -27.305 1.00 95.38 754 GLU A O 1
ATOM 5757 N N . ASN A 1 755 ? 25.052 -32.101 -28.769 1.00 94.75 755 ASN A N 1
ATOM 5758 C CA . ASN A 1 755 ? 24.839 -30.837 -28.067 1.00 94.75 755 ASN A CA 1
ATOM 5759 C C . ASN A 1 755 ? 23.351 -30.482 -28.001 1.00 94.75 755 ASN A C 1
ATOM 5761 O O . ASN A 1 755 ? 22.849 -30.160 -26.921 1.00 94.75 755 ASN A O 1
ATOM 5765 N N . ARG A 1 756 ? 22.619 -30.649 -29.108 1.00 94.50 756 ARG A N 1
ATOM 5766 C CA . ARG A 1 756 ? 21.166 -30.452 -29.135 1.00 94.50 756 ARG A CA 1
ATOM 5767 C C . ARG A 1 756 ? 20.441 -31.381 -28.167 1.00 94.50 756 ARG A C 1
ATOM 5769 O O . ARG A 1 756 ? 19.674 -30.901 -27.335 1.00 94.50 756 ARG A O 1
ATOM 5776 N N . LYS A 1 757 ? 20.733 -32.686 -28.196 1.00 94.25 757 LYS A N 1
ATOM 5777 C CA . LYS A 1 757 ? 20.129 -33.659 -27.263 1.00 94.25 757 LYS A CA 1
ATOM 5778 C C . LYS A 1 757 ? 20.360 -33.283 -25.796 1.00 94.25 757 LYS A C 1
ATOM 5780 O O . LYS A 1 757 ? 19.494 -33.514 -24.953 1.00 94.25 757 LYS A O 1
ATOM 5785 N N . ARG A 1 758 ? 21.529 -32.721 -25.463 1.00 92.44 758 ARG A N 1
ATOM 5786 C CA . ARG A 1 758 ? 21.832 -32.222 -24.108 1.00 92.44 758 ARG A CA 1
ATOM 5787 C C . ARG A 1 758 ? 21.052 -30.950 -23.773 1.00 92.44 758 ARG A C 1
ATOM 5789 O O . ARG A 1 758 ? 20.610 -30.807 -22.633 1.00 92.44 758 ARG A O 1
ATOM 5796 N N . ALA A 1 759 ? 20.877 -30.046 -24.733 1.00 94.12 759 ALA A N 1
ATOM 5797 C CA . ALA A 1 759 ? 20.132 -28.803 -24.549 1.00 94.12 759 ALA A CA 1
ATOM 5798 C C . ALA A 1 759 ? 18.617 -29.038 -24.391 1.00 94.12 759 ALA A C 1
ATOM 5800 O O . ALA A 1 759 ? 17.983 -28.409 -23.548 1.00 94.12 759 ALA A O 1
ATOM 5801 N N . GLU A 1 760 ? 18.052 -30.022 -25.094 1.00 91.75 760 GLU A N 1
ATOM 5802 C CA . GLU A 1 760 ? 16.644 -30.452 -24.972 1.00 91.75 760 GLU A CA 1
ATOM 5803 C C . GLU A 1 760 ? 16.288 -31.015 -23.581 1.00 91.75 760 GLU A C 1
ATOM 5805 O O . GLU A 1 760 ? 15.114 -31.144 -23.226 1.00 91.75 760 GLU A O 1
ATOM 5810 N N . ARG A 1 761 ? 17.295 -31.336 -22.758 1.00 93.19 761 ARG A N 1
ATOM 5811 C CA . ARG A 1 761 ? 17.117 -31.728 -21.349 1.00 93.19 761 ARG A CA 1
ATOM 5812 C C . ARG A 1 761 ? 17.164 -30.552 -20.374 1.00 93.19 761 ARG A C 1
ATOM 5814 O O . ARG A 1 761 ? 16.914 -30.746 -19.189 1.00 93.19 761 ARG A O 1
ATOM 5821 N N . GLN A 1 762 ? 17.487 -29.360 -20.864 1.00 95.06 762 GLN A N 1
ATOM 5822 C CA . GLN A 1 762 ? 17.705 -28.146 -20.080 1.00 95.06 762 GLN A CA 1
ATOM 5823 C C . GLN A 1 762 ? 16.757 -27.024 -20.527 1.00 95.06 762 GLN A C 1
ATOM 5825 O O . GLN A 1 762 ? 17.105 -25.844 -20.509 1.00 95.06 762 GLN A O 1
ATOM 5830 N N . THR A 1 763 ? 15.548 -27.383 -20.959 1.00 96.00 763 THR A N 1
ATOM 5831 C CA . THR A 1 763 ? 14.536 -26.412 -21.397 1.00 96.00 763 THR A CA 1
ATOM 5832 C C . THR A 1 763 ? 13.943 -25.646 -20.217 1.00 96.00 763 THR A C 1
ATOM 5834 O O . THR A 1 763 ? 13.964 -26.119 -19.077 1.00 96.00 763 THR A O 1
ATOM 5837 N N . PHE A 1 764 ? 13.322 -24.494 -20.477 1.00 95.75 764 PHE A N 1
ATOM 5838 C CA . PHE A 1 764 ? 12.543 -23.790 -19.451 1.00 95.75 764 PHE A CA 1
ATOM 5839 C C . PHE A 1 764 ? 11.420 -24.646 -18.842 1.00 95.75 764 PHE A C 1
ATOM 5841 O O . PHE A 1 764 ? 11.104 -24.493 -17.663 1.00 95.75 764 PHE A O 1
ATOM 5848 N N . ALA A 1 765 ? 10.872 -25.609 -19.591 1.00 93.94 765 ALA A N 1
ATOM 5849 C CA . ALA A 1 765 ? 9.886 -26.551 -19.072 1.00 93.94 765 ALA A CA 1
ATOM 5850 C C . ALA A 1 765 ? 10.487 -27.546 -18.059 1.00 93.94 765 ALA A C 1
ATOM 5852 O O . ALA A 1 765 ? 9.852 -27.827 -17.042 1.00 93.94 765 ALA A O 1
ATOM 5853 N N . GLN A 1 766 ? 11.702 -28.076 -18.288 1.00 95.38 766 GLN A N 1
ATOM 5854 C CA . GLN A 1 766 ? 12.395 -28.853 -17.244 1.00 95.38 766 GLN A CA 1
ATOM 5855 C C . GLN A 1 766 ? 12.745 -27.963 -16.049 1.00 95.38 766 GLN A C 1
ATOM 5857 O O . GLN A 1 766 ? 12.534 -28.382 -14.913 1.00 95.38 766 GLN A O 1
ATOM 5862 N N . LEU A 1 767 ? 13.240 -26.745 -16.296 1.00 96.00 767 LEU A N 1
ATOM 5863 C CA . LEU A 1 767 ? 13.619 -25.820 -15.228 1.00 96.00 767 LEU A CA 1
ATOM 5864 C C . LEU A 1 767 ? 12.435 -25.538 -14.298 1.00 96.00 767 LEU A C 1
ATOM 5866 O O . LEU A 1 767 ? 12.577 -25.599 -13.079 1.00 96.00 767 LEU A O 1
ATOM 5870 N N . ALA A 1 768 ? 11.259 -25.277 -14.872 1.00 96.62 768 ALA A N 1
ATOM 5871 C CA . ALA A 1 768 ? 10.037 -25.053 -14.115 1.00 96.62 768 ALA A CA 1
ATOM 5872 C C . ALA A 1 768 ? 9.612 -26.285 -13.308 1.00 96.62 768 ALA A C 1
ATOM 5874 O O . ALA A 1 768 ? 9.216 -26.123 -12.161 1.00 96.62 768 ALA A O 1
ATOM 5875 N N . ARG A 1 769 ? 9.762 -27.509 -13.839 1.00 95.56 769 ARG A N 1
ATOM 5876 C CA . ARG A 1 769 ? 9.488 -28.746 -13.077 1.00 95.56 769 ARG A CA 1
ATOM 5877 C C . ARG A 1 769 ? 10.417 -28.917 -11.877 1.00 95.56 769 ARG A C 1
ATOM 5879 O O . ARG A 1 769 ? 9.982 -29.367 -10.821 1.00 95.56 769 ARG A O 1
ATOM 5886 N N . GLU A 1 770 ? 11.690 -28.552 -12.016 1.00 95.69 770 GLU A N 1
ATOM 5887 C CA . GLU A 1 770 ? 12.618 -28.571 -10.882 1.00 95.69 770 GLU A CA 1
ATOM 5888 C C . GLU A 1 770 ? 12.241 -27.556 -9.799 1.00 95.69 770 GLU A C 1
ATOM 5890 O O . GLU A 1 770 ? 12.361 -27.861 -8.607 1.00 95.69 770 GLU A O 1
ATOM 5895 N N . HIS A 1 771 ? 11.771 -26.376 -10.211 1.00 97.00 771 HIS A N 1
ATOM 5896 C CA . HIS A 1 771 ? 11.298 -25.339 -9.299 1.00 97.00 771 HIS A CA 1
ATOM 5897 C C . HIS A 1 771 ? 9.966 -25.709 -8.647 1.00 97.00 771 HIS A C 1
ATOM 5899 O O . HIS A 1 771 ? 9.845 -25.533 -7.444 1.00 97.00 771 HIS A O 1
ATOM 5905 N N . ASP A 1 772 ? 9.014 -26.286 -9.380 1.00 95.56 772 ASP A N 1
ATOM 5906 C CA . ASP A 1 772 ? 7.755 -26.806 -8.833 1.00 95.56 772 ASP A CA 1
ATOM 5907 C C . ASP A 1 772 ? 8.019 -27.861 -7.746 1.00 95.56 772 ASP A C 1
ATOM 5909 O O . ASP A 1 772 ? 7.546 -27.735 -6.618 1.00 95.56 772 ASP A O 1
ATOM 5913 N N . ALA A 1 773 ? 8.900 -28.834 -8.008 1.00 94.62 773 ALA A N 1
ATOM 5914 C CA . ALA A 1 773 ? 9.282 -29.827 -7.003 1.00 94.62 773 ALA A CA 1
ATOM 5915 C C . ALA A 1 773 ? 9.927 -29.193 -5.752 1.00 94.62 773 ALA A C 1
ATOM 5917 O O . ALA A 1 773 ? 9.658 -29.614 -4.621 1.00 94.62 773 ALA A O 1
ATOM 5918 N N . LEU A 1 774 ? 10.775 -28.175 -5.938 1.00 95.38 774 LEU A N 1
ATOM 5919 C CA . LEU A 1 774 ? 11.366 -27.418 -4.834 1.00 95.38 774 LEU A CA 1
ATOM 5920 C C . LEU A 1 774 ? 10.294 -26.650 -4.051 1.00 95.38 774 LEU A C 1
ATOM 5922 O O . LEU A 1 774 ? 10.238 -26.770 -2.829 1.00 95.38 774 LEU A O 1
ATOM 5926 N N . TYR A 1 775 ? 9.439 -25.891 -4.731 1.00 95.12 775 TYR A N 1
ATOM 5927 C CA . TYR A 1 775 ? 8.392 -25.081 -4.116 1.00 95.12 775 TYR A CA 1
ATOM 5928 C C . TYR A 1 775 ? 7.366 -25.944 -3.396 1.00 95.12 775 TYR A C 1
ATOM 5930 O O . TYR A 1 775 ? 7.022 -25.633 -2.264 1.00 95.12 775 TYR A O 1
ATOM 5938 N N . GLY A 1 776 ? 6.970 -27.080 -3.968 1.00 91.00 776 GLY A N 1
ATOM 5939 C CA . GLY A 1 776 ? 6.122 -28.061 -3.300 1.00 91.00 776 GLY A CA 1
ATOM 5940 C C . GLY A 1 776 ? 6.764 -28.630 -2.030 1.00 91.00 776 GLY A C 1
ATOM 5941 O O . GLY A 1 776 ? 6.076 -28.823 -1.029 1.00 91.00 776 GLY A O 1
ATOM 5942 N N . LYS A 1 777 ? 8.089 -28.857 -2.014 1.00 90.88 777 LYS A N 1
ATOM 5943 C CA . LYS A 1 777 ? 8.811 -29.260 -0.792 1.00 90.88 777 LYS A CA 1
ATOM 5944 C C . LYS A 1 777 ? 8.819 -28.147 0.257 1.00 90.88 777 LYS A C 1
ATOM 5946 O O . LYS A 1 777 ? 8.653 -28.442 1.437 1.00 90.88 777 LYS A O 1
ATOM 5951 N N . LEU A 1 778 ? 9.016 -26.895 -0.154 1.00 90.44 778 LEU A N 1
ATOM 5952 C CA . LEU A 1 778 ? 9.012 -25.751 0.759 1.00 90.44 778 LEU A CA 1
ATOM 5953 C C . LEU A 1 778 ? 7.606 -25.471 1.310 1.00 90.44 778 LEU A C 1
ATOM 5955 O O . LEU A 1 778 ? 7.466 -25.252 2.506 1.00 90.44 778 LEU A O 1
ATOM 5959 N N . ALA A 1 779 ? 6.569 -25.542 0.472 1.00 87.62 779 ALA A N 1
ATOM 5960 C CA . ALA A 1 779 ? 5.179 -25.289 0.846 1.00 87.62 779 ALA A CA 1
ATOM 5961 C C . ALA A 1 779 ? 4.677 -26.244 1.938 1.00 87.62 779 ALA A C 1
ATOM 5963 O O . ALA A 1 779 ? 3.898 -25.833 2.791 1.00 87.62 779 ALA A O 1
ATOM 5964 N N . LYS A 1 780 ? 5.184 -27.486 1.980 1.00 85.06 780 LYS A N 1
ATOM 5965 C CA . LYS A 1 780 ? 4.899 -28.447 3.061 1.00 85.06 780 LYS A CA 1
ATOM 5966 C C . LYS A 1 780 ? 5.365 -27.988 4.446 1.00 85.06 780 LYS A C 1
ATOM 5968 O O . LYS A 1 780 ? 4.886 -28.535 5.426 1.00 85.06 780 LYS A O 1
ATOM 5973 N N . ARG A 1 781 ? 6.278 -27.012 4.534 1.00 82.25 781 ARG A N 1
ATOM 5974 C CA . ARG A 1 781 ? 6.708 -26.412 5.809 1.00 82.25 781 ARG A CA 1
ATOM 5975 C C . ARG A 1 781 ? 5.686 -25.424 6.378 1.00 82.25 781 ARG A C 1
ATOM 5977 O O . ARG A 1 781 ? 5.870 -24.955 7.493 1.00 82.25 781 ARG A O 1
ATOM 5984 N N . ARG A 1 782 ? 4.664 -25.032 5.607 1.00 80.88 782 ARG A N 1
ATOM 5985 C CA . ARG A 1 782 ? 3.573 -24.182 6.100 1.00 80.88 782 ARG A CA 1
ATOM 5986 C C . ARG A 1 782 ? 2.486 -25.074 6.678 1.00 80.88 782 ARG A C 1
ATOM 5988 O O . ARG A 1 782 ? 2.057 -26.021 6.016 1.00 80.88 782 ARG A O 1
ATOM 5995 N N . ARG A 1 783 ? 1.996 -24.746 7.875 1.00 72.56 783 ARG A N 1
ATOM 5996 C CA . ARG A 1 783 ? 0.842 -25.450 8.447 1.00 72.56 783 ARG A CA 1
ATOM 5997 C C . ARG A 1 783 ? -0.379 -25.248 7.561 1.00 72.56 783 ARG A C 1
ATOM 5999 O O . ARG A 1 783 ? -0.613 -24.151 7.048 1.00 72.56 783 ARG A O 1
ATOM 6006 N N . ALA A 1 784 ? -1.169 -26.304 7.391 1.00 64.75 784 ALA A N 1
ATOM 6007 C CA . ALA A 1 784 ? -2.423 -26.213 6.658 1.00 64.75 784 ALA A CA 1
ATOM 6008 C C . ALA A 1 784 ? -3.362 -25.213 7.350 1.00 64.75 784 ALA A C 1
ATOM 6010 O O . ALA A 1 784 ? -3.479 -25.194 8.575 1.00 64.75 784 ALA A O 1
ATOM 6011 N N . ARG A 1 785 ? -4.042 -24.378 6.562 1.00 57.91 785 ARG A N 1
ATOM 6012 C CA . ARG A 1 785 ? -5.087 -23.490 7.077 1.00 57.91 785 ARG A CA 1
ATOM 6013 C C . ARG A 1 785 ? -6.286 -24.367 7.454 1.00 57.91 785 ARG A C 1
ATOM 6015 O O . ARG A 1 785 ? -6.827 -25.045 6.587 1.00 57.91 785 ARG A O 1
ATOM 6022 N N . GLY A 1 786 ? -6.638 -24.421 8.738 1.00 53.34 786 GLY A N 1
ATOM 6023 C CA . GLY A 1 786 ? -7.828 -25.149 9.189 1.00 53.34 786 GLY A CA 1
ATOM 6024 C C . GLY A 1 786 ? -9.108 -24.485 8.677 1.00 53.34 786 GLY A C 1
ATOM 6025 O O . GLY A 1 786 ? -9.169 -23.258 8.604 1.00 53.34 786 GLY A O 1
ATOM 6026 N N . GLU A 1 787 ? -10.110 -25.284 8.311 1.00 51.31 787 GLU A N 1
ATOM 6027 C CA . GLU A 1 787 ? -11.452 -24.792 7.982 1.00 51.31 787 GLU A CA 1
ATOM 6028 C C . GLU A 1 787 ? -12.268 -24.516 9.250 1.00 51.31 787 GLU A C 1
ATOM 6030 O O . GLU A 1 787 ? -12.178 -25.282 10.204 1.00 51.31 787 GLU A O 1
ATOM 6035 N N . GLN A 1 788 ? -13.077 -23.450 9.171 1.00 53.06 788 GLN A N 1
ATOM 6036 C CA . GLN A 1 788 ? -14.153 -23.009 10.073 1.00 53.06 788 GLN A CA 1
ATOM 6037 C C . GLN A 1 788 ? -13.823 -22.880 11.572 1.00 53.06 788 GLN A C 1
ATOM 6039 O O . GLN A 1 788 ? -13.395 -23.812 12.242 1.00 53.06 788 GLN A O 1
ATOM 6044 N N . ASP A 1 789 ? -14.118 -21.699 12.122 1.00 63.50 789 ASP A N 1
ATOM 6045 C CA . ASP A 1 789 ? -14.112 -21.447 13.563 1.00 63.50 789 ASP A CA 1
ATOM 6046 C C . ASP A 1 789 ? -15.269 -22.227 14.220 1.00 63.50 789 ASP A C 1
ATOM 6048 O O . ASP A 1 789 ? -16.423 -21.782 14.235 1.00 63.50 789 ASP A O 1
ATOM 6052 N N . SER A 1 790 ? -14.964 -23.431 14.720 1.00 72.56 790 SER A N 1
ATOM 6053 C CA . SER A 1 790 ? -15.899 -24.310 15.439 1.00 72.56 790 SER A CA 1
ATOM 6054 C C . SER A 1 790 ? -16.457 -23.667 16.708 1.00 72.56 790 SER A C 1
ATOM 6056 O O . SER A 1 790 ? -17.474 -24.123 17.225 1.00 72.56 790 SER A O 1
ATOM 6058 N N . LEU A 1 791 ? -15.813 -22.601 17.188 1.00 84.50 791 LEU A N 1
ATOM 6059 C CA . LEU A 1 791 ? -16.186 -21.841 18.374 1.00 84.50 791 LEU A CA 1
ATOM 6060 C C . LEU A 1 791 ? -16.805 -20.483 18.015 1.00 84.50 791 LEU A C 1
ATOM 6062 O O . LEU A 1 791 ? -17.005 -19.647 18.891 1.00 84.50 791 LEU A O 1
ATOM 6066 N N . SER A 1 792 ? -17.182 -20.263 16.751 1.00 79.06 792 SER A N 1
ATOM 6067 C CA . SER A 1 792 ? -17.742 -18.988 16.272 1.00 79.06 792 SER A CA 1
ATOM 6068 C C . SER A 1 792 ? -18.992 -18.509 17.030 1.00 79.06 792 SER A C 1
ATOM 6070 O O . SER A 1 792 ? -19.265 -17.306 17.038 1.00 79.06 792 SER A O 1
ATOM 6072 N N . SER A 1 793 ? -19.738 -19.412 17.681 1.00 83.38 793 SER A N 1
ATOM 6073 C CA . SER A 1 793 ? -20.895 -19.089 18.530 1.00 83.38 793 SER A CA 1
ATOM 6074 C C . SER A 1 793 ? -20.566 -18.799 20.001 1.00 83.38 793 SER A C 1
ATOM 6076 O O . SER A 1 793 ? -21.470 -18.409 20.733 1.00 83.38 793 SER A O 1
ATOM 6078 N N . ARG A 1 794 ? -19.331 -19.037 20.464 1.00 88.06 794 ARG A N 1
ATOM 6079 C CA . ARG A 1 794 ? -18.903 -18.774 21.851 1.00 88.06 794 ARG A CA 1
ATOM 6080 C C . ARG A 1 794 ? -18.674 -17.277 22.078 1.00 88.06 794 ARG A C 1
ATOM 6082 O O . ARG A 1 794 ? -18.375 -16.545 21.133 1.00 88.06 794 ARG A O 1
ATOM 6089 N N . GLU A 1 795 ? -18.776 -16.823 23.323 1.00 92.19 795 GLU A N 1
ATOM 6090 C CA . GLU A 1 795 ? -18.484 -15.432 23.690 1.00 92.19 795 GLU A CA 1
ATOM 6091 C C . GLU A 1 795 ? -17.000 -15.088 23.496 1.00 92.19 795 GLU A C 1
ATOM 6093 O O . GLU A 1 795 ? -16.145 -15.969 23.392 1.00 92.19 795 GLU A O 1
ATOM 6098 N N . TRP A 1 796 ? -16.686 -13.794 23.409 1.00 94.19 796 TRP A N 1
ATOM 6099 C CA . TRP A 1 796 ? -15.298 -13.329 23.371 1.00 94.19 796 TRP A CA 1
ATOM 6100 C C . TRP A 1 796 ? -14.777 -13.091 24.783 1.00 94.19 796 TRP A C 1
ATOM 6102 O O . TRP A 1 796 ? -15.392 -12.359 25.552 1.00 94.19 796 TRP A O 1
ATOM 6112 N N . ILE A 1 797 ? -13.590 -13.613 25.066 1.00 95.88 797 ILE A N 1
ATOM 6113 C CA . ILE A 1 797 ? -12.842 -13.360 26.295 1.00 95.88 797 ILE A CA 1
ATOM 6114 C C . ILE A 1 797 ? -11.486 -12.729 25.976 1.00 95.88 797 ILE A C 1
ATOM 6116 O O . ILE A 1 797 ? -10.996 -12.792 24.842 1.00 95.88 797 ILE A O 1
ATOM 6120 N N . VAL A 1 798 ? -10.892 -12.087 26.982 1.00 96.50 798 VAL A N 1
ATOM 6121 C CA . VAL A 1 798 ? -9.520 -11.574 26.916 1.00 96.50 798 VAL A CA 1
ATOM 6122 C C . VAL A 1 798 ? -8.616 -12.483 27.737 1.00 96.50 798 VAL A C 1
ATOM 6124 O O . VAL A 1 798 ? -8.922 -12.773 28.890 1.00 96.50 798 VAL A O 1
ATOM 6127 N N . CYS A 1 799 ? -7.517 -12.930 27.142 1.00 96.25 799 CYS A N 1
ATOM 6128 C CA . CYS A 1 799 ? -6.596 -13.887 27.736 1.00 96.25 799 CYS A CA 1
ATOM 6129 C C . CYS A 1 799 ? -5.175 -13.337 27.740 1.00 96.25 799 CYS A C 1
ATOM 6131 O O . CYS A 1 799 ? -4.719 -12.824 26.721 1.00 96.25 799 CYS A O 1
ATOM 6133 N N . ASP A 1 800 ? -4.465 -13.477 28.849 1.00 96.62 800 ASP A N 1
ATOM 6134 C CA . ASP A 1 800 ? -3.030 -13.194 28.923 1.00 96.62 800 ASP A CA 1
ATOM 6135 C C . ASP A 1 800 ? -2.289 -14.519 29.143 1.00 96.62 800 ASP A C 1
ATOM 6137 O O . ASP A 1 800 ? -2.589 -15.246 30.089 1.00 96.62 800 ASP A O 1
ATOM 6141 N N . LEU A 1 801 ? -1.410 -14.887 28.204 1.00 97.06 801 LEU A N 1
ATOM 6142 C CA . LEU A 1 801 ? -0.833 -16.236 28.120 1.00 97.06 801 LEU A CA 1
ATOM 6143 C C . LEU A 1 801 ? 0.584 -16.358 28.683 1.00 97.06 801 LEU A C 1
ATOM 6145 O O . LEU A 1 801 ? 1.188 -17.420 28.556 1.00 97.06 801 LEU A O 1
ATOM 6149 N N . HIS A 1 802 ? 1.125 -15.286 29.252 1.00 96.50 802 HIS A N 1
ATOM 6150 C CA . HIS A 1 802 ? 2.487 -15.286 29.762 1.00 96.50 802 HIS A CA 1
ATOM 6151 C C . HIS A 1 802 ? 2.572 -14.319 30.941 1.00 96.50 802 HIS A C 1
ATOM 6153 O O . HIS A 1 802 ? 2.607 -13.104 30.746 1.00 96.50 802 HIS A O 1
ATOM 6159 N N . MET A 1 803 ? 2.601 -14.846 32.165 1.00 94.81 803 MET A N 1
ATOM 6160 C CA . MET A 1 803 ? 2.785 -14.048 33.378 1.00 94.81 803 MET A CA 1
ATOM 6161 C C . MET A 1 803 ? 3.397 -14.865 34.510 1.00 94.81 803 MET A C 1
ATOM 6163 O O . MET A 1 803 ? 3.309 -16.092 34.536 1.00 94.81 803 MET A O 1
ATOM 6167 N N . HIS A 1 804 ? 3.967 -14.143 35.468 1.00 95.88 804 HIS A N 1
ATOM 6168 C CA . HIS A 1 804 ? 4.729 -14.697 36.576 1.00 95.88 804 HIS A CA 1
ATOM 6169 C C . HIS A 1 804 ? 4.147 -14.246 37.920 1.00 95.88 804 HIS A C 1
ATOM 6171 O O . HIS A 1 804 ? 3.451 -13.231 38.009 1.00 95.88 804 HIS A O 1
ATOM 6177 N N . THR A 1 805 ? 4.444 -15.009 38.965 1.00 96.00 805 THR A N 1
ATOM 6178 C CA . THR A 1 805 ? 4.018 -14.824 40.356 1.00 96.00 805 THR A CA 1
ATOM 6179 C C . THR A 1 805 ? 5.231 -14.834 41.293 1.00 96.00 805 THR A C 1
ATOM 6181 O O . THR A 1 805 ? 6.365 -15.017 40.861 1.00 96.00 805 THR A O 1
ATOM 6184 N N . SER A 1 806 ? 5.022 -14.665 42.598 1.00 93.62 806 SER A N 1
ATOM 6185 C CA . SER A 1 806 ? 6.057 -14.724 43.640 1.00 93.62 806 SER A CA 1
ATOM 6186 C C . SER A 1 806 ? 6.815 -16.061 43.699 1.00 93.62 806 SER A C 1
ATOM 6188 O O . SER A 1 806 ? 7.879 -16.134 44.317 1.00 93.62 806 SER A O 1
ATOM 6190 N N . TRP A 1 807 ? 6.321 -17.104 43.022 1.00 93.44 807 TRP A N 1
ATOM 6191 C CA . TRP A 1 807 ? 7.034 -18.367 42.824 1.00 93.44 807 TRP A CA 1
ATOM 6192 C C . TRP A 1 807 ? 8.197 -18.241 41.829 1.00 93.44 807 TRP A C 1
ATOM 6194 O O . TRP A 1 807 ? 9.225 -18.905 41.990 1.00 93.44 807 TRP A O 1
ATOM 6204 N N . SER A 1 808 ? 8.084 -17.354 40.839 1.00 90.19 808 SER A N 1
ATOM 6205 C CA . SER A 1 808 ? 9.186 -16.985 39.954 1.00 90.19 808 SER A CA 1
ATOM 6206 C C . SER A 1 808 ? 10.247 -16.184 40.707 1.00 90.19 808 SER A C 1
ATOM 6208 O O . SER A 1 808 ? 9.974 -15.156 41.321 1.00 90.19 808 SER A O 1
ATOM 6210 N N . HIS A 1 809 ? 11.509 -16.605 40.593 1.00 86.19 809 HIS A N 1
ATOM 6211 C CA . HIS A 1 809 ? 12.647 -16.002 41.306 1.00 86.19 809 HIS A CA 1
ATOM 6212 C C . HIS A 1 809 ? 12.875 -14.491 41.065 1.00 86.19 809 HIS A C 1
ATOM 6214 O O . HIS A 1 809 ? 13.682 -13.866 41.761 1.00 86.19 809 HIS A O 1
ATOM 6220 N N . ASP A 1 810 ? 12.248 -13.900 40.050 1.00 84.56 810 ASP A N 1
ATOM 6221 C CA . ASP A 1 810 ? 12.361 -12.493 39.679 1.00 84.56 810 ASP A CA 1
ATOM 6222 C C . ASP A 1 810 ? 11.021 -11.740 39.631 1.00 84.56 810 ASP A C 1
ATOM 6224 O O . ASP A 1 810 ? 10.996 -10.589 39.182 1.00 84.56 810 ASP A O 1
ATOM 6228 N N . CYS A 1 811 ? 9.944 -12.330 40.152 1.00 87.31 811 CYS A N 1
ATOM 6229 C CA . CYS A 1 811 ? 8.634 -11.703 40.281 1.00 87.31 811 CYS A CA 1
ATOM 6230 C C . CYS A 1 811 ? 8.218 -11.602 41.762 1.00 87.31 811 CYS A C 1
ATOM 6232 O O . CYS A 1 811 ? 8.634 -12.390 42.604 1.00 87.31 811 CYS A O 1
ATOM 6234 N N . ALA A 1 812 ? 7.446 -10.566 42.097 1.00 84.12 812 ALA A N 1
ATOM 6235 C CA . ALA A 1 812 ? 7.001 -10.278 43.466 1.00 84.12 812 ALA A CA 1
ATOM 6236 C C . ALA A 1 812 ? 5.470 -10.168 43.579 1.00 84.12 812 ALA A C 1
ATOM 6238 O O . ALA A 1 812 ? 4.966 -9.529 44.499 1.00 84.12 812 ALA A O 1
ATOM 6239 N N . ILE A 1 813 ? 4.731 -10.702 42.603 1.00 90.62 813 ILE A N 1
ATOM 6240 C CA . ILE A 1 813 ? 3.267 -10.652 42.593 1.00 90.62 813 ILE A CA 1
ATOM 6241 C C . ILE A 1 813 ? 2.729 -11.894 43.301 1.00 90.62 813 ILE A C 1
ATOM 6243 O O . ILE A 1 813 ? 2.866 -12.997 42.781 1.00 90.62 813 ILE A O 1
ATOM 6247 N N . GLU A 1 814 ? 2.074 -11.732 44.444 1.00 94.94 814 GLU A N 1
ATOM 6248 C CA . GLU A 1 814 ? 1.397 -12.857 45.092 1.00 94.94 814 GLU A CA 1
ATOM 6249 C C . GLU A 1 814 ? 0.200 -13.337 44.255 1.00 94.94 814 GLU A C 1
ATOM 6251 O O . GLU A 1 814 ? -0.509 -12.534 43.639 1.00 94.94 814 GLU A O 1
ATOM 6256 N N . VAL A 1 815 ? -0.054 -14.649 44.247 1.00 95.94 815 VAL A N 1
ATOM 6257 C CA . VAL A 1 815 ? -1.118 -15.263 43.431 1.00 95.94 815 VAL A CA 1
ATOM 6258 C C . VAL A 1 815 ? -2.498 -14.620 43.669 1.00 95.94 815 VAL A C 1
ATOM 6260 O O . VAL A 1 815 ? -3.160 -14.283 42.683 1.00 95.94 815 VAL A O 1
ATOM 6263 N N . PRO A 1 816 ? -2.948 -14.350 44.915 1.00 95.38 816 PRO A N 1
ATOM 6264 C CA . PRO A 1 816 ? -4.243 -13.702 45.147 1.00 95.38 816 PRO A CA 1
ATOM 6265 C C . PRO A 1 816 ? -4.340 -12.283 44.568 1.00 95.38 816 PRO A C 1
ATOM 6267 O O . PRO A 1 816 ? -5.399 -11.888 44.066 1.00 95.38 816 PRO A O 1
ATOM 6270 N N . ASP A 1 817 ? -3.242 -11.523 44.612 1.00 94.88 817 ASP A N 1
ATOM 6271 C CA . ASP A 1 817 ? -3.184 -10.164 44.070 1.00 94.88 817 ASP A CA 1
ATOM 6272 C C . ASP A 1 817 ? -3.247 -10.192 42.541 1.00 94.88 817 ASP A C 1
ATOM 6274 O O . ASP A 1 817 ? -3.961 -9.387 41.938 1.00 94.88 817 ASP A O 1
ATOM 6278 N N . LEU A 1 818 ? -2.550 -11.151 41.916 1.00 95.69 818 LEU A N 1
ATOM 6279 C CA . LEU A 1 818 ? -2.606 -11.373 40.473 1.00 95.69 818 LEU A CA 1
ATOM 6280 C C . LEU A 1 818 ? -4.036 -11.678 40.019 1.00 95.69 818 LEU A C 1
ATOM 6282 O O . LEU A 1 818 ? -4.523 -11.033 39.092 1.00 95.69 818 LEU A O 1
ATOM 6286 N N . LEU A 1 819 ? -4.714 -12.622 40.682 1.00 96.56 819 LEU A N 1
ATOM 6287 C CA . LEU A 1 819 ? -6.085 -13.025 40.346 1.00 96.56 819 LEU A CA 1
ATOM 6288 C C . LEU A 1 819 ? -7.060 -11.851 40.473 1.00 96.56 819 LEU A C 1
ATOM 6290 O O . LEU A 1 819 ? -7.789 -11.541 39.531 1.00 96.56 819 LEU A O 1
ATOM 6294 N N . THR A 1 820 ? -7.013 -11.142 41.603 1.00 95.81 820 THR A N 1
ATOM 6295 C CA . THR A 1 820 ? -7.873 -9.976 41.860 1.00 95.81 820 THR A CA 1
ATOM 6296 C C . THR A 1 820 ? -7.649 -8.878 40.815 1.00 95.81 820 THR A C 1
ATOM 6298 O O . THR A 1 820 ? -8.594 -8.251 40.323 1.00 95.81 820 THR A O 1
ATOM 6301 N N . HIS A 1 821 ? -6.388 -8.629 40.454 1.00 94.12 821 HIS A N 1
ATOM 6302 C CA . HIS A 1 821 ? -6.053 -7.613 39.466 1.00 94.12 821 HIS A CA 1
ATOM 6303 C C . HIS A 1 821 ? -6.483 -8.020 38.051 1.00 94.12 821 HIS A C 1
ATOM 6305 O O . HIS A 1 821 ? -7.079 -7.207 37.348 1.00 94.12 821 HIS A O 1
ATOM 6311 N N . ALA A 1 822 ? -6.269 -9.276 37.659 1.00 95.06 822 ALA A N 1
ATOM 6312 C CA . ALA A 1 822 ? -6.706 -9.819 36.375 1.00 95.06 822 ALA A CA 1
ATOM 6313 C C . ALA A 1 822 ? -8.235 -9.734 36.190 1.00 95.06 822 ALA A C 1
ATOM 6315 O O . ALA A 1 822 ? -8.698 -9.334 35.119 1.00 95.06 822 ALA A O 1
ATOM 6316 N N . GLU A 1 823 ? -9.018 -10.024 37.235 1.00 94.81 823 GLU A N 1
ATOM 6317 C CA . GLU A 1 823 ? -10.477 -9.839 37.226 1.00 94.81 823 GLU A CA 1
ATOM 6318 C C . GLU A 1 823 ? -10.862 -8.360 37.070 1.00 94.81 823 GLU A C 1
ATOM 6320 O O . GLU A 1 823 ? -11.730 -8.017 36.265 1.00 94.81 823 GLU A O 1
ATOM 6325 N N . THR A 1 824 ? -10.171 -7.464 37.783 1.00 92.62 824 THR A N 1
ATOM 6326 C CA . THR A 1 824 ? -10.393 -6.008 37.694 1.00 92.62 824 THR A CA 1
ATOM 6327 C C . THR A 1 824 ? -10.091 -5.467 36.292 1.00 92.62 824 THR A C 1
ATOM 6329 O O . THR A 1 824 ? -10.800 -4.595 35.791 1.00 92.62 824 THR A O 1
ATOM 6332 N N . GLU A 1 825 ? -9.069 -6.014 35.631 1.00 89.25 825 GLU A N 1
ATOM 6333 C CA . GLU A 1 825 ? -8.674 -5.673 34.259 1.00 89.25 825 GLU A CA 1
ATOM 6334 C C . GLU A 1 825 ? -9.581 -6.296 33.178 1.00 89.25 825 GLU A C 1
ATOM 6336 O O . GLU A 1 825 ? -9.389 -6.038 31.976 1.00 89.25 825 GLU A O 1
ATOM 6341 N N . GLY A 1 826 ? -10.569 -7.100 33.590 1.00 92.75 826 GLY A N 1
ATOM 6342 C CA . GLY A 1 826 ? -11.548 -7.748 32.722 1.00 92.75 826 GLY A CA 1
ATOM 6343 C C . GLY A 1 826 ? -10.977 -8.904 31.902 1.00 92.75 826 GLY A C 1
ATOM 6344 O O . GLY A 1 826 ? -11.431 -9.134 30.778 1.00 92.75 826 GLY A O 1
ATOM 6345 N N . LEU A 1 827 ? -9.952 -9.594 32.411 1.00 95.44 827 LEU A N 1
ATOM 6346 C CA . LEU A 1 827 ? -9.475 -10.837 31.805 1.00 95.44 827 LEU A CA 1
ATOM 6347 C C . LEU A 1 827 ? -10.501 -11.954 32.049 1.00 95.44 827 LEU A C 1
ATOM 6349 O O . LEU A 1 827 ? -11.186 -11.968 33.063 1.00 95.44 827 LEU A O 1
ATOM 6353 N N . GLY A 1 828 ? -10.632 -12.871 31.091 1.00 95.06 828 GLY A N 1
ATOM 6354 C CA . GLY A 1 828 ? -11.469 -14.073 31.205 1.00 95.06 828 GLY A CA 1
ATOM 6355 C C . GLY A 1 828 ? -10.654 -15.358 31.366 1.00 95.06 828 GLY A C 1
ATOM 6356 O O . GLY A 1 828 ? -11.160 -16.345 31.894 1.00 95.06 828 GLY A O 1
ATOM 6357 N N . ALA A 1 829 ? -9.384 -15.348 30.948 1.00 96.94 829 ALA A N 1
ATOM 6358 C CA . ALA A 1 829 ? -8.445 -16.429 31.222 1.00 96.94 829 ALA A CA 1
ATOM 6359 C C . ALA A 1 829 ? -7.021 -15.900 31.423 1.00 96.94 829 ALA A C 1
ATOM 6361 O O . ALA A 1 829 ? -6.652 -14.866 30.862 1.00 96.94 829 ALA A O 1
ATOM 6362 N N . ILE A 1 830 ? -6.215 -16.630 32.185 1.00 97.44 830 ILE A N 1
ATOM 6363 C CA . ILE A 1 830 ? -4.807 -16.311 32.434 1.00 97.44 830 ILE A CA 1
ATOM 6364 C C . ILE A 1 830 ? -3.964 -17.584 32.391 1.00 97.44 830 ILE A C 1
ATOM 6366 O O . ILE A 1 830 ? -4.423 -18.630 32.843 1.00 97.44 830 ILE A O 1
ATOM 6370 N N . ALA A 1 831 ? -2.742 -17.509 31.869 1.00 97.75 831 ALA A N 1
ATOM 6371 C CA . ALA A 1 831 ? -1.763 -18.582 32.002 1.00 97.75 831 ALA A CA 1
ATOM 6372 C C . ALA A 1 831 ? -0.650 -18.168 32.957 1.00 97.75 831 ALA A C 1
ATOM 6374 O O . ALA A 1 831 ? 0.045 -17.193 32.688 1.00 97.75 831 ALA A O 1
ATOM 6375 N N . ILE A 1 832 ? -0.481 -18.919 34.043 1.00 96.94 832 ILE A N 1
ATOM 6376 C CA . ILE A 1 832 ? 0.613 -18.712 34.997 1.00 96.94 832 ILE A CA 1
ATOM 6377 C C . ILE A 1 832 ? 1.777 -19.583 34.556 1.00 96.94 832 ILE A C 1
ATOM 6379 O O . ILE A 1 832 ? 1.610 -20.792 34.417 1.00 96.94 832 ILE A O 1
ATOM 6383 N N . THR A 1 833 ? 2.921 -18.959 34.288 1.00 96.88 833 THR A N 1
ATOM 6384 C CA . THR A 1 833 ? 4.056 -19.575 33.591 1.00 96.88 833 THR A CA 1
ATOM 6385 C C . THR A 1 833 ? 5.361 -19.313 34.333 1.00 96.88 833 THR A C 1
ATOM 6387 O O . THR A 1 833 ? 6.327 -18.849 33.737 1.00 96.88 833 THR A O 1
ATOM 6390 N N . ASP A 1 834 ? 5.386 -19.584 35.639 1.00 96.75 834 ASP A N 1
ATOM 6391 C CA . ASP A 1 834 ? 6.554 -19.315 36.478 1.00 96.75 834 ASP A CA 1
ATOM 6392 C C . ASP A 1 834 ? 7.821 -20.050 35.995 1.00 96.75 834 ASP A C 1
ATOM 6394 O O . ASP A 1 834 ? 7.779 -21.120 35.381 1.00 96.75 834 ASP A O 1
ATOM 6398 N N 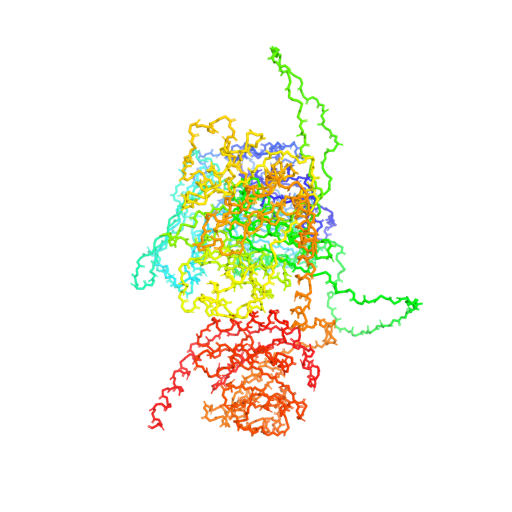. HIS A 1 835 ? 8.984 -19.458 36.268 1.00 94.38 835 HIS A N 1
ATOM 6399 C CA . HIS A 1 835 ? 10.270 -19.907 35.755 1.00 94.38 835 HIS A CA 1
ATOM 6400 C C . HIS A 1 835 ? 10.765 -21.177 36.452 1.00 94.38 835 HIS A C 1
ATOM 6402 O O . HIS A 1 835 ? 11.369 -21.112 37.528 1.00 94.38 835 HIS A O 1
ATOM 6408 N N . ASN A 1 836 ? 10.697 -22.308 35.747 1.00 94.44 836 ASN A N 1
ATOM 6409 C CA . ASN A 1 836 ? 11.177 -23.623 36.197 1.00 94.44 836 ASN A CA 1
ATOM 6410 C C . ASN A 1 836 ? 10.514 -24.127 37.491 1.00 94.44 836 ASN A C 1
ATOM 6412 O O . ASN A 1 836 ? 11.159 -24.846 38.256 1.00 94.44 836 ASN A O 1
ATOM 6416 N N . VAL A 1 837 ? 9.303 -23.654 37.788 1.00 93.94 837 VAL A N 1
ATOM 6417 C CA . VAL A 1 837 ? 8.530 -24.043 38.970 1.00 93.94 837 VAL A CA 1
ATOM 6418 C C . VAL A 1 837 ? 7.044 -24.040 38.637 1.00 93.94 837 VAL A C 1
ATOM 6420 O O . VAL A 1 837 ? 6.561 -23.149 37.947 1.00 93.94 837 VAL A O 1
ATOM 6423 N N . PHE A 1 838 ? 6.301 -25.009 39.173 1.00 93.25 838 PHE A N 1
ATOM 6424 C CA . PHE A 1 838 ? 4.867 -25.170 38.882 1.00 93.25 838 PHE A CA 1
ATOM 6425 C C . PHE A 1 838 ? 3.931 -24.748 40.040 1.00 93.25 838 PHE A C 1
ATOM 6427 O O . PHE A 1 838 ? 2.705 -24.794 39.928 1.00 93.25 838 PHE A O 1
ATOM 6434 N N . GLY A 1 839 ? 4.492 -24.326 41.180 1.00 92.38 839 GLY A N 1
ATOM 6435 C CA . GLY A 1 839 ? 3.740 -24.037 42.411 1.00 92.38 839 GLY A CA 1
ATOM 6436 C C . GLY A 1 839 ? 2.680 -22.937 42.275 1.00 92.38 839 GLY A C 1
ATOM 6437 O O . GLY A 1 839 ? 1.553 -23.129 42.733 1.00 92.38 839 GLY A O 1
ATOM 6438 N N . GLY A 1 840 ? 2.996 -21.830 41.592 1.00 92.88 840 GLY A N 1
ATOM 6439 C CA . GLY A 1 840 ? 2.059 -20.716 41.399 1.00 92.88 840 GLY A CA 1
ATOM 6440 C C . GLY A 1 840 ? 0.833 -21.099 40.567 1.00 92.88 840 GLY A C 1
ATOM 6441 O O . GLY A 1 840 ? -0.287 -20.686 40.874 1.00 92.88 840 GLY A O 1
ATOM 6442 N N . ALA A 1 841 ? 1.012 -21.973 39.571 1.00 94.81 841 ALA A N 1
ATOM 6443 C CA . ALA A 1 841 ? -0.089 -22.527 38.789 1.00 94.81 841 ALA A CA 1
ATOM 6444 C C . ALA A 1 841 ? -1.028 -23.395 39.649 1.00 94.81 841 ALA A C 1
ATOM 6446 O O . ALA A 1 841 ? -2.249 -23.268 39.543 1.00 94.81 841 ALA A O 1
ATOM 6447 N N . LEU A 1 842 ? -0.481 -24.239 40.534 1.00 95.12 842 LEU A N 1
ATOM 6448 C CA . LEU A 1 842 ? -1.273 -25.060 41.461 1.00 95.12 842 LEU A CA 1
ATOM 6449 C C . LEU A 1 842 ? -2.038 -24.211 42.483 1.00 95.12 842 LEU A C 1
ATOM 6451 O O . LEU A 1 842 ? -3.202 -24.494 42.769 1.00 95.12 842 LEU A O 1
ATOM 6455 N N . GLU A 1 843 ? -1.401 -23.170 43.020 1.00 95.88 843 GLU A N 1
ATOM 6456 C CA . GLU A 1 843 ? -2.032 -22.243 43.961 1.00 95.88 843 GLU A CA 1
ATOM 6457 C C . GLU A 1 843 ? -3.212 -21.506 43.312 1.00 95.88 843 GLU A C 1
ATOM 6459 O O . GLU A 1 843 ? -4.298 -21.445 43.892 1.00 95.88 843 GLU A O 1
ATOM 6464 N N . ALA A 1 844 ? -3.046 -21.022 42.080 1.00 94.81 844 ALA A N 1
ATOM 6465 C CA . ALA A 1 844 ? -4.115 -20.345 41.353 1.00 94.81 844 ALA A CA 1
ATOM 6466 C C . ALA A 1 844 ? -5.262 -21.280 40.954 1.00 94.81 844 ALA A C 1
ATOM 6468 O O . ALA A 1 844 ? -6.420 -20.874 41.010 1.00 94.81 844 ALA A O 1
ATOM 6469 N N . LEU A 1 845 ? -4.967 -22.536 40.597 1.00 93.75 845 LEU A N 1
ATOM 6470 C CA . LEU A 1 845 ? -5.991 -23.552 40.331 1.00 93.75 845 LEU A CA 1
ATOM 6471 C C . LEU A 1 845 ? -6.822 -23.897 41.576 1.00 93.75 845 LEU A C 1
ATOM 6473 O O . LEU A 1 845 ? -7.992 -24.255 41.452 1.00 93.75 845 LEU A O 1
ATOM 6477 N N . ALA A 1 846 ? -6.227 -23.815 42.769 1.00 93.62 846 ALA A N 1
ATOM 6478 C CA . ALA A 1 846 ? -6.920 -24.054 44.034 1.00 93.62 846 ALA A CA 1
ATOM 6479 C C . ALA A 1 846 ? -7.725 -22.835 44.526 1.00 93.62 846 ALA A C 1
ATOM 6481 O O . ALA A 1 846 ? -8.566 -22.970 45.421 1.00 93.62 846 ALA A O 1
ATOM 6482 N N . ALA A 1 847 ? -7.474 -21.648 43.968 1.00 92.88 847 ALA A N 1
ATOM 6483 C CA . ALA A 1 847 ? -8.141 -20.415 44.356 1.00 92.88 847 ALA A CA 1
ATOM 6484 C C . ALA A 1 847 ? -9.580 -20.340 43.816 1.00 92.88 847 ALA A C 1
ATOM 6486 O O . ALA A 1 847 ? -9.920 -20.863 42.758 1.00 92.88 847 ALA A O 1
ATOM 6487 N N . THR A 1 848 ? -10.453 -19.640 44.544 1.00 91.06 848 THR A N 1
ATOM 6488 C CA . THR A 1 848 ? -11.805 -19.332 44.059 1.00 91.06 848 THR A CA 1
ATOM 6489 C C . THR A 1 848 ? -11.752 -18.069 43.203 1.00 91.06 848 THR A C 1
ATOM 6491 O O . THR A 1 848 ? -11.614 -16.975 43.742 1.00 91.06 848 THR A O 1
ATOM 6494 N N . THR A 1 849 ? -11.864 -18.218 41.883 1.00 92.06 849 THR A N 1
ATOM 6495 C CA . THR A 1 849 ? -11.846 -17.113 40.909 1.00 92.06 849 THR A CA 1
ATOM 6496 C C . THR A 1 849 ? -12.863 -17.348 39.793 1.00 92.06 849 THR A C 1
ATOM 6498 O O . THR A 1 849 ? -13.277 -18.478 39.532 1.00 92.06 849 THR A O 1
ATOM 6501 N N . SER A 1 850 ? -13.286 -16.263 39.148 1.00 90.88 850 SER A N 1
ATOM 6502 C CA . SER A 1 850 ? -14.093 -16.287 37.925 1.00 90.88 850 SER A CA 1
ATOM 6503 C C . SER A 1 850 ? -13.268 -16.513 36.649 1.00 90.88 850 SER A C 1
ATOM 6505 O O . SER A 1 850 ? -13.841 -16.744 35.584 1.00 90.88 850 SER A O 1
ATOM 6507 N N . LEU A 1 851 ? -11.937 -16.455 36.749 1.00 95.12 851 LEU A N 1
ATOM 6508 C CA . LEU A 1 851 ? -11.009 -16.628 35.635 1.00 95.12 851 LEU A CA 1
ATOM 6509 C C . LEU A 1 851 ? -10.828 -18.103 35.271 1.00 95.12 851 LEU A C 1
ATOM 6511 O O . LEU A 1 851 ? -10.722 -18.971 36.136 1.00 95.12 851 LEU A O 1
ATOM 6515 N N . THR A 1 852 ? -10.665 -18.380 33.978 1.00 96.31 852 THR A N 1
ATOM 6516 C CA . THR A 1 852 ? -10.105 -19.662 33.533 1.00 96.31 852 THR A CA 1
ATOM 6517 C C . THR A 1 852 ? -8.587 -19.642 33.724 1.00 96.31 852 THR A C 1
ATOM 6519 O O . THR A 1 852 ? -7.882 -18.905 33.033 1.00 96.31 852 THR A O 1
ATOM 6522 N N . VAL A 1 853 ? -8.070 -20.439 34.657 1.00 96.69 853 VAL A N 1
ATOM 6523 C CA . VAL A 1 853 ? -6.625 -20.555 34.912 1.00 96.69 853 VAL A CA 1
ATOM 6524 C C . VAL A 1 853 ? -6.037 -21.667 34.043 1.00 96.69 853 VAL A C 1
ATOM 6526 O O . VAL A 1 853 ? -6.437 -22.825 34.145 1.00 96.69 853 VAL A O 1
ATOM 6529 N N . ILE A 1 854 ? -5.073 -21.317 33.192 1.00 97.69 854 ILE A N 1
ATOM 6530 C CA . ILE A 1 854 ? -4.275 -22.261 32.410 1.00 97.69 854 ILE A CA 1
ATOM 6531 C C . ILE A 1 854 ? -2.992 -22.549 33.201 1.00 97.69 854 ILE A C 1
ATOM 6533 O O . ILE A 1 854 ? -2.165 -21.647 33.361 1.00 97.69 854 ILE A O 1
ATOM 6537 N N . PRO A 1 855 ? -2.791 -23.783 33.687 1.00 97.19 855 PRO A N 1
ATOM 6538 C CA . PRO A 1 855 ? -1.564 -24.123 34.384 1.00 97.19 855 PRO A CA 1
ATOM 6539 C C . PRO A 1 855 ? -0.408 -24.242 33.395 1.00 97.19 855 PRO A C 1
ATOM 6541 O O . PRO A 1 855 ? -0.511 -24.969 32.401 1.00 97.19 855 PRO A O 1
ATOM 6544 N N . GLY A 1 856 ? 0.698 -23.559 33.665 1.00 97.25 856 GLY A N 1
ATOM 6545 C CA . GLY A 1 856 ? 1.888 -23.641 32.837 1.00 97.25 856 GLY A CA 1
ATOM 6546 C C . GLY A 1 856 ? 3.184 -23.399 33.598 1.00 97.25 856 GLY A C 1
ATOM 6547 O O . GLY A 1 856 ? 3.197 -23.209 34.810 1.00 97.25 856 GLY A O 1
ATOM 6548 N N . GLU A 1 857 ? 4.282 -23.449 32.855 1.00 97.38 857 GLU A N 1
ATOM 6549 C CA . GLU A 1 857 ? 5.645 -23.271 33.358 1.00 97.38 857 GLU A CA 1
ATOM 6550 C C . GLU A 1 857 ? 6.533 -22.744 32.225 1.00 97.38 857 GLU A C 1
ATOM 6552 O O . GLU A 1 857 ? 6.469 -23.273 31.112 1.00 97.38 857 GLU A O 1
ATOM 6557 N N . GLU A 1 858 ? 7.372 -21.735 32.486 1.00 97.06 858 GLU A N 1
ATOM 6558 C CA . GLU A 1 858 ? 8.422 -21.295 31.557 1.00 97.06 858 GLU A CA 1
ATOM 6559 C C . GLU A 1 858 ? 9.743 -22.012 31.874 1.00 97.06 858 GLU A C 1
ATOM 6561 O O . GLU A 1 858 ? 10.488 -21.663 32.797 1.00 97.06 858 GLU A O 1
ATOM 6566 N N . VAL A 1 859 ? 10.035 -23.047 31.089 1.00 95.50 859 VAL A N 1
ATOM 6567 C CA . VAL A 1 859 ? 11.140 -23.979 31.315 1.00 95.50 859 VAL A CA 1
ATOM 6568 C C . VAL A 1 859 ? 12.389 -23.507 30.588 1.00 95.50 859 VAL A C 1
ATOM 6570 O O . VAL A 1 859 ? 12.398 -23.319 29.368 1.00 95.50 859 VAL A O 1
ATOM 6573 N N . LYS A 1 860 ? 13.500 -23.404 31.314 1.00 93.94 860 LYS A N 1
ATOM 6574 C CA . LYS A 1 860 ? 14.806 -23.110 30.727 1.00 93.94 860 LYS A CA 1
ATOM 6575 C C . LYS A 1 860 ? 15.459 -24.372 30.171 1.00 93.94 860 LYS A C 1
ATOM 6577 O O . LYS A 1 860 ? 15.770 -25.301 30.921 1.00 93.94 860 LYS A O 1
ATOM 6582 N N . THR A 1 861 ? 15.733 -24.377 28.869 1.00 93.56 861 THR A N 1
ATOM 6583 C CA . THR A 1 861 ? 16.436 -25.472 28.178 1.00 93.56 861 THR A CA 1
ATOM 6584 C C . THR A 1 861 ? 17.951 -25.418 28.415 1.00 93.56 861 THR A C 1
ATOM 6586 O O . THR A 1 861 ? 18.481 -24.441 28.952 1.00 93.56 861 THR A O 1
ATOM 6589 N N . ALA A 1 862 ? 18.665 -26.477 28.022 1.00 89.75 862 ALA A N 1
ATOM 6590 C CA . ALA A 1 862 ? 20.117 -26.584 28.177 1.00 89.75 862 ALA A CA 1
ATOM 6591 C C . ALA A 1 862 ? 20.888 -25.448 27.475 1.00 89.75 862 ALA A C 1
ATOM 6593 O O . ALA A 1 862 ? 21.809 -24.873 28.059 1.00 89.75 862 ALA A O 1
ATOM 6594 N N . ASP A 1 863 ? 20.533 -25.142 26.222 1.00 82.19 863 ASP A N 1
ATOM 6595 C CA . ASP A 1 863 ? 21.325 -24.272 25.344 1.00 82.19 863 ASP A CA 1
ATOM 6596 C C . ASP A 1 863 ? 20.515 -23.448 24.321 1.00 82.19 863 ASP A C 1
ATOM 6598 O O . ASP A 1 863 ? 21.103 -22.641 23.603 1.00 82.19 863 ASP A O 1
ATOM 6602 N N . GLN A 1 864 ? 19.187 -23.602 24.245 1.00 86.56 864 GLN A N 1
ATOM 6603 C CA . GLN A 1 864 ? 18.347 -22.997 23.194 1.00 86.56 864 GLN A CA 1
ATOM 6604 C C . GLN A 1 864 ? 17.238 -22.093 23.759 1.00 86.56 864 GLN A C 1
ATOM 6606 O O . GLN A 1 864 ? 16.188 -21.940 23.144 1.00 86.56 864 GLN A O 1
ATOM 6611 N N . GLY A 1 865 ? 17.462 -21.473 24.920 1.00 89.00 865 GLY A N 1
ATOM 6612 C CA . GLY A 1 865 ? 16.510 -20.527 25.512 1.00 89.00 865 GLY A CA 1
ATOM 6613 C C . GLY A 1 865 ? 15.417 -21.175 26.353 1.00 89.00 865 GLY A C 1
ATOM 6614 O O . GLY A 1 865 ? 15.668 -22.178 27.023 1.00 89.00 865 GLY A O 1
ATOM 6615 N N . GLU A 1 866 ? 14.233 -20.571 26.348 1.00 93.44 866 GLU A N 1
ATOM 6616 C CA . GLU A 1 866 ? 13.085 -20.946 27.181 1.00 93.44 866 GLU A CA 1
ATOM 6617 C C . GLU A 1 866 ? 11.908 -21.442 26.331 1.00 93.44 866 GLU A C 1
ATOM 6619 O O . GLU A 1 866 ? 11.752 -21.065 25.167 1.00 93.44 866 GLU A O 1
ATOM 6624 N N . VAL A 1 867 ? 11.105 -22.335 26.910 1.00 95.88 867 VAL A N 1
ATOM 6625 C CA . VAL A 1 867 ? 9.879 -22.882 26.316 1.00 95.88 867 VAL A CA 1
ATOM 6626 C C . VAL A 1 867 ? 8.804 -22.894 27.391 1.00 95.88 867 VAL A C 1
ATOM 6628 O O . VAL A 1 867 ? 9.037 -23.405 28.482 1.00 95.88 867 VAL A O 1
ATOM 6631 N N . ILE A 1 868 ? 7.623 -22.371 27.077 1.00 97.69 868 ILE A N 1
ATOM 6632 C CA . ILE A 1 868 ? 6.461 -22.458 27.955 1.00 97.69 868 ILE A CA 1
ATOM 6633 C C . ILE A 1 868 ? 5.706 -23.752 27.650 1.00 97.69 868 ILE A C 1
ATOM 6635 O O . ILE A 1 868 ? 5.347 -24.021 26.502 1.00 97.69 868 ILE A O 1
ATOM 6639 N N . GLY A 1 869 ? 5.438 -24.547 28.681 1.00 97.56 869 GLY A N 1
ATOM 6640 C CA . GLY A 1 869 ? 4.429 -25.600 28.624 1.00 97.56 869 GLY A CA 1
ATOM 6641 C C . GLY A 1 869 ? 3.116 -25.080 29.195 1.00 97.56 869 GLY A C 1
ATOM 6642 O O . GLY A 1 869 ? 3.103 -24.591 30.317 1.00 97.56 869 GLY A O 1
ATOM 6643 N N . LEU A 1 870 ? 2.017 -25.174 28.444 1.00 97.75 870 LEU A N 1
ATOM 6644 C CA . LEU A 1 870 ? 0.664 -24.875 28.937 1.00 97.75 870 LEU A CA 1
ATOM 6645 C C . LEU A 1 870 ? -0.144 -26.164 29.109 1.00 97.75 870 LEU A C 1
ATOM 6647 O O . LEU A 1 870 ? 0.108 -27.147 28.414 1.00 97.75 870 LEU A O 1
ATOM 6651 N N . PHE A 1 871 ? -1.163 -26.131 29.970 1.00 97.00 871 PHE A N 1
ATOM 6652 C CA . PHE A 1 871 ? -1.976 -27.295 30.345 1.00 97.00 871 PHE A CA 1
ATOM 6653 C C . PHE A 1 871 ? -1.134 -28.435 30.938 1.00 97.00 871 PHE A C 1
ATOM 6655 O O . PHE A 1 871 ? -1.366 -29.607 30.647 1.00 97.00 871 PHE A O 1
ATOM 6662 N N . LEU A 1 872 ? -0.134 -28.076 31.746 1.00 96.88 872 LEU A N 1
ATOM 6663 C CA . LEU A 1 872 ? 0.712 -29.041 32.442 1.00 96.88 872 LEU A CA 1
ATOM 6664 C C . LEU A 1 872 ? 0.003 -29.623 33.671 1.00 96.88 872 LEU A C 1
ATOM 6666 O O . LEU A 1 872 ? -0.947 -29.047 34.204 1.00 96.88 872 LEU A O 1
ATOM 6670 N N . SER A 1 873 ? 0.491 -30.777 34.112 1.00 93.94 873 SER A N 1
ATOM 6671 C CA . SER A 1 873 ? 0.032 -31.486 35.312 1.00 93.94 873 SER A CA 1
ATOM 6672 C C . SER A 1 873 ? 1.117 -31.605 36.385 1.00 93.94 873 SER A C 1
ATOM 6674 O O . SER A 1 873 ? 0.798 -31.694 37.570 1.00 93.94 873 SER A O 1
ATOM 6676 N N . GLU A 1 874 ? 2.386 -31.571 35.980 1.00 93.94 874 GLU A N 1
ATOM 6677 C CA . GLU A 1 874 ? 3.558 -31.608 36.848 1.00 93.94 874 GLU A CA 1
ATOM 6678 C C . GLU A 1 874 ? 4.701 -30.771 36.254 1.00 93.94 874 GLU A C 1
ATOM 6680 O O . GLU A 1 874 ? 4.721 -30.491 35.052 1.00 93.94 874 GLU A O 1
ATOM 6685 N N . GLU A 1 875 ? 5.653 -30.396 37.109 1.00 94.69 875 GLU A N 1
ATOM 6686 C CA . GLU A 1 875 ? 6.832 -29.602 36.748 1.00 94.69 875 GLU A CA 1
ATOM 6687 C C . GLU A 1 875 ? 7.718 -30.320 35.715 1.00 94.69 875 GLU A C 1
ATOM 6689 O O . GLU A 1 875 ? 7.934 -31.536 35.784 1.00 94.69 875 GLU A O 1
ATOM 6694 N N . ILE A 1 876 ? 8.264 -29.568 34.760 1.00 95.00 876 ILE A N 1
ATOM 6695 C CA . ILE A 1 876 ? 9.196 -30.075 33.752 1.00 95.00 876 ILE A CA 1
ATOM 6696 C C . ILE A 1 876 ? 10.632 -29.917 34.253 1.00 95.00 876 ILE A C 1
ATOM 6698 O O . ILE A 1 876 ? 11.059 -28.867 34.724 1.00 95.00 876 ILE A O 1
ATOM 6702 N N . GLN A 1 877 ? 11.451 -30.955 34.074 1.00 93.81 877 GLN A N 1
ATOM 6703 C CA . GLN A 1 877 ? 12.856 -30.884 34.464 1.00 93.81 877 GLN A CA 1
ATOM 6704 C C . GLN A 1 877 ? 13.599 -29.753 33.723 1.00 93.81 877 GLN A C 1
ATOM 6706 O O . GLN A 1 877 ? 13.759 -29.764 32.499 1.00 93.81 877 GLN A O 1
ATOM 6711 N N . ARG A 1 878 ? 14.154 -28.816 34.495 1.00 94.12 878 ARG A N 1
ATOM 6712 C CA . ARG A 1 878 ? 15.030 -27.749 33.997 1.00 94.12 878 ARG A CA 1
ATOM 6713 C C . ARG A 1 878 ? 16.299 -28.292 33.332 1.00 94.12 878 ARG A C 1
ATOM 6715 O O . ARG A 1 878 ? 16.950 -29.206 33.838 1.00 94.12 878 ARG A O 1
ATOM 6722 N N . GLY A 1 879 ? 16.732 -27.628 32.259 1.00 92.94 879 GLY A N 1
ATOM 6723 C CA . GLY A 1 879 ? 18.023 -27.874 31.612 1.00 92.94 879 GLY A CA 1
ATOM 6724 C C . GLY A 1 879 ? 18.044 -29.090 30.688 1.00 92.94 879 GLY A C 1
ATOM 6725 O O . GLY A 1 879 ? 19.126 -29.542 30.315 1.00 92.94 879 GLY A O 1
ATOM 6726 N N . LEU A 1 880 ? 16.877 -29.616 30.311 1.00 93.50 880 LEU A N 1
ATOM 6727 C CA . LEU A 1 880 ? 16.768 -30.606 29.244 1.00 93.50 880 LEU A CA 1
ATOM 6728 C C . LEU A 1 880 ? 17.153 -29.995 27.879 1.00 93.50 880 LEU A C 1
ATOM 6730 O O . LEU A 1 880 ? 17.004 -28.783 27.672 1.00 93.50 880 LEU A O 1
ATOM 6734 N N . PRO A 1 881 ? 17.659 -30.805 26.930 1.00 94.25 881 PRO A N 1
ATOM 6735 C CA . PRO A 1 881 ? 17.790 -30.391 25.536 1.00 94.25 881 PRO A CA 1
ATOM 6736 C C . PRO A 1 881 ? 16.455 -29.891 24.971 1.00 94.25 881 PRO A C 1
ATOM 6738 O O . PRO A 1 881 ? 15.407 -30.426 25.314 1.00 94.25 881 PRO A O 1
ATOM 6741 N N . PHE A 1 882 ? 16.490 -28.922 24.049 1.00 93.06 882 PHE A N 1
ATOM 6742 C CA . PHE A 1 882 ? 15.280 -28.291 23.491 1.00 93.06 882 PHE A CA 1
ATOM 6743 C C . PHE A 1 882 ? 14.212 -29.301 23.038 1.00 93.06 882 PHE A C 1
ATOM 6745 O O . PHE A 1 882 ? 13.060 -29.199 23.441 1.00 93.06 882 PHE A O 1
ATOM 6752 N N . ALA A 1 883 ? 14.607 -30.311 22.255 1.00 93.56 883 ALA A N 1
ATOM 6753 C CA . ALA A 1 883 ? 13.708 -31.357 21.756 1.00 93.56 883 ALA A CA 1
ATOM 6754 C C . ALA A 1 883 ? 13.109 -32.231 22.875 1.00 93.56 883 ALA A C 1
ATOM 6756 O O . ALA A 1 883 ? 11.949 -32.640 22.795 1.00 93.56 883 ALA A O 1
ATOM 6757 N N . ASP A 1 884 ? 13.885 -32.489 23.928 1.00 95.38 884 ASP A N 1
ATOM 6758 C CA . ASP A 1 884 ? 13.449 -33.292 25.070 1.00 95.38 884 ASP A CA 1
ATOM 6759 C C . ASP A 1 884 ? 12.472 -32.492 25.941 1.00 95.38 884 ASP A C 1
ATOM 6761 O O . ASP A 1 884 ? 11.490 -33.050 26.421 1.00 95.38 884 ASP A O 1
ATOM 6765 N N . THR A 1 885 ? 12.674 -31.174 26.075 1.00 96.44 885 THR A N 1
ATOM 6766 C CA . THR A 1 885 ? 11.701 -30.267 26.704 1.00 96.44 885 THR A CA 1
ATOM 6767 C C . THR A 1 885 ? 10.371 -30.267 25.949 1.00 96.44 885 THR A C 1
ATOM 6769 O O . THR A 1 885 ? 9.327 -30.416 26.582 1.00 96.44 885 THR A O 1
ATOM 6772 N N . LEU A 1 886 ? 10.386 -30.168 24.609 1.00 96.44 886 LEU A N 1
ATOM 6773 C CA . LEU A 1 886 ? 9.152 -30.239 23.807 1.00 96.44 886 LEU A CA 1
ATOM 6774 C C . LEU A 1 886 ? 8.429 -31.574 24.026 1.00 96.44 886 LEU A C 1
ATOM 6776 O O . LEU A 1 886 ? 7.227 -31.611 24.286 1.00 96.44 886 LEU A O 1
ATOM 6780 N N . SER A 1 887 ? 9.194 -32.669 23.987 1.00 95.94 887 SER A N 1
ATOM 6781 C CA . SER A 1 887 ? 8.677 -34.023 24.186 1.00 95.94 887 SER A CA 1
ATOM 6782 C C . SER A 1 887 ? 8.090 -34.223 25.585 1.00 95.94 887 SER A C 1
ATOM 6784 O O . SER A 1 887 ? 7.073 -34.898 25.721 1.00 95.94 887 SER A O 1
ATOM 6786 N N . ALA A 1 888 ? 8.695 -33.636 26.621 1.00 96.56 888 ALA A N 1
ATOM 6787 C CA . ALA A 1 888 ? 8.195 -33.708 27.991 1.00 96.56 888 ALA A CA 1
ATOM 6788 C C . ALA A 1 888 ? 6.853 -32.974 28.147 1.00 96.56 888 ALA A C 1
ATOM 6790 O O . ALA A 1 888 ? 5.923 -33.527 28.734 1.00 96.56 888 ALA A O 1
ATOM 6791 N N . ILE A 1 889 ? 6.717 -31.783 27.551 1.00 97.56 889 ILE A N 1
ATOM 6792 C CA . ILE A 1 889 ? 5.460 -31.016 27.542 1.00 97.56 889 ILE A CA 1
ATOM 6793 C C . ILE A 1 889 ? 4.355 -31.807 26.827 1.00 97.56 889 ILE A C 1
ATOM 6795 O O . ILE A 1 889 ? 3.274 -32.019 27.382 1.00 97.56 889 ILE A O 1
ATOM 6799 N N . HIS A 1 890 ? 4.628 -32.312 25.619 1.00 96.81 890 HIS A N 1
ATOM 6800 C CA . HIS A 1 890 ? 3.669 -33.142 24.877 1.00 96.81 890 HIS A CA 1
ATOM 6801 C C . HIS A 1 890 ? 3.353 -34.464 25.578 1.00 96.81 890 HIS A C 1
ATOM 6803 O O . HIS A 1 890 ? 2.229 -34.952 25.470 1.00 96.81 890 HIS A O 1
ATOM 6809 N N . GLY A 1 891 ? 4.309 -35.034 26.315 1.00 96.12 891 GLY A N 1
ATOM 6810 C CA . GLY A 1 891 ? 4.136 -36.261 27.094 1.00 96.12 891 GLY A CA 1
ATOM 6811 C C . GLY A 1 891 ? 3.060 -36.145 28.175 1.00 96.12 891 GLY A C 1
ATOM 6812 O O . GLY A 1 891 ? 2.364 -37.122 28.444 1.00 96.12 891 GLY A O 1
ATOM 6813 N N . GLN A 1 892 ? 2.860 -34.943 28.722 1.00 96.19 892 GLN A N 1
ATOM 6814 C CA . GLN A 1 892 ? 1.762 -34.638 29.645 1.00 96.19 892 GLN A CA 1
ATOM 6815 C C . GLN A 1 892 ? 0.443 -34.285 28.929 1.00 96.19 892 GLN A C 1
ATOM 6817 O O . GLN A 1 892 ? -0.568 -34.019 29.571 1.00 96.19 892 GLN A O 1
ATOM 6822 N N . GLY A 1 893 ? 0.432 -34.258 27.594 1.00 94.19 893 GLY A N 1
ATOM 6823 C CA . GLY A 1 893 ? -0.685 -33.744 26.802 1.00 94.19 893 GLY A CA 1
ATOM 6824 C C . GLY A 1 893 ? -0.761 -32.214 26.758 1.00 94.19 893 GLY A C 1
ATOM 6825 O O . GLY A 1 893 ? -1.761 -31.694 26.256 1.00 94.19 893 GLY A O 1
ATOM 6826 N N . GLY A 1 894 ? 0.271 -31.517 27.244 1.00 96.25 894 GLY A N 1
ATOM 6827 C CA . GLY A 1 894 ? 0.369 -30.061 27.251 1.00 96.25 894 GLY A CA 1
ATOM 6828 C C . GLY A 1 894 ? 0.618 -29.456 25.867 1.00 96.25 894 GLY A C 1
ATOM 6829 O O . GLY A 1 894 ? 0.759 -30.157 24.864 1.00 96.25 894 GLY A O 1
ATOM 6830 N N . ILE A 1 895 ? 0.664 -28.128 25.824 1.00 97.44 895 ILE A N 1
ATOM 6831 C CA . ILE A 1 895 ? 0.896 -27.318 24.623 1.00 97.44 895 ILE A CA 1
ATOM 6832 C C . ILE A 1 895 ? 2.284 -26.695 24.707 1.00 97.44 895 ILE A C 1
ATOM 6834 O O . ILE A 1 895 ? 2.602 -26.023 25.688 1.00 97.44 895 ILE A O 1
ATOM 6838 N N . VAL A 1 896 ? 3.070 -26.843 23.642 1.00 97.69 896 VAL A N 1
ATOM 6839 C CA . VAL A 1 896 ? 4.351 -26.151 23.482 1.00 97.69 896 VAL A CA 1
ATOM 6840 C C . VAL A 1 896 ? 4.105 -24.718 23.011 1.00 97.69 896 VAL A C 1
ATOM 6842 O O . VAL A 1 896 ? 3.717 -24.475 21.865 1.00 97.69 896 VAL A O 1
ATOM 6845 N N . TYR A 1 897 ? 4.372 -23.755 23.882 1.00 97.12 897 TYR A N 1
ATOM 6846 C CA . TYR A 1 897 ? 4.330 -22.326 23.601 1.00 97.12 897 TYR A CA 1
ATOM 6847 C C . TYR A 1 897 ? 5.762 -21.783 23.576 1.00 97.12 897 TYR A C 1
ATOM 6849 O O . TYR A 1 897 ? 6.486 -21.887 24.559 1.00 97.12 897 TYR A O 1
ATOM 6857 N N . LEU A 1 898 ? 6.204 -21.208 22.456 1.00 96.06 898 LEU A N 1
ATOM 6858 C CA . LEU A 1 898 ? 7.543 -20.620 22.357 1.00 96.06 898 LEU A CA 1
ATOM 6859 C C . LEU A 1 898 ? 7.499 -19.113 22.685 1.00 96.06 898 LEU A C 1
ATOM 6861 O O . LEU A 1 898 ? 7.012 -18.348 21.838 1.00 96.06 898 LEU A O 1
ATOM 6865 N N . PRO A 1 899 ? 7.994 -18.682 23.865 1.00 94.19 899 PRO A N 1
ATOM 6866 C CA . PRO A 1 899 ? 8.011 -17.278 24.263 1.00 94.19 899 PRO A CA 1
ATOM 6867 C C . PRO A 1 899 ? 9.126 -16.499 23.554 1.00 94.19 899 PRO A C 1
ATOM 6869 O O . PRO A 1 899 ? 10.128 -17.076 23.128 1.00 94.19 899 PRO A O 1
ATOM 6872 N N . HIS A 1 900 ? 8.897 -15.192 23.368 1.00 91.12 900 HIS A N 1
ATOM 6873 C CA . HIS A 1 900 ? 9.848 -14.169 22.892 1.00 91.12 900 HIS A CA 1
ATOM 6874 C C . HIS A 1 900 ? 10.988 -14.651 21.945 1.00 91.12 900 HIS A C 1
ATOM 6876 O O . HIS A 1 900 ? 12.150 -14.266 22.099 1.00 91.12 900 HIS A O 1
ATOM 6882 N N . PRO A 1 901 ? 10.691 -15.374 20.840 1.00 86.62 901 PRO A N 1
ATOM 6883 C CA . PRO A 1 901 ? 11.663 -16.206 20.104 1.00 86.62 901 PRO A CA 1
ATOM 6884 C C . PRO A 1 901 ? 12.767 -15.451 19.346 1.00 86.62 901 PRO A C 1
ATOM 6886 O O . PRO A 1 901 ? 13.663 -16.063 18.764 1.00 86.62 901 PRO A O 1
ATOM 6889 N N . PHE A 1 902 ? 12.694 -14.120 19.298 1.00 86.19 902 PHE A N 1
ATOM 6890 C CA . PHE A 1 902 ? 13.672 -13.253 18.637 1.00 86.19 902 PHE A CA 1
ATOM 6891 C C . PHE A 1 902 ? 14.287 -12.214 19.578 1.00 86.19 902 PHE A C 1
ATOM 6893 O O . PHE A 1 902 ? 14.986 -11.312 19.098 1.00 86.19 902 PHE A O 1
ATOM 6900 N N . ASP A 1 903 ? 14.062 -12.324 20.891 1.00 84.38 903 ASP A N 1
ATOM 6901 C CA . ASP A 1 903 ? 14.703 -11.446 21.859 1.00 84.38 903 ASP A CA 1
ATOM 6902 C C . ASP A 1 903 ? 16.183 -11.794 22.037 1.00 84.38 903 ASP A C 1
ATOM 6904 O O . ASP A 1 903 ? 16.590 -12.614 22.853 1.00 84.38 903 ASP A O 1
ATOM 6908 N N . ARG A 1 904 ? 17.024 -11.099 21.273 1.00 77.44 904 ARG A N 1
ATOM 6909 C CA . ARG A 1 904 ? 18.482 -11.276 21.301 1.00 77.44 904 ARG A CA 1
ATOM 6910 C C . ARG A 1 904 ? 19.139 -10.778 22.598 1.00 77.44 904 ARG A C 1
ATOM 6912 O O . ARG A 1 904 ? 20.362 -10.854 22.698 1.00 77.44 904 ARG A O 1
ATOM 6919 N N . MET A 1 905 ? 18.372 -10.225 23.542 1.00 69.25 905 MET A N 1
ATOM 6920 C CA . MET A 1 905 ? 18.849 -9.911 24.894 1.00 69.25 905 MET A CA 1
ATOM 6921 C C . MET A 1 905 ? 18.829 -11.139 25.814 1.00 69.25 905 MET A C 1
ATOM 6923 O O . MET A 1 905 ? 19.538 -11.143 26.820 1.00 69.25 905 MET A O 1
ATOM 6927 N N . HIS A 1 906 ? 18.079 -12.180 25.442 1.00 72.06 906 HIS A N 1
ATOM 6928 C CA . HIS A 1 906 ? 17.989 -13.456 26.141 1.00 72.06 906 HIS A CA 1
ATOM 6929 C C . HIS A 1 906 ? 18.565 -14.593 25.281 1.00 72.06 906 HIS A C 1
ATOM 6931 O O . HIS A 1 906 ? 18.978 -14.405 24.133 1.00 72.06 906 HIS A O 1
ATOM 6937 N N . SER A 1 907 ? 18.673 -15.787 25.866 1.00 74.62 907 SER A N 1
ATOM 6938 C CA . SER A 1 907 ? 19.032 -16.985 25.099 1.00 74.62 907 SER A CA 1
ATOM 6939 C C . SER A 1 907 ? 17.806 -17.425 24.306 1.00 74.62 907 SER A C 1
ATOM 6941 O O . SER A 1 907 ? 16.756 -17.623 24.900 1.00 74.62 907 SER A O 1
ATOM 6943 N N . ILE A 1 908 ? 17.937 -17.569 22.989 1.00 82.19 908 ILE A N 1
ATOM 6944 C CA . ILE A 1 908 ? 16.849 -17.972 22.086 1.00 82.19 908 ILE A CA 1
ATOM 6945 C C . ILE A 1 908 ? 17.288 -19.161 21.227 1.00 82.19 908 ILE A C 1
ATOM 6947 O O . ILE A 1 908 ? 18.495 -19.315 20.993 1.00 82.19 908 ILE A O 1
ATOM 6951 N N . PRO A 1 909 ? 16.345 -19.960 20.697 1.00 80.00 909 PRO A N 1
ATOM 6952 C CA . PRO A 1 909 ? 16.679 -21.003 19.743 1.00 80.00 909 PRO A CA 1
ATOM 6953 C C . PRO A 1 909 ? 17.328 -20.402 18.497 1.00 80.00 909 PRO A C 1
ATOM 6955 O O . PRO A 1 909 ? 16.860 -19.399 17.944 1.00 80.00 909 PRO A O 1
ATOM 6958 N N . ASP A 1 910 ? 18.391 -21.030 17.999 1.00 78.00 910 ASP A N 1
ATOM 6959 C CA . ASP A 1 910 ? 18.957 -20.607 16.725 1.00 78.00 910 ASP A CA 1
ATOM 6960 C C . ASP A 1 910 ? 17.994 -20.905 15.555 1.00 78.00 910 ASP A C 1
ATOM 6962 O O . ASP A 1 910 ? 17.076 -21.728 15.629 1.00 78.00 910 ASP A O 1
ATOM 6966 N N . ALA A 1 911 ? 18.201 -20.235 14.418 1.00 73.06 911 ALA A N 1
ATOM 6967 C CA . ALA A 1 911 ? 17.302 -20.368 13.274 1.00 73.06 911 ALA A CA 1
ATOM 6968 C C . ALA A 1 911 ? 17.252 -21.794 12.686 1.00 73.06 911 ALA A C 1
ATOM 6970 O O . ALA A 1 911 ? 16.286 -22.135 12.001 1.00 73.06 911 ALA A O 1
ATOM 6971 N N . ALA A 1 912 ? 18.291 -22.615 12.871 1.00 76.50 912 ALA A N 1
ATOM 6972 C CA . ALA A 1 912 ? 18.317 -23.994 12.396 1.00 76.50 912 ALA A CA 1
ATOM 6973 C C . ALA A 1 912 ? 17.520 -24.918 13.322 1.00 76.50 912 ALA A C 1
ATOM 6975 O O . ALA A 1 912 ? 16.739 -25.721 12.809 1.00 76.50 912 ALA A O 1
ATOM 6976 N N . THR A 1 913 ? 17.664 -24.758 14.638 1.00 83.31 913 THR A N 1
ATOM 6977 C CA . THR A 1 913 ? 16.857 -25.431 15.663 1.00 83.31 913 THR A CA 1
ATOM 6978 C C . THR A 1 913 ? 15.385 -25.100 15.476 1.00 83.31 913 THR A C 1
ATOM 6980 O O . THR A 1 913 ? 14.574 -26.009 15.299 1.00 83.31 913 THR A O 1
ATOM 6983 N N . LEU A 1 914 ? 15.052 -23.810 15.361 1.00 83.94 914 LEU A N 1
ATOM 6984 C CA . LEU A 1 914 ? 13.677 -23.359 15.172 1.00 83.94 914 LEU A CA 1
ATOM 6985 C C . LEU A 1 914 ? 13.026 -24.012 13.948 1.00 83.94 914 LEU A C 1
ATOM 6987 O O . LEU A 1 914 ? 11.921 -24.526 14.039 1.00 83.94 914 LEU A O 1
ATOM 6991 N N . ARG A 1 915 ? 13.741 -24.057 12.812 1.00 79.94 915 ARG A N 1
ATOM 6992 C CA . ARG A 1 915 ? 13.270 -24.698 11.570 1.00 79.94 915 ARG A CA 1
ATOM 6993 C C . ARG A 1 915 ? 13.102 -26.211 11.679 1.00 79.94 915 ARG A C 1
ATOM 6995 O O . ARG A 1 915 ? 12.294 -26.760 10.936 1.00 79.94 915 ARG A O 1
ATOM 7002 N N . ARG A 1 916 ? 13.900 -26.882 12.513 1.00 84.94 916 ARG A N 1
ATOM 7003 C CA . ARG A 1 916 ? 13.851 -28.340 12.682 1.00 84.94 916 ARG A CA 1
ATOM 7004 C C . ARG A 1 916 ? 12.611 -28.767 13.464 1.00 84.94 916 ARG A C 1
ATOM 7006 O O . ARG A 1 916 ? 12.024 -29.778 13.107 1.00 84.94 916 ARG A O 1
ATOM 7013 N N . HIS A 1 917 ? 12.215 -27.963 14.448 1.00 89.25 917 HIS A N 1
ATOM 7014 C CA . HIS A 1 917 ? 11.145 -28.268 15.399 1.00 89.25 917 HIS A CA 1
ATOM 7015 C C . HIS A 1 917 ? 9.854 -27.455 15.160 1.00 89.25 917 HIS A C 1
ATOM 7017 O O . HIS A 1 917 ? 8.989 -27.398 16.025 1.00 89.25 917 HIS A O 1
ATOM 7023 N N . LEU A 1 918 ? 9.682 -26.825 13.986 1.00 87.00 918 LEU A N 1
ATOM 7024 C CA . LEU A 1 918 ? 8.472 -26.043 13.651 1.00 87.00 918 LEU A CA 1
ATOM 7025 C C . LEU A 1 918 ? 7.167 -26.836 13.817 1.00 87.00 918 LEU A C 1
ATOM 7027 O O . LEU A 1 918 ? 6.136 -26.270 14.183 1.00 87.00 918 LEU A O 1
ATOM 7031 N N . ASP A 1 919 ? 7.201 -28.131 13.511 1.00 85.94 919 ASP A N 1
ATOM 7032 C CA . ASP A 1 919 ? 6.025 -29.000 13.592 1.00 85.94 919 ASP A CA 1
ATOM 7033 C C . ASP A 1 919 ? 5.673 -29.368 15.044 1.00 85.94 919 ASP A C 1
ATOM 7035 O O . ASP A 1 919 ? 4.531 -29.724 15.306 1.00 85.94 919 ASP A O 1
ATOM 7039 N N . GLU A 1 920 ? 6.614 -29.209 15.979 1.00 91.50 920 GLU A N 1
ATOM 7040 C CA . GLU A 1 920 ? 6.460 -29.520 17.407 1.00 91.50 920 GLU A CA 1
ATOM 7041 C C . GLU A 1 920 ? 6.087 -28.284 18.252 1.00 91.50 920 GLU A C 1
ATOM 7043 O O . GLU A 1 920 ? 5.691 -28.424 19.401 1.00 91.50 920 GLU A O 1
ATOM 7048 N N . ILE A 1 921 ? 6.189 -27.064 17.706 1.00 93.62 921 ILE A N 1
ATOM 7049 C CA . ILE A 1 921 ? 5.848 -25.819 18.424 1.00 93.62 921 ILE A CA 1
ATOM 7050 C C . ILE A 1 921 ? 4.374 -25.468 18.216 1.00 93.62 921 ILE A C 1
ATOM 7052 O O . ILE A 1 921 ? 4.010 -24.919 17.177 1.00 93.62 921 ILE A O 1
ATOM 7056 N N . ASP A 1 922 ? 3.496 -25.745 19.171 1.00 94.31 922 ASP A N 1
ATOM 7057 C CA . ASP A 1 922 ? 2.052 -25.541 18.996 1.00 94.31 922 ASP A CA 1
ATOM 7058 C C . ASP A 1 922 ? 1.659 -24.065 18.863 1.00 94.31 922 ASP A C 1
ATOM 7060 O O . ASP A 1 922 ? 0.898 -23.724 17.948 1.00 94.31 922 ASP A O 1
ATOM 7064 N N . VAL A 1 923 ? 2.216 -23.198 19.718 1.00 95.12 923 VAL A N 1
ATOM 7065 C CA . VAL A 1 923 ? 1.938 -21.755 19.785 1.00 95.12 923 VAL A CA 1
ATOM 7066 C C . VAL A 1 923 ? 3.238 -20.951 19.729 1.00 95.12 923 VAL A C 1
ATOM 7068 O O . VAL A 1 923 ? 4.235 -21.296 20.356 1.00 95.12 923 VAL A O 1
ATOM 7071 N N . PHE A 1 924 ? 3.234 -19.862 18.962 1.00 94.69 924 PHE A N 1
ATOM 7072 C CA . PHE A 1 924 ? 4.391 -18.996 18.752 1.00 94.69 924 PHE A CA 1
ATOM 7073 C C . PHE A 1 924 ? 4.082 -17.575 19.229 1.00 94.69 924 PHE A C 1
ATOM 7075 O O . PHE A 1 924 ? 3.186 -16.929 18.676 1.00 94.69 924 PHE A O 1
ATOM 7082 N N . GLU A 1 925 ? 4.807 -17.068 20.227 1.00 95.69 925 GLU A N 1
ATOM 7083 C CA . GLU A 1 925 ? 4.569 -15.726 20.765 1.00 95.69 925 GLU A CA 1
ATOM 7084 C C . GLU A 1 925 ? 4.948 -14.646 19.743 1.00 95.69 925 GLU A C 1
ATOM 7086 O O . GLU A 1 925 ? 6.112 -14.489 19.370 1.00 95.69 925 GLU A O 1
ATOM 7091 N N . VAL A 1 926 ? 3.953 -13.893 19.261 1.00 93.94 926 VAL A N 1
ATOM 7092 C CA . VAL A 1 926 ? 4.149 -12.797 18.292 1.00 93.94 926 VAL A CA 1
ATOM 7093 C C . VAL A 1 926 ? 4.117 -11.415 18.932 1.00 93.94 926 VAL A C 1
ATOM 7095 O O . VAL A 1 926 ? 4.467 -10.430 18.278 1.00 93.94 926 VAL A O 1
ATOM 7098 N N . TYR A 1 927 ? 3.671 -11.329 20.184 1.00 94.06 927 TYR A N 1
ATOM 7099 C CA . TYR A 1 927 ? 3.685 -10.098 20.953 1.00 94.06 927 TYR A CA 1
ATOM 7100 C C . TYR A 1 927 ? 3.938 -10.387 22.427 1.00 94.06 927 TYR A C 1
ATOM 7102 O O . TYR A 1 927 ? 3.093 -10.962 23.107 1.00 94.06 927 TYR A O 1
ATOM 7110 N N . ASN A 1 928 ? 5.091 -9.931 22.897 1.00 92.50 928 ASN A N 1
ATOM 7111 C CA . ASN A 1 928 ? 5.449 -9.873 24.303 1.00 92.50 928 ASN A CA 1
ATOM 7112 C C . ASN A 1 928 ? 5.533 -8.397 24.716 1.00 92.50 928 ASN A C 1
ATOM 7114 O O . ASN A 1 928 ? 6.239 -7.598 24.081 1.00 92.50 928 ASN A O 1
ATOM 7118 N N . ALA A 1 929 ? 4.777 -8.016 25.749 1.00 88.94 929 ALA A N 1
ATOM 7119 C CA . ALA A 1 929 ? 4.703 -6.625 26.186 1.00 88.94 929 ALA A CA 1
ATOM 7120 C C . ALA A 1 929 ? 5.959 -6.159 26.941 1.00 88.94 929 ALA A C 1
ATOM 7122 O O . ALA A 1 929 ? 6.244 -4.961 26.936 1.00 88.94 929 ALA A O 1
ATOM 7123 N N . ARG A 1 930 ? 6.751 -7.052 27.541 1.00 86.50 930 ARG A N 1
ATOM 7124 C CA . ARG A 1 930 ? 7.965 -6.710 28.302 1.00 86.50 930 ARG A CA 1
ATOM 7125 C C . ARG A 1 930 ? 9.156 -6.345 27.411 1.00 86.50 930 ARG A C 1
ATOM 7127 O O . ARG A 1 930 ? 10.047 -5.622 27.863 1.00 86.50 930 ARG A O 1
ATOM 7134 N N . LEU A 1 931 ? 9.162 -6.755 26.138 1.00 83.44 931 LEU A N 1
ATOM 7135 C CA . LEU A 1 931 ? 10.280 -6.480 25.226 1.00 83.44 931 LEU A CA 1
ATOM 7136 C C . LEU A 1 931 ? 10.586 -4.980 25.092 1.00 83.44 931 LEU A C 1
ATOM 7138 O O . LEU A 1 931 ? 9.707 -4.137 24.882 1.00 83.44 931 LEU A O 1
ATOM 7142 N N . LEU A 1 932 ? 11.881 -4.659 25.164 1.00 74.75 932 LEU A N 1
ATOM 7143 C CA . LEU A 1 932 ? 12.392 -3.292 25.039 1.00 74.75 932 LEU A CA 1
ATOM 7144 C C . LEU A 1 932 ? 12.334 -2.778 23.592 1.00 74.75 932 LEU A C 1
ATOM 7146 O O . LEU A 1 932 ? 12.118 -1.588 23.361 1.00 74.75 932 LEU A O 1
ATOM 7150 N N . PHE A 1 933 ? 12.537 -3.668 22.617 1.00 75.81 933 PHE A N 1
ATOM 7151 C CA . PHE A 1 933 ? 12.599 -3.328 21.197 1.00 75.81 933 PHE A CA 1
ATOM 7152 C C . PHE A 1 933 ? 11.452 -3.983 20.422 1.00 75.81 933 PHE A C 1
ATOM 7154 O O . PHE A 1 933 ? 11.468 -5.185 20.167 1.00 75.81 933 PHE A O 1
ATOM 7161 N N . GLU A 1 934 ? 10.512 -3.168 19.938 1.00 79.50 934 GLU A N 1
ATOM 7162 C CA . GLU A 1 934 ? 9.352 -3.624 19.147 1.00 79.50 934 GLU A CA 1
ATOM 7163 C C . GLU A 1 934 ? 9.748 -4.411 17.880 1.00 79.50 934 GLU A C 1
ATOM 7165 O O . GLU A 1 934 ? 9.008 -5.269 17.403 1.00 79.50 934 GLU A O 1
ATOM 7170 N N . ALA A 1 935 ? 10.961 -4.189 17.361 1.00 77.56 935 ALA A N 1
ATOM 7171 C CA . ALA A 1 935 ? 11.494 -4.911 16.207 1.00 77.56 935 ALA A CA 1
ATOM 7172 C C . ALA A 1 935 ? 11.526 -6.442 16.395 1.00 77.56 935 ALA A C 1
ATOM 7174 O O . ALA A 1 935 ? 11.493 -7.166 15.399 1.00 77.56 935 ALA A O 1
ATOM 7175 N N . TYR A 1 936 ? 11.594 -6.938 17.636 1.00 84.94 936 TYR A N 1
ATOM 7176 C CA . TYR A 1 936 ? 11.545 -8.373 17.932 1.00 84.94 936 TYR A CA 1
ATOM 7177 C C . TYR A 1 936 ? 10.128 -8.939 17.777 1.00 84.94 936 TYR A C 1
ATOM 7179 O O . TYR A 1 936 ? 9.968 -9.955 17.102 1.00 84.94 936 TYR A O 1
ATOM 7187 N N . ASN A 1 937 ? 9.101 -8.234 18.272 1.00 89.00 937 ASN A N 1
ATOM 7188 C CA . ASN A 1 937 ? 7.689 -8.576 18.041 1.00 89.00 937 ASN A CA 1
ATOM 7189 C C . ASN A 1 937 ? 7.356 -8.559 16.540 1.00 89.00 937 ASN A C 1
ATOM 7191 O O . ASN A 1 937 ? 6.715 -9.470 16.015 1.00 89.00 937 ASN A O 1
ATOM 7195 N N . GLU A 1 938 ? 7.857 -7.566 15.797 1.00 85.06 938 GLU A N 1
ATOM 7196 C CA . GLU A 1 938 ? 7.709 -7.552 14.339 1.00 85.06 938 GLU A CA 1
ATOM 7197 C C . GLU A 1 938 ? 8.399 -8.750 13.669 1.00 85.06 938 GLU A C 1
ATOM 7199 O O . GLU A 1 938 ? 7.863 -9.324 12.720 1.00 85.06 938 GLU A O 1
ATOM 7204 N N . GLU A 1 939 ? 9.600 -9.133 14.116 1.00 84.38 939 GLU A N 1
ATOM 7205 C CA . GLU A 1 939 ? 10.319 -10.293 13.581 1.00 84.38 939 GLU A CA 1
ATOM 7206 C C . GLU A 1 939 ? 9.540 -11.593 13.839 1.00 84.38 939 GLU A C 1
ATOM 7208 O O . GLU A 1 939 ? 9.364 -12.375 12.896 1.00 84.38 939 GLU A O 1
ATOM 7213 N N . ALA A 1 940 ? 8.986 -11.744 15.048 1.00 88.75 940 ALA A N 1
ATOM 7214 C CA . ALA A 1 940 ? 8.140 -12.858 15.465 1.00 88.75 940 ALA A CA 1
ATOM 7215 C C . ALA A 1 940 ? 6.868 -12.978 14.625 1.00 88.75 940 ALA A C 1
ATOM 7217 O O . ALA A 1 940 ? 6.627 -14.017 14.007 1.00 88.75 940 ALA A O 1
ATOM 7218 N N . LEU A 1 941 ? 6.110 -11.887 14.499 1.00 88.38 941 LEU A N 1
ATOM 7219 C CA . LEU A 1 941 ? 4.891 -11.844 13.695 1.00 88.38 941 LEU A CA 1
ATOM 7220 C C . LEU A 1 941 ? 5.154 -12.227 12.233 1.00 88.38 941 LEU A C 1
ATOM 7222 O O . LEU A 1 941 ? 4.392 -12.985 11.629 1.00 88.38 941 LEU A O 1
ATOM 7226 N N . ARG A 1 942 ? 6.248 -11.729 11.642 1.00 83.94 942 ARG A N 1
ATOM 7227 C CA . ARG A 1 942 ? 6.612 -12.077 10.259 1.00 83.94 942 ARG A CA 1
ATOM 7228 C C . ARG A 1 942 ? 6.971 -13.552 10.119 1.00 83.94 942 ARG A C 1
ATOM 7230 O O . ARG A 1 942 ? 6.619 -14.158 9.111 1.00 83.94 942 ARG A O 1
ATOM 7237 N N . PHE A 1 943 ? 7.699 -14.111 11.084 1.00 86.81 943 PHE A N 1
ATOM 7238 C CA . PHE A 1 943 ? 8.084 -15.519 11.070 1.00 86.81 943 PHE A CA 1
ATOM 7239 C C . PHE A 1 943 ? 6.860 -16.432 11.223 1.00 86.81 943 PHE A C 1
ATOM 7241 O O . PHE A 1 943 ? 6.680 -17.343 10.415 1.00 86.81 943 PHE A O 1
ATOM 7248 N N . ALA A 1 944 ? 5.969 -16.131 12.171 1.00 88.00 944 ALA A N 1
ATOM 7249 C CA . ALA A 1 944 ? 4.729 -16.874 12.374 1.00 88.00 944 ALA A CA 1
ATOM 7250 C C . ALA A 1 944 ? 3.841 -16.862 11.120 1.00 88.00 944 ALA A C 1
ATOM 7252 O O . ALA A 1 944 ? 3.418 -17.918 10.652 1.00 88.00 944 ALA A O 1
ATOM 7253 N N . ARG A 1 945 ? 3.645 -15.693 10.490 1.00 84.94 945 ARG A N 1
ATOM 7254 C CA . ARG A 1 945 ? 2.895 -15.576 9.223 1.00 84.94 945 ARG A CA 1
ATOM 7255 C C . ARG A 1 945 ? 3.513 -16.397 8.090 1.00 84.94 945 ARG A C 1
ATOM 7257 O O . ARG A 1 945 ? 2.782 -17.017 7.317 1.00 84.94 945 ARG A O 1
ATOM 7264 N N . LYS A 1 946 ? 4.847 -16.436 8.010 1.00 86.12 946 LYS A N 1
ATOM 7265 C CA . LYS A 1 946 ? 5.581 -17.173 6.973 1.00 86.12 946 LYS A CA 1
ATOM 7266 C C . LYS A 1 946 ? 5.301 -18.670 6.997 1.00 86.12 946 LYS A C 1
ATOM 7268 O O . LYS A 1 946 ? 5.011 -19.248 5.949 1.00 86.12 946 LYS A O 1
ATOM 7273 N N . TYR A 1 947 ? 5.330 -19.281 8.176 1.00 86.94 947 TYR A N 1
ATOM 7274 C CA . TYR A 1 947 ? 5.078 -20.718 8.338 1.00 86.94 947 TYR A CA 1
ATOM 7275 C C . TYR A 1 947 ? 3.625 -21.049 8.714 1.00 86.94 947 TYR A C 1
ATOM 7277 O O . TYR A 1 947 ? 3.288 -22.220 8.879 1.00 86.94 947 TYR A O 1
ATOM 7285 N N . ASN A 1 948 ? 2.749 -20.037 8.770 1.00 85.12 948 ASN A N 1
ATOM 7286 C CA . ASN A 1 948 ? 1.353 -20.153 9.196 1.00 85.12 948 ASN A CA 1
ATOM 7287 C C . ASN A 1 948 ? 1.216 -20.771 10.605 1.00 85.12 948 ASN A C 1
ATOM 7289 O O . ASN A 1 948 ? 0.415 -21.676 10.824 1.00 85.12 948 ASN A O 1
ATOM 7293 N N . LEU A 1 949 ? 2.051 -20.320 11.543 1.00 89.06 949 LEU A N 1
ATOM 7294 C CA . LEU A 1 949 ? 2.040 -20.792 12.929 1.00 89.06 949 LEU A CA 1
ATOM 7295 C C . LEU A 1 949 ? 0.861 -20.193 13.703 1.00 89.06 949 LEU A C 1
ATOM 7297 O O . LEU A 1 949 ? 0.442 -19.066 13.430 1.00 89.06 949 LEU A O 1
ATOM 7301 N N . THR A 1 950 ? 0.358 -20.935 14.690 1.00 91.25 950 THR A N 1
ATOM 7302 C CA . THR A 1 950 ? -0.623 -20.429 15.658 1.00 91.25 950 THR A CA 1
ATOM 7303 C C . THR A 1 950 ? 0.042 -19.344 16.499 1.00 91.25 950 THR A C 1
ATOM 7305 O O . THR A 1 950 ? 1.140 -19.549 17.013 1.00 91.25 950 THR A O 1
ATOM 7308 N N . MET A 1 951 ? -0.593 -18.180 16.612 1.00 93.62 951 MET A N 1
ATOM 7309 C CA . MET A 1 951 ? 0.011 -16.999 17.228 1.00 93.62 951 MET A CA 1
ATOM 7310 C C . MET A 1 951 ? -0.459 -16.834 18.675 1.00 93.62 951 MET A C 1
ATOM 7312 O O . MET A 1 951 ? -1.658 -16.866 18.934 1.00 93.62 951 MET A O 1
ATOM 7316 N N . GLY A 1 952 ? 0.491 -16.637 19.589 1.00 94.75 952 GLY A N 1
ATOM 7317 C CA . GLY A 1 952 ? 0.267 -16.309 20.998 1.00 94.75 952 GLY A CA 1
ATOM 7318 C C . GLY A 1 952 ? 0.682 -14.873 21.329 1.00 94.75 952 GLY A C 1
ATOM 7319 O O . GLY A 1 952 ? 1.434 -14.246 20.576 1.00 94.75 952 GLY A O 1
ATOM 7320 N N . ALA A 1 953 ? 0.197 -14.345 22.448 1.00 95.62 953 ALA A N 1
ATOM 7321 C CA . ALA A 1 953 ? 0.661 -13.084 23.012 1.00 95.62 953 ALA A CA 1
ATOM 7322 C C . ALA A 1 953 ? 0.498 -13.098 24.532 1.00 95.62 953 ALA A C 1
ATOM 7324 O O . ALA A 1 953 ? -0.448 -13.700 25.044 1.00 95.62 953 ALA A O 1
ATOM 7325 N N . GLY A 1 954 ? 1.373 -12.377 25.222 1.00 94.50 954 GLY A N 1
ATOM 7326 C CA . GLY A 1 954 ? 1.304 -12.243 26.668 1.00 94.50 954 GLY A CA 1
ATOM 7327 C C . GLY A 1 954 ? 2.034 -11.011 27.185 1.00 94.50 954 GLY A C 1
ATOM 7328 O O . GLY A 1 954 ? 2.755 -10.315 26.453 1.00 94.50 954 GLY A O 1
ATOM 7329 N N . SER A 1 955 ? 1.782 -10.694 28.449 1.00 92.50 955 SER A N 1
ATOM 7330 C CA . SER A 1 955 ? 2.365 -9.525 29.100 1.00 92.50 955 SER A CA 1
ATOM 7331 C C . SER A 1 955 ? 3.801 -9.743 29.565 1.00 92.50 955 SER A C 1
ATOM 7333 O O . SER A 1 955 ? 4.554 -8.767 29.635 1.00 92.50 955 SER A O 1
ATOM 7335 N N . ASP A 1 956 ? 4.165 -10.992 29.870 1.00 93.31 956 ASP A N 1
ATOM 7336 C CA . ASP A 1 956 ? 5.393 -11.359 30.583 1.00 93.31 956 ASP A CA 1
ATOM 7337 C C . ASP A 1 956 ? 5.505 -10.530 31.885 1.00 93.31 956 ASP A C 1
ATOM 7339 O O . ASP A 1 956 ? 6.506 -9.887 32.228 1.00 93.31 956 ASP A O 1
ATOM 7343 N N . ALA A 1 957 ? 4.369 -10.431 32.587 1.00 91.00 957 ALA A N 1
ATOM 7344 C CA . ALA A 1 957 ? 4.221 -9.565 33.746 1.00 91.00 957 ALA A CA 1
ATOM 7345 C C . ALA A 1 957 ? 5.002 -10.097 34.951 1.00 91.00 957 ALA A C 1
ATOM 7347 O O . ALA A 1 957 ? 4.772 -11.205 35.419 1.00 91.00 957 ALA A O 1
ATOM 7348 N N . HIS A 1 958 ? 5.886 -9.244 35.472 1.00 90.19 958 HIS A N 1
ATOM 7349 C CA . HIS A 1 958 ? 6.640 -9.458 36.715 1.00 90.19 958 HIS A CA 1
ATOM 7350 C C . HIS A 1 958 ? 6.256 -8.465 37.825 1.00 90.19 958 HIS A C 1
ATOM 7352 O O . HIS A 1 958 ? 6.718 -8.568 38.961 1.00 90.19 958 HIS A O 1
ATOM 7358 N N . VAL A 1 959 ? 5.419 -7.482 37.482 1.00 88.25 959 VAL A N 1
ATOM 7359 C CA . VAL A 1 959 ? 4.799 -6.507 38.387 1.00 88.25 959 VAL A CA 1
ATOM 7360 C C . VAL A 1 959 ? 3.315 -6.395 38.042 1.00 88.25 959 VAL A C 1
ATOM 7362 O O . VAL A 1 959 ? 2.958 -6.542 36.871 1.00 88.25 959 VAL A O 1
ATOM 7365 N N . LEU A 1 960 ? 2.461 -6.101 39.029 1.00 87.88 960 LEU A N 1
ATOM 7366 C CA . LEU A 1 960 ? 1.000 -6.063 38.854 1.00 87.88 960 LEU A CA 1
ATOM 7367 C C . LEU A 1 960 ? 0.568 -5.191 37.671 1.00 87.88 960 LEU A C 1
ATOM 7369 O O . LEU A 1 960 ? -0.221 -5.624 36.846 1.00 87.88 960 LEU A O 1
ATOM 7373 N N . GLN A 1 961 ? 1.171 -4.009 37.508 1.00 86.69 961 GLN A N 1
ATOM 7374 C CA . GLN A 1 961 ? 0.835 -3.068 36.430 1.00 86.69 961 GLN A CA 1
ATOM 7375 C C . GLN A 1 961 ? 1.154 -3.590 35.017 1.00 86.69 961 GLN A C 1
ATOM 7377 O O . GLN A 1 961 ? 0.838 -2.916 34.037 1.00 86.69 961 GLN A O 1
ATOM 7382 N N . GLY A 1 962 ? 1.855 -4.722 34.905 1.00 86.12 962 GLY A N 1
ATOM 7383 C CA . GLY A 1 962 ? 2.127 -5.391 33.639 1.00 86.12 962 GLY A CA 1
ATOM 7384 C C . GLY A 1 962 ? 1.009 -6.321 33.183 1.00 86.12 962 GLY A C 1
ATOM 7385 O O . GLY A 1 962 ? 0.894 -6.549 31.980 1.00 86.12 962 GLY A O 1
ATOM 7386 N N . VAL A 1 963 ? 0.190 -6.838 34.100 1.00 90.56 963 VAL A N 1
ATOM 7387 C CA . VAL A 1 963 ? -0.837 -7.844 33.796 1.00 90.56 963 VAL A CA 1
ATOM 7388 C C . VAL A 1 963 ? -1.825 -7.290 32.767 1.00 90.56 963 VAL A C 1
ATOM 7390 O O . VAL A 1 963 ? -2.293 -6.158 32.876 1.00 90.56 963 VAL A O 1
ATOM 7393 N N . GLY A 1 964 ? -2.098 -8.057 31.708 1.00 88.25 964 GLY A N 1
ATOM 7394 C CA . GLY A 1 964 ? -3.020 -7.662 30.641 1.00 88.25 964 GLY A CA 1
ATOM 7395 C C . GLY A 1 964 ? -2.483 -6.610 29.660 1.00 88.25 964 GLY A C 1
ATOM 7396 O O . GLY A 1 964 ? -3.198 -6.224 28.731 1.00 88.25 964 GLY A O 1
ATOM 7397 N N . THR A 1 965 ? -1.232 -6.145 29.803 1.00 90.38 965 THR A N 1
ATOM 7398 C CA . THR A 1 965 ? -0.636 -5.180 28.853 1.00 90.38 965 THR A CA 1
ATOM 7399 C C . THR A 1 965 ? -0.357 -5.781 27.471 1.00 90.38 965 THR A C 1
ATOM 7401 O O . THR A 1 965 ? -0.419 -5.076 26.455 1.00 90.38 965 THR A O 1
ATOM 7404 N N . GLY A 1 966 ? -0.110 -7.092 27.419 1.00 91.38 966 GLY A N 1
ATOM 7405 C CA . GLY A 1 966 ? -0.161 -7.913 26.215 1.00 91.38 966 GLY A CA 1
ATOM 7406 C C . GLY A 1 966 ? -1.169 -9.031 26.415 1.00 91.38 966 GLY A C 1
ATOM 7407 O O . GLY A 1 966 ? -1.060 -9.783 27.371 1.00 91.38 966 GLY A O 1
ATOM 7408 N N . ALA A 1 967 ? -2.168 -9.106 25.543 1.00 94.06 967 ALA A N 1
ATOM 7409 C CA . ALA A 1 967 ? -3.248 -10.074 25.677 1.00 94.06 967 ALA A CA 1
ATOM 7410 C C . ALA A 1 967 ? -3.768 -10.518 24.306 1.00 94.06 967 ALA A C 1
ATOM 7412 O O . ALA A 1 967 ? -3.420 -9.961 23.262 1.00 94.06 967 ALA A O 1
ATOM 7413 N N . LEU A 1 968 ? -4.652 -11.504 24.314 1.00 95.31 968 LEU A N 1
ATOM 7414 C CA . LEU A 1 968 ? -5.387 -12.005 23.167 1.00 95.31 968 LEU A CA 1
ATOM 7415 C C . LEU A 1 968 ? -6.879 -11.836 23.404 1.00 95.31 968 LEU A C 1
ATOM 7417 O O . LEU A 1 968 ? -7.387 -12.174 24.465 1.00 95.31 968 LEU A O 1
ATOM 7421 N N . ARG A 1 969 ? -7.604 -11.369 22.395 1.00 95.44 969 ARG A N 1
ATOM 7422 C CA . ARG A 1 969 ? -9.055 -11.514 22.326 1.00 95.44 969 ARG A CA 1
ATOM 7423 C C . ARG A 1 969 ? -9.362 -12.801 21.577 1.00 95.44 969 ARG A C 1
ATOM 7425 O O . ARG A 1 969 ? -9.032 -12.903 20.395 1.00 95.44 969 ARG A O 1
ATOM 7432 N N . MET A 1 970 ? -9.987 -13.765 22.237 1.00 94.50 970 MET A N 1
ATOM 7433 C CA . MET A 1 970 ? -10.276 -15.079 21.661 1.00 94.50 970 MET A CA 1
ATOM 7434 C C . MET A 1 970 ? -11.649 -15.589 22.104 1.00 94.50 970 MET A C 1
ATOM 7436 O O . MET A 1 970 ? -12.277 -15.004 22.984 1.00 94.50 970 MET A O 1
ATOM 7440 N N . ARG A 1 971 ? -12.164 -16.626 21.442 1.00 93.94 971 ARG A N 1
ATOM 7441 C CA . ARG A 1 971 ? -13.418 -17.273 21.843 1.00 93.94 971 ARG A CA 1
ATOM 7442 C C . ARG A 1 971 ? -13.228 -17.997 23.169 1.00 93.94 971 ARG A C 1
ATOM 7444 O O . ARG A 1 971 ? -12.165 -18.575 23.397 1.00 93.94 971 ARG A O 1
ATOM 7451 N N . GLU A 1 972 ? -14.253 -17.978 24.007 1.00 94.12 972 GLU A N 1
ATOM 7452 C CA . GLU A 1 972 ? -14.298 -18.771 25.231 1.00 94.12 972 GLU A CA 1
ATOM 7453 C C . GLU A 1 972 ? -14.049 -20.256 24.919 1.00 94.12 972 GLU A C 1
ATOM 7455 O O . GLU A 1 972 ? -14.571 -20.790 23.934 1.00 94.12 972 GLU A O 1
ATOM 7460 N N . PHE A 1 973 ? -13.233 -20.899 25.753 1.00 94.56 973 PHE A N 1
ATOM 7461 C CA . PHE A 1 973 ? -12.811 -22.292 25.636 1.00 94.56 973 PHE A CA 1
ATOM 7462 C C . PHE A 1 973 ? -12.863 -22.960 27.011 1.00 94.56 973 PHE A C 1
ATOM 7464 O O . PHE A 1 973 ? -12.687 -22.293 28.029 1.00 94.56 973 PHE A O 1
ATOM 7471 N N . HIS A 1 974 ? -13.076 -24.274 27.030 1.00 90.56 974 HIS A N 1
ATOM 7472 C CA . HIS A 1 974 ? -13.168 -25.063 28.267 1.00 90.56 974 HIS A CA 1
ATOM 7473 C C . HIS A 1 974 ? -12.030 -26.071 28.427 1.00 90.56 974 HIS A C 1
ATOM 7475 O O . HIS A 1 974 ? -11.771 -26.543 29.530 1.00 90.56 974 HIS A O 1
ATOM 7481 N N . ASP A 1 975 ? -11.340 -26.401 27.337 1.00 91.62 975 ASP A N 1
ATOM 7482 C CA . ASP A 1 975 ? -10.244 -27.362 27.333 1.00 91.62 975 ASP A CA 1
ATOM 7483 C C . ASP A 1 975 ? -9.106 -26.941 26.390 1.00 91.62 975 ASP A C 1
ATOM 7485 O O . ASP A 1 975 ? -9.167 -25.925 25.691 1.00 91.62 975 ASP A O 1
ATOM 7489 N N . ARG A 1 976 ? -8.040 -27.745 26.392 1.00 93.38 976 ARG A N 1
ATOM 7490 C CA . ARG A 1 976 ? -6.836 -27.564 25.574 1.00 93.38 976 ARG A CA 1
ATOM 7491 C C . ARG A 1 976 ? -7.133 -27.488 24.070 1.00 93.38 976 ARG A C 1
ATOM 7493 O O . ARG A 1 976 ? -6.512 -26.702 23.351 1.00 93.38 976 ARG A O 1
ATOM 7500 N N . ASP A 1 977 ? -8.037 -28.327 23.573 1.00 90.94 977 ASP A N 1
ATOM 7501 C CA . ASP A 1 977 ? -8.309 -28.436 22.139 1.00 90.94 977 ASP A CA 1
ATOM 7502 C C . ASP A 1 977 ? -9.175 -27.266 21.664 1.00 90.94 977 ASP A C 1
ATOM 7504 O O . ASP A 1 977 ? -8.888 -26.668 20.621 1.00 90.94 977 ASP A O 1
ATOM 7508 N N . GLU A 1 978 ? -10.173 -26.873 22.461 1.00 93.00 978 GLU A N 1
ATOM 7509 C CA . GLU A 1 978 ? -10.933 -25.641 22.256 1.00 93.00 978 GLU A CA 1
ATOM 7510 C C . GLU A 1 978 ? -10.020 -24.404 22.340 1.00 93.00 978 GLU A C 1
ATOM 7512 O O . GLU A 1 978 ? -10.140 -23.503 21.508 1.00 93.00 978 GLU A O 1
ATOM 7517 N N . PHE A 1 979 ? -9.049 -24.372 23.260 1.00 94.62 979 PHE A N 1
ATOM 7518 C CA . PHE A 1 979 ? -8.057 -23.295 23.351 1.00 94.62 979 PHE A CA 1
ATOM 7519 C C . PHE A 1 979 ? -7.245 -23.150 22.055 1.00 94.62 979 PHE A C 1
ATOM 7521 O O . PHE A 1 979 ? -7.187 -22.063 21.471 1.00 94.62 979 PHE A O 1
ATOM 7528 N N . LEU A 1 980 ? -6.671 -24.247 21.546 1.00 91.56 980 LEU A N 1
ATOM 7529 C CA . LEU A 1 980 ? -5.920 -24.241 20.285 1.00 91.56 980 LEU A CA 1
ATOM 7530 C C . LEU A 1 980 ? -6.793 -23.880 19.080 1.00 91.56 980 LEU A C 1
ATOM 7532 O O . LEU A 1 980 ? -6.306 -23.241 18.144 1.00 91.56 980 LEU A O 1
ATOM 7536 N N . ALA A 1 981 ? -8.064 -24.288 19.072 1.00 88.94 981 ALA A N 1
ATOM 7537 C CA . ALA A 1 981 ? -9.011 -23.902 18.032 1.00 88.94 981 ALA A CA 1
ATOM 7538 C C . ALA A 1 981 ? -9.295 -22.392 18.079 1.00 88.94 981 ALA A C 1
ATOM 7540 O O . ALA A 1 981 ? -9.186 -21.717 17.053 1.00 88.94 981 ALA A O 1
ATOM 7541 N N . SER A 1 982 ? -9.566 -21.859 19.271 1.00 91.25 982 SER A N 1
ATOM 7542 C CA . SER A 1 982 ? -9.869 -20.449 19.524 1.00 91.25 982 SER A CA 1
ATOM 7543 C C . SER A 1 982 ? -8.699 -19.519 19.165 1.00 91.25 982 SER A C 1
ATOM 7545 O O . SER A 1 982 ? -8.895 -18.463 18.551 1.00 91.25 982 SER A O 1
ATOM 7547 N N . LEU A 1 983 ? -7.457 -19.947 19.434 1.00 90.88 983 LEU A N 1
ATOM 7548 C CA . LEU A 1 983 ? -6.242 -19.208 19.076 1.00 90.88 983 LEU A CA 1
ATOM 7549 C C . LEU A 1 983 ? -6.091 -18.938 17.572 1.00 90.88 983 LEU A C 1
ATOM 7551 O O . LEU A 1 983 ? -5.468 -17.951 17.181 1.00 90.88 983 LEU A O 1
ATOM 7555 N N . ARG A 1 984 ? -6.669 -19.773 16.700 1.00 84.81 984 ARG A N 1
ATOM 7556 C CA . ARG A 1 984 ? -6.539 -19.612 15.237 1.00 84.81 984 ARG A CA 1
ATOM 7557 C C . ARG A 1 984 ? -7.198 -18.337 14.713 1.00 84.81 984 ARG A C 1
ATOM 7559 O O . ARG A 1 984 ? -6.805 -17.846 13.655 1.00 84.81 984 ARG A O 1
ATOM 7566 N N . SER A 1 985 ? -8.184 -17.818 15.440 1.00 83.75 985 SER A N 1
ATOM 7567 C CA . SER A 1 985 ? -8.901 -16.572 15.146 1.00 83.75 985 SER A CA 1
ATOM 7568 C C . SER A 1 985 ? -8.646 -15.471 16.177 1.00 83.75 985 SER A C 1
ATOM 7570 O O . SER A 1 985 ? -9.292 -14.423 16.119 1.00 83.75 985 SER A O 1
ATOM 7572 N N . ALA A 1 986 ? -7.731 -15.696 17.124 1.00 89.94 986 ALA A N 1
ATOM 7573 C CA . ALA A 1 986 ? -7.449 -14.747 18.188 1.00 89.94 986 ALA A CA 1
ATOM 7574 C C . ALA A 1 986 ? -6.819 -13.452 17.652 1.00 89.94 986 ALA A C 1
ATOM 7576 O O . ALA A 1 986 ? -6.037 -13.449 16.698 1.00 89.94 986 ALA A O 1
ATOM 7577 N N . GLN A 1 987 ? -7.157 -12.336 18.294 1.00 91.75 987 GLN A N 1
ATOM 7578 C CA . GLN A 1 987 ? -6.631 -11.014 17.969 1.00 91.75 987 GLN A CA 1
ATOM 7579 C C . GLN A 1 987 ? -5.680 -10.556 19.067 1.00 91.75 987 GLN A C 1
ATOM 7581 O O . GLN A 1 987 ? -6.047 -10.540 20.238 1.00 91.75 987 GLN A O 1
ATOM 7586 N N . VAL A 1 988 ? -4.471 -10.140 18.695 1.00 92.31 988 VAL A N 1
ATOM 7587 C CA . VAL A 1 988 ? -3.512 -9.565 19.646 1.00 92.31 988 VAL A CA 1
ATOM 7588 C C . VAL A 1 988 ? -4.003 -8.196 20.104 1.00 92.31 988 VAL A C 1
ATOM 7590 O O . VAL A 1 988 ? -4.157 -7.283 19.294 1.00 92.31 988 VAL A O 1
ATOM 7593 N N . LEU A 1 989 ? -4.204 -8.050 21.409 1.00 90.38 989 LEU A N 1
ATOM 7594 C CA . LEU A 1 989 ? -4.513 -6.793 22.071 1.00 90.38 989 LEU A CA 1
ATOM 7595 C C . LEU A 1 989 ? -3.242 -6.209 22.684 1.00 90.38 989 LEU A C 1
ATOM 7597 O O . LEU A 1 989 ? -2.514 -6.873 23.422 1.00 90.38 989 LEU A O 1
ATOM 7601 N N . ARG A 1 990 ? -2.996 -4.932 22.389 1.00 89.19 990 ARG A N 1
ATOM 7602 C CA . ARG A 1 990 ? -1.877 -4.163 22.935 1.00 89.19 990 ARG A CA 1
ATOM 7603 C C . ARG A 1 990 ? -2.453 -3.049 23.794 1.00 89.19 990 ARG A C 1
ATOM 7605 O O . ARG A 1 990 ? -3.039 -2.115 23.247 1.00 89.19 990 ARG A O 1
ATOM 7612 N N . ARG A 1 991 ? -2.319 -3.136 25.119 1.00 80.25 991 ARG A N 1
ATOM 7613 C CA . ARG A 1 991 ? -2.728 -2.032 26.000 1.00 80.25 991 ARG A CA 1
ATOM 7614 C C . ARG A 1 991 ? -1.540 -1.078 26.209 1.00 80.25 991 ARG A C 1
ATOM 7616 O O . ARG A 1 991 ? -0.394 -1.530 26.272 1.00 80.25 991 ARG A O 1
ATOM 7623 N N . PRO A 1 992 ? -1.770 0.246 26.264 1.00 66.50 992 PRO A N 1
ATOM 7624 C CA . PRO A 1 992 ? -0.698 1.217 26.441 1.00 66.50 992 PRO A CA 1
ATOM 7625 C C . PRO A 1 992 ? 0.038 0.999 27.768 1.00 66.50 992 PRO A C 1
ATOM 7627 O O . PRO A 1 992 ? -0.570 0.862 28.826 1.00 66.50 992 PRO A O 1
ATOM 7630 N N . LYS A 1 993 ? 1.372 1.011 27.705 1.00 67.19 993 LYS A N 1
ATOM 7631 C CA . LYS A 1 993 ? 2.250 0.925 28.877 1.00 67.19 993 LYS A CA 1
ATOM 7632 C C . LYS A 1 993 ? 2.114 2.208 29.699 1.00 67.19 993 LYS A C 1
ATOM 7634 O O . LYS A 1 993 ? 2.420 3.290 29.197 1.00 67.19 993 LYS A O 1
ATOM 7639 N N . SER A 1 994 ? 1.681 2.114 30.955 1.00 62.88 994 SER A N 1
ATOM 7640 C CA . SER A 1 994 ? 1.621 3.290 31.829 1.00 62.88 994 SER A CA 1
ATOM 7641 C C . SER A 1 994 ? 3.034 3.791 32.177 1.00 62.88 994 SER A C 1
ATOM 7643 O O . SER A 1 994 ? 3.994 3.020 32.246 1.00 62.88 994 SER A O 1
ATOM 7645 N N . LEU A 1 995 ? 3.191 5.095 32.438 1.00 57.94 995 LEU A N 1
ATOM 7646 C CA . LEU A 1 995 ? 4.449 5.642 32.977 1.00 57.94 995 LEU A CA 1
ATOM 7647 C C . LEU A 1 995 ? 4.831 4.966 34.304 1.00 57.94 995 LEU A C 1
ATOM 7649 O O . LEU A 1 995 ? 6.013 4.760 34.571 1.00 57.94 995 LEU A O 1
ATOM 7653 N N . LEU A 1 996 ? 3.825 4.570 35.091 1.00 58.38 996 LEU A N 1
ATOM 7654 C CA . LEU A 1 996 ? 3.983 3.809 36.328 1.00 58.38 996 LEU A CA 1
ATOM 7655 C C . LEU A 1 996 ? 4.582 2.416 36.073 1.00 58.38 996 LEU A C 1
ATOM 7657 O O . LEU A 1 996 ? 5.460 1.985 36.813 1.00 58.38 996 LEU A O 1
ATOM 7661 N N . TYR A 1 997 ? 4.162 1.730 35.006 1.00 64.31 997 TYR A N 1
ATOM 7662 C CA . TYR A 1 997 ? 4.719 0.443 34.572 1.00 64.31 997 TYR A CA 1
ATOM 7663 C C . TYR A 1 997 ? 6.197 0.573 34.156 1.00 64.31 997 TYR A C 1
ATOM 7665 O O . TYR A 1 997 ? 7.055 -0.190 34.591 1.00 64.31 997 TYR A O 1
ATOM 7673 N N . LEU A 1 998 ? 6.545 1.614 33.393 1.00 63.75 998 LEU A N 1
ATOM 7674 C CA . LEU A 1 998 ? 7.943 1.869 33.013 1.00 63.75 998 LEU A CA 1
ATOM 7675 C C . LEU A 1 998 ? 8.832 2.257 34.212 1.00 63.75 998 LEU A C 1
ATOM 7677 O O . LEU A 1 998 ? 10.015 1.909 34.251 1.00 63.75 998 LEU A O 1
ATOM 7681 N N . GLN A 1 999 ? 8.282 2.980 35.193 1.00 58.72 999 GLN A N 1
ATOM 7682 C CA . GLN A 1 999 ? 8.982 3.332 36.433 1.00 58.72 999 GLN A CA 1
ATOM 7683 C C . GLN A 1 999 ? 9.131 2.139 37.385 1.00 58.72 999 GLN A C 1
ATOM 7685 O O . GLN A 1 999 ? 10.199 1.976 37.971 1.00 58.72 999 GLN A O 1
ATOM 7690 N N . SER A 1 1000 ? 8.113 1.285 37.503 1.00 61.47 1000 SER A N 1
ATOM 7691 C CA . SER A 1 1000 ? 8.157 0.071 38.329 1.00 61.47 1000 SER A CA 1
ATOM 7692 C C . SER A 1 1000 ? 9.131 -0.970 37.776 1.00 61.47 1000 SER A C 1
ATOM 7694 O O . SER A 1 1000 ? 9.873 -1.547 38.561 1.00 61.47 1000 SER A O 1
ATOM 7696 N N . LEU A 1 1001 ? 9.262 -1.117 36.450 1.00 63.12 1001 LEU A N 1
ATOM 7697 C CA . LEU A 1 1001 ? 10.338 -1.917 35.839 1.00 63.12 1001 LEU A CA 1
ATOM 7698 C C . LEU A 1 1001 ? 11.738 -1.403 36.225 1.00 63.12 1001 LEU A C 1
ATOM 7700 O O . LEU A 1 1001 ? 12.628 -2.193 36.543 1.00 63.12 1001 LEU A O 1
ATOM 7704 N N . LYS A 1 1002 ? 11.939 -0.075 36.251 1.00 54.94 1002 LYS A N 1
ATOM 7705 C CA . LYS A 1 1002 ? 13.192 0.535 36.734 1.00 54.94 1002 LYS A CA 1
ATOM 7706 C C . LYS A 1 1002 ? 13.413 0.300 38.225 1.00 54.94 1002 LYS A C 1
ATOM 7708 O O . LYS A 1 1002 ? 14.540 0.028 38.620 1.00 54.94 1002 LYS A O 1
ATOM 7713 N N . TRP A 1 1003 ? 12.369 0.407 39.043 1.00 53.12 1003 TRP A N 1
ATOM 7714 C CA . TRP A 1 1003 ? 12.458 0.183 40.487 1.00 53.12 1003 TRP A CA 1
ATOM 7715 C C . TRP A 1 1003 ? 12.710 -1.284 40.830 1.00 53.12 1003 TRP A C 1
ATOM 7717 O O . TRP A 1 1003 ? 13.552 -1.544 41.679 1.00 53.12 1003 TRP A O 1
ATOM 7727 N N . ALA A 1 1004 ? 12.075 -2.234 40.143 1.00 55.50 1004 ALA A N 1
ATOM 7728 C CA . ALA A 1 1004 ? 12.348 -3.662 40.295 1.00 55.50 1004 ALA A CA 1
ATOM 7729 C C . ALA A 1 1004 ? 13.798 -3.995 39.902 1.00 55.50 1004 ALA A C 1
ATOM 7731 O O . ALA A 1 1004 ? 14.490 -4.707 40.629 1.00 55.50 1004 ALA A O 1
ATOM 7732 N N . ALA A 1 1005 ? 14.308 -3.399 38.816 1.00 50.09 1005 ALA A N 1
ATOM 7733 C CA . ALA A 1 1005 ? 15.714 -3.525 38.429 1.00 50.09 1005 ALA A CA 1
ATOM 7734 C C . ALA A 1 1005 ? 16.681 -2.896 39.460 1.00 50.09 1005 ALA A C 1
ATOM 7736 O O . ALA A 1 1005 ? 17.712 -3.488 39.773 1.00 50.09 1005 ALA A O 1
ATOM 7737 N N . GLN A 1 1006 ? 16.343 -1.731 40.029 1.00 42.38 1006 GLN A N 1
ATOM 7738 C CA . GLN A 1 1006 ? 17.170 -1.008 41.012 1.00 42.38 1006 GLN A CA 1
ATOM 7739 C C . GLN A 1 1006 ? 17.110 -1.596 42.431 1.00 42.38 1006 GLN A C 1
ATOM 7741 O O . GLN A 1 1006 ? 18.105 -1.567 43.153 1.00 42.38 1006 GLN A O 1
ATOM 7746 N N . ALA A 1 1007 ? 15.970 -2.150 42.846 1.00 46.88 1007 ALA A N 1
ATOM 7747 C CA . ALA A 1 1007 ? 15.836 -2.876 44.106 1.00 46.88 1007 ALA A CA 1
ATOM 7748 C C . ALA A 1 1007 ? 16.720 -4.135 44.103 1.00 46.88 1007 ALA A C 1
ATOM 7750 O O . ALA A 1 1007 ? 17.327 -4.464 45.119 1.00 46.88 1007 ALA A O 1
ATOM 7751 N N . LYS A 1 1008 ? 16.895 -4.765 42.932 1.00 42.56 1008 LYS A N 1
ATOM 7752 C CA . LYS A 1 1008 ? 17.772 -5.926 42.719 1.00 42.56 1008 LYS A CA 1
ATOM 7753 C C . LYS A 1 1008 ? 19.269 -5.588 42.810 1.00 42.56 1008 LYS A C 1
ATOM 7755 O O . LYS A 1 1008 ? 20.048 -6.439 43.225 1.00 42.56 1008 LYS A O 1
ATOM 7760 N N . GLU A 1 1009 ? 19.678 -4.352 42.502 1.00 39.47 1009 GLU A N 1
ATOM 7761 C CA . GLU A 1 1009 ? 21.059 -3.873 42.728 1.00 39.47 1009 GLU A CA 1
ATOM 7762 C C . GLU A 1 1009 ? 21.368 -3.580 44.204 1.00 39.47 1009 GLU A C 1
ATOM 7764 O O . GLU A 1 1009 ? 22.533 -3.565 44.587 1.00 39.47 1009 GLU A O 1
ATOM 7769 N N . ARG A 1 1010 ? 20.352 -3.367 45.050 1.00 35.69 1010 ARG A N 1
ATOM 7770 C CA . ARG A 1 1010 ? 20.534 -3.093 46.489 1.00 35.69 1010 ARG A CA 1
ATOM 7771 C C . ARG A 1 1010 ? 20.448 -4.330 47.386 1.00 35.69 1010 ARG A C 1
ATOM 7773 O O . ARG A 1 1010 ? 20.761 -4.221 48.567 1.00 35.69 1010 ARG A O 1
ATOM 7780 N N . VAL A 1 1011 ? 20.026 -5.472 46.843 1.00 41.47 1011 VAL A N 1
ATOM 7781 C CA . VAL A 1 1011 ? 19.871 -6.751 47.567 1.00 41.47 1011 VAL A CA 1
ATOM 7782 C C . VAL A 1 1011 ? 20.913 -7.794 47.108 1.00 41.47 1011 VAL A C 1
ATOM 7784 O O . VAL A 1 1011 ? 20.837 -8.958 47.490 1.00 41.47 1011 VAL A O 1
ATOM 7787 N N . ARG A 1 1012 ? 21.917 -7.390 46.315 1.00 32.94 1012 ARG A N 1
ATOM 7788 C CA . ARG A 1 1012 ? 23.067 -8.230 45.942 1.00 32.94 1012 ARG A CA 1
ATOM 7789 C C . ARG A 1 1012 ? 24.306 -7.941 46.773 1.00 32.94 1012 ARG A C 1
ATOM 7791 O O . ARG A 1 1012 ? 24.622 -6.743 46.943 1.00 32.94 1012 ARG A O 1
#

Sequence (1012 aa):
MASTNGKATRSEDKVRVAIIGVGNCASSFVQGVEYYKDAKADEFVPGLMHVDLGGYHIHDIEFTAAFDVVEGKVGKDLGEAIWAYPNNTIKFSEVPKTGITVSRGMTHDGLGKYLSEKVTKAKGSTVDVTEILKETGTDVVVNYLPVGSEEATKWYTEQILNAGCAMVNCMPVFIGREKYWSDRFKKAGVPIIGDDIKSQVGATITHRVLMGIFRDRGVKVDRTFQLNFGGNSDFLNMLERERLESKKISKTYSIQSTVPYEIEDKNIHVGPSDHVPWLEDRKWAYIRLEGTSFGDVPLNAELKIEVWDSPNSAGVVIDAVRLTKLALNNGITGTLEGPSAYLMKSPPVQYTDDEGRELVEDFIAQNARGAKKAPTGGLTHQSLCPRGAHRHVKPPYTRRVVGLRVCLVTPFAWSRPHDVNEHVDGLARGLRALGHEVTVLAPSTRAADLVAGRRALLDGAEAPLDGADQKGRADLRGAAAKPGVAGATGGHAARRSGEPDVIALGPALPVSRRSRIGVPVGVRANLALALQRGLFDIVHGFEPGLPSLSYLALRDSHALGVATFLSAERLGYPPGKPQRERLLSRLDALLATSPEAAAAAALRLPGDYRIIFPGVDAELFRPEGKLKRIVLEWRPTERQLARSVLREVRHLPDWEVVLLRTKPLSGRPTIPRALSGRVSVRTARDGAARADLLNETAIFVPALEGLDRVALEAAAAGAAIAAPPGLRMQPELAGAATARLAEDDELREREGRENRKRAERQTFAQLAREHDALYGKLAKRRRARGEQDSLSSREWIVCDLHMHTSWSHDCAIEVPDLLTHAETEGLGAIAITDHNVFGGALEALAATTSLTVIPGEEVKTADQGEVIGLFLSEEIQRGLPFADTLSAIHGQGGIVYLPHPFDRMHSIPDAATLRRHLDEIDVFEVYNARLLFEAYNEEALRFARKYNLTMGAGSDAHVLQGVGTGALRMREFHDRDEFLASLRSAQVLRRPKSLLYLQSLKWAAQAKERVR

Radius of gyration: 36.51 Å; chains: 1; bounding box: 95×88×100 Å

pLDDT: mean 84.36, std 18.94, range [22.47, 98.75]